Protein AF-A0A962H9C8-F1 (afdb_monomer)

Foldseek 3Di:
DDDDPDDQFFALVLVVLLQVLQCVDPQKADFDQDQVVCWTWIDHPNDIDIDNSVLLSLVVVVDPDDSVVSSNLVNLQVVVVVPDDDQACVRQLLQKAKAKFFLLVLLLQQLVQLLVCLVDVGDRFAWDWADAEDRIIIFIWRHDPRYIDTDTPVSCVSNVHDRVVSHVSNVVNVVVLDDDAWDDPDVFKTKDQSQPLQRLVCVVPVVRVVVDDADAFWKWDQQGSRMIMIGHLPDPVNLLVRLVVSLVCLVSRSDTGDLFIWTQDPVHIYTHDCSRSVQFSSLQSRLVVLQVSLVSVLVSVVSSCVSVVHDEAEWHWDWDDDPPSGHTQIETEDEAPHFKYKTQDGQWYWYQYLLRKTFIAGVVQLCVLCPPQFDWDPGPVIITIHGHHDDPVSVVSSNVGGPDTDDNPDQQRQLVVLQVVLQVVCCVVVVDGQDLELVNQVVLQVVLQVCLVLVPADDPSNLSSSLSSLLSSCCVVQNADWDQDPNAIWGDNDPPDIDRSSVLSVCCSVQNVVNVRTSSVVVVVVVCVRVVPDPDDDDDDDDDDDDDDDDDDDDDDDDALVQAQDADDFAVVLLVQQVQLVVLLVCVLVVDPPVVQVVVQDDDPPVDDPVHPQCLLNVCSSVLSNPFDKWKKFFLFWRPVQADDDQDKGKGKIKTDPPVSCSRPSVLRNSLSPSLNVLAPHCDPDPLSNVSNCCNHVVPDQDFFDARDVSHPPHGMTMGIHIAHLQQDPPSHDDDRMAIWTDDSNGSYIGGHRCSSGRPD

Mean predicted aligned error: 18.71 Å

pLDDT: mean 83.52, std 15.32, range [23.95, 98.5]

Nearest PDB structures (foldseek):
  5m7h-assembly1_A  TM=4.306E-01  e=3.923E+00  Bacillus subtilis subsp. subtilis str. 168
  5i4e-assembly1_A  TM=1.624E-01  e=7.830E+00  Homo sapiens

Structure (mmCIF, N/CA/C/O backbone):
data_AF-A0A962H9C8-F1
#
_entry.id   AF-A0A962H9C8-F1
#
loop_
_atom_site.group_PDB
_atom_site.id
_atom_site.type_symbol
_atom_site.label_atom_id
_atom_site.label_alt_id
_atom_site.label_comp_id
_atom_site.label_asym_id
_atom_site.label_entity_id
_atom_site.label_seq_id
_atom_site.pdbx_PDB_ins_code
_atom_site.Cartn_x
_atom_site.Cartn_y
_atom_site.Cartn_z
_atom_site.occupancy
_atom_site.B_iso_or_equiv
_atom_site.auth_seq_id
_atom_site.auth_comp_id
_atom_site.auth_asym_id
_atom_site.auth_atom_id
_atom_site.pdbx_PDB_model_num
ATOM 1 N N . MET A 1 1 ? 38.267 -10.616 -0.976 1.00 31.22 1 MET A N 1
ATOM 2 C CA . MET A 1 1 ? 37.650 -9.595 -1.842 1.00 31.22 1 MET A CA 1
ATOM 3 C C . MET A 1 1 ? 36.830 -8.710 -0.934 1.00 31.22 1 MET A C 1
ATOM 5 O O . MET A 1 1 ? 35.827 -9.163 -0.402 1.00 31.22 1 MET A O 1
ATOM 9 N N . GLU A 1 2 ? 37.373 -7.535 -0.635 1.00 29.31 2 GLU A N 1
ATOM 10 C CA . GLU A 1 2 ? 36.764 -6.515 0.216 1.00 29.31 2 GLU A CA 1
ATOM 11 C C . GLU A 1 2 ? 35.503 -5.985 -0.473 1.00 29.31 2 GLU A C 1
ATOM 13 O O . GLU A 1 2 ? 35.582 -5.413 -1.559 1.00 29.31 2 GLU A O 1
ATOM 18 N N . HIS A 1 3 ? 34.334 -6.211 0.127 1.00 29.14 3 HIS A N 1
ATOM 19 C CA . HIS A 1 3 ? 33.129 -5.492 -0.266 1.00 29.14 3 HIS A CA 1
ATOM 20 C C . HIS A 1 3 ? 33.239 -4.071 0.285 1.00 29.14 3 HIS A C 1
ATOM 22 O O . HIS A 1 3 ? 33.277 -3.866 1.496 1.00 29.14 3 HIS A O 1
ATOM 28 N N . SER A 1 4 ? 33.349 -3.116 -0.634 1.00 31.98 4 SER A N 1
ATOM 29 C CA . SER A 1 4 ? 33.349 -1.682 -0.378 1.00 31.98 4 SER A CA 1
ATOM 30 C C . SER A 1 4 ? 32.164 -1.282 0.508 1.00 31.98 4 SER A C 1
ATOM 32 O O . SER A 1 4 ? 31.002 -1.429 0.136 1.00 31.98 4 SER A O 1
ATOM 34 N N . SER A 1 5 ? 32.464 -0.778 1.699 1.00 33.19 5 SER A N 1
ATOM 35 C CA . SER A 1 5 ? 31.534 -0.067 2.568 1.00 33.19 5 SER A CA 1
ATOM 36 C C . SER A 1 5 ? 31.318 1.350 2.022 1.00 33.19 5 SER A C 1
ATOM 38 O O . SER A 1 5 ? 31.935 2.302 2.498 1.00 33.19 5 SER A O 1
ATOM 40 N N . LEU A 1 6 ? 30.490 1.492 0.984 1.00 42.34 6 LEU A N 1
ATOM 41 C CA . LEU A 1 6 ? 30.011 2.791 0.506 1.00 42.34 6 LEU A CA 1
ATOM 42 C C . LEU A 1 6 ? 28.881 3.286 1.424 1.00 42.34 6 LEU A C 1
ATOM 44 O O . LEU A 1 6 ? 27.873 2.606 1.615 1.00 42.34 6 LEU A O 1
ATOM 48 N N . ASN A 1 7 ? 29.086 4.466 2.015 1.00 43.16 7 ASN A N 1
ATOM 49 C CA . ASN A 1 7 ? 28.143 5.195 2.867 1.00 43.16 7 ASN A CA 1
ATOM 50 C C . ASN A 1 7 ? 26.738 5.250 2.238 1.00 43.16 7 ASN A C 1
ATOM 52 O O . ASN A 1 7 ? 26.526 5.951 1.248 1.00 43.16 7 ASN A O 1
ATOM 56 N N . ARG A 1 8 ? 25.763 4.538 2.815 1.00 62.56 8 ARG A N 1
ATOM 57 C CA . ARG A 1 8 ? 24.356 4.652 2.410 1.00 62.56 8 ARG A CA 1
ATOM 58 C C . ARG A 1 8 ? 23.704 5.796 3.183 1.00 62.56 8 ARG A C 1
ATOM 60 O O . ARG A 1 8 ? 23.471 5.678 4.380 1.00 62.56 8 ARG A O 1
ATOM 67 N N . ILE A 1 9 ? 23.445 6.890 2.476 1.00 74.75 9 ILE A N 1
ATOM 68 C CA . ILE A 1 9 ? 22.728 8.074 2.963 1.00 74.75 9 ILE A CA 1
ATOM 69 C C . ILE A 1 9 ? 21.300 7.731 3.432 1.00 74.75 9 ILE A C 1
ATOM 71 O O . ILE A 1 9 ? 20.690 6.784 2.926 1.00 74.75 9 ILE A O 1
ATOM 75 N N . GLY A 1 10 ? 20.738 8.515 4.355 1.00 79.25 10 GLY A N 1
ATOM 76 C CA . GLY A 1 10 ? 19.333 8.382 4.771 1.00 79.25 10 GLY A CA 1
ATOM 77 C C . GLY A 1 10 ? 18.327 8.919 3.732 1.00 79.25 10 GLY A C 1
ATOM 78 O O . GLY A 1 10 ? 18.690 9.655 2.808 1.00 79.25 10 GLY A O 1
ATOM 79 N N . PHE A 1 11 ? 17.037 8.596 3.895 1.00 79.38 11 PHE A N 1
ATOM 80 C CA . PHE A 1 11 ? 15.957 8.980 2.970 1.00 79.38 11 PHE A CA 1
ATOM 81 C C . PHE A 1 11 ? 15.866 10.485 2.686 1.00 79.38 11 PHE A C 1
ATOM 83 O O . PHE A 1 11 ? 15.720 10.887 1.538 1.00 79.38 11 PHE A O 1
ATOM 90 N N . GLY A 1 12 ? 15.966 11.347 3.687 1.00 81.69 12 GLY A N 1
ATOM 91 C CA . GLY A 1 12 ? 15.887 12.791 3.463 1.00 81.69 12 GLY A CA 1
ATOM 92 C C . GLY A 1 12 ? 17.163 13.408 2.836 1.00 81.69 12 GLY A C 1
ATOM 93 O O . GLY A 1 12 ? 17.056 14.398 2.130 1.00 81.69 12 GLY A O 1
ATOM 94 N N . GLU A 1 13 ? 18.361 12.809 2.985 1.00 85.31 13 GLU A N 1
ATOM 95 C CA . GLU A 1 13 ? 19.605 13.253 2.323 1.00 85.31 13 GLU A CA 1
ATOM 96 C C . GLU A 1 13 ? 19.431 12.925 0.859 1.00 85.31 13 GLU A C 1
ATOM 98 O O . GLU A 1 13 ? 19.753 13.735 -0.003 1.00 85.31 13 GLU A O 1
ATOM 103 N N . PHE A 1 14 ? 18.868 11.744 0.596 1.00 88.75 14 PHE A N 1
ATOM 104 C CA . PHE A 1 14 ? 18.455 11.347 -0.726 1.00 88.75 14 PHE A CA 1
ATOM 105 C C . PHE A 1 14 ? 17.430 12.337 -1.294 1.00 88.75 14 PHE A C 1
ATOM 107 O O . PHE A 1 14 ? 17.613 12.791 -2.418 1.00 88.75 14 PHE A O 1
ATOM 114 N N . VAL A 1 15 ? 16.396 12.731 -0.540 1.00 89.38 15 VAL A N 1
ATOM 115 C CA . VAL A 1 15 ? 15.394 13.719 -0.986 1.00 89.38 15 VAL A CA 1
ATOM 116 C C . VAL A 1 15 ? 16.029 15.081 -1.270 1.00 89.38 15 VAL A C 1
ATOM 118 O O . VAL A 1 15 ? 15.773 15.640 -2.332 1.00 89.38 15 VAL A O 1
ATOM 121 N N . GLU A 1 16 ? 16.880 15.604 -0.389 1.00 92.06 16 GLU A N 1
ATOM 122 C CA . GLU A 1 16 ? 17.554 16.894 -0.583 1.00 92.06 16 GLU A CA 1
ATOM 123 C C . GLU A 1 16 ? 18.565 16.844 -1.736 1.00 92.06 16 GLU A C 1
ATOM 125 O O . GLU A 1 16 ? 18.683 17.785 -2.523 1.00 92.06 16 GLU A O 1
ATOM 130 N N . ALA A 1 17 ? 19.289 15.737 -1.898 1.00 92.44 17 ALA A N 1
ATOM 131 C CA . ALA A 1 17 ? 20.167 15.531 -3.043 1.00 92.44 17 ALA A CA 1
ATOM 132 C C . ALA A 1 17 ? 19.367 15.420 -4.350 1.00 92.44 17 ALA A C 1
ATOM 134 O O . ALA A 1 17 ? 19.749 16.029 -5.351 1.00 92.44 17 ALA A O 1
ATOM 135 N N . PHE A 1 18 ? 18.234 14.713 -4.342 1.00 93.81 18 PHE A N 1
ATOM 136 C CA . PHE A 1 18 ? 17.361 14.568 -5.504 1.00 93.81 18 PHE A CA 1
ATOM 137 C C . PHE A 1 18 ? 16.693 15.893 -5.880 1.00 93.81 18 PHE A C 1
ATOM 139 O O . PHE A 1 18 ? 16.660 16.258 -7.053 1.00 93.81 18 PHE A O 1
ATOM 146 N N . LYS A 1 19 ? 16.241 16.662 -4.884 1.00 94.06 19 LYS A N 1
ATOM 147 C CA . LYS A 1 19 ? 15.729 18.023 -5.049 1.00 94.06 19 LYS A CA 1
ATOM 148 C C . LYS A 1 19 ? 16.761 18.920 -5.733 1.00 94.06 19 LYS A C 1
ATOM 150 O O . LYS A 1 19 ? 16.447 19.504 -6.764 1.00 94.06 19 LYS A O 1
ATOM 155 N N . ARG A 1 20 ? 17.999 18.967 -5.220 1.00 93.38 20 ARG A N 1
ATOM 156 C CA . ARG A 1 20 ? 19.094 19.749 -5.828 1.00 93.38 20 ARG A CA 1
ATOM 157 C C . ARG A 1 20 ? 19.360 19.341 -7.275 1.00 93.38 20 ARG A C 1
ATOM 159 O O . ARG A 1 20 ? 19.573 20.202 -8.123 1.00 93.38 20 ARG A O 1
ATOM 166 N N . HIS A 1 21 ? 19.321 18.042 -7.568 1.00 94.12 21 HIS A N 1
ATOM 167 C CA . HIS A 1 21 ? 19.471 17.561 -8.939 1.00 94.12 21 HIS A CA 1
ATOM 168 C C . HIS A 1 21 ? 18.323 18.016 -9.842 1.00 94.12 21 HIS A C 1
ATOM 170 O O . HIS A 1 21 ? 18.588 18.425 -10.967 1.00 94.12 21 HIS A O 1
ATOM 176 N N . ILE A 1 22 ? 17.075 17.982 -9.363 1.00 90.94 22 ILE A N 1
ATOM 177 C CA . ILE A 1 22 ? 15.909 18.471 -10.112 1.00 90.94 22 ILE A CA 1
ATOM 178 C C . ILE A 1 22 ? 16.011 19.976 -10.360 1.00 90.94 22 ILE A C 1
ATOM 180 O O . ILE A 1 22 ? 15.798 20.402 -11.485 1.00 90.94 22 ILE A O 1
ATOM 184 N N . GLU A 1 23 ? 16.374 20.779 -9.361 1.00 90.31 23 GLU A N 1
ATOM 185 C CA . GLU A 1 23 ? 16.550 22.234 -9.521 1.00 90.31 23 GLU A CA 1
ATOM 186 C C . GLU A 1 23 ? 17.721 22.585 -10.449 1.00 90.31 23 GLU A C 1
ATOM 188 O O . GLU A 1 23 ? 17.712 23.631 -11.092 1.00 90.31 23 GLU A O 1
ATOM 193 N N . GLY A 1 24 ? 18.715 21.700 -10.556 1.00 88.94 24 GLY A N 1
ATOM 194 C CA . GLY A 1 24 ? 19.805 21.821 -11.522 1.00 88.94 24 GLY A CA 1
ATOM 195 C C . GLY A 1 24 ? 19.406 21.501 -12.967 1.00 88.94 24 GLY A C 1
ATOM 196 O O . GLY A 1 24 ? 20.194 21.753 -13.881 1.00 88.94 24 GLY A O 1
ATOM 197 N N . LEU A 1 25 ? 18.213 20.944 -13.206 1.00 87.81 25 LEU A N 1
ATOM 198 C CA . LEU A 1 25 ? 17.745 20.631 -14.553 1.00 87.81 25 LEU A CA 1
ATOM 199 C C . LEU A 1 25 ? 17.264 21.892 -15.296 1.00 87.81 25 LEU A C 1
ATOM 201 O O . LEU A 1 25 ? 16.572 22.734 -14.722 1.00 87.81 25 LEU A O 1
ATOM 205 N N . PRO A 1 26 ? 17.526 22.012 -16.612 1.00 85.25 26 PRO A N 1
ATOM 206 C CA . PRO A 1 26 ? 17.038 23.137 -17.405 1.00 85.25 26 PRO A CA 1
ATOM 207 C C . PRO A 1 26 ? 15.512 23.284 -17.334 1.00 85.25 26 PRO A C 1
ATOM 209 O O . PRO A 1 26 ? 14.768 22.322 -17.537 1.00 85.25 26 PRO A O 1
ATOM 212 N N . GLY A 1 27 ? 15.038 24.499 -17.053 1.00 82.88 27 GLY A N 1
ATOM 213 C CA . GLY A 1 27 ? 13.609 24.818 -16.998 1.00 82.88 27 GLY A CA 1
ATOM 214 C C . GLY A 1 27 ? 12.845 24.182 -15.832 1.00 82.88 27 GLY A C 1
ATOM 215 O O . GLY A 1 27 ? 11.617 24.223 -15.854 1.00 82.88 27 GLY A O 1
ATOM 216 N N . HIS A 1 28 ? 13.538 23.581 -14.859 1.00 88.69 28 HIS A N 1
ATOM 217 C CA . HIS A 1 28 ? 12.947 23.074 -13.624 1.00 88.69 28 HIS A CA 1
ATOM 218 C C . HIS A 1 28 ? 13.143 24.086 -12.498 1.00 88.69 28 HIS A C 1
ATOM 220 O O . HIS A 1 28 ? 14.208 24.686 -12.375 1.00 88.69 28 HIS A O 1
ATOM 226 N N . SER A 1 29 ? 12.119 24.289 -11.677 1.00 87.31 29 SER A N 1
ATOM 227 C CA . SER A 1 29 ? 12.190 25.189 -10.525 1.00 87.31 29 SER A CA 1
ATOM 228 C C . SER A 1 29 ? 11.304 24.705 -9.384 1.00 87.31 29 SER A C 1
ATOM 230 O O . SER A 1 29 ? 10.496 23.792 -9.554 1.00 87.31 29 SER A O 1
ATOM 232 N N . ASP A 1 30 ? 11.442 25.351 -8.225 1.00 88.69 30 ASP A N 1
ATOM 233 C CA . ASP A 1 30 ? 10.534 25.204 -7.083 1.00 88.69 30 ASP A CA 1
ATOM 234 C C . ASP A 1 30 ? 10.351 23.748 -6.639 1.00 88.69 30 ASP A C 1
ATOM 236 O O . ASP A 1 30 ? 9.230 23.300 -6.378 1.00 88.69 30 ASP A O 1
ATOM 240 N N . ALA A 1 31 ? 11.449 22.987 -6.588 1.00 90.44 31 ALA A N 1
ATOM 241 C CA . ALA A 1 31 ? 11.385 21.614 -6.129 1.00 90.44 31 ALA A CA 1
ATOM 242 C C . ALA A 1 31 ? 11.167 21.600 -4.606 1.00 90.44 31 ALA A C 1
ATOM 244 O O . ALA A 1 31 ? 12.023 22.005 -3.824 1.00 90.44 31 ALA A O 1
ATOM 245 N N . VAL A 1 32 ? 10.003 21.146 -4.155 1.00 90.25 32 VAL A N 1
ATOM 246 C CA . VAL A 1 32 ? 9.605 21.143 -2.745 1.00 90.25 32 VAL A CA 1
ATOM 247 C C . VAL A 1 32 ? 9.128 19.756 -2.358 1.00 90.25 32 VAL A C 1
ATOM 249 O O . VAL A 1 32 ? 8.214 19.198 -2.968 1.00 9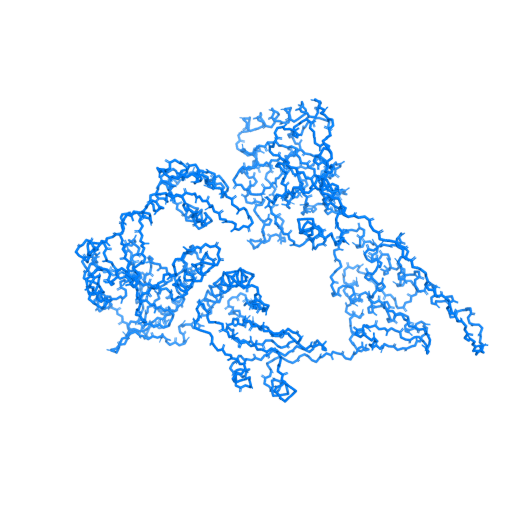0.25 32 VAL A O 1
ATOM 252 N N . PHE A 1 33 ? 9.740 19.195 -1.319 1.00 85.44 33 PHE A N 1
ATOM 253 C CA . PHE A 1 33 ? 9.252 17.969 -0.708 1.00 85.44 33 PHE A CA 1
ATOM 254 C C . PHE A 1 33 ? 8.078 18.280 0.221 1.00 85.44 33 PHE A C 1
ATOM 256 O O . PHE A 1 33 ? 8.172 19.114 1.119 1.00 85.44 33 PHE A O 1
ATOM 263 N N . ASP A 1 34 ? 6.962 17.605 -0.009 1.00 77.25 34 ASP A N 1
ATOM 264 C CA . ASP A 1 34 ? 5.763 17.663 0.807 1.00 77.25 34 ASP A CA 1
ATOM 265 C C . ASP A 1 34 ? 5.732 16.433 1.717 1.00 77.25 34 ASP A C 1
ATOM 267 O O . ASP A 1 34 ? 5.449 15.319 1.269 1.00 77.25 34 ASP A O 1
ATOM 271 N N . ALA A 1 35 ? 6.040 16.634 2.999 1.00 64.94 35 ALA A N 1
ATOM 272 C CA . ALA A 1 35 ? 6.124 15.553 3.978 1.00 64.94 35 ALA A CA 1
ATOM 273 C C . ALA A 1 35 ? 4.768 14.874 4.246 1.00 64.94 35 ALA A C 1
ATOM 275 O O . ALA A 1 35 ? 4.731 13.671 4.503 1.00 64.94 35 ALA A O 1
ATOM 276 N N . ALA A 1 36 ? 3.654 15.610 4.132 1.00 48.62 36 ALA A N 1
ATOM 277 C CA . ALA A 1 36 ? 2.312 15.076 4.372 1.00 48.62 36 ALA A CA 1
ATOM 278 C C . ALA A 1 36 ? 1.899 14.073 3.288 1.00 48.62 36 ALA A C 1
ATOM 280 O O . ALA A 1 36 ? 1.285 13.050 3.579 1.00 48.62 36 ALA A O 1
ATOM 281 N N . THR A 1 37 ? 2.269 14.349 2.037 1.00 54.16 37 THR A N 1
ATOM 282 C CA . THR A 1 37 ? 1.982 13.473 0.887 1.00 54.16 37 THR A CA 1
ATOM 283 C C . THR A 1 37 ? 3.165 12.590 0.484 1.00 54.16 37 THR A C 1
ATOM 285 O O . THR A 1 37 ? 3.041 11.772 -0.426 1.00 54.16 37 THR A O 1
ATOM 288 N N . ARG A 1 38 ? 4.326 12.755 1.135 1.00 69.56 38 ARG A N 1
ATOM 289 C CA . ARG A 1 38 ? 5.612 12.125 0.787 1.00 69.56 38 ARG A CA 1
ATOM 290 C C . ARG A 1 38 ? 5.945 12.242 -0.703 1.00 69.56 38 ARG A C 1
ATOM 292 O O . ARG A 1 38 ? 6.434 11.293 -1.322 1.00 69.56 38 ARG A O 1
ATOM 299 N N . THR A 1 39 ? 5.677 13.406 -1.290 1.00 74.12 39 THR A N 1
ATOM 300 C CA . THR A 1 39 ? 5.928 13.676 -2.711 1.00 74.12 39 THR A CA 1
ATOM 301 C C . THR A 1 39 ? 6.888 14.840 -2.891 1.00 74.12 39 THR A C 1
ATOM 303 O O . THR A 1 39 ? 6.841 15.822 -2.161 1.00 74.12 39 THR A O 1
ATOM 306 N N . LEU A 1 40 ? 7.776 14.735 -3.874 1.00 85.62 40 LEU A N 1
ATOM 307 C CA . LEU A 1 40 ? 8.633 15.826 -4.314 1.00 85.62 40 LEU A CA 1
ATOM 308 C C . LEU A 1 40 ? 7.937 16.516 -5.487 1.00 85.62 40 LEU A C 1
ATOM 310 O O . LEU A 1 40 ? 7.808 15.928 -6.562 1.00 85.62 40 LEU A O 1
ATOM 314 N N . ARG A 1 41 ? 7.430 17.725 -5.252 1.00 86.06 41 ARG A N 1
ATOM 315 C CA . ARG A 1 41 ? 6.774 18.570 -6.254 1.00 86.06 41 ARG A CA 1
ATOM 316 C C . ARG A 1 41 ? 7.800 19.480 -6.907 1.00 86.06 41 ARG A C 1
ATOM 318 O O . ARG A 1 41 ? 8.718 19.898 -6.224 1.00 86.06 41 ARG A O 1
ATOM 325 N N . TYR A 1 42 ? 7.667 19.779 -8.190 1.00 88.69 42 TYR A N 1
ATOM 326 C CA . TYR A 1 42 ? 8.537 20.716 -8.905 1.00 88.69 42 TYR A CA 1
ATOM 327 C C . TYR A 1 42 ? 7.791 21.324 -10.091 1.00 88.69 42 TYR A C 1
ATOM 329 O O . TYR A 1 42 ? 6.811 20.750 -10.565 1.00 88.69 42 TYR A O 1
ATOM 337 N N . ARG A 1 43 ? 8.247 22.468 -10.598 1.00 83.56 43 ARG A N 1
ATOM 338 C CA . ARG A 1 43 ? 7.649 23.137 -11.756 1.00 83.56 43 ARG A CA 1
ATOM 339 C C . ARG A 1 43 ? 8.518 22.961 -12.992 1.00 83.56 43 ARG A C 1
ATOM 341 O O . ARG A 1 43 ? 9.737 23.064 -12.908 1.00 83.56 43 ARG A O 1
ATOM 348 N N . HIS A 1 44 ? 7.891 22.732 -14.141 1.00 83.50 44 HIS A N 1
ATOM 349 C CA . HIS A 1 44 ? 8.548 22.755 -15.447 1.00 83.50 44 HIS A CA 1
ATOM 350 C C . HIS A 1 44 ? 7.592 23.301 -16.513 1.00 83.50 44 HIS A C 1
ATOM 352 O O . HIS A 1 44 ? 6.428 22.909 -16.565 1.00 83.50 44 HIS A O 1
ATOM 358 N N . GLY A 1 45 ? 8.049 24.237 -17.350 1.00 77.69 45 GLY A N 1
ATOM 359 C CA . GLY A 1 45 ? 7.216 24.807 -18.422 1.00 77.69 45 GLY A CA 1
ATOM 360 C C . GLY A 1 45 ? 5.904 25.450 -17.936 1.00 77.69 45 GLY A C 1
ATOM 361 O O . GLY A 1 45 ? 4.908 25.429 -18.652 1.00 77.69 45 GLY A O 1
ATOM 362 N N . GLY A 1 46 ? 5.877 25.972 -16.703 1.00 72.81 46 GLY A N 1
ATOM 363 C CA . GLY A 1 46 ? 4.678 26.556 -16.085 1.00 72.81 46 GLY A CA 1
ATOM 364 C C . GLY A 1 46 ? 3.657 25.544 -15.545 1.00 72.81 46 GLY A C 1
ATOM 365 O O . GLY A 1 46 ? 2.595 25.962 -15.093 1.00 72.81 46 GLY A O 1
ATOM 366 N N . GLN A 1 47 ? 3.963 24.242 -15.566 1.00 71.06 47 GLN A N 1
ATOM 367 C CA . GLN A 1 47 ? 3.132 23.187 -14.980 1.00 71.06 47 GLN A CA 1
ATOM 368 C C . GLN A 1 47 ? 3.795 22.568 -13.749 1.00 71.06 47 GLN A C 1
ATOM 370 O O . GLN A 1 47 ? 5.022 22.459 -13.687 1.00 71.06 47 GLN A O 1
ATOM 375 N N . ASP A 1 48 ? 2.973 22.145 -12.789 1.00 76.81 48 ASP A N 1
ATOM 376 C CA . ASP A 1 48 ? 3.424 21.458 -11.582 1.00 76.81 48 ASP A CA 1
ATOM 377 C C . ASP A 1 48 ? 3.465 19.942 -11.810 1.00 76.81 48 ASP A C 1
ATOM 379 O O . ASP A 1 48 ? 2.494 19.321 -12.246 1.00 76.81 48 ASP A O 1
ATOM 383 N N . TYR A 1 49 ? 4.596 19.344 -11.460 1.00 79.69 49 TYR A N 1
ATOM 384 C CA . TYR A 1 49 ? 4.863 17.915 -11.502 1.00 79.69 49 TYR A CA 1
ATOM 385 C C . TYR A 1 49 ? 5.116 17.399 -10.090 1.00 79.69 49 TYR A C 1
ATOM 387 O O . TYR A 1 49 ? 5.491 18.150 -9.188 1.00 79.69 49 TYR A O 1
ATOM 395 N N . SER A 1 50 ? 4.932 16.097 -9.886 1.00 78.19 50 SER A N 1
ATOM 396 C CA . SER A 1 50 ? 5.292 15.446 -8.634 1.00 78.19 50 SER A CA 1
ATOM 397 C C . SER A 1 50 ? 5.845 14.048 -8.864 1.00 78.19 50 SER A C 1
ATOM 399 O O . SER A 1 50 ? 5.443 13.334 -9.783 1.00 78.19 50 SER A O 1
ATOM 401 N N . VAL A 1 51 ? 6.781 13.649 -8.008 1.00 82.19 51 VAL A N 1
ATOM 402 C CA . VAL A 1 51 ? 7.338 12.296 -7.970 1.00 82.19 51 VAL A CA 1
ATOM 403 C C . VAL A 1 51 ? 7.364 11.781 -6.542 1.00 82.19 51 VAL A C 1
ATOM 405 O O . VAL A 1 51 ? 7.449 12.557 -5.596 1.00 82.19 51 VAL A O 1
ATOM 408 N N . ASN A 1 52 ? 7.292 10.462 -6.367 1.00 80.12 52 ASN A N 1
ATOM 409 C CA . ASN A 1 52 ? 7.449 9.841 -5.055 1.00 80.12 52 ASN A CA 1
ATOM 410 C C . ASN A 1 52 ? 8.925 9.443 -4.851 1.00 80.12 52 ASN A C 1
ATOM 412 O O . ASN A 1 52 ? 9.350 8.427 -5.416 1.00 80.12 52 ASN A O 1
ATOM 416 N N . PRO A 1 53 ? 9.713 10.208 -4.070 1.00 82.69 53 PRO A N 1
ATOM 417 C CA . PRO A 1 53 ? 11.134 9.938 -3.875 1.00 82.69 53 PRO A CA 1
ATOM 418 C C . PRO A 1 53 ? 11.401 8.631 -3.118 1.00 82.69 53 PRO A C 1
ATOM 420 O O . PRO A 1 53 ? 12.473 8.062 -3.291 1.00 82.69 53 PRO A O 1
ATOM 423 N N . ASN A 1 54 ? 10.443 8.097 -2.348 1.00 78.44 54 ASN A N 1
ATOM 424 C CA . ASN A 1 54 ? 10.627 6.850 -1.595 1.00 78.44 54 ASN A CA 1
ATOM 425 C C . ASN A 1 54 ? 10.880 5.652 -2.518 1.00 78.44 54 ASN A C 1
ATOM 427 O O . ASN A 1 54 ? 11.689 4.786 -2.207 1.00 78.44 54 ASN A O 1
ATOM 431 N N . ASN A 1 55 ? 10.245 5.621 -3.692 1.00 76.38 55 ASN A N 1
ATOM 432 C CA . ASN A 1 55 ? 10.490 4.555 -4.665 1.00 76.38 55 ASN A CA 1
ATOM 433 C C . ASN A 1 55 ? 11.930 4.585 -5.195 1.00 76.38 55 ASN A C 1
ATOM 435 O O . ASN A 1 55 ? 12.540 3.533 -5.354 1.00 76.38 55 ASN A O 1
ATOM 439 N N . TYR A 1 56 ? 12.469 5.780 -5.446 1.00 85.06 56 TYR A N 1
ATOM 440 C CA . TYR A 1 56 ? 13.847 5.951 -5.904 1.00 85.06 56 TYR A CA 1
ATOM 441 C C . TYR A 1 56 ? 14.849 5.679 -4.778 1.00 85.06 56 TYR A C 1
ATOM 443 O O . TYR A 1 56 ? 15.863 5.031 -5.010 1.00 85.06 56 TYR A O 1
ATOM 451 N N . PHE A 1 57 ? 14.531 6.087 -3.549 1.00 84.50 57 PHE A N 1
ATOM 452 C CA . PHE A 1 57 ? 15.348 5.781 -2.381 1.00 84.50 57 PHE A CA 1
ATOM 453 C C . PHE A 1 57 ? 15.445 4.277 -2.126 1.00 84.50 57 PHE A C 1
ATOM 455 O O . PHE A 1 57 ? 16.537 3.762 -1.923 1.00 84.50 57 PHE A O 1
ATOM 462 N N . LEU A 1 58 ? 14.326 3.550 -2.182 1.00 78.75 58 LEU A N 1
ATOM 463 C CA . LEU A 1 58 ? 14.339 2.099 -2.003 1.00 78.75 58 LEU A CA 1
ATOM 464 C C . LEU A 1 58 ? 15.103 1.375 -3.125 1.00 78.75 58 LEU A C 1
ATOM 466 O O . LEU A 1 58 ? 15.666 0.313 -2.872 1.00 78.75 58 LEU A O 1
ATOM 470 N N . ASP A 1 59 ? 15.132 1.921 -4.345 1.00 81.88 59 ASP A N 1
ATOM 471 C CA . ASP A 1 59 ? 15.968 1.388 -5.429 1.00 81.88 59 ASP A CA 1
ATOM 472 C C . ASP A 1 59 ? 17.455 1.639 -5.151 1.00 81.88 59 ASP A C 1
ATOM 474 O O . ASP A 1 59 ? 18.264 0.715 -5.232 1.00 81.88 59 ASP A O 1
ATOM 478 N N . PHE A 1 60 ? 17.804 2.870 -4.768 1.00 83.69 60 PHE A N 1
ATOM 479 C CA . PHE A 1 60 ? 19.159 3.248 -4.375 1.00 83.69 60 PHE A CA 1
ATOM 480 C C . PHE A 1 60 ? 19.663 2.388 -3.207 1.00 83.69 60 PHE A C 1
ATOM 482 O O . PHE A 1 60 ? 20.748 1.819 -3.272 1.00 83.69 60 PHE A O 1
ATOM 489 N N . ALA A 1 61 ? 18.830 2.193 -2.182 1.00 80.06 61 ALA A N 1
ATOM 490 C CA . ALA A 1 61 ? 19.139 1.388 -1.005 1.00 80.06 61 ALA A CA 1
ATOM 491 C C . ALA A 1 61 ? 19.293 -0.114 -1.305 1.00 80.06 61 ALA A C 1
ATOM 493 O O . ALA A 1 61 ? 19.809 -0.856 -0.469 1.00 80.06 61 ALA A O 1
ATOM 494 N N . LYS A 1 62 ? 18.855 -0.597 -2.471 1.00 74.88 62 LYS A N 1
ATOM 495 C CA . LYS A 1 62 ? 19.094 -1.980 -2.919 1.00 74.88 62 LYS A CA 1
ATOM 496 C C . LYS A 1 62 ? 20.324 -2.097 -3.810 1.00 74.88 62 LYS A C 1
ATOM 498 O O . LYS A 1 62 ? 20.952 -3.152 -3.815 1.00 74.88 62 LYS A O 1
ATOM 503 N N . GLY A 1 63 ? 20.656 -1.039 -4.546 1.00 70.19 63 GLY A N 1
ATOM 504 C CA . GLY A 1 63 ? 21.784 -0.999 -5.467 1.00 70.19 63 GLY A CA 1
ATOM 505 C C . GLY A 1 63 ? 23.143 -0.842 -4.783 1.00 70.19 63 GLY A C 1
ATOM 506 O O . GLY A 1 63 ? 23.251 -0.430 -3.626 1.00 70.19 63 GLY A O 1
ATOM 507 N N . ASP A 1 64 ? 24.184 -1.167 -5.543 1.00 76.25 64 ASP A N 1
ATOM 508 C CA . ASP A 1 64 ? 25.573 -0.794 -5.270 1.00 76.25 64 ASP A CA 1
ATOM 509 C C . ASP A 1 64 ? 25.986 0.244 -6.326 1.00 76.25 64 ASP A C 1
ATOM 511 O O . ASP A 1 64 ? 26.639 -0.063 -7.322 1.00 76.25 64 ASP A O 1
ATOM 515 N N . VAL A 1 65 ? 25.425 1.451 -6.202 1.00 80.12 65 VAL A N 1
ATOM 516 C CA . VAL A 1 65 ? 25.591 2.549 -7.165 1.00 80.12 65 VAL A CA 1
ATOM 517 C C . VAL A 1 65 ? 25.904 3.827 -6.398 1.00 80.12 65 VAL A C 1
ATOM 519 O O . VAL A 1 65 ? 25.298 4.100 -5.365 1.00 80.12 65 VAL A O 1
ATOM 522 N N . ASP A 1 66 ? 26.834 4.619 -6.926 1.00 89.31 66 ASP A N 1
ATOM 523 C CA . ASP A 1 66 ? 27.136 5.958 -6.425 1.00 89.31 66 ASP A CA 1
ATOM 524 C C . ASP A 1 66 ? 25.893 6.868 -6.463 1.00 89.31 66 ASP A C 1
ATOM 526 O O . ASP A 1 66 ? 25.155 6.892 -7.452 1.00 89.31 66 ASP A O 1
ATOM 530 N N . LEU A 1 67 ? 25.667 7.633 -5.391 1.00 87.62 67 LEU A N 1
ATOM 531 C CA . LEU A 1 67 ? 24.487 8.488 -5.239 1.00 87.62 67 LEU A CA 1
ATOM 532 C C . LEU A 1 67 ? 24.339 9.478 -6.395 1.00 87.62 67 LEU A C 1
ATOM 534 O O . LEU A 1 67 ? 23.256 9.614 -6.962 1.00 87.62 67 LEU A O 1
ATOM 538 N N . GLU A 1 68 ? 25.419 10.174 -6.736 1.00 90.88 68 GLU A N 1
ATOM 539 C CA . GLU A 1 68 ? 25.411 11.211 -7.765 1.00 90.88 68 GLU A CA 1
ATOM 540 C C . GLU A 1 68 ? 25.123 10.595 -9.138 1.00 90.88 68 GLU A C 1
ATOM 542 O O . GLU A 1 68 ? 24.320 11.112 -9.917 1.00 90.88 68 GLU A O 1
ATOM 547 N N . ALA A 1 69 ? 25.720 9.438 -9.436 1.00 87.94 69 ALA A N 1
ATOM 548 C CA . ALA A 1 69 ? 25.392 8.680 -10.640 1.00 87.94 69 ALA A CA 1
ATOM 549 C C . ALA A 1 69 ? 23.918 8.236 -10.672 1.00 87.94 69 ALA A C 1
ATOM 551 O O . ALA A 1 69 ? 23.257 8.378 -11.705 1.00 87.94 69 ALA A O 1
ATOM 552 N N . PHE A 1 70 ? 23.387 7.749 -9.548 1.00 90.75 70 PHE A N 1
ATOM 553 C CA . PHE A 1 70 ? 22.000 7.303 -9.434 1.00 90.75 70 PHE A CA 1
ATOM 554 C C . PHE A 1 70 ? 21.000 8.457 -9.613 1.00 90.75 70 PHE A C 1
ATOM 556 O O . PHE A 1 70 ? 20.049 8.341 -10.389 1.00 90.75 70 PHE A O 1
ATOM 563 N N . LEU A 1 71 ? 21.219 9.593 -8.947 1.00 91.75 71 LEU A N 1
ATOM 564 C CA . LEU A 1 71 ? 20.347 10.766 -9.041 1.00 91.75 71 LEU A CA 1
ATOM 565 C C . LEU A 1 71 ? 20.381 11.398 -10.431 1.00 91.75 71 LEU A C 1
ATOM 567 O O . LEU A 1 71 ? 19.323 11.748 -10.959 1.00 91.75 71 LEU A O 1
ATOM 571 N N . ARG A 1 72 ? 21.554 11.462 -11.078 1.00 88.69 72 ARG A N 1
ATOM 572 C CA . ARG A 1 72 ? 21.651 11.864 -12.490 1.00 88.69 72 ARG A CA 1
ATOM 573 C C . ARG A 1 72 ? 20.796 10.976 -13.391 1.00 88.69 72 ARG A C 1
ATOM 575 O O . ARG A 1 72 ? 20.074 11.504 -14.235 1.00 88.69 72 ARG A O 1
ATOM 582 N N . ALA A 1 73 ? 20.827 9.657 -13.194 1.00 85.88 73 ALA A N 1
ATOM 583 C CA . ALA A 1 73 ? 19.986 8.735 -13.957 1.00 85.88 73 ALA A CA 1
ATOM 584 C C . ALA A 1 73 ? 18.486 8.970 -13.694 1.00 85.88 73 ALA A C 1
ATOM 586 O O . ALA A 1 73 ? 17.696 9.025 -14.637 1.00 85.88 73 ALA A O 1
ATOM 587 N N . CYS A 1 74 ? 18.094 9.190 -12.434 1.00 87.56 74 CYS A N 1
ATOM 588 C CA . CYS A 1 74 ? 16.709 9.503 -12.069 1.00 87.56 74 CYS A CA 1
ATOM 589 C C . CYS A 1 74 ? 16.215 10.789 -12.748 1.00 87.56 74 CYS A C 1
ATOM 591 O O . CYS A 1 74 ? 15.159 10.798 -13.379 1.00 87.56 74 CYS A O 1
ATOM 593 N N . CYS A 1 75 ? 16.999 11.864 -12.665 1.00 87.06 75 CYS A N 1
ATOM 594 C CA . CYS A 1 75 ? 16.687 13.161 -13.261 1.00 87.06 75 CYS A CA 1
ATOM 595 C C . CYS A 1 75 ? 16.663 13.128 -14.793 1.00 87.06 75 CYS A C 1
ATOM 597 O O . CYS A 1 75 ? 15.803 13.763 -15.403 1.00 87.06 75 CYS A O 1
ATOM 599 N N . ALA A 1 76 ? 17.536 12.343 -15.426 1.00 82.69 76 ALA A N 1
ATOM 600 C CA . ALA A 1 76 ? 17.470 12.114 -16.866 1.00 82.69 76 ALA A CA 1
ATOM 601 C C . ALA A 1 76 ? 16.146 11.438 -17.274 1.00 82.69 76 ALA A C 1
ATOM 603 O O . ALA A 1 76 ? 15.561 11.781 -18.305 1.00 82.69 76 ALA A O 1
ATOM 604 N N . GLY A 1 77 ? 15.624 10.537 -16.437 1.00 81.56 77 GLY A N 1
ATOM 605 C CA . GLY A 1 77 ? 14.286 9.971 -16.605 1.00 81.56 77 GLY A CA 1
ATOM 606 C C . GLY A 1 77 ? 13.177 11.026 -16.536 1.00 81.56 77 GLY A C 1
ATOM 607 O O . GLY A 1 77 ? 12.282 11.019 -17.379 1.00 81.56 77 GLY A O 1
ATOM 608 N N . LEU A 1 78 ? 13.267 11.985 -15.606 1.00 80.81 78 LEU A N 1
ATOM 609 C CA . LEU A 1 78 ? 12.302 13.091 -15.493 1.00 80.81 78 LEU A CA 1
ATOM 610 C C . LEU A 1 78 ? 12.297 13.992 -16.730 1.00 80.81 78 LEU A C 1
ATOM 612 O O . LEU A 1 78 ? 11.228 14.260 -17.277 1.00 80.81 78 LEU A O 1
ATOM 616 N N . LEU A 1 79 ? 13.482 14.378 -17.217 1.00 78.00 79 LEU A N 1
ATOM 617 C CA . LEU A 1 79 ? 13.628 15.123 -18.473 1.00 78.00 79 LEU A CA 1
ATOM 618 C C . LEU A 1 79 ? 13.003 14.375 -19.653 1.00 78.00 79 LEU A C 1
ATOM 620 O O . LEU A 1 79 ? 12.374 14.969 -20.524 1.00 78.00 79 LEU A O 1
ATOM 624 N N . SER A 1 80 ? 13.152 13.053 -19.677 1.00 74.19 80 SER A N 1
ATOM 625 C CA . SER A 1 80 ? 12.643 12.221 -20.770 1.00 74.19 80 SER A CA 1
ATOM 626 C C . SER A 1 80 ? 11.123 12.162 -20.811 1.00 74.19 80 SER A C 1
ATOM 628 O O . SER A 1 80 ? 10.556 12.017 -21.889 1.00 74.19 80 SER A O 1
ATOM 630 N N . MET A 1 81 ? 10.453 12.308 -19.665 1.00 71.69 81 MET A N 1
ATOM 631 C CA . MET A 1 81 ? 8.991 12.420 -19.624 1.00 71.69 81 MET A CA 1
ATOM 632 C C . MET A 1 81 ? 8.482 13.737 -20.223 1.00 71.69 81 MET A C 1
ATOM 634 O O . MET A 1 81 ? 7.318 13.813 -20.602 1.00 71.69 81 MET A O 1
ATOM 638 N N . GLN A 1 82 ? 9.338 14.757 -20.311 1.00 73.12 82 GLN A N 1
ATOM 639 C CA . GLN A 1 82 ? 9.012 16.085 -20.843 1.00 73.12 82 GLN A CA 1
ATOM 640 C C . GLN A 1 82 ? 9.524 16.295 -22.273 1.00 73.12 82 GLN A C 1
ATOM 642 O O . GLN A 1 82 ? 9.199 17.298 -22.909 1.00 73.12 82 GLN A O 1
ATOM 647 N N . ALA A 1 83 ? 10.338 15.368 -22.783 1.00 75.19 83 ALA A N 1
ATOM 648 C CA . ALA A 1 83 ? 10.846 15.435 -24.141 1.00 75.19 83 ALA A CA 1
ATOM 649 C C . ALA A 1 83 ? 9.687 15.394 -25.158 1.00 75.19 83 ALA A C 1
ATOM 651 O O . ALA A 1 83 ? 8.685 14.708 -24.921 1.00 75.19 83 ALA A O 1
ATOM 652 N N . PRO A 1 84 ? 9.820 16.084 -26.310 1.00 81.69 84 PRO A N 1
ATOM 653 C CA . PRO A 1 84 ? 8.831 16.011 -27.374 1.00 81.69 84 PRO A CA 1
ATOM 654 C C . PRO A 1 84 ? 8.535 14.559 -27.744 1.00 81.69 84 PRO A C 1
ATOM 656 O O . PRO A 1 84 ? 9.438 13.771 -28.036 1.00 81.69 84 PRO A O 1
ATOM 659 N N . ARG A 1 85 ? 7.252 14.207 -27.717 1.00 88.25 85 ARG A N 1
ATOM 660 C CA . ARG A 1 85 ? 6.784 12.876 -28.098 1.00 88.25 85 ARG A CA 1
ATOM 661 C C . ARG A 1 85 ? 6.922 12.698 -29.618 1.00 88.25 85 ARG A C 1
ATOM 663 O O . ARG A 1 85 ? 6.749 13.680 -30.345 1.00 88.25 85 ARG A O 1
ATOM 670 N N . PRO A 1 86 ? 7.213 11.479 -30.114 1.00 92.12 86 PRO A N 1
ATOM 671 C CA . PRO A 1 86 ? 7.223 11.201 -31.548 1.00 92.12 86 PRO A CA 1
ATOM 672 C C . PRO A 1 86 ? 5.914 11.637 -32.213 1.00 92.12 86 PRO A C 1
ATOM 674 O O . PRO A 1 86 ? 4.838 11.441 -31.647 1.00 92.12 86 PRO A O 1
ATOM 677 N N . GLN A 1 87 ? 6.001 12.205 -33.414 1.00 92.81 87 GLN A N 1
ATOM 678 C CA . GLN A 1 87 ? 4.843 12.700 -34.168 1.00 92.81 87 GLN A CA 1
ATOM 679 C C . GLN A 1 87 ? 4.362 11.722 -35.245 1.00 92.81 87 GLN A C 1
ATOM 681 O O . GLN A 1 87 ? 3.302 11.930 -35.824 1.00 92.81 87 GLN A O 1
ATOM 686 N N . SER A 1 88 ? 5.114 10.651 -35.509 1.00 95.38 88 SER A N 1
ATOM 687 C CA . SER A 1 88 ? 4.725 9.593 -36.441 1.00 95.38 88 SER A CA 1
ATOM 688 C C . SER A 1 88 ? 5.209 8.221 -35.972 1.00 95.38 88 SER A C 1
ATOM 690 O O . SER A 1 88 ? 6.108 8.115 -35.127 1.00 95.38 88 SER A O 1
ATOM 692 N N . LEU A 1 89 ? 4.644 7.159 -36.553 1.00 94.38 89 LEU A N 1
ATOM 693 C CA . LEU A 1 89 ? 5.069 5.792 -36.262 1.00 94.38 89 LEU A CA 1
ATOM 694 C C . LEU A 1 89 ? 6.528 5.557 -36.666 1.00 94.38 89 LEU A C 1
ATOM 696 O O . LEU A 1 89 ? 7.238 4.865 -35.950 1.00 94.38 89 LEU A O 1
ATOM 700 N N . GLU A 1 90 ? 7.005 6.145 -37.762 1.00 95.94 90 GLU A N 1
ATOM 701 C CA . GLU A 1 90 ? 8.395 6.002 -38.216 1.00 95.94 90 GLU A CA 1
ATOM 702 C C . GLU A 1 90 ? 9.384 6.539 -37.176 1.00 95.94 90 GLU A C 1
ATOM 704 O O . GLU A 1 90 ? 10.429 5.934 -36.944 1.00 95.94 90 GLU A O 1
ATOM 709 N N . GLN A 1 91 ? 9.037 7.647 -36.512 1.00 95.12 91 GLN A N 1
ATOM 710 C CA . GLN A 1 91 ? 9.843 8.218 -35.431 1.00 95.12 91 GLN A CA 1
ATOM 711 C C . GLN A 1 91 ? 9.772 7.375 -34.152 1.00 95.12 91 GLN A C 1
ATOM 713 O O . GLN A 1 91 ? 10.768 7.241 -33.444 1.00 95.12 91 GLN A O 1
ATOM 718 N N . ALA A 1 92 ? 8.599 6.813 -33.846 1.00 95.06 92 ALA A N 1
ATOM 719 C CA . ALA A 1 92 ? 8.380 5.981 -32.665 1.00 95.06 92 ALA A CA 1
ATOM 720 C C . ALA A 1 92 ? 8.962 4.564 -32.807 1.00 95.06 92 ALA A C 1
ATOM 722 O O . ALA A 1 92 ? 9.358 3.952 -31.816 1.00 95.06 92 ALA A O 1
ATOM 723 N N . ALA A 1 93 ? 9.015 4.025 -34.027 1.00 96.25 93 ALA A N 1
ATOM 724 C CA . ALA A 1 93 ? 9.309 2.622 -34.296 1.00 96.25 93 ALA A CA 1
ATOM 725 C C . ALA A 1 93 ? 10.613 2.108 -33.658 1.00 96.25 93 ALA A C 1
ATOM 727 O O . ALA A 1 93 ? 10.567 1.010 -33.112 1.00 96.25 93 ALA A O 1
ATOM 728 N N . PRO A 1 94 ? 11.750 2.835 -33.638 1.00 95.56 94 PRO A N 1
ATOM 729 C CA . PRO A 1 94 ? 12.997 2.321 -33.053 1.00 95.56 94 PRO A CA 1
ATOM 730 C C . PRO A 1 94 ? 12.952 2.111 -31.528 1.00 95.56 94 PRO A C 1
ATOM 732 O O . PRO A 1 94 ? 13.677 1.270 -30.988 1.00 95.56 94 PRO A O 1
ATOM 735 N N . SER A 1 95 ? 12.111 2.876 -30.828 1.00 94.50 95 SER A N 1
ATOM 736 C CA . SER A 1 95 ? 11.954 2.838 -29.368 1.00 94.50 95 SER A CA 1
ATOM 737 C C . SER A 1 95 ? 10.694 2.098 -28.920 1.00 94.50 95 SER A C 1
ATOM 739 O O . SER A 1 95 ? 10.483 1.912 -27.724 1.00 94.50 95 SER A O 1
ATOM 741 N N . LEU A 1 96 ? 9.853 1.649 -29.852 1.00 97.62 96 LEU A N 1
ATOM 742 C CA . LEU A 1 96 ? 8.591 0.997 -29.533 1.00 97.62 96 LEU A CA 1
ATOM 743 C C . LEU A 1 96 ? 8.807 -0.449 -29.059 1.00 97.62 96 LEU A C 1
ATOM 745 O O . LEU A 1 96 ? 9.377 -1.268 -29.781 1.00 97.62 96 LEU A O 1
ATOM 749 N N . LEU A 1 97 ? 8.312 -0.793 -27.870 1.00 98.31 97 LEU A N 1
ATOM 750 C CA . LEU A 1 97 ? 8.375 -2.144 -27.296 1.00 98.31 97 LEU A CA 1
ATOM 751 C C . LEU A 1 97 ? 7.042 -2.554 -26.662 1.00 98.31 97 LEU A C 1
ATOM 753 O O . LEU A 1 97 ? 6.314 -1.706 -26.147 1.00 98.31 97 LEU A O 1
ATOM 757 N N . PRO A 1 98 ? 6.687 -3.850 -26.667 1.00 98.19 98 PRO A N 1
ATOM 758 C CA . PRO A 1 98 ? 5.520 -4.333 -25.973 1.00 98.19 98 PRO A CA 1
ATOM 759 C C . PRO A 1 98 ? 5.893 -4.477 -24.499 1.00 98.19 98 PRO A C 1
ATOM 761 O O . PRO A 1 98 ? 6.907 -5.082 -24.131 1.00 98.19 98 PRO A O 1
ATOM 764 N N . VAL A 1 99 ? 5.061 -3.914 -23.638 1.00 97.19 99 VAL A N 1
ATOM 765 C CA . VAL A 1 99 ? 5.295 -3.898 -22.199 1.00 97.19 99 VAL A CA 1
ATOM 766 C C . VAL A 1 99 ? 4.199 -4.689 -21.522 1.00 97.19 99 VAL A C 1
ATOM 768 O O . VAL A 1 99 ? 3.016 -4.371 -21.649 1.00 97.19 99 VAL A O 1
ATOM 771 N N . VAL A 1 100 ? 4.600 -5.715 -20.781 1.00 97.25 100 VAL A N 1
ATOM 772 C CA . VAL A 1 100 ? 3.684 -6.457 -19.922 1.00 97.25 100 VAL A CA 1
ATOM 773 C C . VAL A 1 100 ? 3.554 -5.709 -18.607 1.00 97.25 100 VAL A C 1
ATOM 775 O O . VAL A 1 100 ? 4.538 -5.423 -17.921 1.00 97.25 100 VAL A O 1
ATOM 778 N N . ARG A 1 101 ? 2.319 -5.336 -18.288 1.00 95.44 101 ARG A N 1
ATOM 779 C CA . ARG A 1 101 ? 1.955 -4.592 -17.085 1.00 95.44 101 ARG A CA 1
ATOM 780 C C . ARG A 1 101 ? 0.826 -5.303 -16.369 1.00 95.44 101 ARG A C 1
ATOM 782 O O . ARG A 1 101 ? 0.070 -6.065 -16.962 1.00 95.44 101 ARG A O 1
ATOM 789 N N . ASP A 1 102 ? 0.707 -5.004 -15.091 1.00 94.12 102 ASP A N 1
ATOM 790 C CA . ASP A 1 102 ? -0.504 -5.299 -14.353 1.00 94.12 102 ASP A CA 1
ATOM 791 C C . ASP A 1 102 ? -1.577 -4.250 -14.680 1.00 94.12 102 ASP A C 1
ATOM 793 O O . ASP A 1 102 ? -1.271 -3.058 -14.770 1.00 94.12 102 ASP A O 1
ATOM 797 N N . ARG A 1 103 ? -2.834 -4.658 -14.857 1.00 93.75 103 ARG A N 1
ATOM 798 C CA . ARG A 1 103 ? -3.943 -3.754 -15.170 1.00 93.75 103 ARG A CA 1
ATOM 799 C C . ARG A 1 103 ? -4.101 -2.653 -14.122 1.00 93.75 103 ARG A C 1
ATOM 801 O O . ARG A 1 103 ? -4.404 -1.513 -14.480 1.00 93.75 103 ARG A O 1
ATOM 808 N N . ARG A 1 104 ? -3.820 -2.961 -12.852 1.00 93.75 104 ARG A N 1
ATOM 809 C CA . ARG A 1 104 ? -3.840 -2.006 -11.735 1.00 93.75 104 ARG A CA 1
ATOM 810 C C . ARG A 1 104 ? -2.896 -0.829 -11.980 1.00 93.75 104 ARG A C 1
ATOM 812 O O . ARG A 1 104 ? -3.228 0.290 -11.615 1.00 93.75 104 ARG A O 1
ATOM 819 N N . TYR A 1 105 ? -1.762 -1.040 -12.653 1.00 91.88 105 TYR A N 1
ATOM 820 C CA . TYR A 1 105 ? -0.825 0.038 -12.990 1.00 91.88 105 TYR A CA 1
ATOM 821 C C . TYR A 1 105 ? -1.467 1.103 -13.897 1.00 91.88 105 TYR A C 1
ATOM 823 O O . TYR A 1 105 ? -1.342 2.297 -13.626 1.00 91.88 105 TYR A O 1
ATOM 831 N N . LEU A 1 106 ? -2.190 0.680 -14.941 1.00 94.00 106 LEU A N 1
ATOM 832 C CA . LEU A 1 106 ? -2.856 1.597 -15.875 1.00 94.00 106 LEU A CA 1
ATOM 833 C C . LEU A 1 106 ? -4.023 2.327 -15.203 1.00 94.00 106 LEU A C 1
ATOM 835 O O . LEU A 1 106 ? -4.153 3.544 -15.326 1.00 94.00 106 LEU A O 1
ATOM 839 N N . ASP A 1 107 ? -4.845 1.597 -14.450 1.00 94.75 107 ASP A N 1
ATOM 840 C CA . ASP A 1 107 ? -6.009 2.165 -13.768 1.00 94.75 107 ASP A CA 1
ATOM 841 C C . ASP A 1 107 ? -5.606 3.159 -12.666 1.00 94.75 107 ASP A C 1
ATOM 843 O O . ASP A 1 107 ? -6.251 4.199 -12.512 1.00 94.75 107 ASP A O 1
ATOM 847 N N . MET A 1 108 ? -4.506 2.903 -11.950 1.00 91.69 108 MET A N 1
ATOM 848 C CA . MET A 1 108 ? -3.941 3.845 -10.980 1.00 91.69 108 MET A CA 1
ATOM 849 C C . MET A 1 108 ? -3.406 5.114 -11.649 1.00 91.69 108 MET A C 1
ATOM 851 O O . MET A 1 108 ? -3.646 6.208 -11.137 1.00 91.69 108 MET A O 1
ATOM 855 N N . ALA A 1 109 ? -2.754 5.003 -12.813 1.00 90.25 109 ALA A N 1
ATOM 856 C CA . ALA A 1 109 ? -2.321 6.167 -13.588 1.00 90.25 109 ALA A CA 1
ATOM 857 C C . ALA A 1 109 ? -3.517 7.016 -14.064 1.00 90.25 109 ALA A C 1
ATOM 859 O O . ALA A 1 109 ? -3.502 8.240 -13.934 1.00 90.25 109 ALA A O 1
ATOM 860 N N . ILE A 1 110 ? -4.594 6.374 -14.532 1.00 93.38 110 ILE A N 1
ATOM 861 C CA . ILE A 1 110 ? -5.846 7.052 -14.905 1.00 93.38 110 ILE A CA 1
ATOM 862 C C . ILE A 1 110 ? -6.486 7.732 -13.688 1.00 93.38 110 ILE A C 1
ATOM 864 O O . ILE A 1 110 ? -6.971 8.860 -13.788 1.00 93.38 110 ILE A O 1
ATOM 868 N N . LEU A 1 111 ? -6.517 7.064 -12.532 1.00 92.25 111 LEU A N 1
ATOM 869 C CA . LEU A 1 111 ? -7.099 7.621 -11.313 1.00 92.25 111 LEU A CA 1
ATOM 870 C C . LEU A 1 111 ? -6.295 8.825 -10.797 1.00 92.25 111 LEU A C 1
ATOM 872 O O . LEU A 1 111 ? -6.891 9.834 -10.425 1.00 92.25 111 LEU A O 1
ATOM 876 N N . MET A 1 112 ? -4.964 8.756 -10.844 1.00 87.38 112 MET A N 1
ATOM 877 C CA . MET A 1 112 ? -4.085 9.881 -10.518 1.00 87.38 112 MET A CA 1
ATOM 878 C C . MET A 1 112 ? -4.321 11.062 -11.469 1.00 87.38 112 MET A C 1
ATOM 880 O O . MET A 1 112 ? -4.502 12.187 -11.011 1.00 87.38 112 MET A O 1
ATOM 884 N N . ALA A 1 113 ? -4.432 10.808 -12.778 1.00 87.75 113 ALA A N 1
ATOM 885 C CA . ALA A 1 113 ? -4.766 11.845 -13.752 1.00 87.75 113 ALA A CA 1
ATOM 886 C C . ALA A 1 113 ? -6.143 12.479 -13.488 1.00 87.75 113 ALA A C 1
ATOM 888 O O . ALA A 1 113 ? -6.280 13.692 -13.597 1.00 87.75 113 ALA A O 1
ATOM 889 N N . LYS A 1 114 ? -7.151 11.700 -13.065 1.00 90.69 114 LYS A N 1
ATOM 890 C CA . LYS A 1 114 ? -8.470 12.229 -12.661 1.00 90.69 114 LYS A CA 1
ATOM 891 C C . LYS A 1 114 ? -8.394 13.148 -11.442 1.00 90.69 114 LYS A C 1
ATOM 893 O O . LYS A 1 114 ? -9.111 14.143 -11.396 1.00 90.69 114 LYS A O 1
ATOM 898 N N . VAL A 1 115 ? -7.551 12.822 -10.462 1.00 86.75 115 VAL A N 1
ATOM 899 C CA . VAL A 1 115 ? -7.325 13.673 -9.282 1.00 86.75 115 VAL A CA 1
ATOM 900 C C . VAL A 1 115 ? -6.669 14.990 -9.699 1.00 86.75 115 VAL A C 1
ATOM 902 O O . VAL A 1 115 ? -7.119 16.054 -9.276 1.00 86.75 115 VAL A O 1
ATOM 905 N N . SER A 1 116 ? -5.662 14.938 -10.575 1.00 81.94 116 SER A N 1
ATOM 906 C CA . SER A 1 116 ? -5.033 16.139 -11.137 1.00 81.94 116 SER A CA 1
ATOM 907 C C . SER A 1 116 ? -6.022 16.969 -11.960 1.00 81.94 116 SER A C 1
ATOM 909 O O . SER A 1 116 ? -6.109 18.181 -11.772 1.00 81.94 116 SER A O 1
ATOM 911 N N . ALA A 1 117 ? -6.834 16.318 -12.798 1.00 85.62 117 ALA A N 1
ATOM 912 C CA . ALA A 1 117 ? -7.854 16.953 -13.632 1.00 85.62 117 ALA A CA 1
ATOM 913 C C . ALA A 1 117 ? -8.979 17.627 -12.820 1.00 85.62 117 ALA A C 1
ATOM 915 O O . ALA A 1 117 ? -9.641 18.543 -13.302 1.00 85.62 117 ALA A O 1
ATOM 916 N N . ALA A 1 118 ? -9.209 17.195 -11.576 1.00 83.06 118 ALA A N 1
ATOM 917 C CA . ALA A 1 118 ? -10.148 17.854 -10.669 1.00 83.06 118 ALA A CA 1
ATOM 918 C C . ALA A 1 118 ? -9.602 19.177 -10.092 1.00 83.06 118 ALA A C 1
ATOM 920 O O . ALA A 1 118 ? -10.384 19.989 -9.605 1.00 83.06 118 ALA A O 1
ATOM 921 N N . LYS A 1 119 ? -8.281 19.399 -10.143 1.00 74.06 119 LYS A N 1
ATOM 922 C CA . LYS A 1 119 ? -7.610 20.613 -9.641 1.00 74.06 119 LYS A CA 1
ATOM 923 C C . LYS A 1 119 ? -7.163 21.555 -10.762 1.00 74.06 119 LYS A C 1
ATOM 925 O O . LYS A 1 119 ? -7.097 22.762 -10.553 1.00 74.06 119 LYS A O 1
ATOM 930 N N . ALA A 1 120 ? -6.851 21.014 -11.935 1.00 74.25 120 ALA A N 1
ATOM 931 C CA . ALA A 1 120 ? -6.355 21.746 -13.094 1.00 74.25 120 ALA A CA 1
ATOM 932 C C . ALA A 1 120 ? -6.895 21.134 -14.392 1.00 74.25 120 ALA A C 1
ATOM 934 O O . ALA A 1 120 ? -7.367 20.003 -14.411 1.00 74.25 120 ALA A O 1
ATOM 935 N N . LYS A 1 121 ? -6.809 21.861 -15.508 1.00 74.12 121 LYS A N 1
ATOM 936 C CA . LYS A 1 121 ? -7.292 21.383 -16.810 1.00 74.12 121 LYS A CA 1
ATOM 937 C C . LYS A 1 121 ? -6.266 20.432 -17.446 1.00 74.12 121 LYS A C 1
ATOM 939 O O . LYS A 1 121 ? -5.461 20.853 -18.268 1.00 74.12 121 LYS A O 1
ATOM 944 N N . VAL A 1 122 ? -6.273 19.174 -17.006 1.00 76.50 122 VAL A N 1
ATOM 945 C CA . VAL A 1 122 ? -5.372 18.105 -17.468 1.00 76.50 122 VAL A CA 1
ATOM 946 C C . VAL A 1 122 ? -6.180 17.031 -18.190 1.00 76.50 122 VAL A C 1
ATOM 948 O O . VAL A 1 122 ? -7.211 16.588 -17.680 1.00 76.50 122 VAL A O 1
ATOM 951 N N . ASP A 1 123 ? -5.707 16.597 -19.357 1.00 80.94 123 ASP A N 1
ATOM 952 C CA . ASP A 1 123 ? -6.334 15.506 -20.099 1.00 80.94 123 ASP A CA 1
ATOM 953 C C . ASP A 1 123 ? -6.115 14.164 -19.394 1.00 80.94 123 ASP A C 1
ATOM 955 O O . ASP A 1 123 ? -5.025 13.843 -18.915 1.00 80.94 123 ASP A O 1
ATOM 959 N N . ILE A 1 124 ? -7.173 13.355 -19.329 1.00 88.00 124 ILE A N 1
ATOM 960 C CA . ILE A 1 124 ? -7.095 12.011 -18.757 1.00 88.00 124 ILE A CA 1
ATOM 961 C C . ILE A 1 124 ? -6.558 11.079 -19.849 1.00 88.00 124 ILE A C 1
ATOM 963 O O . ILE A 1 124 ? -7.217 10.923 -20.880 1.00 88.00 124 ILE A O 1
ATOM 967 N N . PRO A 1 125 ? -5.402 10.427 -19.645 1.00 89.19 125 PRO A N 1
ATOM 968 C CA . PRO A 1 125 ? -4.837 9.550 -20.652 1.00 89.19 125 PRO A CA 1
ATOM 969 C C . PRO A 1 125 ? -5.722 8.317 -20.849 1.00 89.19 125 PRO A C 1
ATOM 971 O O . PRO A 1 125 ? -6.249 7.738 -19.896 1.00 89.19 125 PRO A O 1
ATOM 974 N N . ASN A 1 126 ? -5.839 7.887 -22.101 1.00 93.38 126 ASN A N 1
ATOM 975 C CA . ASN A 1 126 ? -6.378 6.583 -22.460 1.00 93.38 126 ASN A CA 1
ATOM 976 C C . ASN A 1 126 ? -5.212 5.696 -22.898 1.00 93.38 126 ASN A C 1
ATOM 978 O O . ASN A 1 126 ? -4.511 6.049 -23.846 1.00 93.38 126 ASN A O 1
ATOM 982 N N . PHE A 1 127 ? -5.001 4.575 -22.210 1.00 95.25 127 PHE A N 1
ATOM 983 C CA . PHE A 1 127 ? -3.925 3.628 -22.493 1.00 95.25 127 PHE A CA 1
ATOM 984 C C . PHE A 1 127 ? -4.496 2.399 -23.205 1.00 95.25 127 PHE A C 1
ATOM 986 O O . PHE A 1 127 ? -5.131 1.571 -22.550 1.00 95.25 127 PHE A O 1
ATOM 993 N N . PRO A 1 128 ? -4.283 2.241 -24.521 1.00 96.69 128 PRO A N 1
ATOM 994 C CA . PRO A 1 128 ? -4.656 1.025 -25.221 1.00 96.69 128 PRO A CA 1
ATOM 995 C C . PRO A 1 128 ? -3.865 -0.164 -24.666 1.00 96.69 128 PRO A C 1
ATOM 997 O O . PRO A 1 128 ? -2.653 -0.088 -24.425 1.00 96.69 128 PRO A O 1
ATOM 1000 N N . PHE A 1 129 ? -4.553 -1.280 -24.459 1.00 97.06 129 PHE A N 1
ATOM 1001 C CA . PHE A 1 129 ? -3.934 -2.526 -24.030 1.00 97.06 129 PHE A CA 1
ATOM 1002 C C . PHE A 1 129 ? -4.717 -3.725 -24.564 1.00 97.06 129 PHE A C 1
ATOM 1004 O O . PHE A 1 129 ? -5.902 -3.631 -24.885 1.00 97.06 129 PHE A O 1
ATOM 1011 N N . ARG A 1 130 ? -4.058 -4.882 -24.573 1.00 95.56 130 ARG A N 1
ATOM 1012 C CA . ARG A 1 130 ? -4.662 -6.194 -24.808 1.00 95.56 130 ARG A CA 1
ATOM 1013 C C . ARG A 1 130 ? -4.590 -7.025 -23.533 1.00 95.56 130 ARG A C 1
ATOM 1015 O O . ARG A 1 130 ? -3.532 -7.097 -22.911 1.00 95.56 130 ARG A O 1
ATOM 1022 N N . ALA A 1 131 ? -5.694 -7.657 -23.142 1.00 94.19 131 ALA A N 1
ATOM 1023 C CA . ALA A 1 131 ? -5.686 -8.607 -22.031 1.00 94.19 131 ALA A CA 1
ATOM 1024 C C . ALA A 1 131 ? -4.811 -9.823 -22.373 1.00 94.19 131 ALA A C 1
ATOM 1026 O O . ALA A 1 131 ? -4.854 -10.311 -23.503 1.00 94.19 131 ALA A O 1
ATOM 1027 N N . LEU A 1 132 ? -4.011 -10.288 -21.411 1.00 92.81 132 LEU A N 1
ATOM 1028 C CA . LEU A 1 132 ? -3.209 -11.500 -21.560 1.00 92.81 132 LEU A CA 1
ATOM 1029 C C . LEU A 1 132 ? -3.875 -12.670 -20.828 1.00 92.81 132 LEU A C 1
ATOM 1031 O O . LEU A 1 132 ? -4.389 -13.574 -21.474 1.00 92.81 132 LEU A O 1
ATOM 1035 N N . ALA A 1 133 ? -3.877 -12.626 -19.496 1.00 91.88 133 ALA A N 1
ATOM 1036 C CA . ALA A 1 133 ? -4.580 -13.532 -18.588 1.00 91.88 133 ALA A CA 1
ATOM 1037 C C . ALA A 1 133 ? -4.476 -12.981 -17.154 1.00 91.88 133 ALA A C 1
ATOM 1039 O O . ALA A 1 133 ? -3.519 -12.267 -16.844 1.00 91.88 133 ALA A O 1
ATOM 1040 N N . GLY A 1 134 ? -5.436 -13.307 -16.284 1.00 87.06 134 GLY A N 1
ATOM 1041 C CA . GLY A 1 134 ? -5.521 -12.696 -14.955 1.00 87.06 134 GLY A CA 1
ATOM 1042 C C . GLY A 1 134 ? -5.607 -11.171 -15.043 1.00 87.06 134 GLY A C 1
ATOM 1043 O O . GLY A 1 134 ? -6.322 -10.629 -15.889 1.00 87.06 134 GLY A O 1
ATOM 1044 N N . GLU A 1 135 ? -4.832 -10.475 -14.211 1.00 90.94 135 GLU A N 1
ATOM 1045 C CA . GLU A 1 135 ? -4.715 -9.010 -14.243 1.00 90.94 135 GLU A CA 1
ATOM 1046 C C . GLU A 1 135 ? -3.593 -8.521 -15.180 1.00 90.94 135 GLU A C 1
ATOM 1048 O O . GLU A 1 135 ? -3.349 -7.320 -15.284 1.00 90.94 135 GLU A O 1
ATOM 1053 N N . LEU A 1 136 ? -2.898 -9.415 -15.891 1.00 95.75 136 LEU A N 1
ATOM 1054 C CA . LEU A 1 136 ? -1.814 -9.035 -16.796 1.00 95.75 136 LEU A CA 1
ATOM 1055 C C . LEU A 1 136 ? -2.340 -8.575 -18.157 1.00 95.75 136 LEU A C 1
ATOM 1057 O O . LEU A 1 136 ? -3.180 -9.213 -18.799 1.00 95.75 136 LEU A O 1
ATOM 1061 N N . VAL A 1 137 ? -1.773 -7.470 -18.627 1.00 96.62 137 VAL A N 1
ATOM 1062 C CA . VAL A 1 137 ? -2.084 -6.845 -19.910 1.00 96.62 137 VAL A CA 1
ATOM 1063 C C . VAL A 1 137 ? -0.811 -6.543 -20.688 1.00 96.62 137 VAL A C 1
ATOM 1065 O O . VAL A 1 137 ? 0.276 -6.389 -20.129 1.00 96.62 137 VAL A O 1
ATOM 1068 N N . VAL A 1 138 ? -0.963 -6.419 -22.001 1.00 97.75 138 VAL A N 1
ATOM 1069 C CA . VAL A 1 138 ? 0.077 -5.951 -22.913 1.00 97.75 138 VAL A CA 1
ATOM 1070 C C . VAL A 1 138 ? -0.280 -4.548 -23.367 1.00 97.75 138 VAL A C 1
ATOM 1072 O O . VAL A 1 138 ? -1.347 -4.339 -23.936 1.00 97.75 138 VAL A O 1
ATOM 1075 N N . THR A 1 139 ? 0.616 -3.597 -23.142 1.00 97.88 139 THR A N 1
ATOM 1076 C CA . THR A 1 139 ? 0.529 -2.235 -23.678 1.00 97.88 139 THR A CA 1
ATOM 1077 C C . THR A 1 139 ? 1.780 -1.927 -24.506 1.00 97.88 139 THR A C 1
ATOM 1079 O O . THR A 1 139 ? 2.662 -2.778 -24.647 1.00 97.88 139 THR A O 1
ATOM 1082 N N . LEU A 1 140 ? 1.860 -0.733 -25.083 1.00 98.06 140 LEU A N 1
ATOM 1083 C CA . LEU A 1 140 ? 3.007 -0.280 -25.866 1.00 98.06 140 LEU A CA 1
ATOM 1084 C C . LEU A 1 140 ? 3.807 0.725 -25.045 1.00 98.06 140 LEU A C 1
ATOM 1086 O O . LEU A 1 140 ? 3.237 1.627 -24.434 1.00 98.06 140 LEU A O 1
ATOM 1090 N N . GLY A 1 141 ? 5.122 0.554 -25.023 1.00 95.44 141 GLY A N 1
ATOM 1091 C CA . GLY A 1 141 ? 6.061 1.455 -24.379 1.00 95.44 141 GLY A CA 1
ATOM 1092 C C . GLY A 1 141 ? 6.956 2.136 -25.403 1.00 95.44 141 GLY A C 1
ATOM 1093 O O . GLY A 1 141 ? 7.411 1.489 -26.343 1.00 95.44 141 GLY A O 1
ATOM 1094 N N . LEU A 1 142 ? 7.227 3.420 -25.200 1.00 94.38 142 LEU A N 1
ATOM 1095 C CA . LEU A 1 142 ? 8.364 4.103 -25.805 1.00 94.38 142 LEU A CA 1
ATOM 1096 C C . LEU A 1 142 ? 9.534 4.024 -24.839 1.00 94.38 142 LEU A C 1
ATOM 1098 O O . LEU A 1 142 ? 9.476 4.578 -23.738 1.00 94.38 142 LEU A O 1
ATOM 1102 N N . ASP A 1 143 ? 10.559 3.308 -25.273 1.00 92.12 143 ASP A N 1
ATOM 1103 C CA . ASP A 1 143 ? 11.791 3.038 -24.555 1.00 92.12 143 ASP A CA 1
ATOM 1104 C C . ASP A 1 143 ? 12.885 3.988 -25.029 1.00 92.12 143 ASP A C 1
ATOM 1106 O O . ASP A 1 143 ? 13.480 3.815 -26.097 1.00 92.12 143 ASP A O 1
ATOM 1110 N N . THR A 1 144 ? 13.114 5.037 -24.251 1.00 84.88 144 THR A N 1
ATOM 1111 C CA . THR A 1 144 ? 14.249 5.934 -24.451 1.00 84.88 144 THR A CA 1
ATOM 1112 C C . THR A 1 144 ? 15.426 5.450 -23.599 1.00 84.88 144 THR A C 1
ATOM 1114 O O . THR A 1 144 ? 15.229 4.652 -22.682 1.00 84.88 144 THR A O 1
ATOM 1117 N N . PRO A 1 145 ? 16.658 5.939 -23.835 1.00 78.56 145 PRO A N 1
ATOM 1118 C CA . PRO A 1 145 ? 17.824 5.553 -23.029 1.00 78.56 145 PRO A CA 1
ATOM 1119 C C . PRO A 1 145 ? 17.669 5.768 -21.514 1.00 78.56 145 PRO A C 1
ATOM 1121 O O . PRO A 1 145 ? 18.451 5.243 -20.727 1.00 78.56 145 PRO A O 1
ATOM 1124 N N . THR A 1 146 ? 16.696 6.579 -21.107 1.00 74.19 146 THR A N 1
ATOM 1125 C CA . THR A 1 146 ? 16.572 7.149 -19.764 1.00 74.19 146 THR A CA 1
ATOM 1126 C C . THR A 1 146 ? 15.185 6.951 -19.152 1.00 74.19 146 THR A C 1
ATOM 1128 O O . THR A 1 146 ? 15.043 7.103 -17.940 1.00 74.19 146 THR A O 1
ATOM 1131 N N . ALA A 1 147 ? 14.161 6.591 -19.936 1.00 81.69 147 ALA A N 1
ATOM 1132 C CA . ALA A 1 147 ? 12.829 6.283 -19.423 1.00 81.69 147 ALA A CA 1
ATOM 1133 C C . ALA A 1 147 ? 12.023 5.379 -20.366 1.00 81.69 147 ALA A C 1
ATOM 1135 O O . ALA A 1 147 ? 12.124 5.462 -21.587 1.00 81.69 147 ALA A O 1
ATOM 1136 N N . THR A 1 148 ? 11.112 4.600 -19.783 1.00 87.44 148 THR A N 1
ATOM 1137 C CA . THR A 1 148 ? 10.049 3.921 -20.529 1.00 87.44 148 THR A CA 1
ATOM 1138 C C . THR A 1 148 ? 8.708 4.553 -20.182 1.00 87.44 148 THR A C 1
ATOM 1140 O O . THR A 1 148 ? 8.363 4.693 -19.008 1.00 87.44 148 THR A O 1
ATOM 1143 N N . SER A 1 149 ? 7.918 4.896 -21.194 1.00 89.38 149 SER A N 1
ATOM 1144 C CA . SER A 1 149 ? 6.605 5.538 -21.032 1.00 89.38 149 SER A CA 1
ATOM 1145 C C . SER A 1 149 ? 5.544 4.827 -21.861 1.00 89.38 149 SER A C 1
ATOM 1147 O O . SER A 1 149 ? 5.852 4.288 -22.918 1.00 89.38 149 SER A O 1
ATOM 1149 N N . VAL A 1 150 ? 4.298 4.800 -21.389 1.00 94.12 150 VAL A N 1
ATOM 1150 C CA . VAL A 1 150 ? 3.204 4.114 -22.093 1.00 94.12 150 VAL A CA 1
ATOM 1151 C C . VAL A 1 150 ? 2.708 4.974 -23.261 1.00 94.12 150 VAL A C 1
ATOM 1153 O O . VAL A 1 150 ? 2.625 6.196 -23.142 1.00 94.12 150 VAL A O 1
ATOM 1156 N N . VAL A 1 151 ? 2.397 4.341 -24.391 1.00 95.62 151 VAL A N 1
ATOM 1157 C CA . VAL A 1 151 ? 1.753 4.984 -25.546 1.00 95.62 151 VAL A CA 1
ATOM 1158 C C . VAL A 1 151 ? 0.256 5.132 -25.284 1.00 95.62 151 VAL A C 1
ATOM 1160 O O . VAL A 1 151 ? -0.410 4.202 -24.829 1.00 95.62 151 VAL A O 1
ATOM 1163 N N . THR A 1 152 ? -0.281 6.306 -25.583 1.00 95.50 152 THR A N 1
ATOM 1164 C CA . THR A 1 152 ? -1.694 6.654 -25.408 1.00 95.50 152 THR A CA 1
ATOM 1165 C C . THR A 1 152 ? -2.491 6.486 -26.704 1.00 95.50 152 THR A C 1
ATOM 1167 O O . THR A 1 152 ? -1.934 6.421 -27.798 1.00 95.50 152 THR A O 1
ATOM 1170 N N . ALA A 1 153 ? -3.821 6.440 -26.597 1.00 96.06 153 ALA A N 1
ATOM 1171 C CA . ALA A 1 153 ? -4.707 6.358 -27.760 1.00 96.06 153 ALA A CA 1
ATOM 1172 C C . ALA A 1 153 ? -4.552 7.571 -28.694 1.00 96.06 153 ALA A C 1
ATOM 1174 O O . ALA A 1 153 ? -4.486 7.400 -29.906 1.00 96.06 153 ALA A O 1
ATOM 1175 N N . ILE A 1 154 ? -4.404 8.769 -28.117 1.00 93.94 154 ILE A N 1
ATOM 1176 C CA . ILE A 1 154 ? -4.209 10.030 -28.851 1.00 93.94 154 ILE A CA 1
ATOM 1177 C C . ILE A 1 154 ? -2.941 9.975 -29.714 1.00 93.94 154 ILE A C 1
ATOM 1179 O O . ILE A 1 154 ? -2.912 10.510 -30.817 1.00 93.94 154 ILE A O 1
ATOM 1183 N N . GLU A 1 155 ? -1.893 9.307 -29.236 1.00 95.25 155 GLU A N 1
ATOM 1184 C CA . GLU A 1 155 ? -0.640 9.167 -29.981 1.00 95.25 155 GLU A CA 1
ATOM 1185 C C . GLU A 1 155 ? -0.750 8.166 -31.123 1.00 95.25 155 GLU A C 1
ATOM 1187 O O . GLU A 1 155 ? -0.246 8.423 -32.208 1.00 95.25 155 GLU A O 1
ATOM 1192 N N . LEU A 1 156 ? -1.449 7.048 -30.925 1.00 97.19 156 LEU A N 1
ATOM 1193 C CA . LEU A 1 156 ? -1.711 6.126 -32.033 1.00 97.19 156 LEU A CA 1
ATOM 1194 C C . LEU A 1 156 ? -2.537 6.803 -33.135 1.00 97.19 156 LEU A C 1
ATOM 1196 O O . LEU A 1 156 ? -2.233 6.637 -34.317 1.00 97.19 156 LEU A O 1
ATOM 1200 N N . GLU A 1 157 ? -3.539 7.595 -32.744 1.00 96.00 157 GLU A N 1
ATOM 1201 C CA . GLU A 1 157 ? -4.347 8.395 -33.667 1.00 96.00 157 GLU A CA 1
ATOM 1202 C C . GLU A 1 157 ? -3.498 9.434 -34.407 1.00 96.00 157 GLU A C 1
ATOM 1204 O O . GLU A 1 157 ? -3.602 9.536 -35.630 1.00 96.00 157 GLU A O 1
ATOM 1209 N N . SER A 1 158 ? -2.617 10.161 -33.708 1.00 95.19 158 SER A N 1
ATOM 1210 C CA . SER A 1 158 ? -1.745 11.160 -34.339 1.00 95.19 158 SER A CA 1
ATOM 1211 C C . SER A 1 158 ? -0.723 10.536 -35.292 1.00 95.19 158 SER A C 1
ATOM 1213 O O . SER A 1 158 ? -0.419 11.117 -36.331 1.00 95.19 158 SER A O 1
ATOM 1215 N N . TRP A 1 159 ? -0.251 9.323 -34.995 1.00 97.44 159 TRP A N 1
ATOM 1216 C CA . TRP A 1 159 ? 0.609 8.541 -35.885 1.00 97.44 159 TRP A CA 1
ATOM 1217 C C . TRP A 1 159 ? -0.150 7.894 -37.051 1.00 97.44 159 TRP A C 1
ATOM 1219 O O . TRP A 1 159 ? 0.484 7.290 -37.915 1.00 97.44 159 TRP A O 1
ATOM 1229 N N . GLY A 1 160 ? -1.485 7.971 -37.072 1.00 96.75 160 GLY A N 1
ATOM 1230 C CA . GLY A 1 160 ? -2.320 7.352 -38.101 1.00 96.75 160 GLY A CA 1
ATOM 1231 C C . GLY A 1 160 ? -2.263 5.821 -38.097 1.00 96.75 160 GLY A C 1
ATOM 1232 O O . GLY A 1 160 ? -2.388 5.205 -39.155 1.00 96.75 160 GLY A O 1
ATOM 1233 N N . THR A 1 161 ? -2.048 5.192 -36.935 1.00 97.56 161 THR A N 1
ATOM 1234 C CA . THR A 1 161 ? -1.888 3.734 -36.813 1.00 97.56 161 THR A CA 1
ATOM 1235 C C . THR A 1 161 ? -2.842 3.114 -35.794 1.00 97.56 161 THR A C 1
ATOM 1237 O O . THR A 1 161 ? -3.426 3.785 -34.948 1.00 97.56 161 THR A O 1
ATOM 1240 N N . SER A 1 162 ? -3.007 1.793 -35.866 1.00 97.31 162 SER A N 1
ATOM 1241 C CA . SER A 1 162 ? -3.776 1.026 -34.882 1.00 97.31 162 SER A CA 1
ATOM 1242 C C . SER A 1 162 ? -2.866 0.428 -33.810 1.00 97.31 162 SER A C 1
ATOM 1244 O O . SER A 1 162 ? -1.672 0.213 -34.034 1.00 97.31 162 SER A O 1
ATOM 1246 N N . PHE A 1 163 ? -3.448 0.075 -32.660 1.00 98.00 163 PHE A N 1
ATOM 1247 C CA . PHE A 1 163 ? -2.731 -0.655 -31.612 1.00 98.00 163 PHE A CA 1
ATOM 1248 C C . PHE A 1 163 ? -2.105 -1.956 -32.135 1.00 98.00 163 PHE A C 1
ATOM 1250 O O . PHE A 1 163 ? -0.953 -2.230 -31.826 1.00 98.00 163 PHE A O 1
ATOM 1257 N N . GLU A 1 164 ? -2.816 -2.730 -32.961 1.00 97.75 164 GLU A N 1
ATOM 1258 C CA . GLU A 1 164 ? -2.322 -4.018 -33.477 1.00 97.75 164 GLU A CA 1
ATOM 1259 C C . GLU A 1 164 ? -1.151 -3.856 -34.461 1.00 97.75 164 GLU A C 1
ATOM 1261 O O . GLU A 1 164 ? -0.177 -4.617 -34.419 1.00 97.75 164 GLU A O 1
ATOM 1266 N N . ALA A 1 165 ? -1.195 -2.828 -35.314 1.00 97.62 165 ALA A N 1
ATOM 1267 C CA . ALA A 1 165 ? -0.090 -2.517 -36.218 1.00 97.62 165 ALA A CA 1
ATOM 1268 C C . ALA A 1 165 ? 1.162 -2.083 -35.434 1.00 97.62 165 ALA A C 1
ATOM 1270 O O . ALA A 1 165 ? 2.251 -2.616 -35.652 1.00 97.62 165 ALA A O 1
ATOM 1271 N N . ALA A 1 166 ? 0.998 -1.186 -34.459 1.00 98.12 166 ALA A N 1
ATOM 1272 C CA . ALA A 1 166 ? 2.081 -0.748 -33.583 1.00 98.12 166 ALA A CA 1
ATOM 1273 C C . ALA A 1 166 ? 2.616 -1.897 -32.700 1.00 98.12 166 ALA A C 1
ATOM 1275 O O . ALA A 1 166 ? 3.826 -2.046 -32.536 1.00 98.12 166 ALA A O 1
ATOM 1276 N N . TYR A 1 167 ? 1.742 -2.774 -32.200 1.00 98.44 167 TYR A N 1
ATOM 1277 C CA . TYR A 1 167 ? 2.117 -3.976 -31.452 1.00 98.44 167 TYR A CA 1
ATOM 1278 C C . TYR A 1 167 ? 2.976 -4.937 -32.273 1.00 98.44 167 TYR A C 1
ATOM 1280 O O . TYR A 1 167 ? 3.933 -5.502 -31.744 1.00 98.44 167 TYR A O 1
ATOM 1288 N N . THR A 1 168 ? 2.689 -5.088 -33.566 1.00 98.12 168 THR A N 1
ATOM 1289 C CA . THR A 1 168 ? 3.494 -5.928 -34.463 1.00 98.12 168 THR A CA 1
ATOM 1290 C C . THR A 1 168 ? 4.930 -5.409 -34.575 1.00 98.12 168 THR A C 1
ATOM 1292 O O . THR A 1 168 ? 5.875 -6.189 -34.429 1.00 98.12 168 THR A O 1
ATOM 1295 N N . VAL A 1 169 ? 5.104 -4.094 -34.754 1.00 98.38 169 VAL A N 1
ATOM 1296 C CA . VAL A 1 169 ? 6.426 -3.436 -34.770 1.00 98.38 169 VAL A CA 1
ATOM 1297 C C . VAL A 1 169 ? 7.136 -3.627 -33.432 1.00 98.38 169 VAL A C 1
ATOM 1299 O O . VAL A 1 169 ? 8.283 -4.070 -33.381 1.00 98.38 169 VAL A O 1
ATOM 1302 N N . ALA A 1 170 ? 6.425 -3.372 -32.336 1.00 98.50 170 ALA A N 1
ATOM 1303 C CA . ALA A 1 170 ? 6.957 -3.512 -30.993 1.00 98.50 170 ALA A CA 1
ATOM 1304 C C . ALA A 1 170 ? 7.456 -4.945 -30.727 1.00 98.50 170 ALA A C 1
ATOM 1306 O O . ALA A 1 170 ? 8.575 -5.155 -30.254 1.00 98.50 170 ALA A O 1
ATOM 1307 N N . LEU A 1 171 ? 6.645 -5.956 -31.049 1.00 98.44 171 LEU A N 1
ATOM 1308 C CA . LEU A 1 171 ? 6.994 -7.361 -30.849 1.00 98.44 171 LEU A CA 1
ATOM 1309 C C . LEU A 1 171 ? 8.213 -7.771 -31.683 1.00 98.44 171 LEU A C 1
ATOM 1311 O O . LEU A 1 171 ? 9.052 -8.531 -31.196 1.00 98.44 171 LEU A O 1
ATOM 1315 N N . ALA A 1 172 ? 8.341 -7.250 -32.907 1.00 98.31 172 ALA A N 1
ATOM 1316 C CA . ALA A 1 172 ? 9.533 -7.448 -33.726 1.00 98.31 172 ALA A CA 1
ATOM 1317 C C . ALA A 1 172 ? 10.785 -6.854 -33.059 1.00 98.31 172 ALA A C 1
ATOM 1319 O O . ALA A 1 172 ? 11.812 -7.530 -32.998 1.00 98.31 172 ALA A O 1
ATOM 1320 N N . ASN A 1 173 ? 10.686 -5.656 -32.474 1.00 98.19 173 ASN A N 1
ATOM 1321 C CA . ASN A 1 173 ? 11.785 -5.041 -31.727 1.00 98.19 173 ASN A CA 1
ATOM 1322 C C . ASN A 1 173 ? 12.174 -5.852 -30.487 1.00 98.19 173 ASN A C 1
ATOM 1324 O O . ASN A 1 173 ? 13.359 -6.095 -30.264 1.00 98.19 173 ASN A O 1
ATOM 1328 N N . LEU A 1 174 ? 11.200 -6.321 -29.698 1.00 98.19 174 LEU A N 1
ATOM 1329 C CA . LEU A 1 174 ? 11.483 -7.171 -28.537 1.00 98.19 174 LEU A CA 1
ATOM 1330 C C . LEU A 1 174 ? 12.192 -8.461 -28.958 1.00 98.19 174 LEU A C 1
ATOM 1332 O O . LEU A 1 174 ? 13.168 -8.868 -28.326 1.00 98.19 174 LEU A O 1
ATOM 1336 N N . ARG A 1 175 ? 11.726 -9.090 -30.042 1.00 97.69 175 ARG A N 1
ATOM 1337 C CA . ARG A 1 175 ? 12.352 -10.289 -30.603 1.00 97.69 175 ARG A CA 1
ATOM 1338 C C . ARG A 1 175 ? 13.788 -10.010 -31.046 1.00 97.69 175 ARG A C 1
ATOM 1340 O O . ARG A 1 175 ? 14.675 -10.776 -30.693 1.00 97.69 175 ARG A O 1
ATOM 1347 N N . ALA A 1 176 ? 14.038 -8.899 -31.739 1.00 96.50 176 ALA A N 1
ATOM 1348 C CA . ALA A 1 176 ? 15.382 -8.505 -32.171 1.00 96.50 176 ALA A CA 1
ATOM 1349 C C . ALA A 1 176 ? 16.337 -8.228 -30.992 1.00 96.50 176 ALA A C 1
ATOM 1351 O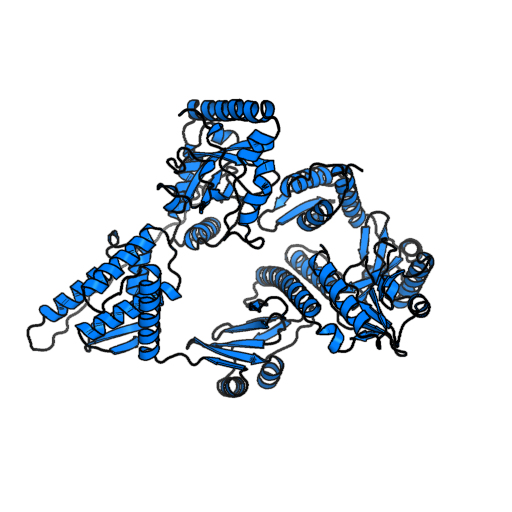 O . ALA A 1 176 ? 17.524 -8.542 -31.072 1.00 96.50 176 ALA A O 1
ATOM 1352 N N . ARG A 1 177 ? 15.820 -7.692 -29.877 1.00 95.00 177 ARG A N 1
ATOM 1353 C CA . ARG A 1 177 ? 16.567 -7.470 -28.624 1.00 95.00 177 ARG A CA 1
ATOM 1354 C C . ARG A 1 177 ? 16.724 -8.734 -27.770 1.00 95.00 177 ARG A C 1
ATOM 1356 O O . ARG A 1 177 ? 17.352 -8.697 -26.715 1.00 95.00 177 ARG A O 1
ATOM 1363 N N . THR A 1 178 ? 16.141 -9.858 -28.178 1.00 96.12 178 THR A N 1
ATOM 1364 C CA . THR A 1 178 ? 16.208 -11.105 -27.416 1.00 96.12 178 THR A CA 1
ATOM 1365 C C . THR A 1 178 ? 17.263 -12.025 -28.007 1.00 96.12 178 THR A C 1
ATOM 1367 O O . THR A 1 178 ? 17.032 -12.711 -28.998 1.00 96.12 178 THR A O 1
ATOM 1370 N N . GLN A 1 179 ? 18.430 -12.045 -27.367 1.00 89.94 179 GLN A N 1
ATOM 1371 C CA . GLN A 1 179 ? 19.523 -12.962 -27.686 1.00 89.94 179 GLN A CA 1
ATOM 1372 C C . GLN A 1 179 ? 19.707 -13.983 -26.560 1.00 89.94 179 GLN A C 1
ATOM 1374 O O . GLN A 1 179 ? 19.572 -13.637 -25.389 1.00 89.94 179 GLN A O 1
ATOM 1379 N N . GLY A 1 180 ? 20.038 -15.229 -26.901 1.00 88.69 180 GLY A N 1
ATOM 1380 C CA . GLY A 1 180 ? 20.192 -16.311 -25.923 1.00 88.69 180 GLY A CA 1
ATOM 1381 C C . GLY A 1 180 ? 18.865 -16.937 -25.480 1.00 88.69 180 GLY A C 1
ATOM 1382 O O . GLY A 1 180 ? 17.837 -16.778 -26.136 1.00 88.69 180 GLY A O 1
ATOM 1383 N N . SER A 1 181 ? 18.905 -17.686 -24.377 1.00 89.94 181 SER A N 1
ATOM 1384 C CA . SER A 1 181 ? 17.761 -18.420 -23.823 1.00 89.94 181 SER A CA 1
ATOM 1385 C C . SER A 1 181 ? 17.689 -18.253 -22.302 1.00 89.94 181 SER A C 1
ATOM 1387 O O . SER A 1 181 ? 18.569 -17.647 -21.691 1.00 89.94 181 SER A O 1
ATOM 1389 N N . MET A 1 182 ? 16.630 -18.778 -21.688 1.00 94.94 182 MET A N 1
ATOM 1390 C CA . MET A 1 182 ? 16.463 -18.757 -20.234 1.00 94.94 182 MET A CA 1
ATOM 1391 C C . MET A 1 182 ? 17.435 -19.723 -19.548 1.00 94.94 182 MET A C 1
ATOM 1393 O O . MET A 1 182 ? 17.873 -20.714 -20.129 1.00 94.94 182 MET A O 1
ATOM 1397 N N . HIS A 1 183 ? 17.747 -19.454 -18.283 1.00 95.94 183 HIS A N 1
ATOM 1398 C CA . HIS A 1 183 ? 18.710 -20.238 -17.519 1.00 95.94 183 HIS A CA 1
ATOM 1399 C C . HIS A 1 183 ? 18.009 -21.211 -16.584 1.00 95.94 183 HIS A C 1
ATOM 1401 O O . HIS A 1 183 ? 17.223 -20.794 -15.732 1.00 95.94 183 HIS A O 1
ATOM 1407 N N . GLU A 1 184 ? 18.347 -22.492 -16.694 1.00 97.25 184 GLU A N 1
ATOM 1408 C CA . GLU A 1 184 ? 17.931 -23.491 -15.717 1.00 97.25 184 GLU A CA 1
ATOM 1409 C C . GLU A 1 184 ? 18.671 -23.251 -14.397 1.00 97.25 184 GLU A C 1
ATOM 1411 O O . GLU A 1 184 ? 19.898 -23.318 -14.331 1.00 97.25 184 GLU A O 1
ATOM 1416 N N . VAL A 1 185 ? 17.930 -22.929 -13.337 1.00 96.69 185 VAL A N 1
ATOM 1417 C CA . VAL A 1 185 ? 18.502 -22.707 -11.994 1.00 96.69 185 VAL A CA 1
ATOM 1418 C C . VAL A 1 185 ? 18.443 -23.957 -11.127 1.00 96.69 185 VAL A C 1
ATOM 1420 O O . VAL A 1 185 ? 19.155 -24.061 -10.131 1.00 96.69 185 VAL A O 1
ATOM 1423 N N . ARG A 1 186 ? 17.580 -24.900 -11.502 1.00 95.00 186 ARG A N 1
ATOM 1424 C CA . ARG A 1 186 ? 17.449 -26.252 -10.953 1.00 95.00 186 ARG A CA 1
ATOM 1425 C C . ARG A 1 186 ? 16.627 -27.092 -11.941 1.00 95.00 186 ARG A C 1
ATOM 1427 O O . ARG A 1 186 ? 15.893 -26.483 -12.718 1.00 95.00 186 ARG A O 1
ATOM 1434 N N . PRO A 1 187 ? 16.672 -28.436 -11.864 1.00 94.88 187 PRO A N 1
ATOM 1435 C CA . PRO A 1 187 ? 15.925 -29.306 -12.770 1.00 94.88 187 PRO A CA 1
ATOM 1436 C C . PRO A 1 187 ? 14.469 -28.858 -12.963 1.00 94.88 187 PRO A C 1
ATOM 1438 O O . PRO A 1 187 ? 13.719 -28.796 -11.986 1.00 94.88 187 PRO A O 1
ATOM 1441 N N . GLY A 1 188 ? 14.102 -28.510 -14.199 1.00 95.25 188 GLY A N 1
ATOM 1442 C CA . GLY A 1 188 ? 12.741 -28.128 -14.594 1.00 95.25 188 GLY A CA 1
ATOM 1443 C C . GLY A 1 188 ? 12.297 -26.701 -14.235 1.00 95.25 188 GLY A C 1
ATOM 1444 O O . GLY A 1 188 ? 11.148 -26.355 -14.508 1.00 95.25 188 GLY A O 1
ATOM 1445 N N . LEU A 1 189 ? 13.166 -25.866 -13.647 1.00 97.94 189 LEU A N 1
ATOM 1446 C CA . LEU A 1 189 ? 12.878 -24.462 -13.319 1.00 97.94 189 LEU A CA 1
ATOM 1447 C C . LEU A 1 189 ? 13.862 -23.522 -14.021 1.00 97.94 189 LEU A C 1
ATOM 1449 O O . LEU A 1 189 ? 15.066 -23.527 -13.747 1.00 97.94 189 LEU A O 1
ATOM 1453 N N . TYR A 1 190 ? 13.316 -22.643 -14.852 1.00 98.50 190 TYR A N 1
ATOM 1454 C CA . TYR A 1 190 ? 14.060 -21.682 -15.653 1.00 98.50 190 TYR A CA 1
ATOM 1455 C C . TYR A 1 190 ? 13.766 -20.251 -15.207 1.00 98.50 190 TYR A C 1
ATOM 1457 O O . TYR A 1 190 ? 12.639 -19.923 -14.836 1.00 98.50 190 TYR A O 1
ATOM 1465 N N . VAL A 1 191 ? 14.774 -19.382 -15.270 1.00 98.06 191 VAL A N 1
ATOM 1466 C CA . VAL A 1 191 ? 14.631 -17.944 -15.011 1.00 98.06 191 VAL A CA 1
ATOM 1467 C C . VAL A 1 191 ? 15.264 -17.119 -16.119 1.00 98.06 191 VAL A C 1
ATOM 1469 O O . VAL A 1 191 ? 16.251 -17.520 -16.742 1.00 98.06 191 VAL A O 1
ATOM 1472 N N . SER A 1 192 ? 14.708 -15.940 -16.348 1.00 97.00 192 SER A N 1
ATOM 1473 C CA . SER A 1 192 ? 15.293 -14.936 -17.223 1.00 97.00 192 SER A CA 1
ATOM 1474 C C . SER A 1 192 ? 16.447 -14.202 -16.529 1.00 97.00 192 SER A C 1
ATOM 1476 O O . SER A 1 192 ? 16.485 -14.110 -15.299 1.00 97.00 192 SER A O 1
ATOM 1478 N N . ARG A 1 193 ? 17.415 -13.718 -17.315 1.00 93.81 193 ARG A N 1
ATOM 1479 C CA . ARG A 1 193 ? 18.566 -12.930 -16.834 1.00 93.81 193 ARG A CA 1
ATOM 1480 C C . ARG A 1 193 ? 19.010 -11.870 -17.849 1.00 93.81 193 ARG A C 1
ATOM 1482 O O . ARG A 1 193 ? 20.192 -11.542 -17.895 1.00 93.81 193 ARG A O 1
ATOM 1489 N N . TRP A 1 194 ? 18.095 -11.361 -18.680 1.00 94.12 194 TRP A N 1
ATOM 1490 C CA . TRP A 1 194 ? 18.454 -10.296 -19.629 1.00 94.12 194 TRP A CA 1
ATOM 1491 C C . TRP A 1 194 ? 18.735 -8.991 -18.888 1.00 94.12 194 TRP A C 1
ATOM 1493 O O . TRP A 1 194 ? 19.692 -8.300 -19.224 1.00 94.12 194 TRP A O 1
ATOM 1503 N N . GLY A 1 195 ? 17.947 -8.686 -17.852 1.00 88.50 195 GLY A N 1
ATOM 1504 C CA . GLY A 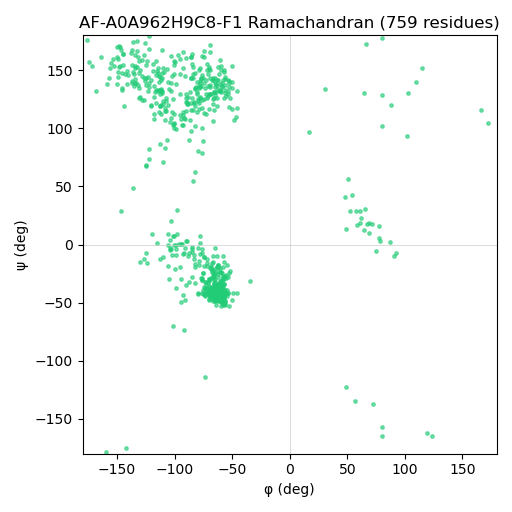1 195 ? 18.213 -7.563 -16.953 1.00 88.50 195 GLY A CA 1
ATOM 1505 C C . GLY A 1 195 ? 18.032 -6.194 -17.609 1.00 88.50 195 GLY A C 1
ATOM 1506 O O . GLY A 1 195 ? 18.534 -5.200 -17.094 1.00 88.50 195 GLY A O 1
ATOM 1507 N N . ASP A 1 196 ? 17.314 -6.135 -18.730 1.00 90.75 196 ASP A N 1
ATOM 1508 C CA . ASP A 1 196 ? 17.116 -4.929 -19.538 1.00 90.75 196 ASP A CA 1
ATOM 1509 C C . ASP A 1 196 ? 15.751 -4.259 -19.305 1.00 90.75 196 ASP A C 1
ATOM 1511 O O . ASP A 1 196 ? 15.394 -3.322 -20.012 1.00 90.75 196 ASP A O 1
ATOM 1515 N N . GLY A 1 197 ? 14.967 -4.729 -18.328 1.00 90.38 197 GLY A N 1
ATOM 1516 C CA . GLY A 1 197 ? 13.622 -4.209 -18.057 1.00 90.38 197 GLY A CA 1
ATOM 1517 C C . GLY A 1 197 ? 12.489 -4.940 -18.775 1.00 90.38 197 GLY A C 1
ATOM 1518 O O . GLY A 1 197 ? 11.326 -4.663 -18.469 1.00 90.38 197 GLY A O 1
ATOM 1519 N N . TYR A 1 198 ? 12.803 -5.869 -19.686 1.00 95.69 198 TYR A N 1
ATOM 1520 C CA . TYR A 1 198 ? 11.830 -6.528 -20.567 1.00 95.69 198 TYR A CA 1
ATOM 1521 C C . TYR A 1 198 ? 11.766 -8.047 -20.392 1.00 95.69 198 TYR A C 1
ATOM 1523 O O . TYR A 1 198 ? 11.107 -8.733 -21.175 1.00 95.69 198 TYR A O 1
ATOM 1531 N N . ASP A 1 199 ? 12.417 -8.599 -19.370 1.00 96.44 199 ASP A N 1
ATOM 1532 C CA . ASP A 1 199 ? 12.333 -10.014 -19.004 1.00 96.44 199 ASP A CA 1
ATOM 1533 C C . ASP A 1 199 ? 10.881 -10.498 -18.894 1.00 96.44 199 ASP A C 1
ATOM 1535 O O . ASP A 1 199 ? 10.526 -11.503 -19.506 1.00 96.44 199 ASP A O 1
ATOM 1539 N N . ALA A 1 200 ? 10.017 -9.746 -18.199 1.00 95.81 200 ALA A N 1
ATOM 1540 C CA . ALA A 1 200 ? 8.594 -10.070 -18.132 1.00 95.81 200 ALA A CA 1
ATOM 1541 C C . ALA A 1 200 ? 7.959 -10.066 -19.530 1.00 95.81 200 ALA A C 1
ATOM 1543 O O . ALA A 1 200 ? 7.310 -11.036 -19.902 1.00 95.81 200 ALA A O 1
ATOM 1544 N N . SER A 1 201 ? 8.198 -9.031 -20.344 1.00 97.25 201 SER A N 1
ATOM 1545 C CA . SER A 1 201 ? 7.648 -8.924 -21.705 1.00 97.25 201 SER A CA 1
ATOM 1546 C C . SER A 1 201 ? 8.040 -10.076 -22.631 1.00 97.25 201 SER A C 1
ATOM 1548 O O . SER A 1 201 ? 7.302 -10.371 -23.571 1.00 97.25 201 SER A O 1
ATOM 1550 N N . ARG A 1 202 ? 9.155 -10.768 -22.370 1.00 96.75 202 ARG A N 1
ATOM 1551 C CA . ARG A 1 202 ? 9.591 -11.929 -23.161 1.00 96.75 202 ARG A CA 1
ATOM 1552 C C . ARG A 1 202 ? 8.667 -13.140 -23.045 1.00 96.75 202 ARG A C 1
ATOM 1554 O O . ARG A 1 202 ? 8.762 -14.018 -23.897 1.00 96.75 202 ARG A O 1
ATOM 1561 N N . LEU A 1 203 ? 7.687 -13.154 -22.129 1.00 95.38 203 LEU A N 1
ATOM 1562 C CA . LEU A 1 203 ? 6.607 -14.150 -22.200 1.00 95.38 203 LEU A CA 1
ATOM 1563 C C . LEU A 1 203 ? 5.767 -14.026 -23.488 1.00 95.38 203 LEU A C 1
ATOM 1565 O O . LEU A 1 203 ? 5.084 -14.963 -23.879 1.00 95.38 203 LEU A O 1
ATOM 1569 N N . LEU A 1 204 ? 5.833 -12.895 -24.197 1.00 96.19 204 LEU A N 1
ATOM 1570 C CA . LEU A 1 204 ? 5.173 -12.710 -25.494 1.00 96.19 204 LEU A CA 1
ATOM 1571 C C . LEU A 1 204 ? 5.891 -13.417 -26.658 1.00 96.19 204 LEU A C 1
ATOM 1573 O O . LEU A 1 204 ? 5.385 -13.386 -27.779 1.00 96.19 204 LEU A O 1
ATOM 1577 N N . LEU A 1 205 ? 7.048 -14.038 -26.408 1.00 95.44 205 LEU A N 1
ATOM 1578 C CA . LEU A 1 205 ? 7.856 -14.761 -27.390 1.00 95.44 205 LEU A CA 1
ATOM 1579 C C . LEU A 1 205 ? 7.761 -16.279 -27.127 1.00 95.44 205 LEU A C 1
ATOM 1581 O O . LEU A 1 205 ? 8.631 -16.847 -26.461 1.00 95.44 205 LEU A O 1
ATOM 1585 N N . PRO A 1 206 ? 6.708 -16.968 -27.613 1.00 90.94 206 PRO A N 1
ATOM 1586 C CA . PRO A 1 206 ? 6.494 -18.392 -27.339 1.00 90.94 206 PRO A CA 1
ATOM 1587 C C . PRO A 1 206 ? 7.632 -19.289 -27.846 1.00 90.94 206 PRO A C 1
ATOM 1589 O O . PRO A 1 206 ? 7.826 -20.388 -27.332 1.00 90.94 206 PRO A O 1
ATOM 1592 N N . GLU A 1 207 ? 8.402 -18.838 -28.836 1.00 92.38 207 GLU A N 1
ATOM 1593 C CA . GLU A 1 207 ? 9.619 -19.499 -29.305 1.00 92.38 207 GLU A CA 1
ATOM 1594 C C . GLU A 1 207 ? 10.671 -19.693 -28.204 1.00 92.38 207 GLU A C 1
ATOM 1596 O O . GLU A 1 207 ? 11.380 -20.693 -28.250 1.00 92.38 207 GLU A O 1
ATOM 1601 N N . LEU A 1 208 ? 10.740 -18.815 -27.194 1.00 93.38 208 LEU A N 1
ATOM 1602 C CA . LEU A 1 208 ? 11.645 -18.989 -26.053 1.00 93.38 208 LEU A CA 1
ATOM 1603 C C . LEU A 1 208 ? 11.192 -20.139 -25.159 1.00 93.38 208 LEU A C 1
ATOM 1605 O O . LEU A 1 208 ? 12.003 -20.958 -24.743 1.00 93.38 208 LEU A O 1
ATOM 1609 N N . LEU A 1 209 ? 9.885 -20.230 -24.901 1.00 91.81 209 LEU A N 1
ATOM 1610 C CA . LEU A 1 209 ? 9.309 -21.272 -24.049 1.00 91.81 209 LEU A CA 1
ATOM 1611 C C . LEU A 1 209 ? 9.467 -22.658 -24.683 1.00 91.81 209 LEU A C 1
ATOM 1613 O O . LEU A 1 209 ? 9.711 -23.635 -23.983 1.00 91.81 209 LEU A O 1
ATOM 1617 N N . LYS A 1 210 ? 9.383 -22.733 -26.017 1.00 90.38 210 LYS A N 1
ATOM 1618 C CA . LYS A 1 210 ? 9.567 -23.972 -26.790 1.00 90.38 210 LYS A CA 1
ATOM 1619 C C . LYS A 1 210 ? 11.001 -24.509 -26.775 1.00 90.38 210 LYS A C 1
ATOM 1621 O O . LYS A 1 210 ? 11.199 -25.668 -27.118 1.00 90.38 210 LYS A O 1
ATOM 1626 N N . GLN A 1 211 ? 11.991 -23.688 -26.421 1.00 92.25 211 GLN A N 1
ATOM 1627 C CA . GLN A 1 211 ? 13.391 -24.116 -26.306 1.00 92.25 211 GLN A CA 1
ATOM 1628 C C . GLN A 1 211 ? 13.699 -24.776 -24.955 1.00 92.25 211 GLN A C 1
ATOM 1630 O O . GLN A 1 211 ? 14.766 -25.366 -24.794 1.00 92.25 211 GLN A O 1
ATOM 1635 N N . LEU A 1 212 ? 12.798 -24.659 -23.977 1.00 94.94 212 LEU A N 1
ATOM 1636 C CA . LEU A 1 212 ? 13.015 -25.152 -22.621 1.00 94.94 212 LEU A CA 1
ATOM 1637 C C . LEU A 1 212 ? 12.668 -26.638 -22.522 1.00 94.94 212 LEU A C 1
ATOM 1639 O O . LEU A 1 212 ? 11.694 -27.107 -23.111 1.00 94.94 212 LEU A O 1
ATOM 1643 N N . THR A 1 213 ? 13.436 -27.379 -21.725 1.00 95.69 213 THR A N 1
ATOM 1644 C CA . THR A 1 213 ? 13.144 -28.790 -21.446 1.00 95.69 213 THR A CA 1
ATOM 1645 C C . THR A 1 213 ? 12.195 -28.874 -20.251 1.00 95.69 213 THR A C 1
ATOM 1647 O O . THR A 1 213 ? 12.623 -28.906 -19.100 1.00 95.69 213 THR A O 1
ATOM 1650 N N . LEU A 1 214 ? 10.888 -28.863 -20.522 1.00 95.94 214 LEU A N 1
ATOM 1651 C CA . LEU A 1 214 ? 9.827 -28.858 -19.507 1.00 95.94 214 LEU A CA 1
ATOM 1652 C C . LEU A 1 214 ? 9.065 -30.189 -19.473 1.00 95.94 214 LEU A C 1
ATOM 1654 O O . LEU A 1 214 ? 8.935 -30.874 -20.487 1.00 95.94 214 LEU A O 1
ATOM 1658 N N . ARG A 1 215 ? 8.520 -30.540 -18.302 1.00 96.19 215 ARG A N 1
ATOM 1659 C CA . ARG A 1 215 ? 7.539 -31.627 -18.155 1.00 96.19 215 ARG A CA 1
ATOM 1660 C C . ARG A 1 215 ? 6.128 -31.053 -18.246 1.00 96.19 215 ARG A C 1
ATOM 1662 O O . ARG A 1 215 ? 5.705 -30.328 -17.347 1.00 96.19 215 ARG A O 1
ATOM 1669 N N . GLY A 1 216 ? 5.419 -31.377 -19.319 1.00 94.38 216 GLY A N 1
ATOM 1670 C CA . GLY A 1 216 ? 4.114 -30.789 -19.613 1.00 94.38 216 GLY A CA 1
ATOM 1671 C C . GLY A 1 216 ? 4.227 -29.404 -20.255 1.00 94.38 216 GLY A C 1
ATOM 1672 O O . GLY A 1 216 ? 5.239 -29.065 -20.871 1.00 94.38 216 GLY A O 1
ATOM 1673 N N . GLU A 1 217 ? 3.170 -28.607 -20.133 1.00 94.56 217 GLU A N 1
ATOM 1674 C CA . GLU A 1 217 ? 3.068 -27.284 -20.753 1.00 94.56 217 GLU A CA 1
ATOM 1675 C C . GLU A 1 217 ? 3.725 -26.185 -19.888 1.00 94.56 217 GLU A C 1
ATOM 1677 O O . GLU A 1 217 ? 3.836 -26.341 -18.668 1.00 94.56 217 GLU A O 1
ATOM 1682 N N . PRO A 1 218 ? 4.177 -25.057 -20.474 1.00 96.06 218 PRO A N 1
ATOM 1683 C CA . PRO A 1 218 ? 4.812 -23.987 -19.709 1.00 96.06 218 PRO A CA 1
ATOM 1684 C C . PRO A 1 218 ? 3.859 -23.306 -18.716 1.00 96.06 218 PRO A C 1
ATOM 1686 O O . PRO A 1 218 ? 2.802 -22.787 -19.083 1.00 96.06 218 PRO A O 1
ATOM 1689 N N . VAL A 1 219 ? 4.293 -23.219 -17.462 1.00 96.81 219 VAL A N 1
ATOM 1690 C CA . VAL A 1 219 ? 3.696 -22.416 -16.390 1.00 96.81 219 VAL A CA 1
ATOM 1691 C C . VAL A 1 219 ? 4.666 -21.300 -16.029 1.00 96.81 219 VAL A C 1
ATOM 1693 O O . VAL A 1 219 ? 5.842 -21.563 -15.785 1.00 96.81 219 VAL A O 1
ATOM 1696 N N . VAL A 1 220 ? 4.189 -20.057 -15.991 1.00 96.75 220 VAL A N 1
ATOM 1697 C CA . VAL A 1 220 ? 5.037 -18.872 -15.833 1.00 96.75 220 VAL A CA 1
ATOM 1698 C C . VAL A 1 220 ? 4.571 -17.962 -14.702 1.00 96.75 220 VAL A C 1
ATOM 1700 O O . VAL A 1 220 ? 3.374 -17.777 -14.493 1.00 96.75 220 VAL A O 1
ATOM 1703 N N . ALA A 1 221 ? 5.521 -17.338 -14.012 1.00 97.06 221 ALA A N 1
ATOM 1704 C CA . ALA A 1 221 ? 5.277 -16.231 -13.092 1.00 97.06 221 ALA A CA 1
ATOM 1705 C C . ALA A 1 221 ? 6.127 -15.017 -13.484 1.00 97.06 221 ALA A C 1
ATOM 1707 O O . ALA A 1 221 ? 7.280 -15.161 -13.897 1.00 97.06 221 ALA A O 1
ATOM 1708 N N . VAL A 1 222 ? 5.557 -13.821 -13.314 1.00 96.19 222 VAL A N 1
ATOM 1709 C CA . VAL A 1 222 ? 6.200 -12.530 -13.620 1.00 96.19 222 VAL A CA 1
ATOM 1710 C C . VAL A 1 222 ? 6.187 -11.606 -12.390 1.00 96.19 222 VAL A C 1
ATOM 1712 O O . VAL A 1 222 ? 5.476 -10.599 -12.362 1.00 96.19 222 VAL A O 1
ATOM 1715 N N . PRO A 1 223 ? 6.950 -11.940 -11.329 1.00 96.19 223 PRO A N 1
ATOM 1716 C CA . PRO A 1 223 ? 6.930 -11.194 -10.068 1.00 96.19 223 PRO A CA 1
ATOM 1717 C C . PRO A 1 223 ? 7.498 -9.770 -10.185 1.00 96.19 223 PRO A C 1
ATOM 1719 O O . PRO A 1 223 ? 7.131 -8.895 -9.401 1.00 96.19 223 PRO A O 1
ATOM 1722 N N . SER A 1 224 ? 8.357 -9.499 -11.172 1.00 94.81 224 SER A N 1
ATOM 1723 C CA . SER A 1 224 ? 8.888 -8.164 -11.467 1.00 94.81 224 SER A CA 1
ATOM 1724 C C . SER A 1 224 ? 9.133 -7.993 -12.968 1.00 94.81 224 SER A C 1
ATOM 1726 O O . SER A 1 224 ? 9.092 -8.955 -13.731 1.00 94.81 224 SER A O 1
ATOM 1728 N N . ARG A 1 225 ? 9.419 -6.761 -13.411 1.00 92.50 225 ARG A N 1
ATOM 1729 C CA . ARG A 1 225 ? 9.750 -6.481 -14.823 1.00 92.50 225 ARG A CA 1
ATOM 1730 C C . ARG A 1 225 ? 11.025 -7.192 -15.308 1.00 92.50 225 ARG A C 1
ATOM 1732 O O . ARG A 1 225 ? 11.146 -7.457 -16.499 1.00 92.50 225 ARG A O 1
ATOM 1739 N N . ASN A 1 226 ? 11.930 -7.507 -14.378 1.00 92.56 226 ASN A N 1
ATOM 1740 C CA . ASN A 1 226 ? 13.261 -8.070 -14.625 1.00 92.56 226 ASN A CA 1
ATOM 1741 C C . ASN A 1 226 ? 13.327 -9.585 -14.386 1.00 92.56 226 ASN A C 1
ATOM 1743 O O . ASN A 1 226 ? 14.415 -10.154 -14.382 1.00 92.56 226 ASN A O 1
ATOM 1747 N N . LEU A 1 227 ? 12.191 -10.246 -14.144 1.00 95.81 227 LEU A N 1
ATOM 1748 C CA . LEU A 1 227 ? 12.179 -11.675 -13.872 1.00 95.81 227 LEU A CA 1
ATOM 1749 C C . LEU A 1 227 ? 10.950 -12.360 -14.469 1.00 95.81 227 LEU A C 1
ATOM 1751 O O . LEU A 1 227 ? 9.815 -12.103 -14.070 1.00 95.81 227 LEU A O 1
ATOM 1755 N N . LEU A 1 228 ? 11.217 -13.300 -15.368 1.00 97.25 228 LEU A N 1
ATOM 1756 C CA . LEU A 1 228 ? 10.294 -14.318 -15.844 1.00 97.25 228 LEU A CA 1
ATOM 1757 C C . LEU A 1 228 ? 10.762 -15.670 -15.301 1.00 97.25 228 LEU A C 1
ATOM 1759 O O . LEU A 1 228 ? 11.906 -16.070 -15.522 1.00 97.25 228 LEU A O 1
ATOM 1763 N N . VAL A 1 229 ? 9.881 -16.366 -14.584 1.00 98.19 229 VAL A N 1
ATOM 1764 C CA . VAL A 1 229 ? 10.131 -17.703 -14.024 1.00 98.19 229 VAL A CA 1
ATOM 1765 C C . VAL A 1 229 ? 9.253 -18.704 -14.761 1.00 98.19 229 VAL A C 1
ATOM 1767 O O . VAL A 1 229 ? 8.061 -18.447 -14.902 1.00 98.19 229 VAL A O 1
ATOM 1770 N N . VAL A 1 230 ? 9.814 -19.826 -15.214 1.00 98.06 230 VAL A N 1
ATOM 1771 C CA . VAL A 1 230 ? 9.102 -20.844 -16.003 1.00 98.06 230 VAL A CA 1
ATOM 1772 C C . VAL A 1 230 ? 9.346 -22.237 -15.433 1.00 98.06 230 VAL A C 1
ATOM 1774 O O . VAL A 1 230 ? 10.484 -22.601 -15.140 1.00 98.06 230 VAL A O 1
ATOM 1777 N N . ALA A 1 231 ? 8.280 -23.019 -15.303 1.00 97.8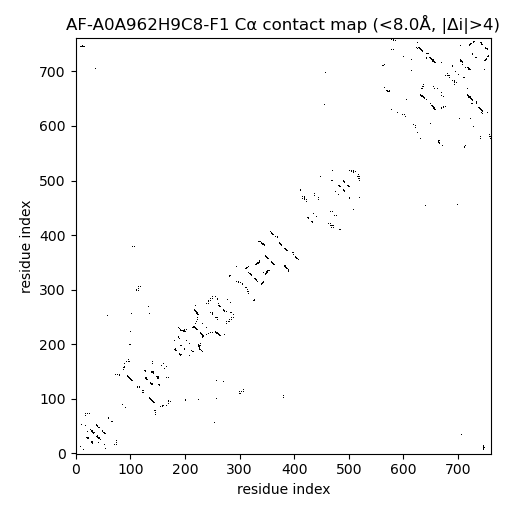8 231 ALA A N 1
ATOM 1778 C CA . ALA A 1 231 ? 8.299 -24.431 -14.931 1.00 97.88 231 ALA A CA 1
ATOM 1779 C C . ALA A 1 231 ? 7.320 -25.229 -15.809 1.00 97.88 231 ALA A C 1
ATOM 1781 O O . ALA A 1 231 ? 6.505 -24.647 -16.524 1.00 97.88 231 ALA A O 1
ATOM 1782 N N . GLY A 1 232 ? 7.403 -26.558 -15.772 1.00 96.75 232 GLY A N 1
ATOM 1783 C CA . GLY A 1 232 ? 6.451 -27.438 -16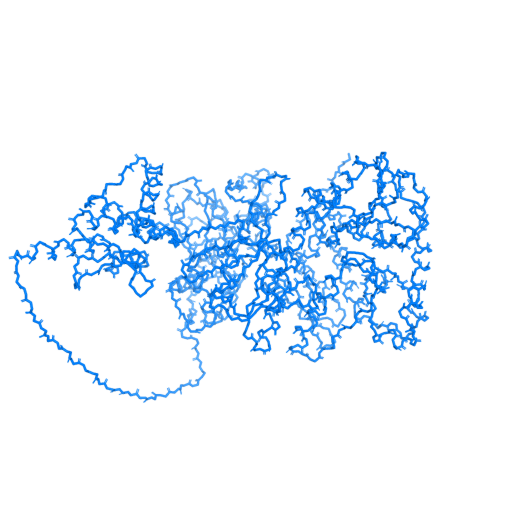.456 1.00 96.75 232 GLY A CA 1
ATOM 1784 C C . GLY A 1 232 ? 5.199 -27.720 -15.615 1.00 96.75 232 GLY A C 1
ATOM 1785 O O . GLY A 1 232 ? 5.299 -27.869 -14.396 1.00 96.75 232 GLY A O 1
ATOM 1786 N N . SER A 1 233 ? 4.027 -27.809 -16.251 1.00 95.38 233 SER A N 1
ATOM 1787 C CA . SER A 1 233 ? 2.740 -28.105 -15.596 1.00 95.38 233 SER A CA 1
ATOM 1788 C C . SER A 1 233 ? 2.721 -29.436 -14.842 1.00 95.38 233 SER A C 1
ATOM 1790 O O . SER A 1 233 ? 2.003 -29.568 -13.852 1.00 95.38 233 SER A O 1
ATOM 1792 N N . ASP A 1 234 ? 3.533 -30.397 -15.284 1.00 95.50 234 ASP A N 1
ATOM 1793 C CA . ASP A 1 234 ? 3.560 -31.765 -14.764 1.00 95.50 234 ASP A CA 1
ATOM 1794 C C . ASP A 1 234 ? 4.774 -31.993 -13.840 1.00 95.50 234 ASP A C 1
ATOM 1796 O O . ASP A 1 234 ? 5.195 -33.127 -13.602 1.00 95.50 234 ASP A O 1
ATOM 1800 N N . ASP A 1 235 ? 5.353 -30.910 -13.304 1.00 96.31 235 ASP A N 1
ATOM 1801 C CA . ASP A 1 235 ? 6.480 -30.938 -12.366 1.00 96.31 235 ASP A CA 1
ATOM 1802 C C . ASP A 1 235 ? 6.133 -30.234 -11.036 1.00 96.31 235 ASP A C 1
ATOM 1804 O O . ASP A 1 235 ? 6.466 -29.062 -10.829 1.00 96.31 235 ASP A O 1
ATOM 1808 N N . PRO A 1 236 ? 5.457 -30.923 -10.093 1.00 94.94 236 PRO A N 1
ATOM 1809 C CA . PRO A 1 236 ? 5.058 -30.324 -8.820 1.00 94.94 236 PRO A CA 1
ATOM 1810 C C . PRO A 1 236 ? 6.222 -29.727 -8.002 1.00 94.94 236 PRO A C 1
ATOM 1812 O O . PRO A 1 236 ? 6.049 -28.630 -7.461 1.00 94.94 236 PRO A O 1
ATOM 1815 N N . PRO A 1 237 ? 7.413 -30.364 -7.914 1.00 95.31 237 PRO A N 1
ATOM 1816 C CA . PRO A 1 237 ? 8.584 -29.745 -7.290 1.00 95.31 237 PRO A CA 1
ATOM 1817 C C . PRO A 1 237 ? 9.016 -28.426 -7.947 1.00 95.31 237 PRO A C 1
ATOM 1819 O O . PRO A 1 237 ? 9.310 -27.464 -7.231 1.00 95.31 237 PRO A O 1
ATOM 1822 N N . ALA A 1 238 ? 9.045 -28.351 -9.283 1.00 96.44 238 ALA A N 1
ATOM 1823 C CA . ALA A 1 238 ? 9.395 -27.119 -9.990 1.00 96.44 238 ALA A CA 1
ATOM 1824 C C . ALA A 1 238 ? 8.325 -26.030 -9.810 1.00 96.44 238 ALA A C 1
ATOM 1826 O O . ALA A 1 238 ? 8.671 -24.872 -9.579 1.00 96.44 238 ALA A O 1
ATOM 1827 N N . LEU A 1 239 ? 7.036 -26.388 -9.817 1.00 96.31 239 LEU A N 1
ATOM 1828 C CA . LEU A 1 239 ? 5.930 -25.454 -9.567 1.00 96.31 239 LEU A CA 1
ATOM 1829 C C . LEU A 1 239 ? 5.955 -24.875 -8.145 1.00 96.31 239 LEU A C 1
ATOM 1831 O O . LEU A 1 239 ? 5.735 -23.677 -7.958 1.00 96.31 239 LEU A O 1
ATOM 1835 N N . ALA A 1 240 ? 6.275 -25.692 -7.138 1.00 94.12 240 ALA A N 1
ATOM 1836 C CA . ALA A 1 240 ? 6.463 -25.215 -5.769 1.00 94.12 240 ALA A CA 1
ATOM 1837 C C . ALA A 1 240 ? 7.655 -24.245 -5.668 1.00 94.12 240 ALA A C 1
ATOM 1839 O O . ALA A 1 240 ? 7.561 -23.203 -5.014 1.00 94.12 240 ALA A O 1
ATOM 1840 N N . ALA A 1 241 ? 8.760 -24.547 -6.359 1.00 95.94 241 ALA A N 1
ATOM 1841 C CA . ALA A 1 241 ? 9.929 -23.673 -6.413 1.00 95.94 241 ALA A CA 1
ATOM 1842 C C . ALA A 1 241 ? 9.648 -22.356 -7.164 1.00 95.94 241 ALA A C 1
ATOM 1844 O O . ALA A 1 241 ? 10.102 -21.300 -6.721 1.00 95.94 241 ALA A O 1
ATOM 1845 N N . LEU A 1 242 ? 8.856 -22.397 -8.242 1.00 97.56 242 LEU A N 1
ATOM 1846 C CA . LEU A 1 242 ? 8.362 -21.218 -8.956 1.00 97.56 242 LEU A CA 1
ATOM 1847 C C . LEU A 1 242 ? 7.551 -20.317 -8.020 1.00 97.56 242 LEU A C 1
ATOM 1849 O O . LEU A 1 242 ? 7.853 -19.129 -7.911 1.00 97.56 242 LEU A O 1
ATOM 1853 N N . ALA A 1 243 ? 6.578 -20.877 -7.293 1.00 96.00 243 ALA A N 1
ATOM 1854 C CA . ALA A 1 243 ? 5.755 -20.118 -6.354 1.00 96.00 243 ALA A CA 1
ATOM 1855 C C . ALA A 1 243 ? 6.587 -19.506 -5.213 1.00 96.00 243 ALA A C 1
ATOM 1857 O O . ALA A 1 243 ? 6.374 -18.352 -4.838 1.00 96.00 243 ALA A O 1
ATOM 1858 N N . GLN A 1 244 ? 7.569 -20.247 -4.686 1.00 94.75 244 GLN A N 1
ATOM 1859 C CA . GLN A 1 244 ? 8.474 -19.755 -3.646 1.00 94.75 244 GLN A CA 1
ATOM 1860 C C . GLN A 1 244 ? 9.352 -18.599 -4.142 1.00 94.75 244 GLN A C 1
ATOM 1862 O O . GLN A 1 244 ? 9.491 -17.597 -3.438 1.00 94.75 244 GLN A O 1
ATOM 1867 N N . LEU A 1 245 ? 9.941 -18.726 -5.335 1.00 96.31 245 LEU A N 1
ATOM 1868 C CA . LEU A 1 245 ? 10.780 -17.682 -5.921 1.00 96.31 245 LEU A CA 1
ATOM 1869 C C . LEU A 1 245 ? 9.958 -16.429 -6.238 1.00 96.31 245 LEU A C 1
ATOM 1871 O O . LEU A 1 245 ? 10.373 -15.327 -5.885 1.00 96.31 245 LEU A O 1
ATOM 1875 N N . ALA A 1 246 ? 8.776 -16.595 -6.837 1.00 96.81 246 ALA A N 1
ATOM 1876 C CA . ALA A 1 246 ? 7.873 -15.486 -7.119 1.00 96.81 246 ALA A CA 1
ATOM 1877 C C . ALA A 1 246 ? 7.467 -14.748 -5.834 1.00 96.81 246 ALA A C 1
ATOM 1879 O O . ALA A 1 246 ? 7.592 -13.528 -5.769 1.00 96.81 246 ALA A O 1
ATOM 1880 N N . ALA A 1 247 ? 7.067 -15.476 -4.785 1.00 94.94 247 ALA A N 1
ATOM 1881 C CA . ALA A 1 247 ? 6.707 -14.888 -3.494 1.00 94.94 247 ALA A CA 1
ATOM 1882 C C . ALA A 1 247 ? 7.864 -14.103 -2.857 1.00 94.94 247 ALA A C 1
ATOM 1884 O O . ALA A 1 247 ? 7.650 -13.005 -2.345 1.00 94.94 247 ALA A O 1
ATOM 1885 N N . LYS A 1 248 ? 9.089 -14.648 -2.915 1.00 94.12 248 LYS A N 1
ATOM 1886 C CA . LYS A 1 248 ? 10.291 -13.973 -2.414 1.00 94.12 248 LYS A CA 1
ATOM 1887 C C . LYS A 1 248 ? 10.515 -12.645 -3.141 1.00 94.12 248 LYS A C 1
ATOM 1889 O O . LYS A 1 248 ? 10.611 -11.607 -2.497 1.00 94.12 248 LYS A O 1
ATOM 1894 N N . VAL A 1 249 ? 10.539 -12.676 -4.473 1.00 94.38 249 VAL A N 1
ATOM 1895 C CA . VAL A 1 249 ? 10.800 -11.482 -5.291 1.00 94.38 249 VAL A CA 1
ATOM 1896 C C . VAL A 1 249 ? 9.712 -10.432 -5.097 1.00 94.38 249 VAL A C 1
ATOM 1898 O O . VAL A 1 249 ? 10.026 -9.260 -4.948 1.00 94.38 249 VAL A O 1
ATOM 1901 N N . LEU A 1 250 ? 8.442 -10.831 -5.004 1.00 93.00 250 LEU A N 1
ATOM 1902 C CA . LEU A 1 250 ? 7.343 -9.903 -4.714 1.00 93.00 250 LEU A CA 1
ATOM 1903 C C . LEU A 1 250 ? 7.505 -9.176 -3.372 1.00 93.00 250 LEU A C 1
ATOM 1905 O O . LEU A 1 250 ? 7.137 -8.008 -3.278 1.00 93.00 250 LEU A O 1
ATOM 1909 N N . GLY A 1 251 ? 8.030 -9.855 -2.348 1.00 85.94 251 GLY A N 1
ATOM 1910 C CA . GLY A 1 251 ? 8.297 -9.255 -1.038 1.00 85.94 251 GLY A CA 1
ATOM 1911 C C . GLY A 1 251 ? 9.527 -8.343 -1.014 1.00 85.94 251 GLY A C 1
ATOM 1912 O O . GLY A 1 251 ? 9.607 -7.452 -0.173 1.00 85.94 251 GLY A O 1
ATOM 1913 N N . GLU A 1 252 ? 10.470 -8.552 -1.934 1.00 84.81 252 GLU A N 1
ATOM 1914 C CA . GLU A 1 252 ? 11.734 -7.815 -2.004 1.00 84.81 252 GLU A CA 1
ATOM 1915 C C . GLU A 1 252 ? 11.728 -6.689 -3.043 1.00 84.81 252 GLU A C 1
ATOM 1917 O O . GLU A 1 252 ? 12.548 -5.790 -2.934 1.00 84.81 252 GLU A O 1
ATOM 1922 N N . GLU A 1 253 ? 10.856 -6.692 -4.050 1.00 85.00 253 GLU A N 1
ATOM 1923 C CA . GLU A 1 253 ? 10.850 -5.727 -5.161 1.00 85.00 253 GLU A CA 1
ATOM 1924 C C . GLU A 1 253 ? 10.250 -4.360 -4.755 1.00 85.00 253 GLU A C 1
ATOM 1926 O O . GLU A 1 253 ? 9.299 -4.294 -3.981 1.00 85.00 253 GLU A O 1
ATOM 1931 N N . THR A 1 254 ? 10.775 -3.231 -5.263 1.00 80.25 254 THR A N 1
ATOM 1932 C CA . THR A 1 254 ? 10.153 -1.902 -5.005 1.00 80.25 254 THR A CA 1
ATOM 1933 C C . THR A 1 254 ? 8.877 -1.716 -5.814 1.00 80.25 254 THR A C 1
ATOM 1935 O O . THR A 1 254 ? 7.900 -1.124 -5.356 1.00 80.25 254 THR A O 1
ATOM 1938 N N . ARG A 1 255 ? 8.888 -2.235 -7.043 1.00 85.12 255 ARG A N 1
ATOM 1939 C CA . ARG A 1 255 ? 7.785 -2.188 -8.004 1.00 85.12 255 ARG A CA 1
ATOM 1940 C C . ARG A 1 255 ? 7.445 -3.615 -8.457 1.00 85.12 255 ARG A C 1
ATOM 1942 O O . ARG A 1 255 ? 7.708 -3.954 -9.614 1.00 85.12 255 ARG A O 1
ATOM 1949 N N . PRO A 1 256 ? 6.910 -4.463 -7.553 1.00 91.94 256 PRO A N 1
ATOM 1950 C CA . PRO A 1 256 ? 6.425 -5.792 -7.905 1.00 91.94 256 PRO A CA 1
ATOM 1951 C C . PRO A 1 256 ? 5.378 -5.685 -9.009 1.00 91.94 256 PRO A C 1
ATOM 1953 O O . PRO A 1 256 ? 4.581 -4.742 -9.029 1.00 91.94 256 PRO A O 1
ATOM 1956 N N . LEU A 1 257 ? 5.409 -6.649 -9.926 1.00 94.19 257 LEU A N 1
ATOM 1957 C CA . LEU A 1 257 ? 4.547 -6.677 -11.098 1.00 94.19 257 LEU A CA 1
ATOM 1958 C C . LEU A 1 257 ? 3.266 -7.465 -10.811 1.00 94.19 257 LEU A C 1
ATOM 1960 O O . LEU A 1 257 ? 2.218 -6.850 -10.639 1.00 94.19 257 LEU A O 1
ATOM 1964 N N . SER A 1 258 ? 3.331 -8.798 -10.727 1.00 94.62 258 SER A N 1
ATOM 1965 C CA . SER A 1 258 ? 2.145 -9.616 -10.455 1.00 94.62 258 SER A CA 1
ATOM 1966 C C . SER A 1 258 ? 2.457 -10.899 -9.686 1.00 94.62 258 SER A C 1
ATOM 1968 O O . SER A 1 258 ? 3.521 -11.497 -9.830 1.00 94.62 258 SER A O 1
ATOM 1970 N N . ALA A 1 259 ? 1.490 -11.323 -8.872 1.00 94.19 259 ALA A N 1
ATOM 1971 C CA . ALA A 1 259 ? 1.469 -12.633 -8.225 1.00 94.19 259 ALA A CA 1
ATOM 1972 C C . ALA A 1 259 ? 0.675 -13.678 -9.030 1.00 94.19 259 ALA A C 1
ATOM 1974 O O . ALA A 1 259 ? 0.545 -14.817 -8.582 1.00 94.19 259 ALA A O 1
ATOM 1975 N N . ASP A 1 260 ? 0.120 -13.296 -10.184 1.00 92.81 260 ASP A N 1
ATOM 1976 C CA . ASP A 1 260 ? -0.572 -14.223 -11.071 1.00 92.81 260 ASP A CA 1
ATOM 1977 C C . ASP A 1 260 ? 0.423 -15.193 -11.710 1.00 92.81 260 ASP A C 1
ATOM 1979 O O . ASP A 1 260 ? 1.508 -14.818 -12.165 1.00 92.81 260 ASP A O 1
ATOM 1983 N N . VAL A 1 261 ? 0.014 -16.457 -11.755 1.00 95.44 261 VAL A N 1
ATOM 1984 C CA . VAL A 1 261 ? 0.725 -17.520 -12.455 1.00 95.44 261 VAL A CA 1
ATOM 1985 C C . VAL A 1 261 ? -0.084 -17.852 -13.691 1.00 95.44 261 VAL A C 1
ATOM 1987 O O . VAL A 1 261 ? -1.285 -18.119 -13.600 1.00 95.44 261 VAL A O 1
ATOM 1990 N N . LEU A 1 262 ? 0.564 -17.813 -14.848 1.00 95.44 262 LEU A N 1
ATOM 1991 C CA . LEU A 1 262 ? -0.078 -18.086 -16.121 1.00 95.44 262 LEU A CA 1
ATOM 1992 C C . LEU A 1 262 ? 0.342 -19.450 -16.648 1.00 95.44 262 LEU A C 1
ATOM 1994 O O . LEU A 1 262 ? 1.444 -19.930 -16.403 1.00 95.44 262 LEU A O 1
ATOM 1998 N N . HIS A 1 263 ? -0.544 -20.061 -17.409 1.00 94.19 263 HIS A N 1
ATOM 1999 C CA . HIS A 1 263 ? -0.325 -21.315 -18.095 1.00 94.19 263 HIS A CA 1
ATOM 2000 C C . HIS A 1 263 ? -0.432 -21.076 -19.601 1.00 94.19 263 HIS A C 1
ATOM 2002 O O . HIS A 1 263 ? -1.428 -20.520 -20.076 1.00 94.19 263 HIS A O 1
ATOM 2008 N N . PHE A 1 264 ? 0.593 -21.484 -20.345 1.00 92.88 264 PHE A N 1
ATOM 2009 C CA . PHE A 1 264 ? 0.630 -21.373 -21.797 1.00 92.88 264 PHE A CA 1
ATOM 2010 C C . PHE A 1 264 ? 0.061 -22.642 -22.429 1.00 92.88 264 PHE A C 1
ATOM 2012 O O . PHE A 1 264 ? 0.695 -23.689 -22.395 1.00 92.88 264 PHE A O 1
ATOM 2019 N N . HIS A 1 265 ? -1.136 -22.540 -23.004 1.00 83.00 265 HIS A N 1
ATOM 2020 C CA . HIS A 1 265 ? -1.819 -23.639 -23.690 1.00 83.00 265 HIS A CA 1
ATOM 2021 C C . HIS A 1 265 ? -1.877 -23.374 -25.204 1.00 83.00 265 HIS A C 1
ATOM 2023 O O . HIS A 1 265 ? -1.683 -22.244 -25.655 1.00 83.00 265 HIS A O 1
ATOM 2029 N N . ALA A 1 266 ? -2.235 -24.383 -26.005 1.00 76.19 266 ALA A N 1
ATOM 2030 C CA . ALA A 1 266 ? -2.379 -24.273 -27.465 1.00 76.19 266 ALA A CA 1
ATOM 2031 C C . ALA A 1 266 ? -3.291 -23.120 -27.953 1.00 76.19 266 ALA A C 1
ATOM 2033 O O . ALA A 1 266 ? -3.139 -22.647 -29.076 1.00 76.19 266 ALA A O 1
ATOM 2034 N N . GLN A 1 267 ? -4.228 -22.658 -27.116 1.00 77.00 267 GLN A N 1
ATOM 2035 C CA . GLN A 1 267 ? -5.159 -21.554 -27.411 1.00 77.00 267 GLN A CA 1
ATOM 2036 C C . GLN A 1 267 ? -4.692 -20.185 -26.873 1.00 77.00 267 GLN A C 1
ATOM 2038 O O . GLN A 1 267 ? -5.390 -19.192 -27.059 1.00 77.00 267 GLN A O 1
ATOM 2043 N N . GLY A 1 268 ? -3.530 -20.116 -26.213 1.00 86.62 268 GLY A N 1
ATOM 2044 C CA . GLY A 1 268 ? -2.969 -18.897 -25.630 1.00 86.62 268 GLY A CA 1
ATOM 2045 C C . GLY A 1 268 ? -2.777 -18.965 -24.113 1.00 86.62 268 GLY A C 1
ATOM 2046 O O . GLY A 1 268 ? -2.735 -20.039 -23.506 1.00 86.62 268 GLY A O 1
ATOM 2047 N N . TRP A 1 269 ? -2.627 -17.789 -23.505 1.00 93.69 269 TRP A N 1
ATOM 2048 C CA . TRP A 1 269 ? -2.411 -17.623 -22.070 1.00 93.69 269 TRP A CA 1
ATOM 2049 C C . TRP A 1 269 ? -3.715 -17.764 -21.281 1.00 93.69 269 TRP A C 1
ATOM 2051 O O . TRP A 1 269 ? -4.740 -17.197 -21.652 1.00 93.69 269 TRP A O 1
ATOM 2061 N N . ARG A 1 270 ? -3.664 -18.491 -20.163 1.00 93.50 270 ARG A N 1
ATOM 2062 C CA . ARG A 1 270 ? -4.746 -18.580 -19.170 1.00 93.50 270 ARG A CA 1
ATOM 2063 C C . ARG A 1 270 ? -4.180 -18.518 -17.757 1.00 93.50 270 ARG A C 1
ATOM 2065 O O . ARG A 1 270 ? -2.982 -18.718 -17.572 1.00 93.50 270 ARG A O 1
ATOM 2072 N N . GLU A 1 271 ? -5.022 -18.273 -16.760 1.00 92.38 271 GLU A N 1
ATOM 2073 C CA . GLU A 1 271 ? -4.614 -18.458 -15.364 1.00 92.38 271 GLU A CA 1
ATOM 2074 C C . GLU A 1 271 ? -4.230 -19.924 -15.117 1.00 92.38 271 GLU A C 1
ATOM 2076 O O . GLU A 1 271 ? -4.869 -20.850 -15.628 1.00 92.38 271 GLU A O 1
ATOM 2081 N N . ALA A 1 272 ? -3.148 -20.138 -14.370 1.00 91.19 272 ALA A N 1
ATOM 2082 C CA . ALA A 1 272 ? -2.703 -21.470 -13.993 1.00 91.19 272 ALA A CA 1
ATOM 2083 C C . ALA A 1 272 ? -3.667 -22.127 -12.994 1.00 91.19 272 ALA A C 1
ATOM 2085 O O . ALA A 1 272 ? -4.517 -21.479 -12.379 1.00 91.19 272 ALA A O 1
ATOM 2086 N N . ALA A 1 273 ? -3.513 -23.440 -12.810 1.00 87.81 273 ALA A N 1
ATOM 2087 C CA . ALA A 1 273 ? -4.306 -24.191 -11.849 1.00 87.81 273 ALA A CA 1
ATOM 2088 C C . ALA A 1 273 ? -4.179 -23.609 -10.430 1.00 87.81 273 ALA A C 1
ATOM 2090 O O . ALA A 1 273 ? -3.097 -23.203 -9.991 1.00 87.81 273 ALA A O 1
ATOM 2091 N N . ALA A 1 274 ? -5.284 -23.650 -9.680 1.00 85.12 274 ALA A N 1
ATOM 2092 C CA . ALA A 1 274 ? -5.338 -23.149 -8.310 1.00 85.12 274 ALA A CA 1
ATOM 2093 C C . ALA A 1 274 ? -4.280 -23.797 -7.399 1.00 85.12 274 ALA A C 1
ATOM 2095 O O . ALA A 1 274 ? -3.788 -23.141 -6.492 1.00 85.12 274 ALA A O 1
ATOM 2096 N N . SER A 1 275 ? -3.859 -25.038 -7.665 1.00 86.00 275 SER A N 1
ATOM 2097 C CA . SER A 1 275 ? -2.796 -25.722 -6.914 1.00 86.00 275 SER A CA 1
ATOM 2098 C C . SER A 1 275 ? -1.464 -24.960 -6.872 1.00 86.00 275 SER A C 1
ATOM 2100 O O . SER A 1 275 ? -0.711 -25.119 -5.913 1.00 86.00 275 SER A O 1
ATOM 2102 N N . VAL A 1 276 ? -1.172 -24.125 -7.875 1.00 87.38 276 VAL A N 1
ATOM 2103 C CA . VAL A 1 276 ? 0.039 -23.291 -7.919 1.00 87.38 276 VAL A CA 1
ATOM 2104 C C . VAL A 1 276 ? -0.250 -21.896 -7.374 1.00 87.38 276 VAL A C 1
ATOM 2106 O O . VAL A 1 276 ? 0.451 -21.422 -6.482 1.00 87.38 276 VAL A O 1
ATOM 2109 N N . SER A 1 277 ? -1.320 -21.256 -7.850 1.00 84.38 277 SER A N 1
ATOM 2110 C CA . SER A 1 277 ? -1.682 -19.887 -7.452 1.00 84.38 277 SER A CA 1
ATOM 2111 C C . SER A 1 277 ? -2.114 -19.767 -5.981 1.00 84.38 277 SER A C 1
ATOM 2113 O O . SER A 1 277 ? -2.026 -18.685 -5.408 1.00 84.38 277 SER A O 1
ATOM 2115 N N . GLN A 1 278 ? -2.549 -20.869 -5.356 1.00 87.06 278 GLN A N 1
ATOM 2116 C CA . GLN A 1 278 ? -2.948 -20.948 -3.943 1.00 87.06 278 GLN A CA 1
ATOM 2117 C C . GLN A 1 278 ? -1.832 -21.488 -3.032 1.00 87.06 278 GLN A C 1
ATOM 2119 O O . GLN A 1 278 ? -2.072 -21.758 -1.855 1.00 87.06 278 GLN A O 1
ATOM 2124 N N . GLN A 1 279 ? -0.600 -21.641 -3.539 1.00 90.12 279 GLN A N 1
ATOM 2125 C CA . GLN A 1 279 ? 0.550 -21.955 -2.689 1.00 90.12 279 GLN A CA 1
ATOM 2126 C C . GLN A 1 279 ? 0.676 -20.892 -1.578 1.00 90.12 279 GLN A C 1
ATOM 2128 O O . GLN A 1 279 ? 0.728 -19.699 -1.902 1.00 90.12 279 GLN A O 1
ATOM 2133 N N . PRO A 1 280 ? 0.763 -21.266 -0.283 1.00 89.44 280 PRO A N 1
ATOM 2134 C CA . PRO A 1 280 ? 0.547 -20.332 0.827 1.00 89.44 280 PRO A CA 1
ATOM 2135 C C . PRO A 1 280 ? 1.401 -19.060 0.786 1.00 89.44 280 PRO A C 1
ATOM 2137 O O . PRO A 1 280 ? 0.896 -17.961 1.015 1.00 89.44 280 PRO A O 1
ATOM 2140 N N . ARG A 1 281 ? 2.689 -19.184 0.440 1.00 89.50 281 ARG A N 1
ATOM 2141 C CA . ARG A 1 281 ? 3.614 -18.041 0.351 1.00 89.50 281 ARG A CA 1
ATOM 2142 C C . ARG A 1 281 ? 3.269 -17.090 -0.793 1.00 89.50 281 ARG A C 1
ATOM 2144 O O . ARG A 1 281 ? 3.327 -15.877 -0.606 1.00 89.50 281 ARG A O 1
ATOM 2151 N N . LEU A 1 282 ? 2.893 -17.627 -1.953 1.00 93.00 282 LEU A N 1
ATOM 2152 C CA . LEU A 1 282 ? 2.509 -16.820 -3.109 1.00 93.00 282 LEU A CA 1
ATOM 2153 C C . LEU A 1 282 ? 1.166 -16.128 -2.872 1.00 93.00 282 LEU A C 1
ATOM 2155 O O . LEU A 1 282 ? 1.034 -14.938 -3.151 1.00 93.00 282 LEU A O 1
ATOM 2159 N N . LEU A 1 283 ? 0.203 -16.832 -2.272 1.00 92.25 283 LEU A N 1
ATOM 2160 C CA . LEU A 1 283 ? -1.078 -16.246 -1.893 1.00 92.25 283 LEU A CA 1
ATOM 2161 C C . LEU A 1 283 ? -0.902 -15.118 -0.867 1.00 92.25 283 LEU A C 1
ATOM 2163 O O . LEU A 1 283 ? -1.493 -14.050 -1.014 1.00 92.25 283 LEU A O 1
ATOM 2167 N N . ARG A 1 284 ? -0.027 -15.305 0.126 1.00 91.44 284 ARG A N 1
ATOM 2168 C CA . ARG A 1 284 ? 0.321 -14.259 1.097 1.00 91.44 284 ARG A CA 1
ATOM 2169 C C . ARG A 1 284 ? 0.932 -13.032 0.413 1.00 91.44 284 ARG A C 1
ATOM 2171 O O . ARG A 1 284 ? 0.520 -11.908 0.696 1.00 91.44 284 ARG A O 1
ATOM 2178 N N . ALA A 1 285 ? 1.859 -13.236 -0.526 1.00 92.31 285 ALA A N 1
ATOM 2179 C CA . ALA A 1 285 ? 2.440 -12.154 -1.321 1.00 92.31 285 ALA A CA 1
ATOM 2180 C C . ALA A 1 285 ? 1.380 -11.428 -2.174 1.00 92.31 285 ALA A C 1
ATOM 2182 O O . ALA A 1 285 ? 1.352 -10.198 -2.195 1.00 92.31 285 ALA A O 1
ATOM 2183 N N . ARG A 1 286 ? 0.449 -12.165 -2.803 1.00 93.56 286 ARG A N 1
ATOM 2184 C CA . ARG A 1 286 ? -0.704 -11.601 -3.530 1.00 93.56 286 ARG A CA 1
ATOM 2185 C C . ARG A 1 286 ? -1.567 -10.722 -2.626 1.00 93.56 286 ARG A C 1
ATOM 2187 O O . ARG A 1 286 ? -1.944 -9.625 -3.025 1.00 93.56 286 ARG A O 1
ATOM 2194 N N . GLN A 1 287 ? -1.875 -11.184 -1.416 1.00 93.19 287 GLN A N 1
ATOM 2195 C CA . GLN A 1 287 ? -2.715 -10.459 -0.459 1.00 93.19 287 GLN A CA 1
ATOM 2196 C C . GLN A 1 287 ? -2.056 -9.167 0.040 1.00 93.19 287 GLN A C 1
ATOM 2198 O O . GLN A 1 287 ? -2.737 -8.149 0.147 1.00 93.19 287 GLN A O 1
ATOM 2203 N N . LEU A 1 288 ? -0.743 -9.183 0.290 1.00 91.00 288 LEU A N 1
ATOM 2204 C CA . LEU A 1 288 ? 0.023 -7.981 0.641 1.00 91.00 288 LEU A CA 1
ATOM 2205 C C . LEU A 1 288 ? 0.085 -6.989 -0.528 1.00 91.00 288 LEU A C 1
ATOM 2207 O O . LEU A 1 288 ? -0.121 -5.791 -0.333 1.00 91.00 288 LEU A O 1
ATOM 2211 N N . LEU A 1 289 ? 0.300 -7.490 -1.749 1.00 92.50 289 LEU A N 1
ATOM 2212 C CA . LEU A 1 289 ? 0.278 -6.678 -2.965 1.00 92.50 289 LEU A CA 1
ATOM 2213 C C . LEU A 1 289 ? -1.090 -6.002 -3.156 1.00 92.50 289 LEU A C 1
ATOM 2215 O O . LEU A 1 289 ? -1.157 -4.797 -3.378 1.00 92.50 289 LEU A O 1
ATOM 2219 N N . LEU A 1 290 ? -2.184 -6.756 -3.000 1.00 93.69 290 LEU A N 1
ATOM 2220 C CA . LEU A 1 290 ? -3.545 -6.219 -3.065 1.00 93.69 290 LEU A CA 1
ATOM 2221 C C . LEU A 1 290 ? -3.821 -5.194 -1.962 1.00 93.69 290 LEU A C 1
ATOM 2223 O O . LEU A 1 290 ? -4.425 -4.166 -2.248 1.00 93.69 290 LEU A O 1
ATOM 2227 N N . GLN A 1 291 ? -3.373 -5.429 -0.724 1.00 91.81 291 GLN A N 1
ATOM 2228 C CA . GLN A 1 291 ? -3.532 -4.459 0.362 1.00 91.81 291 GLN A CA 1
ATOM 2229 C C . GLN A 1 291 ? -2.851 -3.129 0.025 1.00 91.81 291 GLN A C 1
ATOM 2231 O O . GLN A 1 291 ? -3.468 -2.073 0.170 1.00 91.81 291 GLN A O 1
ATOM 2236 N N . ARG A 1 292 ? -1.609 -3.178 -0.471 1.00 86.06 292 ARG A N 1
ATOM 2237 C CA . ARG A 1 292 ? -0.879 -1.990 -0.924 1.00 86.06 292 ARG A CA 1
ATOM 2238 C C . ARG A 1 292 ? -1.656 -1.241 -2.008 1.00 86.06 292 ARG A C 1
ATOM 2240 O O . ARG A 1 292 ? -1.877 -0.039 -1.877 1.00 86.06 292 ARG A O 1
ATOM 2247 N N . ASP A 1 293 ? -2.096 -1.949 -3.045 1.00 90.69 293 ASP A N 1
ATOM 2248 C CA . ASP A 1 293 ? -2.769 -1.333 -4.189 1.00 90.69 293 ASP A CA 1
ATOM 2249 C C . ASP A 1 293 ? -4.151 -0.773 -3.804 1.00 90.69 293 ASP A C 1
ATOM 2251 O O . ASP A 1 293 ? -4.508 0.328 -4.221 1.00 90.69 293 ASP A O 1
ATOM 2255 N N . TYR A 1 294 ? -4.918 -1.465 -2.950 1.00 94.25 294 TYR A N 1
ATOM 2256 C CA . TYR A 1 294 ? -6.190 -0.953 -2.430 1.00 94.25 294 TYR A CA 1
ATOM 2257 C C . TYR A 1 294 ? -6.022 0.278 -1.547 1.00 94.25 294 TYR A C 1
ATOM 2259 O O . TYR A 1 294 ? -6.880 1.160 -1.610 1.00 94.25 294 TYR A O 1
ATOM 2267 N N . ASN A 1 295 ? -4.961 0.345 -0.736 1.00 84.12 295 ASN A N 1
ATOM 2268 C CA . ASN A 1 295 ? -4.664 1.511 0.095 1.00 84.12 295 ASN A CA 1
ATOM 2269 C C . ASN A 1 295 ? -4.336 2.726 -0.777 1.00 84.12 295 ASN A C 1
ATOM 2271 O O . ASN A 1 295 ? -4.946 3.780 -0.609 1.00 84.12 295 ASN A O 1
ATOM 2275 N N . GLN A 1 296 ? -3.456 2.553 -1.767 1.00 83.19 296 GLN A N 1
ATOM 2276 C CA . GLN A 1 296 ? -3.118 3.619 -2.710 1.00 83.19 296 GLN A CA 1
ATOM 2277 C C . GLN A 1 296 ? -4.350 4.069 -3.512 1.00 83.19 296 GLN A C 1
ATOM 2279 O O . GLN A 1 296 ? -4.598 5.261 -3.691 1.00 83.19 296 GLN A O 1
ATOM 2284 N N . GLN A 1 297 ? -5.170 3.119 -3.969 1.00 94.25 297 GLN A N 1
ATOM 2285 C CA . GLN A 1 297 ? -6.417 3.423 -4.664 1.00 94.25 297 GLN A CA 1
ATOM 2286 C C . GLN A 1 297 ? -7.413 4.158 -3.751 1.00 94.25 297 GLN A C 1
ATOM 2288 O O . GLN A 1 297 ? -8.093 5.073 -4.211 1.00 94.25 297 GLN A O 1
ATOM 2293 N N . ALA A 1 298 ? -7.517 3.776 -2.472 1.00 86.88 298 ALA A N 1
ATOM 2294 C CA . ALA A 1 298 ? -8.411 4.422 -1.512 1.00 86.88 298 ALA A CA 1
ATOM 2295 C C . ALA A 1 298 ? -8.033 5.887 -1.286 1.00 86.88 298 ALA A C 1
ATOM 2297 O O . ALA A 1 298 ? -8.912 6.744 -1.273 1.00 86.88 298 ALA A O 1
ATOM 2298 N N . GLU A 1 299 ? -6.737 6.172 -1.163 1.00 83.62 299 GLU A N 1
ATOM 2299 C CA . GLU A 1 299 ? -6.218 7.529 -1.026 1.00 83.62 299 GLU A CA 1
ATOM 2300 C C . GLU A 1 299 ? -6.622 8.404 -2.220 1.00 83.62 299 GLU A C 1
ATOM 2302 O O . GLU A 1 299 ? -7.244 9.452 -2.039 1.00 83.62 299 GLU A O 1
ATOM 2307 N N . LEU A 1 300 ? -6.364 7.939 -3.447 1.00 87.38 300 LEU A N 1
ATOM 2308 C CA . LEU A 1 300 ? -6.731 8.680 -4.655 1.00 87.38 300 LEU A CA 1
ATOM 2309 C C . LEU A 1 300 ? -8.253 8.842 -4.808 1.00 87.38 300 LEU A C 1
ATOM 2311 O O . LEU A 1 300 ? -8.722 9.903 -5.218 1.00 87.38 300 LEU A O 1
ATOM 2315 N N . LEU A 1 301 ? -9.045 7.819 -4.464 1.00 91.00 301 LEU A N 1
ATOM 2316 C CA . LEU A 1 301 ? -10.508 7.914 -4.478 1.00 91.00 301 LEU A CA 1
ATOM 2317 C C . LEU A 1 301 ? -11.018 8.923 -3.445 1.00 91.00 301 LEU A C 1
ATOM 2319 O O . LEU A 1 301 ? -11.902 9.708 -3.773 1.00 91.00 301 LEU A O 1
ATOM 2323 N N . ASN A 1 302 ? -10.459 8.942 -2.233 1.00 85.44 302 ASN A N 1
ATOM 2324 C CA . ASN A 1 302 ? -10.811 9.923 -1.207 1.00 85.44 302 ASN A CA 1
ATOM 2325 C C . ASN A 1 302 ? -10.495 11.348 -1.673 1.00 85.44 302 ASN A C 1
ATOM 2327 O O . ASN A 1 302 ? -11.367 12.212 -1.597 1.00 85.44 302 ASN A O 1
ATOM 2331 N N . GLN A 1 303 ? -9.305 11.579 -2.238 1.00 83.31 303 GLN A N 1
ATOM 2332 C CA . GLN A 1 303 ? -8.932 12.879 -2.806 1.00 83.31 303 GLN A CA 1
ATOM 2333 C C . GLN A 1 303 ? -9.887 13.306 -3.931 1.00 83.31 303 GLN A C 1
ATOM 2335 O O . GLN A 1 303 ? -10.349 14.447 -3.958 1.00 83.31 303 GLN A O 1
ATOM 2340 N N . LEU A 1 304 ? -10.220 12.390 -4.847 1.00 90.06 304 LEU A N 1
ATOM 2341 C CA . LEU A 1 304 ? -11.135 12.665 -5.954 1.00 90.06 304 LEU A CA 1
ATOM 2342 C C . LEU A 1 304 ? -12.557 12.969 -5.465 1.00 90.06 304 LEU A C 1
ATOM 2344 O O . LEU A 1 304 ? -13.187 13.903 -5.956 1.00 90.06 304 LEU A O 1
ATOM 2348 N N . ASN A 1 305 ? -13.067 12.199 -4.503 1.00 87.75 305 ASN A N 1
ATOM 2349 C CA . ASN A 1 305 ? -14.403 12.400 -3.945 1.00 87.75 305 ASN A CA 1
ATOM 2350 C C . ASN A 1 305 ? -14.491 13.718 -3.174 1.00 87.75 305 ASN A C 1
ATOM 2352 O O . ASN A 1 305 ? -15.464 14.447 -3.353 1.00 87.75 305 ASN A O 1
ATOM 2356 N N . GLN A 1 306 ? -13.459 14.058 -2.397 1.00 83.88 306 GLN A N 1
ATOM 2357 C CA . GLN A 1 306 ? -13.361 15.338 -1.701 1.00 83.88 306 GLN A CA 1
ATOM 2358 C C . GLN A 1 306 ? -13.366 16.508 -2.692 1.00 83.88 306 GLN A C 1
ATOM 2360 O O . GLN A 1 306 ? -14.153 17.437 -2.531 1.00 83.88 306 GLN A O 1
ATOM 2365 N N . ALA A 1 307 ? -12.552 16.439 -3.751 1.00 84.62 307 ALA A N 1
ATOM 2366 C CA . ALA A 1 307 ? -12.518 17.468 -4.791 1.00 84.62 307 ALA A CA 1
ATOM 2367 C C . ALA A 1 307 ? -13.860 17.611 -5.537 1.00 84.62 307 ALA A C 1
ATOM 2369 O O . ALA A 1 307 ? -14.187 18.687 -6.025 1.00 84.62 307 ALA A O 1
ATOM 2370 N N . GLN A 1 308 ? -14.652 16.538 -5.609 1.00 88.56 308 GLN A N 1
ATOM 2371 C CA . GLN A 1 308 ? -15.965 16.517 -6.259 1.00 88.56 308 GLN A CA 1
ATOM 2372 C C . GLN A 1 308 ? -17.142 16.762 -5.300 1.00 88.56 308 GLN A C 1
ATOM 2374 O O . GLN A 1 308 ? -18.288 16.705 -5.744 1.00 88.56 308 GLN A O 1
ATOM 2379 N N . GLY A 1 309 ? -16.894 16.985 -4.003 1.00 86.88 309 GLY A N 1
ATOM 2380 C CA . GLY A 1 309 ? -17.949 17.147 -2.996 1.00 86.88 309 GLY A CA 1
ATOM 2381 C C . GLY A 1 309 ? -18.857 15.920 -2.840 1.00 86.88 309 GLY A C 1
ATOM 2382 O O . GLY A 1 309 ? -20.038 16.060 -2.530 1.00 86.88 309 GLY A O 1
ATOM 2383 N N . LYS A 1 310 ? -18.343 14.713 -3.108 1.00 87.00 310 LYS A N 1
ATOM 2384 C CA . LYS A 1 310 ? -19.105 13.463 -2.994 1.00 87.00 310 LYS A CA 1
ATOM 2385 C C . LYS A 1 310 ? -19.011 12.905 -1.581 1.00 87.00 310 LYS A C 1
ATOM 2387 O O . LYS A 1 310 ? -17.924 12.554 -1.133 1.00 87.00 310 LYS A O 1
ATOM 2392 N N . ASP A 1 311 ? -20.164 12.745 -0.941 1.00 83.69 311 ASP A N 1
ATOM 2393 C CA . ASP A 1 311 ? -20.286 12.069 0.348 1.00 83.69 311 ASP A CA 1
ATOM 2394 C C . ASP A 1 311 ? -20.436 10.554 0.146 1.00 83.69 311 ASP A C 1
ATOM 2396 O O . ASP A 1 311 ? -21.501 10.045 -0.221 1.00 83.69 311 ASP A O 1
ATOM 2400 N N . LEU A 1 312 ? -19.322 9.837 0.283 1.00 91.06 312 LEU A N 1
ATOM 2401 C CA . LEU A 1 312 ? -19.281 8.380 0.262 1.00 91.06 312 LEU A CA 1
ATOM 2402 C C . LEU A 1 312 ? -18.094 7.865 1.073 1.00 91.06 312 LEU A C 1
ATOM 2404 O O . LEU A 1 312 ? -17.064 8.527 1.191 1.00 91.06 312 LEU A O 1
ATOM 2408 N N . PHE A 1 313 ? -18.220 6.648 1.587 1.00 84.56 313 PHE A N 1
ATOM 2409 C CA . PHE A 1 313 ? -17.181 5.978 2.354 1.00 84.56 313 PHE A CA 1
ATOM 2410 C C . PHE A 1 313 ? -16.345 5.055 1.459 1.00 84.56 313 PHE A C 1
ATOM 2412 O O . PHE A 1 313 ? -16.881 4.217 0.733 1.00 84.56 313 PHE A O 1
ATOM 2419 N N . VAL A 1 314 ? -15.017 5.171 1.508 1.00 88.56 314 VAL A N 1
ATOM 2420 C CA . VAL A 1 314 ? -14.102 4.256 0.808 1.00 88.56 314 VAL A CA 1
ATOM 2421 C C . VAL A 1 314 ? -13.559 3.245 1.811 1.00 88.56 314 VAL A C 1
ATOM 2423 O O . VAL A 1 314 ? -12.688 3.562 2.616 1.00 88.56 314 VAL A O 1
ATOM 2426 N N . ALA A 1 315 ? -14.075 2.016 1.767 1.00 85.38 315 ALA A N 1
ATOM 2427 C CA . ALA A 1 315 ? -13.712 0.992 2.738 1.00 85.38 315 ALA A CA 1
ATOM 2428 C C . ALA A 1 315 ? -12.282 0.467 2.523 1.00 85.38 315 ALA A C 1
ATOM 2430 O O . ALA A 1 315 ? -11.770 0.406 1.396 1.00 85.38 315 ALA A O 1
ATOM 2431 N N . SER A 1 316 ? -11.651 0.048 3.619 1.00 84.62 316 SER A N 1
ATOM 2432 C CA . SER A 1 316 ? -10.316 -0.553 3.623 1.00 84.62 316 SER A CA 1
ATOM 2433 C C . SER A 1 316 ? -10.360 -2.051 3.312 1.00 84.62 316 SER A C 1
ATOM 2435 O O . SER A 1 316 ? -11.340 -2.742 3.610 1.00 84.62 316 SER A O 1
ATOM 2437 N N . TYR A 1 317 ? -9.265 -2.556 2.745 1.00 90.00 317 TYR A N 1
ATOM 2438 C CA . TYR A 1 317 ? -8.987 -3.984 2.613 1.00 90.00 317 TYR A CA 1
ATOM 2439 C C . TYR A 1 317 ? -8.109 -4.409 3.796 1.00 90.00 317 TYR A C 1
ATOM 2441 O O . TYR A 1 317 ? -6.965 -3.963 3.922 1.00 90.00 317 TYR A O 1
ATOM 2449 N N . LYS A 1 318 ? -8.660 -5.212 4.710 1.00 84.38 318 LYS A N 1
ATOM 2450 C CA . LYS A 1 318 ? -7.996 -5.595 5.962 1.00 84.38 318 LYS A CA 1
ATOM 2451 C C . LYS A 1 318 ? -7.458 -7.015 5.853 1.00 84.38 318 LYS A C 1
ATOM 2453 O O . LYS A 1 318 ? -8.146 -7.892 5.344 1.00 84.38 318 LYS A O 1
ATOM 2458 N N . LEU A 1 319 ? -6.255 -7.240 6.371 1.00 84.62 319 LEU A N 1
ATOM 2459 C CA . LEU A 1 319 ? -5.675 -8.568 6.554 1.00 84.62 319 LEU A CA 1
ATOM 2460 C C . LEU A 1 319 ? -5.680 -8.877 8.052 1.00 84.62 319 LEU A C 1
ATOM 2462 O O . LEU A 1 319 ? -5.023 -8.174 8.814 1.00 84.62 319 LEU A O 1
ATOM 2466 N N . ALA A 1 320 ? -6.443 -9.883 8.472 1.00 76.19 320 ALA A N 1
ATOM 2467 C CA . ALA A 1 320 ? -6.427 -10.376 9.844 1.00 76.19 320 ALA A CA 1
ATOM 2468 C C . ALA A 1 320 ? -5.290 -11.387 10.035 1.00 76.19 320 ALA A C 1
ATOM 2470 O O . ALA A 1 320 ? -4.926 -12.115 9.102 1.00 76.19 320 ALA A O 1
ATOM 2471 N N . GLU A 1 321 ? -4.720 -11.402 11.242 1.00 63.62 321 GLU A N 1
ATOM 2472 C CA . GLU A 1 321 ? -3.567 -12.233 11.565 1.00 63.62 321 GLU A CA 1
ATOM 2473 C C . GLU A 1 321 ? -3.841 -13.716 11.331 1.00 63.62 321 GLU A C 1
ATOM 2475 O O . GLU A 1 321 ? -4.918 -14.253 11.585 1.00 63.62 321 GLU A O 1
ATOM 2480 N N . SER A 1 322 ? -2.806 -14.371 10.831 1.00 61.12 322 SER A N 1
ATOM 2481 C CA . SER A 1 322 ? -2.717 -15.807 10.674 1.00 61.12 322 SER A CA 1
ATOM 2482 C C . SER A 1 322 ? -1.285 -16.195 11.022 1.00 61.12 322 SER A C 1
ATOM 2484 O O . SER A 1 322 ? -0.369 -15.394 10.802 1.00 61.12 322 SER A O 1
ATOM 2486 N N . SER A 1 323 ? -1.092 -17.404 11.557 1.00 58.16 323 SER A N 1
ATOM 2487 C CA . SER A 1 323 ? 0.239 -17.936 11.868 1.00 58.16 323 SER A CA 1
ATOM 2488 C C . SER A 1 323 ? 1.180 -17.803 10.668 1.00 58.16 323 SER A C 1
ATOM 2490 O O . SER A 1 323 ? 0.734 -17.819 9.511 1.00 58.16 323 SER A O 1
ATOM 2492 N N . ASP A 1 324 ? 2.482 -17.724 10.934 1.00 54.00 324 ASP A N 1
ATOM 2493 C CA . ASP A 1 324 ? 3.481 -17.828 9.874 1.00 54.00 324 ASP A CA 1
ATOM 2494 C C . ASP A 1 324 ? 3.243 -19.119 9.064 1.00 54.00 324 ASP A C 1
ATOM 2496 O O . ASP A 1 324 ? 2.781 -20.131 9.591 1.00 54.00 324 ASP A O 1
ATOM 2500 N N . ASP A 1 325 ? 3.428 -19.022 7.747 1.00 64.81 325 ASP A N 1
ATOM 2501 C CA . ASP A 1 325 ? 3.093 -20.011 6.706 1.00 64.81 325 ASP A CA 1
ATOM 2502 C C . ASP A 1 325 ? 1.619 -20.191 6.291 1.00 64.81 325 ASP A C 1
ATOM 2504 O O . ASP A 1 325 ? 1.370 -20.857 5.283 1.00 64.81 325 ASP A O 1
ATOM 2508 N N . LYS A 1 326 ? 0.636 -19.552 6.941 1.00 77.38 326 LYS A N 1
ATOM 2509 C CA . LYS A 1 326 ? -0.760 -19.564 6.454 1.00 77.38 326 LYS A CA 1
ATOM 2510 C C . LYS A 1 326 ? -1.143 -18.266 5.715 1.00 77.38 326 LYS A C 1
ATOM 2512 O O . LYS A 1 326 ? -0.656 -17.187 6.082 1.00 77.38 326 LYS A O 1
ATOM 2517 N N . PRO A 1 327 ? -2.013 -18.344 4.685 1.00 84.94 327 PRO A N 1
ATOM 2518 C CA . PRO A 1 327 ? -2.585 -17.163 4.040 1.00 84.94 327 PRO A CA 1
ATOM 2519 C C . PRO A 1 327 ? -3.319 -16.274 5.042 1.00 84.94 327 PRO A C 1
ATOM 2521 O O . PRO A 1 327 ? -3.872 -16.766 6.025 1.00 84.94 327 PRO A O 1
ATOM 2524 N N . TYR A 1 328 ? -3.349 -14.969 4.784 1.00 87.25 328 TYR A N 1
ATOM 2525 C CA . TYR A 1 328 ? -4.151 -14.060 5.589 1.00 87.25 328 TYR A CA 1
ATOM 2526 C C . TYR A 1 328 ? -5.630 -14.289 5.331 1.00 87.25 328 TYR A C 1
ATOM 2528 O O . TYR A 1 328 ? -6.058 -14.603 4.217 1.00 87.25 328 TYR A O 1
ATOM 2536 N N . ARG A 1 329 ? -6.426 -14.014 6.353 1.00 87.50 329 ARG A N 1
ATOM 2537 C CA . ARG A 1 329 ? -7.854 -13.822 6.179 1.00 87.50 329 ARG A CA 1
ATOM 2538 C C . ARG A 1 329 ? -8.092 -12.376 5.773 1.00 87.50 329 ARG A C 1
ATOM 2540 O O . ARG A 1 329 ? -7.766 -11.471 6.540 1.00 87.50 329 ARG A O 1
ATOM 2547 N N . ASN A 1 330 ? -8.599 -12.148 4.567 1.00 90.50 330 ASN A N 1
ATOM 2548 C CA . ASN A 1 330 ? -8.836 -10.796 4.077 1.00 90.50 330 ASN A CA 1
ATOM 2549 C C . ASN A 1 330 ? -10.318 -10.427 4.141 1.00 90.50 330 ASN A C 1
ATOM 2551 O O . ASN A 1 330 ? -11.192 -11.206 3.769 1.00 90.50 330 ASN A O 1
ATOM 2555 N N . ILE A 1 331 ? -10.580 -9.240 4.679 1.00 90.06 331 ILE A N 1
ATOM 2556 C CA . ILE A 1 331 ? -11.905 -8.804 5.109 1.00 90.06 331 ILE A CA 1
ATOM 2557 C C . ILE A 1 331 ? -12.140 -7.388 4.596 1.00 90.06 331 ILE A C 1
ATOM 2559 O O . ILE A 1 331 ? -11.266 -6.519 4.687 1.00 90.06 331 ILE A O 1
ATOM 2563 N N . THR A 1 332 ? -13.355 -7.127 4.128 1.00 91.62 332 THR A N 1
ATOM 2564 C CA . THR A 1 332 ? -13.889 -5.764 4.077 1.00 91.62 332 THR A CA 1
ATOM 2565 C C . THR A 1 332 ? -15.185 -5.661 4.871 1.00 91.62 332 THR A C 1
ATOM 2567 O O . THR A 1 332 ? -15.717 -6.673 5.313 1.00 91.62 332 THR A O 1
ATOM 2570 N N . GLN A 1 333 ? -15.666 -4.445 5.114 1.00 87.88 333 GLN A N 1
ATOM 2571 C CA . GLN A 1 333 ? -16.714 -4.188 6.095 1.00 87.88 333 GLN A CA 1
ATOM 2572 C C . GLN A 1 333 ? -17.764 -3.211 5.575 1.00 87.88 333 GLN A C 1
ATOM 2574 O O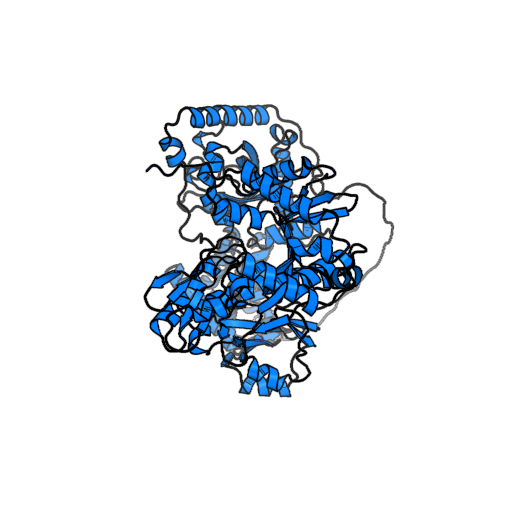 . GLN A 1 333 ? -17.432 -2.181 4.988 1.00 87.88 333 GLN A O 1
ATOM 2579 N N . VAL A 1 334 ? -19.023 -3.524 5.876 1.00 89.25 334 VAL A N 1
ATOM 2580 C CA . VAL A 1 334 ? -20.182 -2.636 5.794 1.00 89.25 334 VAL A CA 1
ATOM 2581 C C . VAL A 1 334 ? -20.698 -2.412 7.214 1.00 89.25 334 VAL A C 1
ATOM 2583 O O . VAL A 1 334 ? -20.867 -3.362 7.981 1.00 89.25 334 VAL A O 1
ATOM 2586 N N . THR A 1 335 ? -20.954 -1.156 7.565 1.00 83.75 335 THR A N 1
ATOM 2587 C CA . THR A 1 335 ? -21.450 -0.766 8.891 1.00 83.75 335 THR A CA 1
ATOM 2588 C C . THR A 1 335 ? -22.837 -0.155 8.762 1.00 83.75 335 THR A C 1
ATOM 2590 O O . THR A 1 335 ? -23.064 0.708 7.912 1.00 83.75 335 THR A O 1
ATOM 2593 N N . GLU A 1 336 ? -23.766 -0.586 9.610 1.00 83.88 336 GLU A N 1
ATOM 2594 C CA . GLU A 1 336 ? -25.125 -0.059 9.641 1.00 83.88 336 GLU A CA 1
ATOM 2595 C C . GLU A 1 336 ? -25.121 1.444 9.945 1.00 83.88 336 GLU A C 1
ATOM 2597 O O . GLU A 1 336 ? -24.467 1.913 10.873 1.00 83.88 336 GLU A O 1
ATOM 2602 N N . GLY A 1 337 ? -25.864 2.215 9.150 1.00 77.75 337 GLY A N 1
ATOM 2603 C CA . GLY A 1 337 ? -25.893 3.677 9.241 1.00 77.75 337 GLY A CA 1
ATOM 2604 C C . GLY A 1 337 ? -24.863 4.393 8.363 1.00 77.75 337 GLY A C 1
ATOM 2605 O O . GLY A 1 337 ? -24.988 5.601 8.179 1.00 77.75 337 GLY A O 1
ATOM 2606 N N . VAL A 1 338 ? -23.907 3.681 7.756 1.00 78.62 338 VAL A N 1
ATOM 2607 C CA . VAL A 1 338 ? -23.060 4.249 6.696 1.00 78.62 338 VAL A CA 1
ATOM 2608 C C . VAL A 1 338 ? -23.831 4.224 5.375 1.00 78.62 338 VAL A C 1
ATOM 2610 O O . VAL A 1 338 ? -24.433 3.216 5.014 1.00 78.62 338 VAL A O 1
ATOM 2613 N N . GLY A 1 339 ? -23.841 5.358 4.669 1.00 81.75 339 GLY A N 1
ATOM 2614 C CA . GLY A 1 339 ? -24.576 5.539 3.418 1.00 81.75 339 GLY A CA 1
ATOM 2615 C C . GLY A 1 339 ? -23.934 4.820 2.228 1.00 81.75 339 GLY A C 1
ATOM 2616 O O . GLY A 1 339 ? -23.918 3.594 2.135 1.00 81.75 339 GLY A O 1
ATOM 2617 N N . LEU A 1 340 ? -23.448 5.581 1.248 1.00 90.44 340 LEU A N 1
ATOM 2618 C CA . LEU A 1 340 ? -22.828 5.001 0.061 1.00 90.44 340 LEU A CA 1
ATOM 2619 C C . LEU A 1 340 ? -21.398 4.534 0.365 1.00 90.44 340 LEU A C 1
ATOM 2621 O O . LEU A 1 340 ? -20.579 5.336 0.798 1.00 90.44 340 LEU A O 1
ATOM 2625 N N . THR A 1 341 ? -21.079 3.272 0.070 1.00 91.50 341 THR A N 1
ATOM 2626 C CA . THR A 1 341 ? -19.765 2.674 0.348 1.00 91.50 341 THR A CA 1
ATOM 2627 C C . THR A 1 341 ? -19.116 2.076 -0.904 1.00 91.50 341 THR A C 1
ATOM 2629 O O . THR A 1 341 ? -19.767 1.397 -1.699 1.00 91.50 341 THR A O 1
ATOM 2632 N N . LEU A 1 342 ? -17.808 2.298 -1.075 1.00 96.00 342 LEU A N 1
ATOM 2633 C CA . LEU A 1 342 ? -16.960 1.632 -2.067 1.00 96.00 342 LEU A CA 1
ATOM 2634 C C . LEU A 1 342 ? -16.134 0.524 -1.404 1.00 96.00 342 LEU A C 1
ATOM 2636 O O . LEU A 1 342 ? -15.115 0.790 -0.765 1.00 96.00 342 LEU A O 1
ATOM 2640 N N . LEU A 1 343 ? -16.557 -0.721 -1.597 1.00 97.25 343 LEU A N 1
ATOM 2641 C CA . LEU A 1 343 ? -15.989 -1.918 -0.984 1.00 97.25 343 LEU A CA 1
ATOM 2642 C C . LEU A 1 343 ? -14.875 -2.517 -1.857 1.00 97.25 343 LEU A C 1
ATOM 2644 O O . LEU A 1 343 ? -15.146 -2.844 -3.013 1.00 97.25 343 LEU A O 1
ATOM 2648 N N . PRO A 1 344 ? -13.641 -2.690 -1.358 1.00 97.38 344 PRO A N 1
ATOM 2649 C CA . PRO A 1 344 ? -12.643 -3.516 -2.030 1.00 97.38 344 PRO A CA 1
ATOM 2650 C C . PRO A 1 344 ? -13.100 -4.979 -2.056 1.00 97.38 344 PRO A C 1
ATOM 2652 O O . PRO A 1 344 ? -13.700 -5.458 -1.095 1.00 97.38 344 PRO A O 1
ATOM 2655 N N . LYS A 1 345 ? -12.814 -5.704 -3.141 1.00 96.38 345 LYS A N 1
ATOM 2656 C CA . LYS A 1 345 ? -13.077 -7.149 -3.200 1.00 96.38 345 LYS A CA 1
ATOM 2657 C C . LYS A 1 345 ? -12.163 -7.881 -2.212 1.00 96.38 345 LYS A C 1
ATOM 2659 O O . LYS A 1 345 ? -10.942 -7.742 -2.294 1.00 96.38 345 LYS A O 1
ATOM 2664 N N . ALA A 1 346 ? -12.778 -8.668 -1.334 1.00 95.50 346 ALA A N 1
ATOM 2665 C CA . ALA A 1 346 ? -12.140 -9.549 -0.361 1.00 95.50 346 ALA A CA 1
ATOM 2666 C C . ALA A 1 346 ? -12.799 -10.944 -0.391 1.00 95.50 346 ALA A C 1
ATOM 2668 O O . ALA A 1 346 ? -13.792 -11.143 -1.097 1.00 95.50 346 ALA A O 1
ATOM 2669 N N . ASP A 1 347 ? -12.256 -11.888 0.371 1.00 94.31 347 ASP A N 1
ATOM 2670 C CA . ASP A 1 347 ? -12.778 -13.245 0.541 1.00 94.31 347 ASP A CA 1
ATOM 2671 C C . ASP A 1 347 ? -13.995 -13.256 1.465 1.00 94.31 347 ASP A C 1
ATOM 2673 O O . ASP A 1 347 ? -14.889 -14.083 1.294 1.00 94.31 347 ASP A O 1
ATOM 2677 N N . GLU A 1 348 ? -14.070 -12.314 2.410 1.00 94.12 348 GLU A N 1
ATOM 2678 C CA . GLU A 1 348 ? -15.193 -12.176 3.334 1.00 94.12 348 GLU A CA 1
ATOM 2679 C C . GLU A 1 348 ? -15.650 -10.721 3.500 1.00 94.12 348 GLU A C 1
ATOM 2681 O O . GLU A 1 348 ? -14.860 -9.769 3.474 1.00 94.12 348 GLU A O 1
ATOM 2686 N N . LEU A 1 349 ? -16.960 -10.567 3.696 1.00 95.44 349 LEU A N 1
ATOM 2687 C CA . LEU A 1 349 ? -17.641 -9.310 3.963 1.00 95.44 349 LEU A CA 1
ATOM 2688 C C . LEU A 1 349 ? -18.195 -9.321 5.390 1.00 95.44 349 LEU A C 1
ATOM 2690 O O . LEU A 1 349 ? -19.005 -10.175 5.752 1.00 95.44 349 LEU A O 1
ATOM 2694 N N . ALA A 1 350 ? -17.729 -8.373 6.197 1.00 91.44 350 ALA A N 1
ATOM 2695 C CA . ALA A 1 350 ? -18.206 -8.131 7.546 1.00 91.44 350 ALA A CA 1
ATOM 2696 C C . ALA A 1 350 ? -19.415 -7.191 7.524 1.00 91.44 350 ALA A C 1
ATOM 2698 O O . ALA A 1 350 ? -19.348 -6.114 6.931 1.00 91.44 350 ALA A O 1
ATOM 2699 N N . PHE A 1 351 ? -20.478 -7.565 8.226 1.00 92.00 351 PHE A N 1
ATOM 2700 C CA . PHE A 1 351 ? -21.627 -6.712 8.505 1.00 92.00 351 PHE A CA 1
ATOM 2701 C C . PHE A 1 351 ? -21.640 -6.393 9.993 1.00 92.00 351 PHE A C 1
ATOM 2703 O O . PHE A 1 351 ? -21.707 -7.302 10.823 1.00 92.00 351 PHE A O 1
ATOM 2710 N N . LEU A 1 352 ? -21.554 -5.104 10.312 1.00 82.06 352 LEU A N 1
ATOM 2711 C CA . LEU A 1 352 ? -21.627 -4.599 11.677 1.00 82.06 352 LEU A CA 1
ATOM 2712 C C . LEU A 1 352 ? -22.961 -3.881 11.879 1.00 82.06 352 LEU A C 1
ATOM 2714 O O . LEU A 1 352 ? -23.199 -2.853 11.241 1.00 82.06 352 LEU A O 1
ATOM 2718 N N . THR A 1 353 ? -23.820 -4.418 12.745 1.00 78.75 353 THR A N 1
ATOM 2719 C CA . THR A 1 353 ? -25.116 -3.799 13.079 1.00 78.75 353 THR A CA 1
ATOM 2720 C C . THR A 1 353 ? -24.970 -2.744 14.178 1.00 78.75 353 THR A C 1
ATOM 2722 O O . THR A 1 353 ? -23.991 -2.732 14.925 1.00 78.75 353 THR A O 1
ATOM 2725 N N . ARG A 1 354 ? -25.980 -1.884 14.350 1.00 64.81 354 ARG A N 1
ATOM 2726 C CA . ARG A 1 354 ? -26.080 -0.922 15.465 1.00 64.81 354 ARG A CA 1
ATOM 2727 C C . ARG A 1 354 ? -26.083 -1.607 16.827 1.00 64.81 354 ARG A C 1
ATOM 2729 O O . ARG A 1 354 ? -25.575 -1.056 17.795 1.00 64.81 354 ARG A O 1
ATOM 2736 N N . THR A 1 355 ? -26.610 -2.829 16.892 1.00 56.59 355 THR A N 1
ATOM 2737 C CA . THR A 1 355 ? -26.575 -3.673 18.096 1.00 56.59 355 THR A CA 1
ATOM 2738 C C . THR A 1 355 ? -25.217 -4.344 18.330 1.00 56.59 355 THR A C 1
ATOM 2740 O O . THR A 1 355 ? -25.103 -5.170 19.229 1.00 56.59 355 THR A O 1
ATOM 2743 N N . GLN A 1 356 ? -24.189 -3.992 17.543 1.00 62.62 356 GLN A N 1
ATOM 2744 C CA . GLN A 1 356 ? -22.839 -4.565 17.590 1.00 62.62 356 GLN A CA 1
ATOM 2745 C C . GLN A 1 356 ? -22.806 -6.073 17.278 1.00 62.62 356 GLN A C 1
ATOM 2747 O O . GLN A 1 356 ? -21.870 -6.773 17.658 1.00 62.62 356 GLN A O 1
ATOM 2752 N N . GLU A 1 357 ? -23.816 -6.586 16.565 1.00 73.88 357 GLU A N 1
ATOM 2753 C CA . GLU A 1 357 ? -23.748 -7.923 15.972 1.00 73.88 357 GLU A CA 1
ATOM 2754 C C . GLU A 1 357 ? -22.722 -7.892 14.838 1.00 73.88 357 GLU A C 1
ATOM 2756 O O . GLU A 1 357 ? -22.780 -7.028 13.956 1.00 73.88 357 GLU A O 1
ATOM 2761 N N . PHE A 1 358 ? -21.794 -8.846 14.874 1.00 79.94 358 PHE A N 1
ATOM 2762 C CA . PHE A 1 358 ? -20.761 -9.009 13.865 1.00 79.94 358 PHE A CA 1
ATOM 2763 C C . PHE A 1 358 ? -21.011 -10.293 13.081 1.00 79.94 358 PHE A C 1
ATOM 2765 O O . PHE A 1 358 ? -20.888 -11.405 13.608 1.00 79.94 358 PHE A O 1
ATOM 2772 N N . LEU A 1 359 ? -21.360 -10.124 11.808 1.00 89.25 359 LEU A N 1
ATOM 2773 C CA . LEU A 1 359 ? -21.558 -11.224 10.876 1.00 89.25 359 LEU A CA 1
ATOM 2774 C C . LEU A 1 359 ? -20.437 -11.205 9.863 1.00 89.25 359 LEU A C 1
ATOM 2776 O O . LEU A 1 359 ? -20.273 -10.231 9.128 1.00 89.25 359 LEU A O 1
ATOM 2780 N N . LEU A 1 360 ? -19.688 -12.298 9.803 1.00 91.00 360 LEU A N 1
ATOM 2781 C CA . LEU A 1 360 ? -18.658 -12.455 8.791 1.00 91.00 360 LEU A CA 1
ATOM 2782 C C . LEU A 1 360 ? -19.106 -13.492 7.775 1.00 91.00 360 LEU A C 1
ATOM 2784 O O . LEU A 1 360 ? -19.372 -14.636 8.135 1.00 91.00 360 LEU A O 1
ATOM 2788 N N . VAL A 1 361 ? -19.255 -13.071 6.521 1.00 95.38 361 VAL A N 1
ATOM 2789 C CA . VAL A 1 361 ? -19.882 -13.876 5.468 1.00 95.38 361 VAL A CA 1
ATOM 2790 C C . VAL A 1 361 ? -18.896 -14.036 4.311 1.00 95.38 361 VAL A C 1
ATOM 2792 O O . VAL A 1 361 ? -18.341 -13.026 3.867 1.00 95.38 361 VAL A O 1
ATOM 2795 N N . PRO A 1 362 ? -18.676 -15.257 3.782 1.00 96.00 362 PRO A N 1
ATOM 2796 C CA . PRO A 1 362 ? -17.932 -15.445 2.538 1.00 96.00 362 PRO A CA 1
ATOM 2797 C C . PRO A 1 362 ? -18.480 -14.536 1.442 1.00 96.00 362 PRO A C 1
ATOM 2799 O O . PRO A 1 362 ? -19.694 -14.434 1.265 1.00 96.00 362 PRO A O 1
ATOM 2802 N N . TRP A 1 363 ? -17.606 -13.868 0.693 1.00 96.19 363 TRP A N 1
ATOM 2803 C CA . TRP A 1 363 ? -18.038 -12.870 -0.280 1.00 96.19 363 TRP A CA 1
ATOM 2804 C C . TRP A 1 363 ? -19.032 -13.451 -1.278 1.00 96.19 363 TRP A C 1
ATOM 2806 O O . TRP A 1 363 ? -20.023 -12.805 -1.593 1.00 96.19 363 TRP A O 1
ATOM 2816 N N . THR A 1 364 ? -18.785 -14.663 -1.778 1.00 95.56 364 THR A N 1
ATOM 2817 C CA . THR A 1 364 ? -19.666 -15.340 -2.743 1.00 95.56 364 THR A CA 1
ATOM 2818 C C . THR A 1 364 ? -21.097 -15.467 -2.226 1.00 95.56 364 THR A C 1
ATOM 2820 O O . THR A 1 364 ? -22.047 -15.253 -2.974 1.00 95.56 364 THR A O 1
ATOM 2823 N N . GLU A 1 365 ? -21.253 -15.749 -0.934 1.00 97.00 365 GLU A N 1
ATOM 2824 C CA . GLU A 1 365 ? -22.549 -15.839 -0.265 1.00 97.00 365 GLU A CA 1
ATOM 2825 C C . GLU A 1 365 ? -23.178 -14.457 -0.068 1.00 97.00 365 GLU A C 1
ATOM 2827 O O . GLU A 1 365 ? -24.367 -14.271 -0.324 1.00 97.00 365 GLU A O 1
ATOM 2832 N N . ALA A 1 366 ? -22.381 -13.463 0.335 1.00 95.69 366 ALA A N 1
ATOM 2833 C CA . ALA A 1 366 ? -22.859 -12.095 0.499 1.00 95.69 366 ALA A CA 1
ATOM 2834 C C . ALA A 1 366 ? -23.308 -11.472 -0.834 1.00 95.69 366 ALA A C 1
ATOM 2836 O O . ALA A 1 366 ? -24.351 -10.830 -0.899 1.00 95.69 366 ALA A O 1
ATOM 2837 N N . GLU A 1 367 ? -22.557 -11.696 -1.910 1.00 95.56 367 GLU A N 1
ATOM 2838 C CA . GLU A 1 367 ? -22.878 -11.245 -3.264 1.00 95.56 367 GLU A CA 1
ATOM 2839 C C . GLU A 1 367 ? -24.165 -11.894 -3.785 1.00 95.56 367 GLU A C 1
ATOM 2841 O O . GLU A 1 367 ? -25.002 -11.201 -4.360 1.00 95.56 367 GLU A O 1
ATOM 2846 N N . ALA A 1 368 ? -24.379 -13.186 -3.509 1.00 95.62 368 ALA A N 1
ATOM 2847 C CA . ALA A 1 368 ? -25.621 -13.871 -3.856 1.00 95.62 368 ALA A CA 1
ATOM 2848 C C . ALA A 1 368 ? -26.849 -13.288 -3.130 1.00 95.62 368 ALA A C 1
ATOM 2850 O O . ALA A 1 368 ? -27.926 -13.218 -3.719 1.00 95.62 368 ALA A O 1
ATOM 2851 N N . VAL A 1 369 ? -26.697 -12.848 -1.874 1.00 95.75 369 VAL A N 1
ATOM 2852 C CA . VAL A 1 369 ? -27.796 -12.247 -1.094 1.00 95.75 369 VAL A CA 1
ATOM 2853 C C . VAL A 1 369 ? -28.038 -10.778 -1.463 1.00 95.75 369 VAL A C 1
ATOM 2855 O O . VAL A 1 369 ? -29.185 -10.349 -1.589 1.00 95.75 369 VAL A O 1
ATOM 2858 N N . LEU A 1 370 ? -26.973 -9.993 -1.637 1.00 93.88 370 LEU A N 1
ATOM 2859 C CA . LEU A 1 370 ? -27.066 -8.563 -1.946 1.00 93.88 370 LEU A CA 1
ATOM 2860 C C . LEU A 1 370 ? -27.446 -8.299 -3.408 1.00 93.88 370 LEU A C 1
ATOM 2862 O O . LEU A 1 370 ? -28.078 -7.282 -3.706 1.00 93.88 370 LEU A O 1
ATOM 2866 N N . GLY A 1 371 ? -27.060 -9.192 -4.323 1.00 90.56 371 GLY A N 1
ATOM 2867 C CA . GLY A 1 371 ? -27.377 -9.115 -5.744 1.00 90.56 371 GLY A CA 1
ATOM 2868 C C . GLY A 1 371 ? -27.076 -7.739 -6.343 1.00 90.56 371 GLY A C 1
ATOM 2869 O O . GLY A 1 371 ? -25.963 -7.220 -6.254 1.00 90.56 371 GLY A O 1
ATOM 2870 N N . ALA A 1 372 ? -28.097 -7.110 -6.931 1.00 86.81 372 ALA A N 1
ATOM 2871 C CA . ALA A 1 372 ? -27.976 -5.813 -7.599 1.00 86.81 372 ALA A CA 1
ATOM 2872 C C . ALA A 1 372 ? -27.544 -4.654 -6.675 1.00 86.81 372 ALA A C 1
ATOM 2874 O O . ALA A 1 372 ? -27.062 -3.633 -7.172 1.00 86.81 372 ALA A O 1
ATOM 2875 N N . ALA A 1 373 ? -27.678 -4.798 -5.349 1.00 87.56 373 ALA A N 1
ATOM 2876 C CA . ALA A 1 373 ? -27.230 -3.795 -4.382 1.00 87.56 373 ALA A CA 1
ATOM 2877 C C . ALA A 1 373 ? -25.697 -3.714 -4.260 1.00 87.56 373 ALA A C 1
ATOM 2879 O O . ALA A 1 373 ? -25.184 -2.765 -3.662 1.00 87.56 373 ALA A O 1
ATOM 2880 N N . LEU A 1 374 ? -24.968 -4.688 -4.815 1.00 93.56 374 LEU A N 1
ATOM 2881 C CA . LEU A 1 374 ? -23.511 -4.745 -4.841 1.00 93.56 374 LEU A CA 1
ATOM 2882 C C . LEU A 1 374 ? -23.013 -4.581 -6.288 1.00 93.56 374 LEU A C 1
ATOM 2884 O O . LEU A 1 374 ? -22.799 -5.543 -7.021 1.00 93.56 374 LEU A O 1
ATOM 2888 N N . LYS A 1 375 ? -22.828 -3.335 -6.738 1.00 95.62 375 LYS A N 1
ATOM 2889 C CA . LYS A 1 375 ? -22.480 -3.038 -8.137 1.00 95.62 375 LYS A CA 1
ATOM 2890 C C . LYS A 1 375 ? -20.970 -3.011 -8.355 1.00 95.62 375 LYS A C 1
ATOM 2892 O O . LYS A 1 375 ? -20.296 -2.094 -7.888 1.00 95.62 375 LYS A O 1
ATOM 2897 N N . ARG A 1 376 ? -20.444 -3.948 -9.145 1.00 95.94 376 ARG A N 1
ATOM 2898 C CA . ARG A 1 376 ? -19.034 -3.954 -9.568 1.00 95.94 376 ARG A CA 1
ATOM 2899 C C . ARG A 1 376 ? -18.682 -2.688 -10.361 1.00 95.94 376 ARG A C 1
ATOM 2901 O O . ARG A 1 376 ? -19.399 -2.306 -11.286 1.00 95.94 376 ARG A O 1
ATOM 2908 N N . LEU A 1 377 ? -17.569 -2.047 -10.013 1.00 95.25 377 LEU A N 1
ATOM 2909 C CA . LEU A 1 377 ? -17.020 -0.900 -10.734 1.00 95.25 377 LEU A CA 1
ATOM 2910 C C . LEU A 1 377 ? -15.946 -1.342 -11.734 1.00 95.25 377 LEU A C 1
ATOM 2912 O O . LEU A 1 377 ? -15.193 -2.279 -11.478 1.00 95.25 377 LEU A O 1
ATOM 2916 N N . ALA A 1 378 ? -15.860 -0.632 -12.860 1.00 92.50 378 ALA A N 1
ATOM 2917 C CA . ALA A 1 378 ? -14.825 -0.817 -13.878 1.00 92.50 378 ALA A CA 1
ATOM 2918 C C . ALA A 1 378 ? -13.536 -0.066 -13.489 1.00 92.50 378 ALA A C 1
ATOM 2920 O O . ALA A 1 378 ? -13.142 0.896 -14.144 1.00 92.50 378 ALA A O 1
ATOM 2921 N N . ILE A 1 379 ? -12.948 -0.464 -12.361 1.00 92.50 379 ILE A N 1
ATOM 2922 C CA . ILE A 1 379 ? -11.667 0.027 -11.844 1.00 92.50 379 ILE A CA 1
ATOM 2923 C C . ILE A 1 379 ? -10.890 -1.150 -11.250 1.00 92.50 379 ILE A C 1
ATOM 2925 O O . ILE A 1 379 ? -11.509 -2.047 -10.682 1.00 92.50 379 ILE A O 1
ATOM 2929 N N . HIS A 1 380 ? -9.565 -1.144 -11.365 1.00 93.88 380 HIS A N 1
ATOM 2930 C CA . HIS A 1 380 ? -8.670 -2.175 -10.845 1.00 93.88 380 HIS A CA 1
ATOM 2931 C C . HIS A 1 380 ? -7.700 -1.598 -9.782 1.00 93.88 380 HIS A C 1
ATOM 2933 O O . HIS A 1 380 ? -7.161 -0.508 -9.989 1.00 93.88 380 HIS A O 1
ATOM 2939 N N . PRO A 1 381 ? -7.471 -2.286 -8.638 1.00 94.88 381 PRO A N 1
ATOM 2940 C CA . PRO A 1 381 ? -8.188 -3.485 -8.200 1.00 94.88 381 PRO A CA 1
ATOM 2941 C C . PRO A 1 381 ? -9.685 -3.205 -7.980 1.00 94.88 381 PRO A C 1
ATOM 2943 O O . PRO A 1 381 ? -10.098 -2.068 -7.740 1.00 94.88 381 PRO A O 1
ATOM 2946 N N . VAL A 1 382 ? -10.506 -4.245 -8.131 1.00 95.75 382 VAL A N 1
ATOM 2947 C CA . VAL A 1 382 ? -11.965 -4.108 -8.229 1.00 95.75 382 VAL A CA 1
ATOM 2948 C C . VAL A 1 382 ? -12.580 -3.590 -6.936 1.00 95.75 382 VAL A C 1
ATOM 2950 O O . VAL A 1 382 ? -12.371 -4.144 -5.857 1.00 95.75 382 VAL A O 1
ATOM 2953 N N . ARG A 1 383 ? -13.439 -2.576 -7.071 1.00 97.00 383 ARG A N 1
ATOM 2954 C CA . ARG A 1 383 ? -14.350 -2.143 -6.009 1.00 97.00 383 ARG A CA 1
ATOM 2955 C C . ARG A 1 383 ? -15.803 -2.378 -6.380 1.00 97.00 383 ARG A C 1
ATOM 2957 O O . ARG A 1 383 ? -16.181 -2.321 -7.549 1.00 97.00 383 ARG A O 1
ATOM 2964 N N . TYR A 1 384 ? -16.621 -2.586 -5.362 1.00 97.69 384 TYR A N 1
ATOM 2965 C CA . TYR A 1 384 ? -18.065 -2.682 -5.466 1.00 97.69 384 TYR A CA 1
ATOM 2966 C C . TYR A 1 384 ? -18.697 -1.475 -4.797 1.00 97.69 384 TYR A C 1
ATOM 2968 O O . TYR A 1 384 ? -18.324 -1.077 -3.698 1.00 97.69 384 TYR A O 1
ATOM 2976 N N . ARG A 1 385 ? -19.663 -0.878 -5.477 1.00 96.38 385 ARG A N 1
ATOM 2977 C CA . ARG A 1 385 ? -20.511 0.167 -4.931 1.00 96.38 385 ARG A CA 1
ATOM 2978 C C . ARG A 1 385 ? -21.674 -0.497 -4.199 1.00 96.38 385 ARG A C 1
ATOM 2980 O O . ARG A 1 385 ? -22.441 -1.220 -4.830 1.00 96.38 385 ARG A O 1
ATOM 2987 N N . HIS A 1 386 ? -21.816 -0.205 -2.913 1.00 94.56 386 HIS A N 1
ATOM 2988 C CA . HIS A 1 386 ? -22.934 -0.637 -2.082 1.00 94.56 386 HIS A CA 1
ATOM 2989 C C . HIS A 1 386 ? -23.639 0.575 -1.468 1.00 94.56 386 HIS A C 1
ATOM 2991 O O . HIS A 1 386 ? -22.979 1.534 -1.075 1.00 94.56 386 HIS A O 1
ATOM 2997 N N . GLN A 1 387 ? -24.969 0.558 -1.423 1.00 88.94 387 GLN A N 1
ATOM 2998 C CA . GLN A 1 387 ? -25.780 1.649 -0.884 1.00 88.94 387 GLN A CA 1
ATOM 2999 C C . GLN A 1 387 ? -26.471 1.189 0.401 1.00 88.94 387 GLN A C 1
ATOM 3001 O O . GLN A 1 387 ? -27.305 0.290 0.347 1.00 88.94 387 GLN A O 1
ATOM 3006 N N . GLY A 1 388 ? -26.178 1.857 1.519 1.00 85.06 388 GLY A N 1
ATOM 3007 C CA . GLY A 1 388 ? -26.825 1.603 2.803 1.00 85.06 388 GLY A CA 1
ATOM 3008 C C . GLY A 1 388 ? -26.387 0.287 3.447 1.00 85.06 388 GLY A C 1
ATOM 3009 O O . GLY A 1 388 ? -25.201 -0.037 3.471 1.00 85.06 388 GLY A O 1
ATOM 3010 N N . PHE A 1 389 ? -27.359 -0.444 3.992 1.00 90.94 389 PHE A N 1
ATOM 3011 C CA . PHE A 1 389 ? -27.174 -1.689 4.739 1.00 90.94 389 PHE A CA 1
ATOM 3012 C C . PHE A 1 389 ? -28.201 -2.741 4.272 1.00 90.94 389 PHE A C 1
ATOM 3014 O O . PHE A 1 389 ? -29.262 -2.329 3.789 1.00 90.94 389 PHE A O 1
ATOM 3021 N N . PRO A 1 390 ? -27.927 -4.060 4.394 1.00 92.56 390 PRO A N 1
ATOM 3022 C CA . PRO A 1 390 ? -28.918 -5.098 4.103 1.00 92.56 390 PRO A CA 1
ATOM 3023 C C . PRO A 1 390 ? -30.250 -4.853 4.818 1.00 92.56 390 PRO A C 1
ATOM 3025 O O . PRO A 1 390 ? -30.263 -4.469 5.990 1.00 92.56 390 PRO A O 1
ATOM 3028 N N . ASP A 1 391 ? -31.367 -5.114 4.135 1.00 91.75 391 ASP A N 1
ATOM 3029 C CA . ASP A 1 391 ? -32.676 -5.117 4.791 1.00 91.75 391 ASP A CA 1
ATOM 3030 C C . ASP A 1 391 ? -32.822 -6.306 5.762 1.00 91.75 391 ASP A C 1
ATOM 3032 O O . ASP A 1 391 ? -31.975 -7.198 5.820 1.00 91.75 391 ASP A O 1
ATOM 3036 N N . ALA A 1 392 ? -33.901 -6.335 6.548 1.00 90.00 392 ALA A N 1
ATOM 3037 C CA . ALA A 1 392 ? -34.102 -7.371 7.561 1.00 90.00 392 ALA A CA 1
ATOM 3038 C C . ALA A 1 392 ? -34.138 -8.801 6.982 1.00 90.00 392 ALA A C 1
ATOM 3040 O O . ALA A 1 392 ? -33.641 -9.730 7.619 1.00 90.00 392 ALA A O 1
ATOM 3041 N N . ALA A 1 393 ? -34.692 -8.987 5.779 1.00 93.25 393 ALA A N 1
ATOM 3042 C CA . ALA A 1 393 ? -34.765 -10.297 5.138 1.00 93.25 393 ALA A CA 1
ATOM 3043 C C . ALA A 1 393 ? -33.388 -10.731 4.617 1.00 93.25 393 ALA A C 1
ATOM 3045 O O . ALA A 1 393 ? -32.969 -11.872 4.818 1.00 93.25 393 ALA A O 1
ATOM 3046 N N . GLN A 1 394 ? -32.653 -9.806 4.000 1.00 94.31 394 GLN A N 1
ATOM 3047 C CA . GLN A 1 394 ? -31.277 -10.027 3.570 1.00 94.31 394 GLN A CA 1
ATOM 3048 C C . GLN A 1 394 ? -30.360 -10.305 4.759 1.00 94.31 394 GLN A C 1
ATOM 3050 O O . GLN A 1 394 ? -29.546 -11.221 4.690 1.00 94.31 394 GLN A O 1
ATOM 3055 N N . LEU A 1 395 ? -30.499 -9.565 5.859 1.00 92.44 395 LEU A N 1
ATOM 3056 C CA . LEU A 1 395 ? -29.696 -9.753 7.062 1.00 92.44 395 LEU A CA 1
ATOM 3057 C C . LEU A 1 395 ? -29.914 -11.143 7.671 1.00 92.44 395 LEU A C 1
ATOM 3059 O O . LEU A 1 395 ? -28.947 -11.788 8.064 1.00 92.44 395 LEU A O 1
ATOM 3063 N N . GLU A 1 396 ? -31.148 -11.650 7.679 1.00 92.50 396 GLU A N 1
ATOM 3064 C CA . GLU A 1 396 ? -31.439 -13.007 8.154 1.00 92.50 396 GLU A CA 1
ATOM 3065 C C . GLU A 1 396 ? -30.834 -14.087 7.239 1.00 92.50 396 GLU A C 1
ATOM 3067 O O . GLU A 1 396 ? -30.239 -15.064 7.705 1.00 92.50 396 GLU A O 1
ATOM 3072 N N . LEU A 1 397 ? -30.881 -13.885 5.919 1.00 94.31 397 LEU A N 1
ATOM 3073 C CA . LEU A 1 397 ? -30.189 -14.762 4.971 1.00 94.31 397 LEU A CA 1
ATOM 3074 C C . LEU A 1 397 ? -28.667 -14.719 5.166 1.00 94.31 397 LEU A C 1
ATOM 3076 O O . LEU A 1 397 ? -28.021 -15.769 5.164 1.00 94.31 397 LEU A O 1
ATOM 3080 N N . LEU A 1 398 ? -28.091 -13.535 5.375 1.00 93.88 398 LEU A N 1
ATOM 3081 C CA . LEU A 1 398 ? -26.666 -13.356 5.657 1.00 93.88 398 LEU A CA 1
ATOM 3082 C C . LEU A 1 398 ? -26.271 -14.028 6.971 1.00 93.88 398 LEU A C 1
ATOM 3084 O O . LEU A 1 398 ? -25.258 -14.726 6.998 1.00 93.88 398 LEU A O 1
ATOM 3088 N N . ARG A 1 399 ? -27.094 -13.913 8.025 1.00 92.06 399 ARG A N 1
ATOM 3089 C CA . ARG A 1 399 ? -26.915 -14.680 9.265 1.00 92.06 399 ARG A CA 1
ATOM 3090 C C . ARG A 1 399 ? -26.815 -16.155 8.941 1.00 92.06 399 ARG A C 1
ATOM 3092 O O . ARG A 1 399 ? -25.817 -16.763 9.303 1.00 92.06 399 ARG A O 1
ATOM 3099 N N . SER A 1 400 ? -27.772 -16.716 8.197 1.00 92.69 400 SER A N 1
ATOM 3100 C CA . SER A 1 400 ? -27.780 -18.145 7.848 1.00 92.69 400 SER A CA 1
ATOM 3101 C C . SER A 1 400 ? -26.494 -18.626 7.143 1.00 92.69 400 SER A C 1
ATOM 3103 O O . SER A 1 400 ? -26.117 -19.789 7.290 1.00 92.69 400 SER A O 1
ATOM 3105 N N . LYS A 1 401 ? -25.781 -17.722 6.460 1.00 92.62 401 LYS A N 1
ATOM 3106 C CA . LYS A 1 401 ? -24.573 -17.983 5.658 1.00 92.62 401 LYS A CA 1
ATOM 3107 C C . LYS A 1 401 ? -23.258 -17.557 6.325 1.00 92.62 401 LYS A C 1
ATOM 3109 O O . LYS A 1 401 ? -22.190 -17.789 5.764 1.00 92.62 401 LYS A O 1
ATOM 3114 N N . ALA A 1 402 ? -23.314 -16.923 7.494 1.00 88.19 402 ALA A N 1
ATOM 3115 C CA . ALA A 1 402 ? -22.134 -16.382 8.158 1.00 88.19 402 ALA A CA 1
ATOM 3116 C C . ALA A 1 402 ? -21.189 -17.490 8.656 1.00 88.19 402 ALA A C 1
ATOM 3118 O O . ALA A 1 402 ? -21.618 -18.405 9.363 1.00 88.19 402 ALA A O 1
ATOM 3119 N N . SER A 1 403 ? -19.900 -17.369 8.318 1.00 83.25 403 SER A N 1
ATOM 3120 C CA . SER A 1 403 ? -18.807 -18.220 8.809 1.00 83.25 403 SER A CA 1
ATOM 3121 C C . SER A 1 403 ? -18.513 -17.957 10.287 1.00 83.25 403 SER A C 1
ATOM 3123 O O . SER A 1 403 ? -18.106 -18.858 11.017 1.00 83.25 403 SER A O 1
ATOM 3125 N N . ILE A 1 404 ? -18.762 -16.724 10.740 1.00 75.69 404 ILE A N 1
ATOM 3126 C CA . ILE A 1 404 ? -18.718 -16.322 12.144 1.00 75.69 404 ILE A CA 1
ATOM 3127 C C . ILE A 1 404 ? -19.998 -15.563 12.468 1.00 75.69 404 ILE A C 1
ATOM 3129 O O . ILE A 1 404 ? -20.320 -14.566 11.820 1.00 75.69 404 ILE A O 1
ATOM 3133 N N . ARG A 1 405 ? -20.687 -16.027 13.513 1.00 73.19 405 ARG A N 1
ATOM 3134 C CA . ARG A 1 405 ? -21.790 -15.322 14.164 1.00 73.19 405 ARG A CA 1
ATOM 3135 C C . ARG A 1 405 ? -21.384 -15.056 15.596 1.00 73.19 405 ARG A C 1
ATOM 3137 O O . ARG A 1 405 ? -21.245 -15.993 16.380 1.00 73.19 405 ARG A O 1
ATOM 3144 N N . GLN A 1 406 ? -21.190 -13.795 15.932 1.00 62.53 406 GLN A N 1
ATOM 3145 C CA . GLN A 1 406 ? -21.077 -13.391 17.323 1.00 62.53 406 GLN A CA 1
ATOM 3146 C C . GLN A 1 406 ? -22.354 -12.630 17.666 1.00 62.53 406 GLN A C 1
ATOM 3148 O O . GLN A 1 406 ? -22.577 -11.526 17.170 1.00 62.53 406 GLN A O 1
ATOM 3153 N N . ALA A 1 407 ? -23.226 -13.272 18.453 1.00 49.06 407 ALA A N 1
ATOM 3154 C CA . ALA A 1 407 ? -24.384 -12.604 19.032 1.00 49.06 407 ALA A CA 1
ATOM 3155 C C . ALA A 1 407 ? -23.888 -11.502 19.971 1.00 49.06 407 ALA A C 1
ATOM 3157 O O . ALA A 1 407 ? -22.915 -11.712 20.698 1.00 49.06 407 ALA A O 1
ATOM 3158 N N . ALA A 1 408 ? -24.563 -10.354 19.983 1.00 49.72 408 ALA A N 1
ATOM 3159 C CA . ALA A 1 408 ? -24.333 -9.364 21.023 1.00 49.72 408 ALA A CA 1
ATOM 3160 C C . ALA A 1 408 ? -24.744 -9.992 22.371 1.00 49.72 408 ALA A C 1
ATOM 3162 O O . ALA A 1 408 ? -25.898 -10.409 22.503 1.00 49.72 408 ALA A O 1
ATOM 3163 N N . PRO A 1 409 ? -23.837 -10.136 23.352 1.00 51.16 409 PRO A N 1
ATOM 3164 C CA . PRO A 1 409 ? -24.212 -10.706 24.642 1.00 51.16 409 PRO A CA 1
ATOM 3165 C C . PRO A 1 409 ? -25.264 -9.821 25.339 1.00 51.16 409 PRO A C 1
ATOM 3167 O O . PRO A 1 409 ? -25.186 -8.594 25.240 1.00 51.16 409 PRO A O 1
ATOM 3170 N N . ASP A 1 410 ? -26.247 -10.440 26.020 1.00 66.44 410 ASP A N 1
ATOM 3171 C CA . ASP A 1 410 ? -27.260 -9.752 26.852 1.00 66.44 410 AS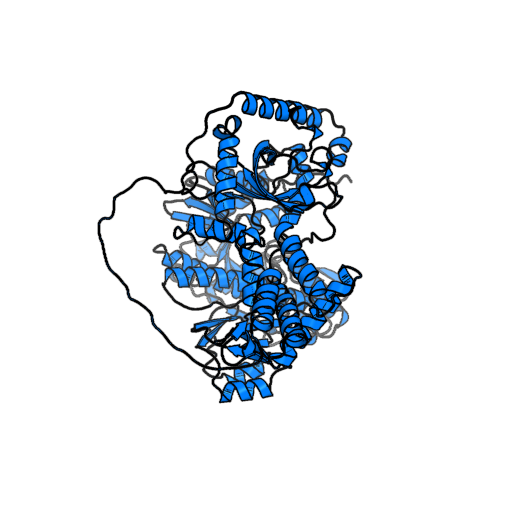P A CA 1
ATOM 3172 C C . ASP A 1 410 ? -26.562 -8.709 27.737 1.00 66.44 410 ASP A C 1
ATOM 3174 O O . ASP A 1 410 ? -25.560 -9.075 28.342 1.00 66.44 410 ASP A O 1
ATOM 3178 N N . PRO A 1 411 ? -27.018 -7.443 27.841 1.00 64.06 411 PRO A N 1
ATOM 3179 C CA . PRO A 1 411 ? -26.327 -6.409 28.610 1.00 64.06 411 PRO A CA 1
ATOM 3180 C C . PRO A 1 411 ? -25.862 -6.866 29.993 1.00 64.06 411 PRO A C 1
ATOM 3182 O O . PRO A 1 411 ? -24.721 -6.599 30.367 1.00 64.06 411 PRO A O 1
ATOM 3185 N N . LYS A 1 412 ? -26.694 -7.624 30.719 1.00 75.81 412 LYS A N 1
ATOM 3186 C CA . LYS A 1 412 ? -26.323 -8.178 32.024 1.00 75.81 412 LYS A CA 1
ATOM 3187 C C . LYS A 1 412 ? -25.208 -9.218 31.902 1.00 75.81 412 LYS A C 1
ATOM 3189 O O . LYS A 1 412 ? -24.220 -9.128 32.622 1.00 75.81 412 LYS A O 1
ATOM 3194 N N . GLN A 1 413 ? -25.326 -10.182 30.990 1.00 74.25 413 GLN A N 1
ATOM 3195 C CA . GLN A 1 413 ? -24.275 -11.180 30.747 1.00 74.25 413 GLN A CA 1
ATOM 3196 C C . GLN A 1 413 ? -22.983 -10.567 30.186 1.00 74.25 413 GLN A C 1
ATOM 3198 O O . GLN A 1 413 ? -21.898 -10.983 30.580 1.00 74.25 413 GLN A O 1
ATOM 3203 N N . ARG A 1 414 ? -23.082 -9.562 29.310 1.00 77.69 414 ARG A N 1
ATOM 3204 C CA . ARG A 1 414 ? -21.964 -8.823 28.715 1.00 77.69 414 ARG A CA 1
ATOM 3205 C C . ARG A 1 414 ? -21.194 -8.064 29.779 1.00 77.69 414 ARG A C 1
ATOM 3207 O O . ARG A 1 414 ? -19.981 -8.217 29.857 1.00 77.69 414 ARG A O 1
ATOM 3214 N N . MET A 1 415 ? -21.891 -7.275 30.597 1.00 88.19 415 MET A N 1
ATOM 3215 C CA . MET A 1 415 ? -21.250 -6.515 31.668 1.00 88.19 415 MET A CA 1
ATOM 3216 C C . MET A 1 415 ? -20.698 -7.457 32.743 1.00 88.19 415 MET A C 1
ATOM 3218 O O . MET A 1 415 ? -19.561 -7.281 33.163 1.00 88.19 415 MET A O 1
ATOM 3222 N N . ALA A 1 416 ? -21.408 -8.525 33.117 1.00 82.25 416 ALA A N 1
ATOM 3223 C CA . ALA A 1 416 ? -20.873 -9.511 34.059 1.00 82.25 416 ALA A CA 1
ATOM 3224 C C . ALA A 1 416 ? -19.616 -10.227 33.522 1.00 82.25 416 ALA A C 1
ATOM 3226 O O . ALA A 1 416 ? -18.652 -10.410 34.264 1.00 82.25 416 ALA A O 1
ATOM 3227 N N . ALA A 1 417 ? -19.593 -10.604 32.238 1.00 74.38 417 ALA A N 1
ATOM 3228 C CA . ALA A 1 417 ? -18.427 -11.220 31.606 1.00 74.38 417 ALA A CA 1
ATOM 3229 C C . ALA A 1 417 ? -17.251 -10.238 31.495 1.00 74.38 417 ALA A C 1
ATOM 3231 O O . ALA A 1 417 ? -16.145 -10.580 31.901 1.00 74.38 417 ALA A O 1
ATOM 3232 N N . ALA A 1 418 ? -17.496 -9.006 31.035 1.00 78.50 418 ALA A N 1
ATOM 3233 C CA . ALA A 1 418 ? -16.476 -7.961 30.942 1.00 78.50 418 ALA A CA 1
ATOM 3234 C C . ALA A 1 418 ? -15.890 -7.600 32.318 1.00 78.50 418 ALA A C 1
ATOM 3236 O O . ALA A 1 418 ? -14.679 -7.421 32.440 1.00 78.50 418 ALA A O 1
ATOM 3237 N N . ALA A 1 419 ? -16.724 -7.551 33.363 1.00 89.00 419 ALA A N 1
ATOM 3238 C CA . ALA A 1 419 ? -16.283 -7.343 34.739 1.00 89.00 419 ALA A CA 1
ATOM 3239 C C . ALA A 1 419 ? -15.374 -8.481 35.226 1.00 89.00 419 ALA A C 1
ATOM 3241 O O . ALA A 1 419 ? -14.339 -8.227 35.844 1.00 89.00 419 ALA A O 1
ATOM 3242 N N . GLU A 1 420 ? -15.731 -9.733 34.932 1.00 87.25 420 GLU A N 1
ATOM 3243 C CA . GLU A 1 420 ? -14.949 -10.890 35.366 1.00 87.25 420 GLU A CA 1
ATOM 3244 C C . GLU A 1 420 ? -13.649 -11.053 34.566 1.00 87.25 420 GLU A C 1
ATOM 3246 O O . GLU A 1 420 ? -12.613 -11.381 35.143 1.00 87.25 420 GLU A O 1
ATOM 3251 N N . ASP A 1 421 ? -13.660 -10.769 33.263 1.00 76.00 421 ASP A N 1
ATOM 3252 C CA . ASP A 1 421 ? -12.452 -10.754 32.435 1.00 76.00 421 ASP A CA 1
ATOM 3253 C C . ASP A 1 421 ? -11.501 -9.633 32.871 1.00 76.00 421 ASP A C 1
ATOM 3255 O O . ASP A 1 421 ? -10.297 -9.868 33.009 1.00 76.00 421 ASP A O 1
ATOM 3259 N N . PHE A 1 422 ? -12.032 -8.447 33.193 1.00 88.12 422 PHE A N 1
ATOM 3260 C CA . PHE A 1 422 ? -11.248 -7.368 33.789 1.00 88.12 422 PHE A CA 1
ATOM 3261 C C . PHE A 1 422 ? -10.656 -7.780 35.143 1.00 88.12 422 PHE A C 1
ATOM 3263 O O . PHE A 1 422 ? -9.461 -7.595 35.364 1.00 88.12 422 PHE A O 1
ATOM 3270 N N . ARG A 1 423 ? -11.445 -8.394 36.035 1.00 89.19 423 ARG A N 1
ATOM 3271 C CA . ARG A 1 423 ? -10.960 -8.881 37.336 1.00 89.19 423 ARG A CA 1
ATOM 3272 C C . ARG A 1 423 ? -9.850 -9.921 37.179 1.00 89.19 423 ARG A C 1
ATOM 3274 O O . ARG A 1 423 ? -8.842 -9.831 37.876 1.00 89.19 423 ARG A O 1
ATOM 3281 N N . ARG A 1 424 ? -9.985 -10.874 36.249 1.00 82.88 424 ARG A N 1
ATOM 3282 C CA . ARG A 1 424 ? -8.933 -11.867 35.959 1.00 82.88 424 ARG A CA 1
ATOM 3283 C C . ARG A 1 424 ? -7.678 -11.218 35.383 1.00 82.88 424 ARG A C 1
ATOM 3285 O O . ARG A 1 424 ? -6.578 -11.579 35.795 1.00 82.88 424 ARG A O 1
ATOM 3292 N N . ALA A 1 425 ? -7.824 -10.258 34.469 1.00 73.31 425 ALA A N 1
ATOM 3293 C CA . ALA A 1 425 ? -6.696 -9.503 33.927 1.00 73.31 425 ALA A CA 1
ATOM 3294 C C . ALA A 1 425 ? -5.980 -8.708 35.030 1.00 73.31 425 ALA A C 1
ATOM 3296 O O . ALA A 1 425 ? -4.755 -8.769 35.136 1.00 73.31 425 ALA A O 1
ATOM 3297 N N . TYR A 1 426 ? -6.744 -8.053 35.910 1.00 83.25 426 TYR A N 1
ATOM 3298 C CA . TYR A 1 426 ? -6.223 -7.353 37.080 1.00 83.25 426 TYR A CA 1
ATOM 3299 C C . TYR A 1 426 ? -5.481 -8.314 38.018 1.00 83.25 426 TYR A C 1
ATOM 3301 O O . TYR A 1 426 ? -4.342 -8.048 38.396 1.00 83.25 426 TYR A O 1
ATOM 3309 N N . GLN A 1 427 ? -6.064 -9.474 38.335 1.00 82.19 427 GLN A N 1
ATOM 3310 C CA . GLN A 1 427 ? -5.410 -10.485 39.166 1.00 82.19 427 GLN A CA 1
ATOM 3311 C C . GLN A 1 427 ? -4.118 -11.004 38.530 1.00 82.19 427 GLN A C 1
ATOM 3313 O O . GLN A 1 427 ? -3.115 -11.141 39.224 1.00 82.19 427 GLN A O 1
ATOM 3318 N N . GLY A 1 428 ? -4.104 -11.262 37.221 1.00 73.75 428 GLY A N 1
ATOM 3319 C CA . GLY A 1 428 ? -2.904 -11.708 36.513 1.00 73.75 428 GLY A CA 1
ATOM 3320 C C . GLY A 1 428 ? -1.792 -10.657 36.508 1.00 73.75 428 GLY A C 1
ATOM 3321 O O . GLY A 1 428 ? -0.630 -10.985 36.751 1.00 73.75 428 GLY A O 1
ATOM 3322 N N . GLN A 1 429 ? -2.148 -9.392 36.279 1.00 75.19 429 GLN A N 1
ATOM 3323 C CA . GLN A 1 429 ? -1.195 -8.287 36.187 1.00 75.19 429 GLN A CA 1
ATOM 3324 C C . GLN A 1 429 ? -0.655 -7.854 37.555 1.00 75.19 429 GLN A C 1
ATOM 3326 O O . GLN A 1 429 ? 0.542 -7.617 37.696 1.00 75.19 429 GLN A O 1
ATOM 3331 N N . PHE A 1 430 ? -1.521 -7.757 38.564 1.00 77.88 430 PHE A N 1
ATOM 3332 C CA . PHE A 1 430 ? -1.171 -7.216 39.881 1.00 77.88 430 PHE A CA 1
ATOM 3333 C C . PHE A 1 430 ? -0.985 -8.291 40.957 1.00 77.88 430 PHE A C 1
ATOM 3335 O O . PHE A 1 430 ? -0.641 -7.958 42.090 1.00 77.88 430 PHE A O 1
ATOM 3342 N N . GLN A 1 431 ? -1.208 -9.570 40.628 1.00 82.19 431 GLN A N 1
ATOM 3343 C CA . GLN A 1 431 ? -1.140 -10.710 41.558 1.00 82.19 431 GLN A CA 1
ATOM 3344 C C . GLN A 1 431 ? -2.005 -10.509 42.816 1.00 82.19 431 GLN A C 1
ATOM 3346 O O . GLN A 1 431 ? -1.707 -11.019 43.896 1.00 82.19 431 GLN A O 1
ATOM 3351 N N . ARG A 1 432 ? -3.094 -9.746 42.677 1.00 80.44 432 ARG A N 1
ATOM 3352 C CA . ARG A 1 432 ? -4.025 -9.395 43.749 1.00 80.44 432 ARG A CA 1
ATOM 3353 C C . ARG A 1 432 ? -5.445 -9.417 43.215 1.00 80.44 432 ARG A C 1
ATOM 3355 O O . ARG A 1 432 ? -5.703 -8.938 42.118 1.00 80.44 432 ARG A O 1
ATOM 3362 N N . ASP A 1 433 ? -6.359 -9.957 44.005 1.00 81.62 433 ASP A N 1
ATOM 3363 C CA . ASP A 1 433 ? -7.762 -10.030 43.622 1.00 81.62 433 ASP A CA 1
ATOM 3364 C C . ASP A 1 433 ? -8.505 -8.710 43.893 1.00 81.62 433 ASP A C 1
ATOM 3366 O O . ASP A 1 433 ? -8.195 -7.995 44.853 1.00 81.62 433 ASP A O 1
ATOM 3370 N N . LEU A 1 434 ? -9.488 -8.401 43.046 1.00 87.75 434 LEU A N 1
ATOM 3371 C CA . LEU A 1 434 ? -10.338 -7.218 43.156 1.00 87.75 434 LEU A CA 1
ATOM 3372 C C . LEU A 1 434 ? -11.710 -7.639 43.709 1.00 87.75 434 LEU A C 1
ATOM 3374 O O . LEU A 1 434 ? -12.489 -8.312 43.031 1.00 87.75 434 LEU A O 1
ATOM 3378 N N . SER A 1 435 ? -12.001 -7.277 44.961 1.00 88.19 435 SER A N 1
ATOM 3379 C CA . SER A 1 435 ? -13.255 -7.627 45.640 1.00 88.19 435 SER A CA 1
ATOM 3380 C C . SER A 1 435 ? -14.424 -6.771 45.151 1.00 88.19 435 SER A C 1
ATOM 3382 O O . SER A 1 435 ? -14.266 -5.593 44.850 1.00 88.19 435 SER A O 1
ATOM 3384 N N . TYR A 1 436 ? -15.631 -7.339 45.094 1.00 91.88 436 TYR A N 1
ATOM 3385 C CA . TYR A 1 436 ? -16.828 -6.598 44.675 1.00 91.88 436 TYR A CA 1
ATOM 3386 C C . TYR A 1 436 ? -17.463 -5.806 45.835 1.00 91.88 436 TYR A C 1
ATOM 3388 O O . TYR A 1 436 ? -18.636 -5.988 46.169 1.00 91.88 436 TYR A O 1
ATOM 3396 N N . ASP A 1 437 ? -16.669 -4.957 46.482 1.00 88.44 437 ASP A N 1
ATOM 3397 C CA . ASP A 1 437 ? -17.042 -4.143 47.640 1.00 88.44 437 ASP A CA 1
ATOM 3398 C C . ASP A 1 437 ? -16.392 -2.747 47.590 1.00 88.44 437 ASP A C 1
ATOM 3400 O O . ASP A 1 437 ? -15.733 -2.376 46.616 1.00 88.44 437 ASP A O 1
ATOM 3404 N N . ALA A 1 438 ? -16.584 -1.949 48.645 1.00 85.56 438 ALA A N 1
ATOM 3405 C CA . ALA A 1 438 ? -16.025 -0.601 48.735 1.00 85.56 438 ALA A CA 1
ATOM 3406 C C . ALA A 1 438 ? -14.486 -0.579 48.624 1.00 85.56 438 ALA A C 1
ATOM 3408 O O . ALA A 1 438 ? -13.927 0.345 48.033 1.00 85.56 438 ALA A O 1
ATOM 3409 N N . GLY A 1 439 ? -13.799 -1.604 49.145 1.00 86.25 439 GLY A N 1
ATOM 3410 C CA . GLY A 1 439 ? -12.344 -1.729 49.031 1.00 86.25 439 GLY A CA 1
ATOM 3411 C C . GLY A 1 439 ? -11.903 -1.939 47.582 1.00 86.25 439 GLY A C 1
ATOM 3412 O O . GLY A 1 439 ? -10.942 -1.316 47.130 1.00 86.25 439 GLY A O 1
ATOM 3413 N N . GLY A 1 440 ? -12.655 -2.738 46.823 1.00 88.25 440 GLY A N 1
ATOM 3414 C CA . GLY A 1 440 ? -12.456 -2.889 45.384 1.00 88.25 440 GLY A CA 1
ATOM 3415 C C . GLY A 1 440 ? -12.651 -1.593 44.606 1.00 88.25 440 GLY A C 1
ATOM 3416 O O . GLY A 1 440 ? -11.855 -1.303 43.718 1.00 88.25 440 GLY A O 1
ATOM 3417 N N . ILE A 1 441 ? -13.642 -0.768 44.963 1.00 92.75 441 ILE A N 1
ATOM 3418 C CA . ILE A 1 441 ? -13.853 0.535 44.307 1.00 92.75 441 ILE A CA 1
ATOM 3419 C C . ILE A 1 441 ? -12.749 1.529 44.632 1.00 92.75 441 ILE A C 1
ATOM 3421 O O . ILE A 1 441 ? -12.340 2.262 43.741 1.00 92.75 441 ILE A O 1
ATOM 3425 N N . GLN A 1 442 ? -12.213 1.540 45.851 1.00 90.44 442 GLN A N 1
ATOM 3426 C CA . GLN A 1 442 ? -11.053 2.378 46.169 1.00 90.44 442 GLN A CA 1
ATOM 3427 C C . GLN A 1 442 ? -9.842 2.000 45.316 1.00 90.44 442 GLN A C 1
ATOM 3429 O O . GLN A 1 442 ? -9.171 2.875 44.771 1.00 90.44 442 GLN A O 1
ATOM 3434 N N . LEU A 1 443 ? -9.591 0.698 45.158 1.00 89.81 443 LEU A N 1
ATOM 3435 C CA . LEU A 1 443 ? -8.524 0.197 44.296 1.00 89.81 443 LEU A CA 1
ATOM 3436 C C . LEU A 1 443 ? -8.799 0.483 42.819 1.00 89.81 443 LEU A C 1
ATOM 3438 O O . LEU A 1 443 ? -7.868 0.829 42.105 1.00 89.81 443 LEU A O 1
ATOM 3442 N N . LEU A 1 444 ? -10.050 0.378 42.365 1.00 91.06 444 LEU A N 1
ATOM 3443 C CA . LEU A 1 444 ? -10.446 0.674 40.989 1.00 91.06 444 LEU A CA 1
ATOM 3444 C C . LEU A 1 444 ? -10.316 2.164 40.671 1.00 91.06 444 LEU A C 1
ATOM 3446 O O . LEU A 1 444 ? -9.767 2.534 39.645 1.00 91.06 444 LEU A O 1
ATOM 3450 N N . ASP A 1 445 ? -10.800 3.022 41.561 1.00 91.19 445 ASP A N 1
ATOM 3451 C CA . ASP A 1 445 ? -10.727 4.472 41.436 1.00 91.19 445 ASP A CA 1
ATOM 3452 C C . ASP A 1 445 ? -9.268 4.945 41.479 1.00 91.19 445 ASP A C 1
ATOM 3454 O O . ASP A 1 445 ? -8.875 5.822 40.711 1.00 91.19 445 ASP A O 1
ATOM 3458 N N . GLN A 1 446 ? -8.445 4.322 42.331 1.00 89.69 446 GLN A N 1
ATOM 3459 C CA . GLN A 1 446 ? -7.004 4.553 42.347 1.00 89.69 446 GLN A CA 1
ATOM 3460 C C . GLN A 1 446 ? -6.331 3.999 41.099 1.00 89.69 446 GLN A C 1
ATOM 3462 O O . GLN A 1 446 ? -5.477 4.679 40.563 1.00 89.69 446 GLN A O 1
ATOM 3467 N N . LEU A 1 447 ? -6.737 2.837 40.586 1.00 87.56 447 LEU A N 1
ATOM 3468 C CA . LEU A 1 447 ? -6.215 2.297 39.334 1.00 87.56 447 LEU A CA 1
ATOM 3469 C C . LEU A 1 447 ? -6.535 3.226 38.166 1.00 87.56 447 LEU A C 1
ATOM 3471 O O . LEU A 1 447 ? -5.646 3.501 37.375 1.00 87.56 447 LEU A O 1
ATOM 3475 N N . ILE A 1 448 ? -7.770 3.722 38.055 1.00 85.75 448 ILE A N 1
ATOM 3476 C CA . ILE A 1 448 ? -8.144 4.700 37.028 1.00 85.75 448 ILE A CA 1
ATOM 3477 C C . ILE A 1 448 ? -7.233 5.916 37.148 1.00 85.75 448 ILE A C 1
ATOM 3479 O O . ILE A 1 448 ? -6.651 6.338 36.157 1.00 85.75 448 ILE A O 1
ATOM 3483 N N . GLU A 1 449 ? -7.062 6.449 38.356 1.00 86.38 449 GLU A N 1
ATOM 3484 C CA . GLU A 1 449 ? -6.251 7.643 38.554 1.00 86.38 449 GLU A CA 1
ATOM 3485 C C . GLU A 1 449 ? -4.754 7.386 38.367 1.00 86.38 449 GLU A C 1
ATOM 3487 O O . GLU A 1 449 ? -4.049 8.246 37.855 1.00 86.38 449 GLU A O 1
ATOM 3492 N N . ASP A 1 450 ? -4.262 6.200 38.705 1.00 83.56 450 ASP A N 1
ATOM 3493 C CA . ASP A 1 450 ? -2.881 5.774 38.513 1.00 83.56 450 ASP A CA 1
ATOM 3494 C C . ASP A 1 450 ? -2.597 5.564 37.033 1.00 83.56 450 ASP A C 1
ATOM 3496 O O . ASP A 1 450 ? -1.613 6.081 36.535 1.00 83.56 450 ASP A O 1
ATOM 3500 N N . GLN A 1 451 ? -3.465 4.870 36.300 1.00 77.88 451 GLN A N 1
ATOM 3501 C CA . GLN A 1 451 ? -3.315 4.650 34.862 1.00 77.88 451 GLN A CA 1
ATOM 3502 C C . GLN A 1 451 ? -3.472 5.964 34.089 1.00 77.88 451 GLN A C 1
ATOM 3504 O O . GLN A 1 451 ? -2.645 6.278 33.233 1.00 77.88 451 GLN A O 1
ATOM 3509 N N . ARG A 1 452 ? -4.455 6.793 34.461 1.00 78.88 452 ARG A N 1
ATOM 3510 C CA . ARG A 1 452 ? -4.639 8.147 33.924 1.00 78.88 452 ARG A CA 1
ATOM 3511 C C . ARG A 1 452 ? -3.436 9.036 34.226 1.00 78.88 452 ARG A C 1
ATOM 3513 O O . ARG A 1 452 ? -2.927 9.704 33.331 1.00 78.88 452 ARG A O 1
ATOM 3520 N N . SER A 1 453 ? -2.951 9.043 35.468 1.00 71.50 453 SER A N 1
ATOM 3521 C CA . SER A 1 453 ? -1.764 9.811 35.869 1.00 71.50 453 SER A CA 1
ATOM 3522 C C . SER A 1 453 ? -0.467 9.218 35.329 1.00 71.50 453 SER A C 1
ATOM 3524 O O . SER A 1 453 ? 0.526 9.927 35.250 1.00 71.50 453 SER A O 1
ATOM 3526 N N . GLN A 1 454 ? -0.461 7.954 34.906 1.00 61.16 454 GLN A N 1
ATOM 3527 C CA . GLN A 1 454 ? 0.612 7.316 34.140 1.00 61.16 454 GLN A CA 1
ATOM 3528 C C . GLN A 1 454 ? 0.475 7.571 32.633 1.00 61.16 454 GLN A C 1
ATOM 3530 O O . GLN A 1 454 ? 1.361 7.180 31.877 1.00 61.16 454 GLN A O 1
ATOM 3535 N N . GLY A 1 455 ? -0.584 8.270 32.208 1.00 47.22 455 GLY A N 1
ATOM 3536 C CA . GLY A 1 455 ? -0.825 8.642 30.818 1.00 47.22 455 GLY A CA 1
ATOM 3537 C C . GLY A 1 455 ? -1.212 7.463 29.931 1.00 47.22 455 GLY A C 1
ATOM 3538 O O . GLY A 1 455 ? -1.104 7.566 28.717 1.00 47.22 455 GLY A O 1
ATOM 3539 N N . VAL A 1 456 ? -1.640 6.338 30.509 1.00 53.31 456 VAL A N 1
ATOM 3540 C CA . VAL A 1 456 ? -2.146 5.213 29.721 1.00 53.31 456 VAL A CA 1
ATOM 3541 C C . VAL A 1 456 ? -3.449 5.666 29.044 1.00 53.31 456 VAL A C 1
ATOM 3543 O O . VAL A 1 456 ? -4.343 6.176 29.728 1.00 53.31 456 VAL A O 1
ATOM 3546 N N . PRO A 1 457 ? -3.580 5.546 27.711 1.00 48.22 457 PRO A N 1
ATOM 3547 C CA . PRO A 1 457 ? -4.800 5.950 27.029 1.00 48.22 457 PRO A CA 1
ATOM 3548 C C . PRO A 1 457 ? -5.941 4.998 27.395 1.00 48.22 457 PRO A C 1
ATOM 3550 O O . PRO A 1 457 ? -5.782 3.775 27.402 1.00 48.22 457 PRO A O 1
ATOM 3553 N N . ALA A 1 458 ? -7.110 5.566 27.691 1.00 53.66 458 ALA A N 1
ATOM 3554 C CA . ALA A 1 458 ? -8.328 4.794 27.882 1.00 53.66 458 ALA A CA 1
ATOM 3555 C C . ALA A 1 458 ? -8.727 4.159 26.547 1.00 53.66 458 ALA A C 1
ATOM 3557 O O . ALA A 1 458 ? -9.201 4.845 25.646 1.00 53.66 458 ALA A O 1
ATOM 3558 N N . THR A 1 459 ? -8.536 2.848 26.415 1.00 66.12 459 THR A N 1
ATOM 3559 C CA . THR A 1 459 ? -9.135 2.103 25.306 1.00 66.12 459 THR A CA 1
ATOM 3560 C C . THR A 1 459 ? -10.603 1.828 25.616 1.00 66.12 459 THR A C 1
ATOM 3562 O O . THR A 1 459 ? -10.967 1.645 26.782 1.00 66.12 459 THR A O 1
ATOM 3565 N N . ASP A 1 460 ? -11.442 1.742 24.582 1.00 60.03 460 ASP A N 1
ATOM 3566 C CA . ASP A 1 460 ? -12.870 1.433 24.747 1.00 60.03 460 ASP A CA 1
ATOM 3567 C C . ASP A 1 460 ? -13.081 0.135 25.544 1.00 60.03 460 ASP A C 1
ATOM 3569 O O . ASP A 1 460 ? -13.917 0.085 26.442 1.00 60.03 460 ASP A O 1
ATOM 3573 N N . ALA A 1 461 ? -12.246 -0.884 25.306 1.00 56.81 461 ALA A N 1
ATOM 3574 C CA . ALA A 1 461 ? -12.280 -2.150 26.039 1.00 56.81 461 ALA A CA 1
ATOM 3575 C C . ALA A 1 461 ? -11.905 -2.002 27.526 1.00 56.81 461 ALA A C 1
ATOM 3577 O O . ALA A 1 461 ? -12.448 -2.708 28.376 1.00 56.81 461 ALA A O 1
ATOM 3578 N N . PHE A 1 462 ? -10.991 -1.087 27.861 1.00 69.50 462 PHE A N 1
ATOM 3579 C CA . PHE A 1 462 ? -10.569 -0.854 29.243 1.00 69.50 462 PHE A CA 1
ATOM 3580 C C . PHE A 1 462 ? -11.613 -0.057 30.030 1.00 69.50 462 PHE A C 1
ATOM 3582 O O . PHE A 1 462 ? -11.939 -0.412 31.164 1.00 69.50 462 PHE A O 1
ATOM 3589 N N . VAL A 1 463 ? -12.196 0.973 29.409 1.00 75.75 463 VAL A N 1
ATOM 3590 C CA . VAL A 1 463 ? -13.323 1.727 29.979 1.00 75.75 463 VAL A CA 1
ATOM 3591 C C . VAL A 1 463 ? -14.539 0.822 30.159 1.00 75.75 463 VAL A C 1
ATOM 3593 O O . VAL A 1 463 ? -15.190 0.883 31.203 1.00 75.75 463 VAL A O 1
ATOM 3596 N N . GLU A 1 464 ? -14.820 -0.048 29.186 1.00 81.19 464 GLU A N 1
ATOM 3597 C CA . GLU A 1 464 ? -15.888 -1.044 29.277 1.00 81.19 464 GLU A CA 1
ATOM 3598 C C . GLU A 1 464 ? -15.636 -2.031 30.425 1.00 81.19 464 GLU A C 1
ATOM 3600 O O . GLU A 1 464 ? -16.520 -2.205 31.258 1.00 81.19 464 GLU A O 1
ATOM 3605 N N . GLY A 1 465 ? -14.435 -2.610 30.545 1.00 81.06 465 GLY A N 1
ATOM 3606 C CA . GLY A 1 465 ? -14.101 -3.560 31.615 1.00 81.06 465 GLY A CA 1
ATOM 3607 C C . GLY A 1 465 ? -14.179 -2.961 33.026 1.00 81.06 465 GLY A C 1
ATOM 3608 O O . GLY A 1 465 ? -14.811 -3.533 33.916 1.00 81.06 465 GLY A O 1
ATOM 3609 N N . ILE A 1 466 ? -13.603 -1.771 33.228 1.00 90.19 466 ILE A N 1
ATOM 3610 C CA . ILE A 1 466 ? -13.653 -1.051 34.512 1.00 90.19 466 ILE A CA 1
ATOM 3611 C C . ILE A 1 466 ? -15.078 -0.592 34.826 1.00 90.19 466 ILE A C 1
ATOM 3613 O O . ILE A 1 466 ? -15.548 -0.749 35.953 1.00 90.19 466 ILE A O 1
ATOM 3617 N N . GLY A 1 467 ? -15.777 -0.021 33.843 1.00 91.81 467 GLY A N 1
ATOM 3618 C CA . GLY A 1 467 ? -17.154 0.433 34.002 1.00 91.81 467 GLY A CA 1
ATOM 3619 C C . GLY A 1 467 ? -18.099 -0.719 34.331 1.00 91.81 467 GLY A C 1
ATOM 3620 O O . GLY A 1 467 ? -18.943 -0.587 35.218 1.00 91.81 467 GLY A O 1
ATOM 3621 N N . ALA A 1 468 ? -17.918 -1.866 33.681 1.00 92.56 468 ALA A N 1
ATOM 3622 C CA . ALA A 1 468 ? -18.657 -3.083 33.967 1.00 92.56 468 ALA A CA 1
ATOM 3623 C C . ALA A 1 468 ? -18.388 -3.587 35.394 1.00 92.56 468 ALA A C 1
ATOM 3625 O O . ALA A 1 468 ? -19.339 -3.845 36.133 1.00 92.56 468 ALA A O 1
ATOM 3626 N N . PHE A 1 469 ? -17.119 -3.639 35.828 1.00 95.69 469 PHE A N 1
ATOM 3627 C CA . PHE A 1 469 ? -16.778 -4.015 37.204 1.00 95.69 469 PHE A CA 1
ATOM 3628 C C . PHE A 1 469 ? -17.394 -3.051 38.226 1.00 95.69 469 PHE A C 1
ATOM 3630 O O . PHE A 1 469 ? -18.023 -3.495 39.185 1.00 95.69 469 PHE A O 1
ATOM 3637 N N . PHE A 1 470 ? -17.291 -1.735 38.005 1.00 96.75 470 PHE A N 1
ATOM 3638 C CA . PHE A 1 470 ? -17.897 -0.733 38.886 1.00 96.75 470 PHE A CA 1
ATOM 3639 C C . PHE A 1 470 ? -19.416 -0.917 39.007 1.00 96.75 470 PHE A C 1
ATOM 3641 O O . PHE A 1 470 ? -19.957 -0.910 40.115 1.00 96.75 470 PHE A O 1
ATOM 3648 N N . GLY A 1 471 ? -20.111 -1.125 37.887 1.00 93.38 471 GLY A N 1
ATOM 3649 C CA . GLY A 1 471 ? -21.551 -1.360 37.914 1.00 93.38 471 GLY A CA 1
ATOM 3650 C C . GLY A 1 471 ? -21.944 -2.665 38.617 1.00 93.38 471 GLY A C 1
ATOM 3651 O O . GLY A 1 471 ? -22.913 -2.669 39.374 1.00 93.38 471 GLY A O 1
ATOM 3652 N N . GLU A 1 472 ? -21.159 -3.738 38.474 1.00 94.75 472 GLU A N 1
ATOM 3653 C CA . GLU A 1 472 ? -21.359 -4.987 39.226 1.00 94.75 472 GLU A CA 1
ATOM 3654 C C . GLU A 1 472 ? -21.197 -4.802 40.743 1.00 94.75 472 GLU A C 1
ATOM 3656 O O . GLU A 1 472 ? -21.939 -5.411 41.519 1.00 94.75 472 GLU A O 1
ATOM 3661 N N . VAL A 1 473 ? -20.279 -3.936 41.193 1.00 94.56 473 VAL A N 1
ATOM 3662 C CA . VAL A 1 473 ? -20.180 -3.595 42.622 1.00 94.56 473 VAL A CA 1
ATOM 3663 C C . VAL A 1 473 ? -21.435 -2.867 43.100 1.00 94.56 473 VAL A C 1
ATOM 3665 O O . VAL A 1 473 ? -21.983 -3.233 44.139 1.00 94.56 473 VAL A O 1
ATOM 3668 N N . LEU A 1 474 ? -21.927 -1.877 42.345 1.00 93.12 474 LEU A N 1
ATOM 3669 C CA . LEU A 1 474 ? -23.150 -1.151 42.708 1.00 93.12 474 LEU A CA 1
ATOM 3670 C C . LEU A 1 474 ? -24.347 -2.101 42.854 1.00 93.12 474 LEU A C 1
ATOM 3672 O O . LEU A 1 474 ? -25.073 -2.017 43.845 1.00 93.12 474 LEU A O 1
ATOM 3676 N N . LEU A 1 475 ? -24.505 -3.046 41.923 1.00 91.62 475 LEU A N 1
ATOM 3677 C CA . LEU A 1 475 ? -25.569 -4.049 41.967 1.00 91.62 475 LEU A CA 1
ATOM 3678 C C . LEU A 1 475 ? -25.492 -4.947 43.203 1.00 91.62 475 LEU A C 1
ATOM 3680 O O . LEU A 1 475 ? -26.505 -5.180 43.860 1.00 91.62 475 LEU A O 1
ATOM 3684 N N . ARG A 1 476 ? -24.302 -5.455 43.537 1.00 91.31 476 ARG A N 1
ATOM 3685 C CA . ARG A 1 476 ? -24.132 -6.392 44.661 1.00 91.31 476 ARG A CA 1
ATOM 3686 C C . ARG A 1 476 ? -24.266 -5.716 46.019 1.00 91.31 476 ARG A C 1
ATOM 3688 O O . ARG A 1 476 ? -24.736 -6.351 46.956 1.00 91.31 476 ARG A O 1
ATOM 3695 N N . GLN A 1 477 ? -23.869 -4.448 46.121 1.00 91.31 477 GLN A N 1
ATOM 3696 C CA . GLN A 1 477 ? -23.906 -3.700 47.378 1.00 91.31 477 GLN A CA 1
ATOM 3697 C C . GLN A 1 477 ? -25.259 -3.019 47.625 1.00 91.31 477 GLN A C 1
ATOM 3699 O O . GLN A 1 477 ? -25.675 -2.894 48.776 1.00 91.31 477 GLN A O 1
ATOM 3704 N N . PHE A 1 478 ? -25.967 -2.593 46.571 1.00 88.06 478 PHE A N 1
ATOM 3705 C CA . PHE A 1 478 ? -27.177 -1.771 46.716 1.00 88.06 478 PHE A CA 1
ATOM 3706 C C . PHE A 1 478 ? -28.437 -2.333 46.042 1.00 88.06 478 PHE A C 1
ATOM 3708 O O . PHE A 1 478 ? -29.524 -1.791 46.283 1.00 88.06 478 PHE A O 1
ATOM 3715 N N . GLY A 1 479 ? -28.319 -3.415 45.264 1.00 82.38 479 GLY A N 1
ATOM 3716 C CA . GLY A 1 479 ? -29.385 -3.962 44.420 1.00 82.38 479 GLY A CA 1
ATOM 3717 C C . GLY A 1 479 ? -29.541 -3.210 43.090 1.00 82.38 479 GLY A C 1
ATOM 3718 O O . GLY A 1 479 ? -28.838 -2.234 42.834 1.00 82.38 479 GLY A O 1
ATOM 3719 N N . GLY A 1 480 ? -30.464 -3.667 42.240 1.00 86.62 480 GLY A N 1
ATOM 3720 C CA . GLY A 1 480 ? -30.785 -3.048 40.946 1.00 86.62 480 GLY A CA 1
ATOM 3721 C C . GLY A 1 480 ? -30.641 -4.003 39.760 1.00 86.62 480 GLY A C 1
ATOM 3722 O O . GLY A 1 480 ? -30.530 -5.220 39.938 1.00 86.62 480 GLY A O 1
ATOM 3723 N N . GLU A 1 481 ? -30.607 -3.449 38.548 1.00 87.88 481 GLU A N 1
ATOM 3724 C CA . GLU A 1 481 ? -30.357 -4.206 37.316 1.00 87.88 481 GLU A CA 1
ATOM 3725 C C . GLU A 1 481 ? -29.601 -3.404 36.243 1.00 87.88 481 GLU A C 1
ATOM 3727 O O . GLU A 1 481 ? -29.664 -2.174 36.191 1.00 87.88 481 GLU A O 1
ATOM 3732 N N . TRP A 1 482 ? -28.873 -4.113 35.374 1.00 89.25 482 TRP A N 1
ATOM 3733 C CA . TRP A 1 482 ? -28.287 -3.538 34.162 1.00 89.25 482 TRP A CA 1
ATOM 3734 C C . TRP A 1 482 ? -29.354 -3.377 33.081 1.00 89.25 482 TRP A C 1
ATOM 3736 O O . TRP A 1 482 ? -29.997 -4.350 32.693 1.00 89.25 482 TRP A O 1
ATOM 3746 N N . ILE A 1 483 ? -29.467 -2.171 32.531 1.00 79.00 483 ILE A N 1
ATOM 3747 C CA . ILE A 1 483 ? -30.313 -1.854 31.379 1.00 79.00 483 ILE A CA 1
ATOM 3748 C C . ILE A 1 483 ? -29.529 -1.044 30.342 1.00 79.00 483 ILE A C 1
ATOM 3750 O O . ILE A 1 483 ? -28.514 -0.414 30.648 1.00 79.00 483 ILE A O 1
ATOM 3754 N N . VAL A 1 484 ? -30.028 -1.004 29.106 1.00 75.00 484 VAL A N 1
ATOM 3755 C CA . VAL A 1 484 ? -29.561 -0.049 28.091 1.00 75.00 484 VAL A CA 1
ATOM 3756 C C . VAL A 1 484 ? -30.566 1.095 28.015 1.00 75.00 484 VAL A C 1
ATOM 3758 O O . VAL A 1 484 ? -31.702 0.905 27.585 1.00 75.00 484 VAL A O 1
ATOM 3761 N N . HIS A 1 485 ? -30.160 2.296 28.430 1.00 65.50 485 HIS A N 1
ATOM 3762 C CA . HIS A 1 485 ? -30.996 3.495 28.378 1.00 65.50 485 HIS A CA 1
ATOM 3763 C C . HIS A 1 485 ? -30.422 4.500 27.379 1.00 65.50 485 HIS A C 1
ATOM 3765 O O . HIS A 1 485 ? -29.353 5.066 27.610 1.00 65.50 485 HIS A O 1
ATOM 3771 N N . LYS A 1 486 ? -31.153 4.751 26.281 1.00 60.75 486 LYS A N 1
ATOM 3772 C CA . LYS A 1 486 ? -30.724 5.635 25.178 1.00 60.75 486 LYS A CA 1
ATOM 3773 C C . LYS A 1 486 ? -29.314 5.281 24.686 1.00 60.75 486 LYS A C 1
ATOM 3775 O O . LYS A 1 486 ? -28.416 6.115 24.738 1.00 60.75 486 LYS A O 1
ATOM 3780 N N . GLU A 1 487 ? -29.145 4.021 24.283 1.00 63.66 487 GLU A N 1
ATOM 3781 C CA . GLU A 1 487 ? -27.900 3.478 23.707 1.00 63.66 487 GLU A CA 1
ATOM 3782 C C . GLU A 1 487 ? -26.688 3.453 24.660 1.00 63.66 487 GLU A C 1
ATOM 3784 O O . GLU A 1 487 ? -25.569 3.200 24.228 1.00 63.66 487 GLU A O 1
ATOM 3789 N N . ARG A 1 488 ? -26.890 3.664 25.969 1.00 70.69 488 ARG A N 1
ATOM 3790 C CA . ARG A 1 488 ? -25.826 3.627 26.986 1.00 70.69 488 ARG A CA 1
ATOM 3791 C C . ARG A 1 488 ? -26.126 2.617 28.090 1.00 70.69 488 ARG A C 1
ATOM 3793 O O . ARG A 1 488 ? -27.281 2.472 28.496 1.00 70.69 488 ARG A O 1
ATOM 3800 N N . PHE A 1 489 ? -25.088 1.956 28.603 1.00 81.06 489 PHE A N 1
ATOM 3801 C CA . PHE A 1 489 ? -25.204 0.993 29.702 1.00 81.06 489 PHE A CA 1
ATOM 3802 C C . PHE A 1 489 ? -25.428 1.703 31.042 1.00 81.06 489 PHE A C 1
ATOM 3804 O O . PHE A 1 489 ? -24.650 2.574 31.442 1.00 81.06 489 PHE A O 1
ATOM 3811 N N . CYS A 1 490 ? -26.497 1.319 31.738 1.00 86.88 490 CYS A N 1
ATOM 3812 C CA . CYS A 1 490 ? -26.937 1.927 32.986 1.00 86.88 490 CYS A CA 1
ATOM 3813 C C . CYS A 1 490 ? -27.238 0.859 34.040 1.00 86.88 490 CYS A C 1
ATOM 3815 O O . CYS A 1 490 ? -27.880 -0.144 33.742 1.00 86.88 490 CYS A O 1
ATOM 3817 N N . VAL A 1 491 ? -26.808 1.106 35.276 1.00 91.31 491 VAL A N 1
ATOM 3818 C CA . VAL A 1 491 ? -27.281 0.386 36.460 1.00 91.31 491 VAL A CA 1
ATOM 3819 C C . VAL A 1 491 ? -28.452 1.171 37.037 1.00 91.31 491 VAL A C 1
ATOM 3821 O O . VAL A 1 491 ? -28.257 2.266 37.575 1.00 91.31 491 VAL A O 1
ATOM 3824 N N . LEU A 1 492 ? -29.661 0.628 36.903 1.00 87.31 492 LEU A N 1
ATOM 3825 C CA . LEU A 1 492 ? -30.875 1.188 37.488 1.00 87.31 492 LEU A CA 1
ATOM 3826 C C . LEU A 1 492 ? -31.003 0.683 38.929 1.00 87.31 492 LEU A C 1
ATOM 3828 O O . LEU A 1 492 ? -31.127 -0.519 39.157 1.00 87.31 492 LEU A O 1
ATOM 3832 N N . LEU A 1 493 ? -30.927 1.596 39.897 1.00 85.69 493 LEU A N 1
ATOM 3833 C CA . LEU A 1 493 ? -30.956 1.272 41.327 1.00 85.69 493 LEU A CA 1
ATOM 3834 C C . LEU A 1 493 ? -32.390 1.276 41.880 1.00 85.69 493 LEU A C 1
ATOM 3836 O O . LEU A 1 493 ? -32.717 0.481 42.758 1.00 85.69 493 LEU A O 1
ATOM 3840 N N . ASP A 1 494 ? -33.230 2.176 41.365 1.00 80.50 494 ASP A N 1
ATOM 3841 C CA . ASP A 1 494 ? -34.672 2.268 41.608 1.00 80.50 494 ASP A CA 1
ATOM 3842 C C . ASP A 1 494 ? -35.346 3.069 40.472 1.00 80.50 494 ASP A C 1
ATOM 3844 O O . ASP A 1 494 ? -34.673 3.539 39.554 1.00 80.50 494 ASP A O 1
ATOM 3848 N N . ASP A 1 495 ? -36.664 3.272 40.548 1.00 70.38 495 ASP A N 1
ATOM 3849 C CA . ASP A 1 495 ? -37.469 3.949 39.515 1.00 70.38 495 ASP A CA 1
ATOM 3850 C C . ASP A 1 495 ? -37.018 5.383 39.167 1.00 70.38 495 ASP A C 1
ATOM 3852 O O . ASP A 1 495 ? -37.466 5.950 38.167 1.00 70.38 495 ASP A O 1
ATOM 3856 N N . LYS A 1 496 ? -36.178 6.016 39.996 1.00 72.00 496 LYS A N 1
ATOM 3857 C CA . LYS A 1 496 ? -35.743 7.411 39.828 1.00 72.00 496 LYS A CA 1
ATOM 3858 C C . LYS A 1 496 ? -34.228 7.583 39.771 1.00 72.00 496 LYS A C 1
ATOM 3860 O O . LYS A 1 496 ? -33.774 8.641 39.335 1.00 72.00 496 LYS A O 1
ATOM 3865 N N . ASN A 1 497 ? -33.453 6.581 40.178 1.00 78.25 497 ASN A N 1
ATOM 3866 C CA . ASN A 1 497 ? -32.003 6.674 40.303 1.00 78.25 497 ASN A CA 1
ATOM 3867 C C . ASN A 1 497 ? -31.297 5.640 39.418 1.00 78.25 497 ASN A C 1
ATOM 3869 O O . ASN A 1 497 ? -31.422 4.432 39.614 1.00 78.25 497 ASN A O 1
ATOM 3873 N N . GLY A 1 498 ? -30.489 6.132 38.475 1.00 83.44 498 GLY A N 1
ATOM 3874 C CA . GLY A 1 498 ? -29.647 5.314 37.607 1.00 83.44 498 GLY A CA 1
ATOM 3875 C C . GLY A 1 498 ? -28.233 5.875 37.503 1.00 83.44 498 GLY A C 1
ATOM 3876 O O . GLY A 1 498 ? -28.027 7.091 37.463 1.00 83.44 498 GLY A O 1
ATOM 3877 N N . VAL A 1 499 ? -27.248 4.985 37.452 1.00 87.19 499 VAL A N 1
ATOM 3878 C CA . VAL A 1 499 ? -25.835 5.327 37.250 1.00 87.19 499 VAL A CA 1
ATOM 3879 C C . VAL A 1 499 ? -25.413 4.818 35.878 1.00 87.19 499 VAL A C 1
ATOM 3881 O O . VAL A 1 499 ? -25.834 3.743 35.476 1.00 87.19 499 VAL A O 1
ATOM 3884 N N . PHE A 1 500 ? -24.590 5.577 35.155 1.00 90.25 500 PHE A N 1
ATOM 3885 C CA . PHE A 1 500 ? -23.968 5.159 33.892 1.00 90.25 500 PHE A CA 1
ATOM 3886 C C . PHE A 1 500 ? -22.483 4.885 34.165 1.00 90.25 500 PHE A C 1
ATOM 3888 O O . PHE A 1 500 ? -21.690 5.831 34.138 1.00 90.25 500 PHE A O 1
ATOM 3895 N N . PRO A 1 501 ? -22.094 3.647 34.528 1.00 90.75 501 PRO A N 1
ATOM 3896 C CA . PRO A 1 501 ? -20.764 3.382 35.073 1.00 90.75 501 PRO A CA 1
ATOM 3897 C C . PRO A 1 501 ? -19.641 3.633 34.065 1.00 90.75 501 PRO A C 1
ATOM 3899 O O . PRO A 1 501 ? -18.639 4.239 34.428 1.00 90.75 501 PRO A O 1
ATOM 3902 N N . LEU A 1 502 ? -19.833 3.264 32.794 1.00 89.50 502 LEU A N 1
ATOM 3903 C CA . LEU A 1 502 ? -18.848 3.489 31.729 1.00 89.50 502 LEU A CA 1
ATOM 3904 C C . LEU A 1 502 ? -18.626 4.990 31.493 1.00 89.50 502 LEU A C 1
ATOM 3906 O O . LEU A 1 502 ? -17.491 5.453 31.512 1.00 89.50 502 LEU A O 1
ATOM 3910 N N . ASP A 1 503 ? -19.702 5.778 31.393 1.00 83.75 503 ASP A N 1
ATOM 3911 C CA . ASP A 1 503 ? -19.625 7.242 31.269 1.00 83.75 503 ASP A CA 1
ATOM 3912 C C . ASP A 1 503 ? -18.943 7.892 32.483 1.00 83.75 503 ASP A C 1
ATOM 3914 O O . ASP A 1 503 ? -18.349 8.966 32.379 1.00 83.75 503 ASP A O 1
ATOM 3918 N N . LYS A 1 504 ? -19.089 7.294 33.671 1.00 85.38 504 LYS A N 1
ATOM 3919 C CA . LYS A 1 504 ? -18.442 7.777 34.895 1.00 85.38 504 LYS A CA 1
ATOM 3920 C C . LYS A 1 504 ? -16.948 7.487 34.892 1.00 85.38 504 LYS A C 1
ATOM 3922 O O . LYS A 1 504 ? -16.179 8.392 35.202 1.00 85.38 504 LYS A O 1
ATOM 3927 N N . VAL A 1 505 ? -16.549 6.290 34.471 1.00 86.19 505 VAL A N 1
ATOM 3928 C CA . VAL A 1 505 ? -15.140 5.929 34.279 1.00 86.19 505 VAL A CA 1
ATOM 3929 C C . VAL A 1 505 ? -14.505 6.801 33.201 1.00 86.19 505 VAL A C 1
ATOM 3931 O O . VAL A 1 505 ? -13.459 7.384 33.452 1.00 86.19 505 VAL A O 1
ATOM 3934 N N . ALA A 1 506 ? -15.153 6.970 32.045 1.00 76.19 506 ALA A N 1
ATOM 3935 C CA . ALA A 1 506 ? -14.648 7.801 30.953 1.00 76.19 506 ALA A CA 1
ATOM 3936 C C . ALA A 1 506 ? -14.443 9.260 31.386 1.00 76.19 506 ALA A C 1
ATOM 3938 O O . ALA A 1 506 ? -13.410 9.857 31.097 1.00 76.19 506 ALA A O 1
ATOM 3939 N N . ARG A 1 507 ? -15.398 9.827 32.136 1.00 75.25 507 ARG A N 1
ATOM 3940 C CA . ARG A 1 507 ? -15.267 11.184 32.681 1.00 75.25 507 ARG A CA 1
ATOM 3941 C C . ARG A 1 507 ? -14.160 11.304 33.716 1.00 75.25 507 ARG A C 1
ATOM 3943 O O . ARG A 1 507 ? -13.380 12.244 33.634 1.00 75.25 507 ARG A O 1
ATOM 3950 N N . GLN A 1 508 ? -14.049 10.355 34.645 1.00 82.25 508 GLN A N 1
ATOM 3951 C CA . GLN A 1 508 ? -12.929 10.347 35.585 1.00 82.25 508 GLN A CA 1
ATOM 3952 C C . GLN A 1 508 ? -11.592 10.187 34.854 1.00 82.25 508 GLN A C 1
ATOM 3954 O O . GLN A 1 508 ? -10.619 10.834 35.218 1.00 82.25 508 GLN A O 1
ATOM 3959 N N . TRP A 1 509 ? -11.529 9.382 33.797 1.00 77.38 509 TRP A N 1
ATOM 3960 C CA . TRP A 1 509 ? -10.317 9.227 32.997 1.00 77.38 509 TRP A CA 1
ATOM 3961 C C . TRP A 1 509 ? -9.957 10.503 32.226 1.00 77.38 509 TRP A C 1
ATOM 3963 O O . TRP A 1 509 ? -8.786 10.849 32.114 1.00 77.38 509 TRP A O 1
ATOM 3973 N N . ALA A 1 510 ? -10.946 11.233 31.713 1.00 71.06 510 ALA A N 1
ATOM 3974 C CA . ALA A 1 510 ? -10.716 12.484 30.994 1.00 71.06 510 ALA A CA 1
ATOM 3975 C C . ALA A 1 510 ? -10.335 13.637 31.939 1.00 71.06 510 ALA A C 1
ATOM 3977 O O . ALA A 1 510 ? -9.400 14.388 31.665 1.00 71.06 510 ALA A O 1
ATOM 3978 N N . ASN A 1 511 ? -11.041 13.755 33.065 1.00 71.50 511 ASN A N 1
ATOM 3979 C CA . ASN A 1 511 ? -11.013 14.946 33.916 1.00 71.50 511 ASN A CA 1
ATOM 3980 C C . ASN A 1 511 ? -10.221 14.743 35.222 1.00 71.50 511 ASN A C 1
ATOM 3982 O O . ASN A 1 511 ? -9.816 15.715 35.862 1.00 71.50 511 ASN A O 1
ATOM 3986 N N . GLY A 1 512 ? -9.983 13.492 35.623 1.00 70.62 512 GLY A N 1
ATOM 3987 C CA . GLY A 1 512 ? -9.388 13.116 36.905 1.00 70.62 512 GLY A CA 1
ATOM 3988 C C . GLY A 1 512 ? -10.268 13.439 38.110 1.00 70.62 512 GLY A C 1
ATOM 3989 O O . GLY A 1 512 ? -11.262 14.166 38.019 1.00 70.62 512 GLY A O 1
ATOM 3990 N N . ARG A 1 513 ? -9.849 12.971 39.293 1.00 73.19 513 ARG A N 1
ATOM 3991 C CA . ARG A 1 513 ? -10.555 13.283 40.554 1.00 73.19 513 ARG A CA 1
ATOM 3992 C C . ARG A 1 513 ? -10.646 14.790 40.810 1.00 73.19 513 ARG A C 1
ATOM 3994 O O . ARG A 1 513 ? -11.647 15.275 41.330 1.00 73.19 513 ARG A O 1
ATOM 4001 N N . ALA A 1 514 ? -9.600 15.528 40.434 1.00 62.66 514 ALA A N 1
ATOM 4002 C CA . ALA A 1 514 ? -9.510 16.977 40.614 1.00 62.66 514 ALA A CA 1
ATOM 4003 C C . ALA A 1 514 ? -10.527 17.757 39.759 1.00 62.66 514 ALA A C 1
ATOM 4005 O O . ALA A 1 514 ? -10.921 18.854 40.144 1.00 62.66 514 ALA A O 1
ATOM 4006 N N . GLY A 1 515 ? -10.994 17.177 38.647 1.00 49.28 515 GLY A N 1
ATOM 4007 C CA . GLY A 1 515 ? -12.093 17.710 37.838 1.00 49.28 515 GLY A CA 1
ATOM 4008 C C . GLY A 1 515 ? -13.487 17.445 38.420 1.00 49.28 515 GLY A C 1
ATOM 4009 O O . GLY A 1 515 ? -14.480 17.831 37.812 1.00 49.28 515 GLY A O 1
ATOM 4010 N N . GLY A 1 516 ? -13.579 16.794 39.587 1.00 65.62 516 GLY A N 1
ATOM 4011 C CA . GLY A 1 516 ? -14.837 16.457 40.261 1.00 65.62 516 GLY A CA 1
ATOM 4012 C C . GLY A 1 516 ? -15.467 15.132 39.818 1.00 65.62 516 GLY A C 1
ATOM 4013 O O . GLY A 1 516 ? -16.534 14.771 40.317 1.00 65.62 516 GLY A O 1
ATOM 4014 N N . ASP A 1 517 ? -14.819 14.385 38.922 1.00 74.56 517 ASP A N 1
ATOM 4015 C CA . ASP A 1 517 ? -15.296 13.092 38.436 1.00 74.56 517 ASP A CA 1
ATOM 4016 C C . ASP A 1 517 ? -14.524 11.948 39.112 1.00 74.56 517 ASP A C 1
ATOM 4018 O O . ASP A 1 517 ? -13.324 11.782 38.920 1.00 74.56 517 ASP A O 1
ATOM 4022 N N . SER A 1 518 ? -15.221 11.153 39.928 1.00 88.44 518 SER A N 1
ATOM 4023 C CA . SER A 1 518 ? -14.668 9.975 40.608 1.00 88.44 518 SER A CA 1
ATOM 4024 C C . SER A 1 518 ? -15.720 8.873 40.735 1.00 88.44 518 SER A C 1
ATOM 4026 O O . SER A 1 518 ? -16.869 9.139 41.114 1.00 88.44 518 SER A O 1
ATOM 4028 N N . VAL A 1 519 ? -15.345 7.630 40.428 1.00 90.56 519 VAL A N 1
ATOM 4029 C CA . VAL A 1 519 ? -16.193 6.453 40.637 1.00 90.56 519 VAL A CA 1
ATOM 4030 C C . VAL A 1 519 ? -16.336 6.152 42.123 1.00 90.56 519 VAL A C 1
ATOM 4032 O O . VAL A 1 519 ? -17.446 5.837 42.545 1.00 90.56 519 VAL A O 1
ATOM 4035 N N . LEU A 1 520 ? -15.295 6.373 42.936 1.00 90.75 520 LEU A N 1
ATOM 4036 C CA . LEU A 1 520 ? -15.389 6.315 44.398 1.00 90.75 520 LEU A CA 1
ATOM 4037 C C . LEU A 1 520 ? -16.319 7.409 44.937 1.00 90.75 520 LEU A C 1
ATOM 4039 O O . LEU A 1 520 ? -17.242 7.115 45.687 1.00 90.75 520 LEU A O 1
ATOM 4043 N N . GLY A 1 521 ? -16.180 8.653 44.470 1.00 86.62 521 GLY A N 1
ATOM 4044 C CA . GLY A 1 521 ? -17.092 9.739 44.846 1.00 86.62 521 GLY A CA 1
ATOM 4045 C C . GLY A 1 521 ? -18.543 9.481 44.415 1.00 86.62 521 GLY A C 1
ATOM 4046 O O . GLY A 1 521 ? -19.489 9.842 45.122 1.00 86.62 521 GLY A O 1
ATOM 4047 N N . THR A 1 522 ? -18.738 8.811 43.275 1.00 87.50 522 THR A N 1
ATOM 4048 C CA . THR A 1 522 ? -20.060 8.361 42.815 1.00 87.50 522 THR A CA 1
ATOM 4049 C C . THR A 1 522 ? -20.595 7.238 43.710 1.00 87.50 522 THR A C 1
ATOM 4051 O O . THR A 1 522 ? -21.750 7.310 44.125 1.00 87.50 522 THR A O 1
ATOM 4054 N N . TYR A 1 523 ? -19.765 6.254 44.068 1.00 92.12 523 TYR A N 1
ATOM 4055 C CA . TYR A 1 523 ? -20.100 5.172 44.998 1.00 92.12 523 TYR A CA 1
ATOM 4056 C C . TYR A 1 523 ? -20.513 5.714 46.374 1.00 92.12 523 TYR A C 1
ATOM 4058 O O . TYR A 1 523 ? -21.595 5.389 46.853 1.00 92.12 523 TYR A O 1
ATOM 4066 N N . ASP A 1 524 ? -19.736 6.631 46.957 1.00 89.56 524 ASP A N 1
ATOM 4067 C CA . ASP A 1 524 ? -20.029 7.254 48.254 1.00 89.56 524 ASP A CA 1
ATOM 4068 C C . ASP A 1 524 ? -21.305 8.104 48.218 1.00 89.56 524 ASP A C 1
ATOM 4070 O O . ASP A 1 524 ? -22.027 8.233 49.211 1.00 89.56 524 ASP A O 1
ATOM 4074 N N . SER A 1 525 ? -21.600 8.721 47.071 1.00 85.06 525 SER A N 1
ATOM 4075 C CA . SER A 1 525 ? -22.840 9.476 46.874 1.00 85.06 525 SER A CA 1
ATOM 4076 C C . SER A 1 525 ? -24.047 8.544 46.818 1.00 85.06 525 SER A C 1
ATOM 4078 O O . SER A 1 525 ? -25.047 8.818 47.477 1.00 85.06 525 SER A O 1
ATOM 4080 N N . VAL A 1 526 ? -23.940 7.416 46.110 1.00 86.50 526 VAL A N 1
ATOM 4081 C CA . VAL A 1 526 ? -24.975 6.372 46.099 1.00 86.50 526 VAL A CA 1
ATOM 4082 C C . VAL A 1 526 ? -25.147 5.775 47.496 1.00 86.50 526 VAL A C 1
ATOM 4084 O O . VAL A 1 526 ? -26.272 5.689 47.979 1.00 86.50 526 VAL A O 1
ATOM 4087 N N . GLN A 1 527 ? -24.057 5.453 48.196 1.00 87.50 527 GLN A N 1
ATOM 4088 C CA . GLN A 1 527 ? -24.110 4.927 49.558 1.00 87.50 527 GLN A CA 1
ATOM 4089 C C . GLN A 1 527 ? -24.809 5.907 50.504 1.00 87.50 527 GLN A C 1
ATOM 4091 O O . GLN A 1 527 ? -25.691 5.499 51.258 1.00 87.50 527 GLN A O 1
ATOM 4096 N N . ARG A 1 528 ? -24.484 7.205 50.443 1.00 84.00 528 ARG A N 1
ATOM 4097 C CA . ARG A 1 528 ? -25.162 8.235 51.245 1.00 84.00 528 ARG A CA 1
ATOM 4098 C C . ARG A 1 528 ? -26.626 8.388 50.869 1.00 84.00 528 ARG A C 1
ATOM 4100 O O . ARG A 1 528 ? -27.442 8.458 51.773 1.00 84.00 528 ARG A O 1
ATOM 4107 N N . LEU A 1 529 ? -26.975 8.382 49.584 1.00 80.06 529 LEU A N 1
ATOM 4108 C CA . LEU A 1 529 ? -28.374 8.418 49.141 1.00 80.06 529 LEU A CA 1
ATOM 4109 C C . LEU A 1 529 ? -29.168 7.223 49.684 1.00 80.06 529 LEU A C 1
ATOM 4111 O O . LEU A 1 529 ? -30.298 7.393 50.128 1.00 80.06 529 LEU A O 1
ATOM 4115 N N . ARG A 1 530 ? -28.559 6.034 49.717 1.00 78.56 530 ARG A N 1
ATOM 4116 C CA . ARG A 1 530 ? -29.180 4.808 50.242 1.00 78.56 530 ARG A CA 1
ATOM 4117 C C . ARG A 1 530 ? -29.201 4.747 51.771 1.00 78.56 530 ARG A C 1
ATOM 4119 O O . ARG A 1 530 ? -30.114 4.160 52.331 1.00 78.56 530 ARG A O 1
ATOM 4126 N N . SER A 1 531 ? -28.240 5.386 52.440 1.00 68.56 531 SER A N 1
ATOM 4127 C CA . SER A 1 531 ? -28.163 5.471 53.910 1.00 68.56 531 SER A CA 1
ATOM 4128 C C . SER A 1 531 ? -29.011 6.613 54.488 1.00 68.56 531 SER A C 1
ATOM 4130 O O . SER A 1 531 ? -29.448 6.539 55.631 1.00 68.56 531 SER A O 1
ATOM 4132 N N . ALA A 1 532 ? -29.228 7.679 53.708 1.00 53.09 532 ALA A N 1
ATOM 4133 C CA . ALA A 1 532 ? -30.046 8.848 54.043 1.00 53.09 532 ALA A CA 1
ATOM 4134 C C . ALA A 1 532 ? -31.506 8.702 53.601 1.00 53.09 532 ALA A C 1
ATOM 4136 O O . ALA A 1 532 ? -32.316 9.579 53.891 1.00 53.09 532 ALA A O 1
ATOM 4137 N N . GLN A 1 533 ? -31.854 7.607 52.925 1.00 44.94 533 GLN A N 1
ATOM 4138 C CA . GLN A 1 533 ? -33.221 7.115 52.910 1.00 44.94 533 GLN A CA 1
ATOM 4139 C C . GLN A 1 533 ? -33.470 6.421 54.258 1.00 44.94 533 GLN A C 1
ATOM 4141 O O . GLN A 1 533 ? -33.061 5.269 54.423 1.00 44.94 533 GLN A O 1
ATOM 4146 N N . PRO A 1 534 ? -34.138 7.062 55.243 1.00 35.16 534 PRO A N 1
ATOM 4147 C CA . PRO A 1 534 ? -34.841 6.266 56.229 1.00 35.16 534 PRO A CA 1
ATOM 4148 C C . PRO A 1 534 ? -35.833 5.390 55.466 1.00 35.16 534 PRO A C 1
ATOM 4150 O O . PRO A 1 534 ? -36.347 5.771 54.410 1.00 35.16 534 PRO A O 1
ATOM 4153 N N . ALA A 1 535 ? -36.088 4.202 55.997 1.00 38.72 535 ALA A N 1
ATOM 4154 C CA . ALA A 1 535 ? -37.166 3.363 55.517 1.00 38.72 535 ALA A CA 1
ATOM 4155 C C . ALA A 1 535 ? -38.461 4.197 55.393 1.00 38.72 535 ALA A C 1
ATOM 4157 O O . ALA A 1 535 ? -39.071 4.554 56.396 1.00 38.72 535 ALA A O 1
ATOM 4158 N N . GLY A 1 536 ? -38.867 4.493 54.154 1.00 35.31 536 GLY A N 1
ATOM 4159 C CA . GLY A 1 536 ? -40.221 4.914 53.803 1.00 35.31 536 GLY A CA 1
ATOM 4160 C C . GLY A 1 536 ? -40.450 6.374 53.369 1.00 35.31 536 GLY A C 1
ATOM 4161 O O . GLY A 1 536 ? -40.022 7.323 54.012 1.00 35.31 536 GLY A O 1
ATOM 4162 N N . VAL A 1 537 ? -41.326 6.471 52.353 1.00 28.41 537 VAL A N 1
ATOM 4163 C CA . VAL A 1 537 ? -42.358 7.509 52.104 1.00 28.41 537 VAL A CA 1
ATOM 4164 C C . VAL A 1 537 ? -42.069 8.609 51.046 1.00 28.41 537 VAL A C 1
ATOM 4166 O O . VAL A 1 537 ? -41.507 9.661 51.311 1.00 28.41 537 VAL A O 1
ATOM 4169 N N . THR A 1 538 ? -42.534 8.302 49.824 1.00 31.00 538 THR A N 1
ATOM 4170 C CA . THR A 1 538 ? -43.306 9.073 48.805 1.00 31.00 538 THR A CA 1
ATOM 4171 C C . THR A 1 538 ? -43.229 10.607 48.602 1.00 31.00 538 THR A C 1
ATOM 4173 O O . THR A 1 538 ? -43.521 11.396 49.487 1.00 31.00 538 THR A O 1
ATOM 4176 N N . THR A 1 539 ? -43.109 10.941 47.297 1.00 33.31 539 THR A N 1
ATOM 4177 C CA . THR A 1 539 ? -43.744 12.021 46.481 1.00 33.31 539 THR A CA 1
ATOM 4178 C C . THR A 1 539 ? -43.477 13.510 46.749 1.00 33.31 539 THR A C 1
ATOM 4180 O O . THR A 1 539 ? -43.745 14.018 47.826 1.00 33.31 539 THR A O 1
ATOM 4183 N N . GLY A 1 540 ? -43.141 14.241 45.673 1.00 24.05 540 GLY A N 1
ATOM 4184 C CA . GLY A 1 540 ? -43.318 15.697 45.565 1.00 24.05 540 GLY A CA 1
ATOM 4185 C C . GLY A 1 540 ? -42.559 16.311 44.381 1.00 24.05 540 GLY A C 1
ATOM 4186 O O . GLY A 1 540 ? -41.339 16.235 44.334 1.00 24.05 540 GLY A O 1
ATOM 4187 N N . ALA A 1 541 ? -43.284 16.872 43.411 1.00 32.56 541 ALA A N 1
ATOM 4188 C CA . ALA A 1 541 ? -42.776 17.587 42.236 1.00 32.56 541 ALA A CA 1
ATOM 4189 C C . ALA A 1 541 ? -42.671 19.105 42.499 1.00 32.56 541 ALA A C 1
ATOM 4191 O O . ALA A 1 541 ? -43.465 19.610 43.284 1.00 32.56 541 ALA A O 1
ATOM 4192 N N . SER A 1 542 ? -41.749 19.813 41.828 1.00 25.33 542 SER A N 1
ATOM 4193 C CA . SER A 1 542 ? -41.700 21.289 41.638 1.00 25.33 542 SER A CA 1
ATOM 4194 C C . SER A 1 542 ? -40.350 21.622 40.964 1.00 25.33 542 SER A C 1
ATOM 4196 O O . SER A 1 542 ? -39.308 21.243 41.486 1.00 25.33 542 SER A O 1
ATOM 4198 N N . GLU A 1 543 ? -40.269 21.938 39.666 1.00 25.20 543 GLU A N 1
ATOM 4199 C CA . GLU A 1 543 ? -40.532 23.197 38.926 1.00 25.20 543 GLU A CA 1
ATOM 4200 C C . GLU A 1 543 ? -39.226 23.930 38.542 1.00 25.20 543 GLU A C 1
ATOM 4202 O O . GLU A 1 543 ? -38.317 24.109 39.345 1.00 25.20 543 GLU A O 1
ATOM 4207 N N . ARG A 1 544 ? -39.130 24.315 37.260 1.00 29.89 544 ARG A N 1
ATOM 4208 C CA . ARG A 1 544 ? -38.058 25.121 36.641 1.00 29.89 544 ARG A CA 1
ATOM 4209 C C . ARG A 1 544 ? -38.515 26.581 36.499 1.00 29.89 544 ARG A C 1
ATOM 4211 O O . ARG A 1 544 ? -39.698 26.797 36.253 1.00 29.89 544 ARG A O 1
ATOM 4218 N N . PRO A 1 545 ? -37.569 27.528 36.393 1.00 27.83 545 PRO A N 1
ATOM 4219 C CA . PRO A 1 545 ? -37.675 28.645 35.437 1.00 27.83 545 PRO A CA 1
ATOM 4220 C C . PRO A 1 545 ? -36.407 28.715 34.554 1.00 27.83 545 PRO A C 1
ATOM 4222 O O . PRO A 1 545 ? -35.298 28.515 35.036 1.00 27.83 545 PRO A O 1
ATOM 4225 N N . SER A 1 546 ? -36.494 28.673 33.220 1.00 23.95 546 SER A N 1
ATOM 4226 C CA . SER A 1 546 ? -36.878 29.704 32.228 1.00 23.95 546 SER A CA 1
ATOM 4227 C C . SER A 1 546 ? -35.762 30.703 31.889 1.00 23.95 546 SER A C 1
ATOM 4229 O O . SER A 1 546 ? -35.135 31.288 32.762 1.00 23.95 546 SER A O 1
ATOM 4231 N N . ALA A 1 547 ? -35.549 30.846 30.580 1.00 32.69 547 ALA A N 1
ATOM 4232 C CA . ALA A 1 547 ? -34.489 31.567 29.886 1.00 32.69 547 ALA A CA 1
ATOM 4233 C C . ALA A 1 547 ? -34.640 33.097 29.901 1.00 32.69 547 ALA A C 1
ATOM 4235 O O . ALA A 1 547 ? -35.756 33.595 30.021 1.00 32.69 547 ALA A O 1
ATOM 4236 N N . ASP A 1 548 ? -33.539 33.806 29.629 1.00 25.00 548 ASP A N 1
ATOM 4237 C CA . ASP A 1 548 ? -33.586 35.145 29.035 1.00 25.00 548 ASP A CA 1
ATOM 4238 C C . ASP A 1 548 ? -32.410 35.400 28.069 1.00 25.00 548 ASP A C 1
ATOM 4240 O O . ASP A 1 548 ? -31.374 34.734 28.114 1.00 25.00 548 ASP A O 1
ATOM 4244 N N . GLN A 1 549 ? -32.658 36.309 27.130 1.00 27.25 549 GLN A N 1
ATOM 4245 C CA . GLN A 1 549 ? -32.112 36.421 25.782 1.00 27.25 549 GLN A CA 1
ATOM 4246 C C . GLN A 1 549 ? -30.984 37.461 25.625 1.00 27.25 549 GLN A C 1
ATOM 4248 O O . GLN A 1 549 ? -30.984 38.508 26.260 1.00 27.25 549 GLN A O 1
ATOM 4253 N N . GLY A 1 550 ? -30.130 37.230 24.618 1.00 26.78 550 GLY A N 1
ATOM 4254 C CA . GLY A 1 550 ? -29.837 38.218 23.567 1.00 26.78 550 GLY A CA 1
ATOM 4255 C C . GLY A 1 550 ? -28.714 39.243 23.784 1.00 26.78 550 GLY A C 1
ATOM 4256 O O . GLY A 1 550 ? -28.827 40.147 24.603 1.00 26.78 550 GLY A O 1
ATOM 4257 N N . ARG A 1 551 ? -27.705 39.208 22.896 1.00 27.05 551 ARG A N 1
ATOM 4258 C CA . ARG A 1 551 ? -27.176 40.394 22.184 1.00 27.05 551 ARG A CA 1
ATOM 4259 C C . ARG A 1 551 ? -26.230 39.993 21.047 1.00 27.05 551 ARG A C 1
ATOM 4261 O O . ARG A 1 551 ? -25.335 39.177 21.226 1.00 27.05 551 ARG A O 1
ATOM 4268 N N . SER A 1 552 ? -26.462 40.587 19.881 1.00 28.53 552 SER A N 1
ATOM 4269 C CA . SER A 1 552 ? -25.684 40.466 18.645 1.00 28.53 552 SER A CA 1
ATOM 4270 C C . SER A 1 552 ? -24.726 41.649 18.441 1.00 28.53 552 SER A C 1
ATOM 4272 O O . SER A 1 552 ? -25.029 42.748 18.909 1.00 28.53 552 SER A O 1
ATOM 4274 N N . SER A 1 553 ? -23.679 41.397 17.633 1.00 25.56 553 SER A N 1
ATOM 4275 C CA . SER A 1 553 ? -22.794 42.306 16.852 1.00 25.56 553 SER A CA 1
ATOM 4276 C C . SER A 1 553 ? -21.323 42.319 17.303 1.00 25.56 553 SER A C 1
ATOM 4278 O O . SER A 1 553 ? -21.084 42.236 18.505 1.00 25.56 553 SER A O 1
ATOM 4280 N N . PRO A 1 554 ? -20.337 42.606 16.419 1.00 31.25 554 PRO A N 1
ATOM 4281 C CA . PRO A 1 554 ? -20.193 42.357 14.970 1.00 31.25 554 PRO A CA 1
ATOM 4282 C C . PRO A 1 554 ? -18.873 41.593 14.630 1.00 31.25 554 PRO A C 1
ATOM 4284 O O . PRO A 1 554 ? -18.031 41.373 15.495 1.00 31.25 554 PRO A O 1
ATOM 4287 N N . LEU A 1 555 ? -18.676 41.175 13.371 1.00 37.72 555 LEU A N 1
ATOM 4288 C CA . LEU A 1 555 ? -17.427 40.547 12.879 1.00 37.72 555 LEU A CA 1
ATOM 4289 C C . LEU A 1 555 ? -16.310 41.596 12.646 1.00 37.72 555 LEU A C 1
ATOM 4291 O O . LEU A 1 555 ? -16.611 42.610 12.015 1.00 37.72 555 LEU A O 1
ATOM 4295 N N . PRO A 1 556 ? -15.041 41.360 13.053 1.00 30.06 556 PRO A N 1
ATOM 4296 C CA . PRO A 1 556 ? -13.887 42.162 12.630 1.00 30.06 556 PRO A CA 1
ATOM 4297 C C . PRO A 1 556 ? -13.025 41.480 11.545 1.00 30.06 556 PRO A C 1
ATOM 4299 O O . PRO A 1 556 ? -12.839 40.262 11.548 1.00 30.06 556 PRO A O 1
ATOM 4302 N N . GLU A 1 557 ? -12.475 42.294 10.638 1.00 30.23 557 GLU A N 1
ATOM 4303 C CA . GLU A 1 557 ? -11.516 41.927 9.584 1.00 30.23 557 GLU A CA 1
ATOM 4304 C C . GLU A 1 557 ? -10.059 41.812 10.099 1.00 30.23 557 GLU A C 1
ATOM 4306 O O . GLU A 1 557 ? -9.604 42.613 10.910 1.00 30.23 557 GLU A O 1
ATOM 4311 N N . ALA A 1 558 ? -9.367 40.789 9.580 1.00 42.72 558 ALA A N 1
ATOM 4312 C CA . ALA A 1 558 ? -7.928 40.481 9.495 1.00 42.72 558 ALA A CA 1
ATOM 4313 C C . ALA A 1 558 ? -6.895 41.211 10.395 1.00 42.72 558 ALA A C 1
ATOM 4315 O O . ALA A 1 558 ? -6.340 42.226 9.995 1.00 42.72 558 ALA A O 1
ATOM 4316 N N . THR A 1 559 ? -6.515 40.583 11.518 1.00 37.75 559 THR A N 1
ATOM 4317 C CA . THR A 1 559 ? -5.159 40.058 11.848 1.00 37.75 559 THR A CA 1
ATOM 4318 C C . THR A 1 559 ? -5.232 39.287 13.179 1.00 37.75 559 THR A C 1
ATOM 4320 O O . THR A 1 559 ? -6.125 39.545 13.975 1.00 37.75 559 THR A O 1
ATOM 4323 N N . ASP A 1 560 ? -4.284 38.374 13.405 1.00 43.34 560 ASP A N 1
ATOM 4324 C CA . ASP A 1 560 ? -4.108 37.479 14.564 1.00 43.34 560 ASP A CA 1
ATOM 4325 C C . ASP A 1 560 ? -4.967 36.211 14.599 1.00 43.34 560 ASP A C 1
ATOM 4327 O O . ASP A 1 560 ? -6.118 36.185 15.031 1.00 43.34 560 ASP A O 1
ATOM 4331 N N . TYR A 1 561 ? -4.328 35.092 14.243 1.00 44.66 561 TYR A N 1
ATOM 4332 C CA . TYR A 1 561 ? -4.697 33.810 14.829 1.00 44.66 561 TYR A CA 1
ATOM 4333 C C . TYR A 1 561 ? -4.665 33.978 16.362 1.00 44.66 561 TYR A C 1
ATOM 4335 O O . TYR A 1 561 ? -3.587 34.235 16.904 1.00 44.66 561 TYR A O 1
ATOM 4343 N N . PRO A 1 562 ? -5.785 33.806 17.090 1.00 59.28 562 PRO A N 1
ATOM 4344 C CA . PRO A 1 562 ? -5.852 34.044 18.541 1.00 59.28 562 PRO A CA 1
ATOM 4345 C C . PRO A 1 562 ? -4.975 33.079 19.364 1.00 59.28 562 PRO A C 1
ATOM 4347 O O . PRO A 1 562 ? -4.882 33.189 20.586 1.00 59.28 562 PRO A O 1
ATOM 4350 N N . TYR A 1 563 ? -4.332 32.123 18.691 1.00 64.94 563 TYR A N 1
ATOM 4351 C CA . TYR A 1 563 ? -3.479 31.085 19.253 1.00 64.94 563 TYR A CA 1
ATOM 4352 C C . TYR A 1 563 ? -1.980 31.325 19.010 1.00 64.94 563 TYR A C 1
ATOM 4354 O O . TYR A 1 563 ? -1.162 30.529 19.476 1.00 64.94 563 TYR A O 1
ATOM 4362 N N . ARG A 1 564 ? -1.611 32.413 18.317 1.00 81.19 564 ARG A N 1
ATOM 4363 C CA . ARG A 1 564 ? -0.224 32.704 17.937 1.00 81.19 564 ARG A CA 1
ATOM 4364 C C . ARG A 1 564 ? 0.652 32.934 19.163 1.00 81.19 564 ARG A C 1
ATOM 4366 O O . ARG A 1 564 ? 0.312 33.712 20.055 1.00 81.19 564 ARG A O 1
ATOM 4373 N N . ILE A 1 565 ? 1.803 32.267 19.195 1.00 85.31 565 ILE A N 1
ATOM 4374 C CA . ILE A 1 565 ? 2.785 32.435 20.262 1.00 85.31 565 ILE A CA 1
ATOM 4375 C C . ILE A 1 565 ? 3.598 33.706 19.996 1.00 85.31 565 ILE A C 1
ATOM 4377 O O . ILE A 1 565 ? 4.196 33.831 18.925 1.00 85.31 565 ILE A O 1
ATOM 4381 N N . PRO A 1 566 ? 3.633 34.664 20.940 1.00 79.81 566 PRO A N 1
ATOM 4382 C CA . PRO A 1 566 ? 4.453 35.852 20.785 1.00 79.81 566 PRO A CA 1
ATOM 4383 C C . PRO A 1 566 ? 5.936 35.487 20.877 1.00 79.81 566 PRO A C 1
ATOM 4385 O O . PRO A 1 566 ? 6.336 34.647 21.692 1.00 79.81 566 PRO A O 1
ATOM 4388 N N . ALA A 1 567 ? 6.747 36.171 20.069 1.00 81.62 567 ALA A N 1
ATOM 4389 C CA . ALA A 1 567 ? 8.195 36.021 20.067 1.00 81.62 567 ALA A CA 1
ATOM 4390 C C . ALA A 1 567 ? 8.776 36.218 21.476 1.00 81.62 567 ALA A C 1
ATOM 4392 O O . ALA A 1 567 ? 8.489 37.219 22.143 1.00 81.62 567 ALA A O 1
ATOM 4393 N N . GLN A 1 568 ? 9.613 35.280 21.922 1.00 87.12 568 GLN A N 1
ATOM 4394 C CA . GLN A 1 568 ? 10.245 35.370 23.240 1.00 87.12 568 GLN A CA 1
ATOM 4395 C C . GLN A 1 568 ? 11.531 36.205 23.184 1.00 87.12 568 GLN A C 1
ATOM 4397 O O . GLN A 1 568 ? 12.126 36.443 22.123 1.00 87.12 568 GLN A O 1
ATOM 4402 N N . ARG A 1 569 ? 11.977 36.686 24.351 1.00 82.44 569 ARG A N 1
ATOM 4403 C CA . ARG A 1 569 ? 13.241 37.427 24.458 1.00 82.44 569 ARG A CA 1
ATOM 4404 C C . ARG A 1 569 ? 14.413 36.506 24.118 1.00 82.44 569 ARG A C 1
ATOM 4406 O O . ARG A 1 569 ? 14.441 35.353 24.527 1.00 82.44 569 ARG A O 1
ATOM 4413 N N . SER A 1 570 ? 15.383 37.041 23.381 1.00 90.31 570 SER A N 1
ATOM 4414 C CA . SER A 1 570 ? 16.642 36.342 23.119 1.00 90.31 570 SER A CA 1
ATOM 4415 C C . SER A 1 570 ? 17.426 36.154 24.412 1.00 90.31 570 SER A C 1
ATOM 4417 O O . SER A 1 570 ? 17.616 37.120 25.148 1.00 90.31 570 SER A O 1
ATOM 4419 N N . ASP A 1 571 ? 17.967 34.961 24.612 1.00 91.00 571 ASP A N 1
ATOM 4420 C CA . ASP A 1 571 ? 18.927 34.630 25.653 1.00 91.00 571 ASP A CA 1
ATOM 4421 C C . ASP A 1 571 ? 20.245 34.170 25.012 1.00 91.00 571 ASP A C 1
ATOM 4423 O O . ASP A 1 571 ? 20.358 33.086 24.431 1.00 91.00 571 ASP A O 1
ATOM 4427 N N . SER A 1 572 ? 21.269 35.021 25.099 1.00 88.69 572 SER A N 1
ATOM 4428 C CA . SER A 1 572 ? 22.602 34.719 24.574 1.00 88.69 572 SER A CA 1
ATOM 4429 C C . SER A 1 572 ? 23.275 33.550 25.297 1.00 88.69 572 SER A C 1
ATOM 4431 O O . SER A 1 572 ? 24.126 32.894 24.697 1.00 88.69 572 SER A O 1
ATOM 4433 N N . ARG A 1 573 ? 22.898 33.255 26.551 1.00 91.75 573 ARG A N 1
ATOM 4434 C CA . ARG A 1 573 ? 23.426 32.101 27.291 1.00 91.75 573 ARG A CA 1
ATOM 4435 C C . ARG A 1 573 ? 22.990 30.797 26.632 1.00 91.75 573 ARG A C 1
ATOM 4437 O O . ARG A 1 573 ? 23.832 29.937 26.394 1.00 91.75 573 ARG A O 1
ATOM 4444 N N . MET A 1 574 ? 21.717 30.680 26.248 1.00 91.94 574 MET A N 1
ATOM 4445 C CA . 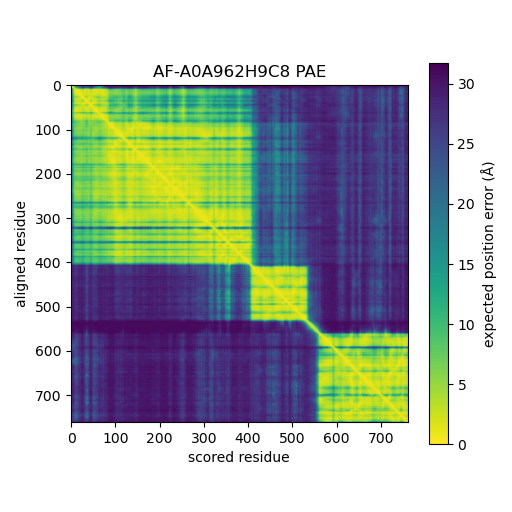MET A 1 574 ? 21.197 29.488 25.562 1.00 91.94 574 MET A CA 1
ATOM 4446 C C . MET A 1 574 ? 21.895 29.242 24.219 1.00 91.94 574 MET A C 1
ATOM 4448 O O . MET A 1 574 ? 22.213 28.102 23.877 1.00 91.94 574 MET A O 1
ATOM 4452 N N . GLN A 1 575 ? 22.209 30.309 23.481 1.00 91.25 575 GLN A N 1
ATOM 4453 C CA . GLN A 1 575 ? 22.980 30.198 22.243 1.00 91.25 575 GLN A CA 1
ATOM 4454 C C . GLN A 1 575 ? 24.409 29.705 22.508 1.00 91.25 575 GLN A C 1
ATOM 4456 O O . GLN A 1 575 ? 24.898 28.816 21.811 1.00 91.25 575 GLN A O 1
ATOM 4461 N N . GLN A 1 576 ? 25.071 30.239 23.538 1.00 91.50 576 GLN A N 1
ATOM 4462 C CA . GLN A 1 576 ? 26.412 29.806 23.936 1.00 91.50 576 GLN A CA 1
ATOM 4463 C C . GLN A 1 576 ? 26.432 28.342 24.395 1.00 91.50 576 GLN A C 1
ATOM 4465 O O . GLN A 1 576 ? 27.333 27.606 23.999 1.00 91.50 576 GLN A O 1
ATOM 4470 N N . MET A 1 577 ? 25.432 27.890 25.156 1.00 93.62 577 MET A N 1
ATOM 4471 C CA . MET A 1 577 ? 25.302 26.489 25.578 1.00 93.62 577 MET A CA 1
ATOM 4472 C C . MET A 1 577 ? 25.163 25.537 24.382 1.00 93.62 577 MET A C 1
ATOM 4474 O O . MET A 1 577 ? 25.794 24.480 24.356 1.00 93.62 577 MET A O 1
ATOM 4478 N N . LEU A 1 578 ? 24.398 25.923 23.355 1.00 94.06 578 LEU A N 1
ATOM 4479 C CA . LEU A 1 578 ? 24.255 25.119 22.139 1.00 94.06 578 LEU A CA 1
ATOM 4480 C C . LEU A 1 578 ? 25.566 25.041 21.341 1.00 94.06 578 LEU A C 1
ATOM 4482 O O . LEU A 1 578 ? 25.909 23.981 20.818 1.00 94.06 578 LEU A O 1
ATOM 4486 N N . VAL A 1 579 ? 26.320 26.144 21.267 1.00 93.81 579 VAL A N 1
ATOM 4487 C CA . VAL A 1 579 ? 27.660 26.169 20.652 1.00 93.81 579 VAL A CA 1
ATOM 4488 C C . VAL A 1 579 ? 28.628 25.270 21.425 1.00 93.81 579 VAL A C 1
ATOM 4490 O O . VAL A 1 579 ? 29.316 24.457 20.815 1.00 93.81 579 VAL A O 1
ATOM 4493 N N . GLN A 1 580 ? 28.626 25.327 22.759 1.00 93.44 580 GLN A N 1
ATOM 4494 C CA . GLN A 1 580 ? 29.454 24.449 23.590 1.00 93.44 580 GLN A CA 1
ATOM 4495 C C . GLN A 1 580 ? 29.117 22.968 23.380 1.00 93.44 580 GLN A C 1
ATOM 4497 O O . GLN A 1 580 ? 30.029 22.149 23.260 1.00 93.44 580 GLN A O 1
ATOM 4502 N N . ALA A 1 581 ? 27.829 22.620 23.289 1.00 93.06 581 ALA A N 1
ATOM 4503 C CA . ALA A 1 581 ? 27.393 21.257 22.987 1.00 93.06 581 ALA A CA 1
ATOM 4504 C C . ALA A 1 581 ? 27.911 20.789 21.615 1.00 93.06 581 ALA A C 1
ATOM 4506 O O . ALA A 1 581 ? 28.432 19.680 21.488 1.00 93.06 581 ALA A O 1
ATOM 4507 N N . ARG A 1 582 ? 27.843 21.663 20.598 1.00 95.19 582 ARG A N 1
ATOM 4508 C CA . ARG A 1 582 ? 28.384 21.406 19.252 1.00 95.19 582 ARG A CA 1
ATOM 4509 C C . ARG A 1 582 ? 29.890 21.167 19.277 1.00 95.19 582 ARG A C 1
ATOM 4511 O O . ARG A 1 582 ? 30.339 20.160 18.739 1.00 95.19 582 ARG A O 1
ATOM 4518 N N . ASP A 1 583 ? 30.651 22.025 19.948 1.00 91.56 583 ASP A N 1
ATOM 4519 C CA . ASP A 1 583 ? 32.109 21.900 20.037 1.00 91.56 583 ASP A CA 1
ATOM 4520 C C . ASP A 1 583 ? 32.531 20.636 20.794 1.00 91.56 583 ASP A C 1
ATOM 4522 O O . ASP A 1 583 ? 33.426 19.904 20.363 1.00 91.56 583 ASP A O 1
ATOM 4526 N N . LYS A 1 584 ? 31.872 20.354 21.923 1.00 90.88 584 LYS A N 1
ATOM 4527 C CA . LYS A 1 584 ? 32.140 19.173 22.749 1.00 90.88 584 LYS A CA 1
ATOM 4528 C C . LYS A 1 584 ? 31.862 17.891 21.970 1.00 90.88 584 LYS A C 1
ATOM 4530 O O . LYS A 1 584 ? 32.710 17.000 21.932 1.00 90.88 584 LYS A O 1
ATOM 4535 N N . PHE A 1 585 ? 30.713 17.815 21.302 1.00 91.69 585 PHE A N 1
ATOM 4536 C CA . PHE A 1 585 ? 30.336 16.627 20.544 1.00 91.69 585 PHE A CA 1
ATOM 4537 C C . PHE A 1 585 ? 31.134 16.475 19.241 1.00 91.69 585 PHE A C 1
ATOM 4539 O O . PHE A 1 585 ? 31.479 15.358 18.864 1.00 91.69 585 PHE A O 1
ATOM 4546 N N . ALA A 1 586 ? 31.538 17.575 18.595 1.00 89.06 586 ALA A N 1
ATOM 4547 C CA . ALA A 1 586 ? 32.460 17.533 17.459 1.00 89.06 586 ALA A CA 1
ATOM 4548 C C . ALA A 1 586 ? 33.818 16.923 17.845 1.00 89.06 586 ALA A C 1
ATOM 4550 O O . ALA A 1 586 ? 34.367 16.116 17.098 1.00 89.06 586 ALA A O 1
ATOM 4551 N N . ARG A 1 587 ? 34.344 17.230 19.040 1.00 86.25 587 ARG A N 1
ATOM 4552 C CA . ARG A 1 587 ? 35.562 16.575 19.550 1.00 86.25 587 ARG A CA 1
ATOM 4553 C C . ARG A 1 587 ? 35.355 15.083 19.796 1.00 86.25 587 ARG A C 1
ATOM 4555 O O . ARG A 1 587 ? 36.253 14.311 19.480 1.00 86.25 587 ARG A O 1
ATOM 4562 N N . LEU A 1 588 ? 34.192 14.673 20.310 1.00 84.50 588 LEU A N 1
ATOM 4563 C CA . LEU A 1 588 ? 33.857 13.254 20.491 1.00 84.50 588 LEU A CA 1
ATOM 4564 C C . LEU A 1 588 ? 33.804 12.502 19.153 1.00 84.50 588 LEU A C 1
ATOM 4566 O O . LEU A 1 588 ? 34.320 11.391 19.069 1.00 84.50 588 LEU A O 1
ATOM 4570 N N . ARG A 1 589 ? 33.274 13.129 18.094 1.00 87.06 589 ARG A N 1
ATOM 4571 C CA . ARG A 1 589 ? 33.279 12.569 16.730 1.00 87.06 589 ARG A CA 1
ATOM 4572 C C . ARG A 1 589 ? 34.692 12.372 16.178 1.00 87.06 589 ARG A C 1
ATOM 4574 O O . ARG A 1 589 ? 34.957 11.352 15.557 1.00 87.06 589 ARG A O 1
ATOM 4581 N N . THR A 1 590 ? 35.593 13.323 16.422 1.00 78.12 590 THR A N 1
ATOM 4582 C CA . THR A 1 590 ? 36.968 13.292 15.888 1.00 78.12 590 THR A CA 1
ATOM 4583 C C . THR A 1 590 ? 37.921 12.418 16.712 1.00 78.12 590 THR A C 1
ATOM 4585 O O . THR A 1 590 ? 38.842 11.827 16.157 1.00 78.12 590 THR A O 1
ATOM 4588 N N . ALA A 1 591 ? 37.737 12.338 18.034 1.00 64.44 591 ALA A N 1
ATOM 4589 C CA . ALA A 1 591 ? 38.635 11.614 18.942 1.00 64.44 591 ALA A CA 1
ATOM 4590 C C . ALA A 1 591 ? 38.369 10.098 19.008 1.00 64.44 591 ALA A C 1
ATOM 4592 O O . ALA A 1 591 ? 39.213 9.346 19.496 1.00 64.44 591 ALA A O 1
ATOM 4593 N N . ALA A 1 592 ? 37.206 9.635 18.548 1.00 56.31 592 ALA A N 1
ATOM 4594 C CA . ALA A 1 592 ? 36.827 8.232 18.603 1.00 56.31 592 ALA A CA 1
ATOM 4595 C C . ALA A 1 592 ? 37.495 7.416 17.480 1.00 56.31 592 ALA A C 1
ATOM 4597 O O . ALA A 1 592 ? 37.159 7.563 16.307 1.00 56.31 592 ALA A O 1
ATOM 4598 N N . ALA A 1 593 ? 38.355 6.452 17.833 1.00 49.97 593 ALA A N 1
ATOM 4599 C CA . ALA A 1 593 ? 38.368 5.202 17.071 1.00 49.97 593 ALA A CA 1
ATOM 4600 C C . ALA A 1 593 ? 36.931 4.647 17.126 1.00 49.97 593 ALA A C 1
ATOM 4602 O O . ALA A 1 593 ? 36.318 4.734 18.188 1.00 49.97 593 ALA A O 1
ATOM 4603 N N . ALA A 1 594 ? 36.391 4.138 16.015 1.00 54.66 594 ALA A N 1
ATOM 4604 C CA . ALA A 1 594 ? 34.966 3.823 15.793 1.00 54.66 594 ALA A CA 1
ATOM 4605 C C . ALA A 1 594 ? 34.150 3.303 17.011 1.00 54.66 594 ALA A C 1
ATOM 4607 O O . ALA A 1 594 ? 32.984 3.660 17.158 1.00 54.66 594 ALA A O 1
ATOM 4608 N N . GLY A 1 595 ? 34.774 2.574 17.943 1.00 59.94 595 GLY A N 1
ATOM 4609 C CA . GLY A 1 595 ? 34.152 2.016 19.146 1.00 59.94 595 GLY A CA 1
ATOM 4610 C C . GLY A 1 595 ? 33.471 2.983 20.134 1.00 59.94 595 GLY A C 1
ATOM 4611 O O . GLY A 1 595 ? 32.543 2.546 20.805 1.00 59.94 595 GLY A O 1
ATOM 4612 N N . THR A 1 596 ? 33.851 4.266 20.256 1.00 69.62 596 THR A N 1
ATOM 4613 C CA . THR A 1 596 ? 33.179 5.167 21.233 1.00 69.62 596 THR A CA 1
ATOM 4614 C C . THR A 1 596 ? 31.776 5.576 20.783 1.00 69.62 596 THR A C 1
ATOM 4616 O O . THR A 1 596 ? 30.864 5.625 21.601 1.00 69.62 596 THR A O 1
ATOM 4619 N N . LEU A 1 597 ? 31.586 5.862 19.490 1.00 79.12 597 LEU A N 1
ATOM 4620 C CA . LEU A 1 597 ? 30.255 6.168 18.952 1.00 79.12 597 LEU A CA 1
ATOM 4621 C C . LEU A 1 597 ? 29.396 4.903 18.872 1.00 79.12 597 LEU A C 1
ATOM 4623 O O . LEU A 1 597 ? 28.202 4.969 19.147 1.00 79.12 597 LEU A O 1
ATOM 4627 N N . ASP A 1 598 ? 30.004 3.754 18.567 1.00 75.69 598 ASP A N 1
ATOM 4628 C CA . ASP A 1 598 ? 29.302 2.468 18.571 1.00 75.69 598 ASP A CA 1
ATOM 4629 C C . ASP A 1 598 ? 28.789 2.117 19.983 1.00 75.69 598 ASP A C 1
ATOM 4631 O O . ASP A 1 598 ? 27.680 1.610 20.124 1.00 75.69 598 ASP A O 1
ATOM 4635 N N . ALA A 1 599 ? 29.529 2.473 21.042 1.00 79.19 599 ALA A N 1
ATOM 4636 C CA . ALA A 1 599 ? 29.083 2.315 22.431 1.00 79.19 599 ALA A CA 1
ATOM 4637 C C . ALA A 1 599 ? 27.921 3.248 22.826 1.00 79.19 599 ALA A C 1
ATOM 4639 O O . ALA A 1 599 ? 27.220 2.971 23.796 1.00 79.19 599 ALA A O 1
ATOM 4640 N N . MET A 1 600 ? 27.702 4.341 22.086 1.00 86.94 600 MET A N 1
ATOM 4641 C CA . MET A 1 600 ? 26.546 5.228 22.267 1.00 86.94 600 MET A CA 1
ATOM 4642 C C . MET A 1 600 ? 25.311 4.732 21.508 1.00 86.94 600 MET A C 1
ATOM 4644 O O . MET A 1 600 ? 24.250 5.343 21.618 1.00 86.94 600 MET A O 1
ATOM 4648 N N . HIS A 1 601 ? 25.404 3.652 20.732 1.00 88.75 601 HIS A N 1
ATOM 4649 C CA . HIS A 1 601 ? 24.251 3.077 20.051 1.00 88.75 601 HIS A CA 1
ATOM 4650 C C . HIS A 1 601 ? 23.338 2.385 21.066 1.00 88.75 601 HIS A C 1
ATOM 4652 O O . HIS A 1 601 ? 23.791 1.551 21.846 1.00 88.75 601 HIS A O 1
ATOM 4658 N N . ALA A 1 602 ? 22.054 2.735 21.092 1.00 87.31 602 ALA A N 1
ATOM 4659 C CA . ALA A 1 602 ? 21.090 2.074 21.966 1.00 87.31 602 ALA A CA 1
ATOM 4660 C C . ALA A 1 602 ? 20.533 0.829 21.285 1.00 87.31 602 ALA A C 1
ATOM 4662 O O . ALA A 1 602 ? 20.294 0.831 20.071 1.00 87.31 602 ALA A O 1
ATOM 4663 N N . ASP A 1 603 ? 20.295 -0.226 22.055 1.00 84.19 603 ASP A N 1
ATOM 4664 C CA . ASP A 1 603 ? 19.580 -1.389 21.546 1.00 84.19 603 ASP A CA 1
ATOM 4665 C C . ASP A 1 603 ? 18.129 -1.016 21.228 1.00 84.19 603 ASP A C 1
ATOM 4667 O O . ASP A 1 603 ? 17.478 -0.250 21.939 1.00 84.19 603 ASP A O 1
ATOM 4671 N N . SER A 1 604 ? 17.601 -1.572 20.139 1.00 80.25 604 SER A N 1
ATOM 4672 C CA . SER A 1 604 ? 16.193 -1.378 19.811 1.00 80.25 604 SER A CA 1
ATOM 4673 C C . SER A 1 604 ? 15.320 -2.133 20.825 1.00 80.25 604 SER A C 1
ATOM 4675 O O . SER A 1 604 ? 15.564 -3.325 21.058 1.00 80.25 604 SER A O 1
ATOM 4677 N N . PRO A 1 605 ? 14.303 -1.497 21.439 1.00 78.56 605 PRO A N 1
ATOM 4678 C CA . PRO A 1 605 ? 13.435 -2.183 22.387 1.00 78.56 605 PRO A CA 1
ATOM 4679 C C . PRO A 1 605 ? 12.740 -3.381 21.741 1.00 78.56 605 PRO A C 1
ATOM 4681 O O . PRO A 1 605 ? 12.247 -3.297 20.622 1.00 78.56 605 PRO A O 1
ATOM 4684 N N . LYS A 1 606 ? 12.631 -4.503 22.459 1.00 73.81 606 LYS A N 1
ATOM 4685 C CA . LYS A 1 606 ? 12.104 -5.768 21.902 1.00 73.81 606 LYS A CA 1
ATOM 4686 C C . LYS A 1 606 ? 10.660 -5.686 21.390 1.00 73.81 606 LYS A C 1
ATOM 4688 O O . LYS A 1 606 ? 10.260 -6.508 20.572 1.00 73.81 606 LYS A O 1
ATOM 4693 N N . TRP A 1 607 ? 9.878 -4.733 21.894 1.00 75.69 607 TRP A N 1
ATOM 4694 C CA . TRP A 1 607 ? 8.506 -4.476 21.452 1.00 75.69 607 TRP A CA 1
ATOM 4695 C C . TRP A 1 607 ? 8.443 -3.678 20.140 1.00 75.69 607 TRP A C 1
ATOM 4697 O O . TRP A 1 607 ? 7.406 -3.672 19.478 1.00 75.69 607 TRP A O 1
ATOM 4707 N N . LEU A 1 608 ? 9.535 -3.009 19.755 1.00 70.81 608 LEU A N 1
ATOM 4708 C CA . LEU A 1 608 ? 9.616 -2.181 18.562 1.00 70.81 608 LEU A CA 1
ATOM 4709 C C . LEU A 1 608 ? 9.892 -3.072 17.344 1.00 70.81 608 LEU A C 1
ATOM 4711 O O . LEU A 1 608 ? 11.000 -3.556 17.123 1.00 70.81 608 LEU A O 1
ATOM 4715 N N . THR A 1 609 ? 8.846 -3.335 16.562 1.00 71.44 609 THR A N 1
ATOM 4716 C CA . THR A 1 609 ? 8.934 -4.201 15.376 1.00 71.44 609 THR A CA 1
ATOM 4717 C C . THR A 1 609 ? 9.290 -3.401 14.123 1.00 71.44 609 THR A C 1
ATOM 4719 O O . THR A 1 609 ? 9.048 -2.203 14.041 1.00 71.44 609 THR A O 1
ATOM 4722 N N . HIS A 1 610 ? 9.779 -4.067 13.077 1.00 62.09 610 HIS A N 1
ATOM 4723 C CA . HIS A 1 610 ? 10.129 -3.437 11.789 1.00 62.09 610 HIS A CA 1
ATOM 4724 C C . HIS A 1 610 ? 8.935 -2.805 11.041 1.00 62.09 610 HIS A C 1
ATOM 4726 O O . HIS A 1 610 ? 9.133 -2.125 10.038 1.00 62.09 610 HIS A O 1
ATOM 4732 N N . ARG A 1 611 ? 7.696 -3.040 11.495 1.00 50.75 611 ARG A N 1
ATOM 4733 C CA . ARG A 1 611 ? 6.478 -2.408 10.953 1.00 50.75 611 ARG A CA 1
ATOM 4734 C C . ARG A 1 611 ? 6.142 -1.082 11.633 1.00 50.75 611 ARG A C 1
ATOM 4736 O O . ARG A 1 611 ? 5.237 -0.383 11.186 1.00 50.75 611 ARG A O 1
ATOM 4743 N N . ASP A 1 612 ? 6.831 -0.774 12.721 1.00 71.94 612 ASP A N 1
ATOM 4744 C CA . ASP A 1 612 ? 6.599 0.393 13.544 1.00 71.94 612 ASP A CA 1
ATOM 4745 C C . ASP A 1 612 ? 7.429 1.582 13.043 1.00 71.94 612 ASP A C 1
ATOM 4747 O O . ASP A 1 612 ? 8.651 1.457 12.994 1.00 71.94 612 ASP A O 1
ATOM 4751 N N . PRO A 1 613 ? 6.833 2.736 12.692 1.00 72.38 613 PRO A N 1
ATOM 4752 C CA . PRO A 1 613 ? 7.588 3.897 12.213 1.00 72.38 613 PRO A CA 1
ATOM 4753 C C . PRO A 1 613 ? 8.717 4.351 13.152 1.00 72.38 613 PRO A C 1
ATOM 4755 O O . PRO A 1 613 ? 9.735 4.851 12.683 1.00 72.38 613 PRO A O 1
ATOM 4758 N N . LEU A 1 614 ? 8.599 4.117 14.467 1.00 80.31 614 LEU A N 1
ATOM 4759 C CA . LEU A 1 614 ? 9.645 4.467 15.435 1.00 80.31 614 LEU A CA 1
ATOM 4760 C C . LEU A 1 614 ? 10.932 3.640 15.287 1.00 80.31 614 LEU A C 1
ATOM 4762 O O . LEU A 1 614 ? 11.976 4.067 15.784 1.00 80.31 614 LEU A O 1
ATOM 4766 N N . ILE A 1 615 ? 10.900 2.510 14.563 1.00 81.81 615 ILE A N 1
ATOM 4767 C CA . ILE A 1 615 ? 12.108 1.734 14.238 1.00 81.81 615 ILE A CA 1
ATOM 4768 C C . ILE A 1 615 ? 13.122 2.574 13.448 1.00 81.81 615 ILE A C 1
ATOM 4770 O O . ILE A 1 615 ? 14.321 2.303 13.495 1.00 81.81 615 ILE A O 1
ATOM 4774 N N . GLU A 1 616 ? 12.659 3.628 12.765 1.00 80.00 616 GLU A N 1
ATOM 4775 C CA . GLU A 1 616 ? 13.513 4.564 12.037 1.00 80.00 616 GLU A CA 1
ATOM 4776 C C . GLU A 1 616 ? 14.546 5.233 12.955 1.00 80.00 616 GLU A C 1
ATOM 4778 O O . GLU A 1 616 ? 15.691 5.413 12.538 1.00 80.00 616 GLU A O 1
ATOM 4783 N N . VAL A 1 617 ? 14.203 5.506 14.223 1.00 82.50 617 VAL A N 1
ATOM 4784 C CA . VAL A 1 617 ? 15.161 6.054 15.196 1.00 82.50 617 VAL A CA 1
ATOM 4785 C C . VAL A 1 617 ? 16.271 5.047 15.469 1.00 82.50 617 VAL A C 1
ATOM 4787 O O . VAL A 1 617 ? 17.439 5.421 15.440 1.00 82.50 617 VAL A O 1
ATOM 4790 N N . SER A 1 618 ? 15.935 3.764 15.653 1.00 83.38 618 SER A N 1
ATOM 4791 C CA . SER A 1 618 ? 16.923 2.705 15.883 1.00 83.38 618 SER A CA 1
ATOM 4792 C C . SER A 1 618 ? 17.830 2.465 14.675 1.00 83.38 618 SER A C 1
ATOM 4794 O O . SER A 1 618 ? 19.024 2.258 14.868 1.00 83.38 618 SER A O 1
ATOM 4796 N N . HIS A 1 619 ? 17.295 2.518 13.450 1.00 84.81 619 HIS A N 1
ATOM 4797 C CA . HIS A 1 619 ? 18.080 2.325 12.225 1.00 84.81 619 HIS A CA 1
ATOM 4798 C C . HIS A 1 619 ? 19.050 3.481 11.937 1.00 84.81 619 HIS A C 1
ATOM 4800 O O . HIS A 1 619 ? 20.097 3.253 11.334 1.00 84.81 619 HIS A O 1
ATOM 4806 N N . ASN A 1 620 ? 18.721 4.706 12.364 1.00 88.94 620 ASN A N 1
ATOM 4807 C CA . ASN A 1 620 ? 19.485 5.909 12.022 1.00 88.94 620 ASN A CA 1
ATOM 4808 C C . ASN A 1 620 ? 20.344 6.467 13.171 1.00 88.94 620 ASN A C 1
ATOM 4810 O O . ASN A 1 620 ? 20.934 7.536 13.014 1.00 88.94 620 ASN A O 1
ATOM 4814 N N . GLN A 1 621 ? 20.489 5.764 14.303 1.00 91.12 621 GLN A N 1
ATOM 4815 C CA . GLN A 1 621 ? 21.323 6.243 15.420 1.00 91.12 621 GLN A CA 1
ATOM 4816 C C . GLN A 1 621 ? 22.772 6.489 14.992 1.00 91.12 621 GLN A C 1
ATOM 4818 O O . GLN A 1 621 ? 23.333 7.534 15.305 1.00 91.12 621 GLN A O 1
ATOM 4823 N N . ALA A 1 622 ? 23.371 5.568 14.228 1.00 88.06 622 ALA A N 1
ATOM 4824 C CA . ALA A 1 622 ? 24.749 5.716 13.754 1.00 88.06 622 ALA A CA 1
ATOM 4825 C C . ALA A 1 622 ? 24.939 6.984 12.900 1.00 88.06 622 ALA A C 1
ATOM 4827 O O . ALA A 1 622 ? 25.912 7.716 13.083 1.00 88.06 622 ALA A O 1
ATOM 4828 N N . LEU A 1 623 ? 23.982 7.269 12.014 1.00 88.50 623 LEU A N 1
ATOM 4829 C CA . LEU A 1 623 ? 23.958 8.472 11.184 1.00 88.50 623 LEU A CA 1
ATOM 4830 C C . LEU A 1 623 ? 23.800 9.738 12.042 1.00 88.50 623 LEU A C 1
ATOM 4832 O O . LEU A 1 623 ? 24.588 10.673 11.920 1.00 88.50 623 LEU A O 1
ATOM 4836 N N . LEU A 1 624 ? 22.838 9.754 12.968 1.00 92.38 624 LEU A N 1
ATOM 4837 C CA . LEU A 1 624 ? 22.591 10.893 13.858 1.00 92.38 624 LEU A CA 1
ATOM 4838 C C . LEU A 1 624 ? 23.800 11.183 14.764 1.00 92.38 624 LEU A C 1
ATOM 4840 O O . LEU A 1 624 ? 24.189 12.342 14.929 1.00 92.38 624 LEU A O 1
ATOM 4844 N N . LEU A 1 625 ? 24.454 10.148 15.295 1.00 91.75 625 LEU A N 1
ATOM 4845 C CA . LEU A 1 625 ? 25.665 10.279 16.109 1.00 91.75 625 LEU A CA 1
ATOM 4846 C C . LEU A 1 625 ? 26.839 10.851 15.307 1.00 91.75 625 LEU A C 1
ATOM 4848 O O . LEU A 1 625 ? 27.537 11.733 15.809 1.00 91.75 625 LEU A O 1
ATOM 4852 N N . ARG A 1 626 ? 27.046 10.401 14.064 1.00 88.06 626 ARG A N 1
ATOM 4853 C CA . ARG A 1 626 ? 28.190 10.811 13.229 1.00 88.06 626 ARG A CA 1
ATOM 4854 C C . ARG A 1 626 ? 27.992 12.171 12.562 1.00 88.06 626 ARG A C 1
ATOM 4856 O O . ARG A 1 626 ? 28.916 12.979 12.559 1.00 88.06 626 ARG A O 1
ATOM 4863 N N . GLU A 1 627 ? 26.795 12.443 12.055 1.00 88.94 627 GLU A N 1
ATOM 4864 C CA . GLU A 1 627 ? 26.548 13.554 11.123 1.00 88.94 627 GLU A CA 1
ATOM 4865 C C . GLU A 1 627 ? 25.425 14.498 11.579 1.00 88.94 627 GLU A C 1
ATOM 4867 O O . GLU A 1 627 ? 25.321 15.620 11.091 1.00 88.94 627 GLU A O 1
ATOM 4872 N N . GLY A 1 628 ? 24.624 14.113 12.582 1.00 92.88 628 GLY A N 1
ATOM 4873 C CA . GLY A 1 628 ? 23.509 14.919 13.092 1.00 92.88 628 GLY A CA 1
ATOM 4874 C C . GLY A 1 628 ? 23.903 16.352 13.472 1.00 92.88 628 GLY A C 1
ATOM 4875 O O . GLY A 1 628 ? 24.913 16.585 14.148 1.00 92.88 628 GLY A O 1
ATOM 4876 N N . ARG A 1 629 ? 23.083 17.325 13.070 1.00 95.00 629 ARG A N 1
ATOM 4877 C CA . ARG A 1 629 ? 23.151 18.712 13.537 1.00 95.00 629 ARG A CA 1
ATOM 4878 C C . ARG A 1 629 ? 22.527 18.799 14.925 1.00 95.00 629 ARG A C 1
ATOM 4880 O O . ARG A 1 629 ? 21.451 18.261 15.159 1.00 95.00 629 ARG A O 1
ATOM 4887 N N . ILE A 1 630 ? 23.191 19.519 15.824 1.00 97.00 630 ILE A N 1
ATOM 4888 C CA . ILE A 1 630 ? 22.695 19.744 17.183 1.00 97.00 630 ILE A CA 1
ATOM 4889 C C . ILE A 1 630 ? 21.831 21.004 17.204 1.00 97.00 630 ILE A C 1
ATOM 4891 O O . ILE A 1 630 ? 22.315 22.091 16.860 1.00 97.00 630 ILE A O 1
ATOM 4895 N N . VAL A 1 631 ? 20.569 20.860 17.603 1.00 96.69 631 VAL A N 1
ATOM 4896 C CA . VAL A 1 631 ? 19.595 21.955 17.756 1.00 96.69 631 VAL A CA 1
ATOM 4897 C C . VAL A 1 631 ? 18.835 21.828 19.071 1.00 96.69 631 VAL A C 1
ATOM 4899 O O . VAL A 1 631 ? 18.830 20.763 19.688 1.00 96.69 631 VAL A O 1
ATOM 4902 N N . TRP A 1 632 ? 18.187 22.911 19.500 1.00 96.81 632 TRP A N 1
ATOM 4903 C CA . TRP A 1 632 ? 17.261 22.855 20.627 1.00 96.81 632 TRP A CA 1
ATOM 4904 C C . TRP A 1 632 ? 15.953 22.177 20.227 1.00 96.81 632 TRP A C 1
ATOM 4906 O O . TRP A 1 632 ? 15.396 22.450 19.162 1.00 96.81 632 TRP A O 1
ATOM 4916 N N . ALA A 1 633 ? 15.440 21.348 21.129 1.00 96.75 633 ALA A N 1
ATOM 4917 C CA . ALA A 1 633 ? 14.069 20.873 21.108 1.00 96.75 633 ALA A CA 1
ATOM 4918 C C . ALA A 1 633 ? 13.373 21.194 22.426 1.00 96.75 633 ALA A C 1
ATOM 4920 O O . ALA A 1 633 ? 14.021 21.361 23.463 1.00 96.75 633 ALA A O 1
ATOM 4921 N N . ALA A 1 634 ? 12.047 21.242 22.367 1.00 96.56 634 ALA A N 1
ATOM 4922 C CA . ALA A 1 634 ? 11.187 21.315 23.527 1.00 96.56 634 ALA A CA 1
ATOM 4923 C C . ALA A 1 634 ? 10.209 20.141 23.546 1.00 96.56 634 ALA A C 1
ATOM 4925 O O . ALA A 1 634 ? 9.604 19.789 22.532 1.00 96.56 634 ALA A O 1
ATOM 4926 N N . LEU A 1 635 ? 10.054 19.539 24.716 1.00 94.00 635 LEU A N 1
ATOM 4927 C CA . LEU A 1 635 ? 9.173 18.407 24.927 1.00 94.00 635 LEU A CA 1
ATOM 4928 C C . LEU A 1 635 ? 7.705 18.851 24.893 1.00 94.00 635 LEU A C 1
ATOM 4930 O O . LEU A 1 635 ? 7.321 19.779 25.599 1.00 94.00 635 LEU A O 1
ATOM 4934 N N . VAL A 1 636 ? 6.890 18.165 24.091 1.00 90.44 636 VAL A N 1
ATOM 4935 C CA . VAL A 1 636 ? 5.429 18.337 24.058 1.00 90.44 636 VAL A CA 1
ATOM 4936 C C . VAL A 1 636 ? 4.776 17.366 25.034 1.00 90.44 636 VAL A C 1
ATOM 4938 O O . VAL A 1 636 ? 3.907 17.749 25.807 1.00 90.44 636 VAL A O 1
ATOM 4941 N N . MET A 1 637 ? 5.181 16.095 24.987 1.00 86.62 637 MET A N 1
ATOM 4942 C CA . MET A 1 637 ? 4.605 15.024 25.797 1.00 86.62 637 MET A CA 1
ATOM 4943 C C . MET A 1 637 ? 5.594 13.866 25.891 1.00 86.62 637 MET A C 1
ATOM 4945 O O . MET A 1 637 ? 6.206 13.501 24.897 1.00 86.62 637 MET A O 1
ATOM 4949 N N . ALA A 1 638 ? 5.751 13.256 27.057 1.00 82.12 638 ALA A N 1
ATOM 4950 C CA . ALA A 1 638 ? 6.567 12.057 27.226 1.00 82.12 638 ALA A CA 1
ATOM 4951 C C . ALA A 1 638 ? 5.840 11.058 28.114 1.00 82.12 638 ALA A C 1
ATOM 4953 O O . ALA A 1 638 ? 5.031 11.439 28.958 1.00 82.12 638 ALA A O 1
ATOM 4954 N N . ASN A 1 639 ? 6.171 9.779 27.953 1.00 78.19 639 ASN A N 1
ATOM 4955 C CA . ASN A 1 639 ? 5.719 8.758 28.882 1.00 78.19 639 ASN A CA 1
ATOM 4956 C C . ASN A 1 639 ? 6.252 9.052 30.298 1.00 78.19 639 ASN A C 1
ATOM 4958 O O . ASN A 1 639 ? 7.450 9.279 30.483 1.00 78.19 639 ASN A O 1
ATOM 4962 N N . ASN A 1 640 ? 5.382 8.983 31.309 1.00 74.75 640 ASN A N 1
ATOM 4963 C CA . ASN A 1 640 ? 5.736 9.309 32.693 1.00 74.75 640 ASN A CA 1
ATOM 4964 C C . ASN A 1 640 ? 6.823 8.405 33.299 1.00 74.75 640 ASN A C 1
ATOM 4966 O O . ASN A 1 640 ? 7.462 8.788 34.282 1.00 74.75 640 ASN A O 1
ATOM 4970 N N . LEU A 1 641 ? 7.082 7.235 32.706 1.00 80.56 641 LEU A N 1
ATOM 4971 C CA . LEU A 1 641 ? 8.206 6.376 33.077 1.00 80.56 641 LEU A CA 1
ATOM 4972 C C . LEU A 1 641 ? 9.555 7.079 32.888 1.00 80.56 641 LEU A C 1
ATOM 4974 O O . LEU A 1 641 ? 10.463 6.848 33.684 1.00 80.56 641 LEU A O 1
ATOM 4978 N N . LEU A 1 642 ? 9.697 7.957 31.891 1.00 82.19 642 LEU A N 1
ATOM 4979 C CA . LEU A 1 642 ? 10.963 8.625 31.567 1.00 82.19 642 LEU A CA 1
ATOM 4980 C C . LEU A 1 642 ? 11.432 9.607 32.652 1.00 82.19 642 LEU A C 1
ATOM 4982 O O . LEU A 1 642 ? 12.630 9.853 32.761 1.00 82.19 642 LEU A O 1
ATOM 4986 N N . PHE A 1 643 ? 10.523 10.103 33.496 1.00 80.06 643 PHE A N 1
ATOM 4987 C CA . PHE A 1 643 ? 10.823 11.027 34.601 1.00 80.06 643 PHE A CA 1
ATOM 4988 C C . PHE A 1 643 ? 11.147 10.320 35.929 1.00 80.06 643 PHE A C 1
ATOM 4990 O O . PHE A 1 643 ? 11.317 10.973 36.956 1.00 80.06 643 PHE A O 1
ATOM 4997 N N . LYS A 1 644 ? 11.192 8.981 35.946 1.00 82.00 644 LYS A N 1
ATOM 4998 C CA . LYS A 1 644 ? 11.497 8.167 37.136 1.00 82.00 644 LYS A CA 1
ATOM 4999 C C . LYS A 1 644 ? 12.664 7.218 36.848 1.00 82.00 644 LYS A C 1
ATOM 5001 O O . LYS A 1 644 ? 12.848 6.842 35.687 1.00 82.00 644 LYS A O 1
ATOM 5006 N N . PRO A 1 645 ? 13.437 6.778 37.861 1.00 76.38 645 PRO A N 1
ATOM 5007 C CA . PRO A 1 645 ? 14.455 5.748 37.667 1.00 76.38 645 PRO A CA 1
ATOM 5008 C C . PRO A 1 645 ? 13.834 4.479 37.061 1.00 76.38 645 PRO A C 1
ATOM 5010 O O . PRO A 1 645 ? 12.798 4.009 37.528 1.00 76.38 645 PRO A O 1
ATOM 5013 N N . GLY A 1 646 ? 14.456 3.915 36.027 1.00 82.06 646 GLY A N 1
ATOM 5014 C CA . GLY A 1 646 ? 13.934 2.747 35.320 1.00 82.06 646 GLY A CA 1
ATOM 5015 C C . GLY A 1 646 ? 14.888 2.247 34.240 1.00 82.06 646 GLY A C 1
ATOM 5016 O O . GLY A 1 646 ? 15.931 2.852 34.004 1.00 82.06 646 GLY A O 1
ATOM 5017 N N . LYS A 1 647 ? 14.533 1.126 33.603 1.00 78.75 647 LYS A N 1
ATOM 5018 C CA . LYS A 1 647 ? 15.312 0.509 32.511 1.00 78.75 647 LYS A CA 1
ATOM 5019 C C . LYS A 1 647 ? 14.638 0.602 31.141 1.00 78.75 647 LYS A C 1
ATOM 5021 O O . LYS A 1 647 ? 15.275 0.295 30.147 1.00 78.75 647 LYS A O 1
ATOM 5026 N N . GLU A 1 648 ? 13.369 1.002 31.103 1.00 79.94 648 GLU A N 1
ATOM 5027 C CA . GLU A 1 648 ? 12.570 1.011 29.877 1.00 79.94 648 GLU A CA 1
ATOM 5028 C C . GLU A 1 648 ? 12.792 2.294 29.075 1.00 79.94 648 GLU A C 1
ATOM 5030 O O . GLU A 1 648 ? 12.583 3.396 29.597 1.00 79.94 648 GLU A O 1
ATOM 5035 N N . ASP A 1 649 ? 13.156 2.131 27.808 1.00 87.94 649 ASP A N 1
ATOM 5036 C CA . ASP A 1 649 ? 13.168 3.192 26.804 1.00 87.94 649 ASP A CA 1
ATOM 5037 C C . ASP A 1 649 ? 11.750 3.390 26.259 1.00 87.94 649 ASP A C 1
ATOM 5039 O O . ASP A 1 649 ? 11.035 2.423 25.982 1.00 87.94 649 ASP A O 1
ATOM 5043 N N . CYS A 1 650 ? 11.312 4.640 26.127 1.00 86.75 650 CYS A N 1
ATOM 5044 C CA . CYS A 1 650 ? 9.924 4.964 25.789 1.00 86.75 650 CYS A CA 1
ATOM 5045 C C . CYS A 1 650 ? 9.843 6.033 24.696 1.00 86.75 650 CYS A C 1
ATOM 5047 O O . CYS A 1 650 ? 10.726 6.890 24.607 1.00 86.75 650 CYS A O 1
ATOM 5049 N N . PRO A 1 651 ? 8.769 6.031 23.890 1.00 87.56 651 PRO A N 1
ATOM 5050 C CA . PRO A 1 651 ? 8.509 7.119 22.967 1.00 87.56 651 PRO A CA 1
ATOM 5051 C C . PRO A 1 651 ? 8.093 8.402 23.694 1.00 87.56 651 PRO A C 1
ATOM 5053 O O . PRO A 1 651 ? 7.499 8.376 24.777 1.00 87.56 651 PRO A O 1
ATOM 5056 N N . ALA A 1 652 ? 8.377 9.528 23.054 1.00 90.06 652 ALA A N 1
ATOM 5057 C CA . ALA A 1 652 ? 7.938 10.856 23.449 1.00 90.06 652 ALA A CA 1
ATOM 5058 C C . ALA A 1 652 ? 7.696 11.724 22.203 1.00 90.06 652 ALA A C 1
ATOM 5060 O O . ALA A 1 652 ? 8.086 11.366 21.095 1.00 90.06 652 ALA A O 1
ATOM 5061 N N . LEU A 1 653 ? 7.044 12.866 22.383 1.00 92.00 653 LEU A N 1
ATOM 5062 C CA . LEU A 1 653 ? 6.736 13.858 21.364 1.00 92.00 653 LEU A CA 1
ATOM 5063 C C . LEU A 1 653 ? 7.444 15.170 21.702 1.00 92.00 653 LEU A C 1
ATOM 5065 O O . LEU A 1 653 ? 7.338 15.671 22.825 1.00 92.00 653 LEU A O 1
ATOM 5069 N N . LEU A 1 654 ? 8.135 15.748 20.724 1.00 95.38 654 LEU A N 1
ATOM 5070 C CA . LEU A 1 654 ? 8.819 17.034 20.855 1.00 95.38 654 LEU A CA 1
ATOM 5071 C C . LEU A 1 654 ? 8.511 17.962 19.677 1.00 95.38 654 LEU A C 1
ATOM 5073 O O . LEU A 1 654 ? 8.013 17.520 18.640 1.00 95.38 654 LEU A O 1
ATOM 5077 N N . VAL A 1 655 ? 8.854 19.239 19.837 1.00 96.50 655 VAL A N 1
ATOM 5078 C CA . VAL A 1 655 ? 9.027 20.195 18.739 1.00 96.50 655 VAL A CA 1
ATOM 5079 C C . VAL A 1 655 ? 10.451 20.729 18.705 1.00 96.50 655 VAL A C 1
ATOM 5081 O O . VAL A 1 655 ? 11.108 20.857 19.736 1.00 96.50 655 VAL A O 1
ATOM 5084 N N . TYR A 1 656 ? 10.936 21.053 17.517 1.00 97.12 656 TYR A N 1
ATOM 5085 C CA . TYR A 1 656 ? 12.277 21.578 17.284 1.00 97.12 656 TYR A CA 1
ATOM 5086 C C . TYR A 1 656 ? 12.287 22.498 16.063 1.00 97.12 656 TYR A C 1
ATOM 5088 O O . TYR A 1 656 ? 11.317 22.571 15.307 1.00 97.12 656 TYR A O 1
ATOM 5096 N N . SER A 1 657 ? 13.393 23.207 15.854 1.00 95.19 657 SER A N 1
ATOM 5097 C CA . SER A 1 657 ? 13.569 24.046 14.671 1.00 95.19 657 SER A CA 1
ATOM 5098 C C . SER A 1 657 ? 15.020 24.072 14.201 1.00 95.19 657 SER A C 1
ATOM 5100 O O . SER A 1 657 ? 15.953 23.984 15.000 1.00 95.19 657 SER A O 1
ATOM 5102 N N . LEU A 1 658 ? 15.199 24.202 12.884 1.00 91.81 658 LEU A N 1
ATOM 5103 C CA . LEU A 1 658 ? 16.488 24.466 12.243 1.00 91.81 658 LEU A CA 1
ATOM 5104 C C . LEU A 1 658 ? 16.752 25.970 12.035 1.00 91.81 658 LEU A C 1
ATOM 5106 O O . LEU A 1 658 ? 17.867 26.325 11.635 1.00 91.81 658 LEU A O 1
ATOM 5110 N N . ASP A 1 659 ? 15.753 26.829 12.286 1.00 92.56 659 ASP A N 1
ATOM 5111 C CA . ASP A 1 659 ? 15.858 28.287 12.181 1.00 92.56 659 ASP A CA 1
ATOM 5112 C C . ASP A 1 659 ? 16.824 28.805 13.268 1.00 92.56 659 ASP A C 1
ATOM 5114 O O . ASP A 1 659 ? 16.564 28.607 14.463 1.00 92.56 659 ASP A O 1
ATOM 5118 N N . PRO A 1 660 ? 17.928 29.488 12.889 1.00 90.44 660 PRO A N 1
ATOM 5119 C CA . PRO A 1 660 ? 18.869 30.089 13.834 1.00 90.44 660 PRO A CA 1
ATOM 5120 C C . PRO A 1 660 ? 18.216 30.993 14.888 1.00 90.44 660 PRO A C 1
ATOM 5122 O O . PRO A 1 660 ? 18.782 31.181 15.964 1.00 90.44 660 PRO A O 1
ATOM 5125 N N . TRP A 1 661 ? 17.018 31.525 14.616 1.00 92.31 661 TRP A N 1
ATOM 5126 C CA . TRP A 1 661 ? 16.210 32.287 15.570 1.00 92.31 661 TRP A CA 1
ATOM 5127 C C . TRP A 1 661 ? 16.056 31.596 16.931 1.00 92.31 661 TRP A C 1
ATOM 5129 O O . TRP A 1 661 ? 16.156 32.257 17.972 1.00 92.31 661 TRP A O 1
ATOM 5139 N N . PHE A 1 662 ? 15.841 30.277 16.924 1.00 94.88 662 PHE A N 1
ATOM 5140 C CA . PHE A 1 662 ? 15.594 29.493 18.133 1.00 94.88 662 PHE A CA 1
ATOM 5141 C C . PHE A 1 662 ? 16.872 29.080 18.867 1.00 94.88 662 PHE A C 1
ATOM 5143 O O . PHE A 1 662 ? 16.783 28.630 20.008 1.00 94.88 662 PHE A O 1
ATOM 5150 N N . GLU A 1 663 ? 18.064 29.289 18.293 1.00 93.44 663 GLU A N 1
ATOM 5151 C CA . GLU A 1 663 ? 19.329 28.984 18.980 1.00 93.44 663 GLU A CA 1
ATOM 5152 C C . GLU A 1 663 ? 19.498 29.818 20.258 1.00 93.44 663 GLU A C 1
ATOM 5154 O O . GLU A 1 663 ? 20.018 29.315 21.252 1.00 93.44 663 GLU A O 1
ATOM 5159 N N . SER A 1 664 ? 18.990 31.056 20.262 1.00 93.88 664 SER A N 1
ATOM 5160 C CA . SER A 1 664 ? 18.931 31.928 21.441 1.00 93.88 664 SER A CA 1
ATOM 5161 C C . SER A 1 664 ? 17.533 32.034 22.063 1.00 93.88 664 SER A C 1
ATOM 5163 O O . SER A 1 664 ? 17.343 32.816 22.989 1.00 93.88 664 SER A O 1
ATOM 5165 N N . ARG A 1 665 ? 16.527 31.302 21.561 1.00 94.94 665 ARG A N 1
ATOM 5166 C CA . ARG A 1 665 ? 15.122 31.383 22.026 1.00 94.94 665 ARG A CA 1
ATOM 5167 C C . ARG A 1 665 ? 14.443 30.017 22.205 1.00 94.94 665 ARG A C 1
ATOM 5169 O O . ARG A 1 665 ? 13.313 29.835 21.750 1.00 94.94 665 ARG A O 1
ATOM 5176 N N . PRO A 1 666 ? 15.063 29.041 22.886 1.00 92.38 666 PRO A N 1
ATOM 5177 C CA . PRO A 1 666 ? 14.418 27.747 23.120 1.00 92.38 666 PRO A CA 1
ATOM 5178 C C . PRO A 1 666 ? 13.138 27.850 23.970 1.00 92.38 666 PRO A C 1
ATOM 5180 O O . PRO A 1 666 ? 12.289 26.966 23.904 1.00 92.38 666 PRO A O 1
ATOM 5183 N N . ASP A 1 667 ? 12.946 28.943 24.713 1.00 91.56 667 ASP A N 1
ATOM 5184 C CA . ASP A 1 667 ? 11.706 29.210 25.456 1.00 91.56 667 ASP A CA 1
ATOM 5185 C C . ASP A 1 667 ? 10.503 29.447 24.547 1.00 91.56 667 ASP A C 1
ATOM 5187 O O . ASP A 1 667 ? 9.374 29.131 24.916 1.00 91.56 667 ASP A O 1
ATOM 5191 N N . GLU A 1 668 ? 10.733 29.951 23.335 1.00 93.25 668 GLU A N 1
ATOM 5192 C CA . GLU A 1 668 ? 9.681 30.088 22.331 1.00 93.25 668 GLU A CA 1
ATOM 5193 C C . GLU A 1 668 ? 9.256 28.713 21.799 1.00 93.25 668 GLU A C 1
ATOM 5195 O O . GLU A 1 668 ? 8.059 28.445 21.709 1.00 93.25 668 GLU A O 1
ATOM 5200 N N . LEU A 1 669 ? 10.210 27.795 21.562 1.00 93.44 669 LEU A N 1
ATOM 5201 C CA . LEU A 1 669 ? 9.895 26.390 21.254 1.00 93.44 669 LEU A CA 1
ATOM 5202 C C . LEU A 1 669 ? 9.117 25.738 22.396 1.00 93.44 669 LEU A C 1
ATOM 5204 O O . LEU A 1 669 ? 8.154 25.017 22.150 1.00 93.44 669 LEU A O 1
ATOM 5208 N N . HIS A 1 670 ? 9.502 26.011 23.641 1.00 93.88 670 HIS A N 1
ATOM 5209 C CA . HIS A 1 670 ? 8.815 25.483 24.812 1.00 93.88 670 HIS A CA 1
ATOM 5210 C C . HIS A 1 670 ? 7.391 26.037 24.962 1.00 93.88 670 HIS A C 1
ATOM 5212 O O . HIS A 1 670 ? 6.465 25.274 25.231 1.00 93.88 670 HIS A O 1
ATOM 5218 N N . ALA A 1 671 ? 7.175 27.328 24.707 1.00 91.81 671 ALA A N 1
ATOM 5219 C CA . ALA A 1 671 ? 5.839 27.920 24.686 1.00 91.81 671 ALA A CA 1
ATOM 5220 C C . ALA A 1 671 ? 4.952 27.305 23.588 1.00 91.81 671 ALA A C 1
ATOM 5222 O O . ALA A 1 671 ? 3.779 27.018 23.835 1.00 91.81 671 ALA A O 1
ATOM 5223 N N . ILE A 1 672 ? 5.515 27.041 22.402 1.00 92.88 672 ILE A N 1
ATOM 5224 C CA . ILE A 1 672 ? 4.827 26.318 21.323 1.00 92.88 672 ILE A CA 1
ATOM 5225 C C . ILE A 1 672 ? 4.493 24.890 21.768 1.00 92.88 672 ILE A C 1
ATOM 5227 O O . ILE A 1 672 ? 3.349 24.466 21.627 1.00 92.88 672 ILE A O 1
ATOM 5231 N N . ALA A 1 673 ? 5.451 24.168 22.355 1.00 92.69 673 ALA A N 1
ATOM 5232 C CA . ALA A 1 673 ? 5.253 22.803 22.835 1.00 92.69 673 ALA A CA 1
ATOM 5233 C C . ALA A 1 673 ? 4.120 22.718 23.866 1.00 92.69 673 ALA A C 1
ATOM 5235 O O . ALA A 1 673 ? 3.217 21.891 23.739 1.00 92.69 673 ALA A O 1
ATOM 5236 N N . ARG A 1 674 ? 4.118 23.640 24.837 1.00 90.75 674 ARG A N 1
ATOM 5237 C CA . ARG A 1 674 ? 3.057 23.768 25.839 1.00 90.75 674 ARG A CA 1
ATOM 5238 C C . ARG A 1 674 ? 1.705 24.054 25.212 1.00 90.75 674 ARG A C 1
ATOM 5240 O O . ARG A 1 674 ? 0.727 23.415 25.580 1.00 90.75 674 ARG A O 1
ATOM 5247 N N . ARG A 1 675 ? 1.644 24.965 24.241 1.00 88.69 675 ARG A N 1
ATOM 5248 C CA . ARG A 1 675 ? 0.388 25.279 23.558 1.00 88.69 675 ARG A CA 1
ATOM 5249 C C . ARG A 1 675 ? -0.147 24.091 22.764 1.00 88.69 675 ARG A C 1
ATOM 5251 O O . ARG A 1 675 ? -1.351 23.876 22.751 1.00 88.69 675 ARG A O 1
ATOM 5258 N N . ILE A 1 676 ? 0.728 23.314 22.127 1.00 89.19 676 ILE A N 1
ATOM 5259 C CA . ILE A 1 676 ? 0.344 22.076 21.436 1.00 89.19 676 ILE A CA 1
ATOM 5260 C C . ILE A 1 676 ? -0.198 21.057 22.444 1.00 89.19 676 ILE A C 1
ATOM 5262 O O . ILE A 1 676 ? -1.240 20.458 22.198 1.00 89.19 676 ILE A O 1
ATOM 5266 N N . PHE A 1 677 ? 0.455 20.905 23.597 1.00 82.62 677 PHE A N 1
ATOM 5267 C CA . PHE A 1 677 ? -0.026 20.037 24.671 1.00 82.62 677 PHE A CA 1
ATOM 5268 C C . PHE A 1 677 ? -1.383 20.492 25.239 1.00 82.62 677 PHE A C 1
ATOM 5270 O O . PHE A 1 677 ? -2.253 19.663 25.479 1.00 82.62 677 PHE A O 1
ATOM 5277 N N . GLU A 1 678 ? -1.614 21.800 25.383 1.00 86.56 678 GLU A N 1
ATOM 5278 C CA . GLU A 1 678 ? -2.894 22.375 25.834 1.00 86.56 678 GLU A CA 1
ATOM 5279 C C . GLU A 1 678 ? -4.070 22.074 24.888 1.00 86.56 678 GLU A C 1
ATOM 5281 O O . GLU A 1 678 ? -5.223 22.131 25.314 1.00 86.56 678 GLU A O 1
ATOM 5286 N N . LEU A 1 679 ? -3.810 21.723 23.621 1.00 79.75 679 LEU A N 1
ATOM 5287 C CA . LEU A 1 679 ? -4.851 21.288 22.682 1.00 79.75 679 LEU A CA 1
ATOM 5288 C C . LEU A 1 679 ? -5.351 19.862 22.960 1.00 79.75 679 LEU A C 1
ATOM 5290 O O . LEU A 1 679 ? -6.359 19.446 22.380 1.00 79.75 679 LEU A O 1
ATOM 5294 N N . LYS A 1 680 ? -4.680 19.105 23.829 1.00 70.31 680 LYS A N 1
ATOM 5295 C CA . LYS A 1 680 ? -5.064 17.738 24.181 1.00 70.31 680 LYS A CA 1
ATOM 5296 C C . LYS A 1 680 ? -6.473 17.699 24.773 1.00 70.31 68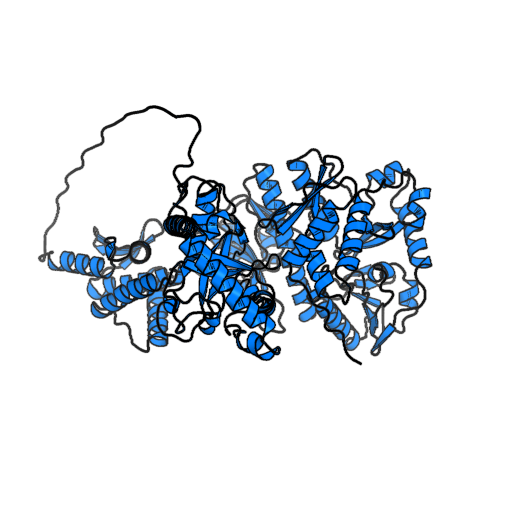0 LYS A C 1
ATOM 5298 O O . LYS A 1 680 ? -6.807 18.468 25.668 1.00 70.31 680 LYS A O 1
ATOM 5303 N N . ASN A 1 681 ? -7.300 16.787 24.266 1.00 66.31 681 ASN A N 1
ATOM 5304 C CA . ASN A 1 681 ? -8.725 16.633 24.571 1.00 66.31 681 ASN A CA 1
ATOM 5305 C C . ASN A 1 681 ? -9.605 17.851 24.224 1.00 66.31 681 ASN A C 1
ATOM 5307 O O . ASN A 1 681 ? -10.732 17.957 24.708 1.00 66.31 681 ASN A O 1
ATOM 5311 N N . THR A 1 682 ? -9.130 18.763 23.371 1.00 71.50 682 THR A N 1
ATOM 5312 C CA . THR A 1 682 ? -9.919 19.910 22.896 1.00 71.50 682 THR A CA 1
ATOM 5313 C C . THR A 1 682 ? -10.424 19.699 21.465 1.00 71.50 682 THR A C 1
ATOM 5315 O O . THR A 1 682 ? -9.919 18.858 20.722 1.00 71.50 682 THR A O 1
ATOM 5318 N N . GLN A 1 683 ? -11.438 20.468 21.053 1.00 76.31 683 GLN A N 1
ATOM 5319 C CA . GLN A 1 683 ? -11.968 20.458 19.683 1.00 76.31 683 GLN A CA 1
ATOM 5320 C C . GLN A 1 683 ? -11.895 21.863 19.067 1.00 76.31 683 GLN A C 1
ATOM 5322 O O . GLN A 1 683 ? -12.917 22.546 18.956 1.00 76.31 683 GLN A O 1
ATOM 5327 N N . PRO A 1 684 ? -10.695 22.340 18.691 1.00 74.00 684 PRO A N 1
ATOM 5328 C CA . PRO A 1 684 ? -10.550 23.662 18.103 1.00 74.00 684 PRO A CA 1
ATOM 5329 C C . PRO A 1 684 ? -11.234 23.724 16.730 1.00 74.00 684 PRO A C 1
ATOM 5331 O O . PRO A 1 684 ? -11.234 22.774 15.935 1.00 74.00 684 PRO A O 1
ATOM 5334 N N . THR A 1 685 ? -11.838 24.876 16.446 1.00 67.81 685 THR A N 1
ATOM 5335 C CA . THR A 1 685 ? -12.558 25.133 15.193 1.00 67.81 685 THR A CA 1
ATOM 5336 C C . THR A 1 685 ? -11.604 25.248 14.010 1.00 67.81 685 THR A C 1
ATOM 5338 O O . THR A 1 685 ? -11.948 24.823 12.906 1.00 67.81 685 THR A O 1
ATOM 5341 N N . GLU A 1 686 ? -10.389 25.740 14.244 1.00 74.94 686 GLU A N 1
ATOM 5342 C CA . GLU A 1 686 ? -9.363 25.893 13.223 1.00 74.94 686 GLU A CA 1
ATOM 5343 C C . GLU A 1 686 ? -8.792 24.531 12.766 1.00 74.94 686 GLU A C 1
ATOM 5345 O O . GLU A 1 686 ? -8.364 23.735 13.608 1.00 74.94 686 GLU A O 1
ATOM 5350 N N . PRO A 1 687 ? -8.748 24.235 11.451 1.00 72.12 687 PRO A N 1
ATOM 5351 C CA . PRO A 1 687 ? -8.322 22.928 10.948 1.00 72.12 687 PRO A CA 1
ATOM 5352 C C . PRO A 1 687 ? -6.910 22.497 11.374 1.00 72.12 687 PRO A C 1
ATOM 5354 O O . PRO A 1 687 ? -6.723 21.335 11.737 1.00 72.12 687 PRO A O 1
ATOM 5357 N N . GLY A 1 688 ? -5.930 23.413 11.363 1.00 72.06 688 GLY A N 1
ATOM 5358 C CA . GLY A 1 688 ? -4.540 23.109 11.727 1.00 72.06 688 GLY A CA 1
ATOM 5359 C C . GLY A 1 688 ? -4.398 22.714 13.197 1.00 72.06 688 GLY A C 1
ATOM 5360 O O . GLY A 1 688 ? -3.777 21.702 13.521 1.00 72.06 688 GLY A O 1
ATOM 5361 N N . LEU A 1 689 ? -5.061 23.453 14.087 1.00 79.50 689 LEU A N 1
ATOM 5362 C CA . LEU A 1 689 ? -5.105 23.133 15.514 1.00 79.50 689 LEU A CA 1
ATOM 5363 C C . LEU A 1 689 ? -5.916 21.871 15.800 1.00 79.50 689 LEU A C 1
ATOM 5365 O O . LEU A 1 689 ? -5.604 21.162 16.748 1.00 79.50 689 LEU A O 1
ATOM 5369 N N . ARG A 1 690 ? -6.925 21.549 14.982 1.00 81.62 690 ARG A N 1
ATOM 5370 C CA . ARG A 1 690 ? -7.712 20.314 15.132 1.00 81.62 690 ARG A CA 1
ATOM 5371 C C . ARG A 1 690 ? -6.885 19.076 14.814 1.00 81.62 690 ARG A C 1
ATOM 5373 O O . ARG A 1 690 ? -7.022 18.069 15.503 1.00 81.62 690 ARG A O 1
ATOM 5380 N N . ALA A 1 691 ? -6.013 19.160 13.810 1.00 74.62 691 ALA A N 1
ATOM 5381 C CA . ALA A 1 691 ? -5.061 18.099 13.502 1.00 74.62 691 ALA A CA 1
ATOM 5382 C C . ALA A 1 691 ? -4.060 17.895 14.651 1.00 74.62 691 ALA A C 1
ATOM 5384 O O . ALA A 1 691 ? -3.845 16.760 15.066 1.00 74.62 691 ALA A O 1
ATOM 5385 N N . LEU A 1 692 ? -3.525 18.981 15.226 1.00 80.12 692 LEU A N 1
ATOM 5386 C CA . LEU A 1 692 ? -2.652 18.900 16.402 1.00 80.12 692 LEU A CA 1
ATOM 5387 C C . LEU A 1 692 ? -3.376 18.366 17.639 1.00 80.12 692 LEU A C 1
ATOM 5389 O O . LEU A 1 692 ? -2.844 17.487 18.305 1.00 80.12 692 LEU A O 1
ATOM 5393 N N . ALA A 1 693 ? -4.592 18.846 17.918 1.00 78.06 693 ALA A N 1
ATOM 5394 C CA . ALA A 1 693 ? -5.426 18.370 19.018 1.00 78.06 693 ALA A CA 1
ATOM 5395 C C . ALA A 1 693 ? -5.667 16.863 18.898 1.00 78.06 693 ALA A C 1
ATOM 5397 O O . ALA A 1 693 ? -5.493 16.140 19.871 1.00 78.06 693 ALA A O 1
ATOM 5398 N N . LYS A 1 694 ? -5.984 16.374 17.693 1.00 77.56 694 LYS A N 1
ATOM 5399 C CA . LYS A 1 694 ? -6.127 14.943 17.408 1.00 77.56 694 LYS A CA 1
ATOM 5400 C C . LYS A 1 694 ? -4.819 14.183 17.656 1.00 77.56 694 LYS A C 1
ATOM 5402 O O . LYS A 1 694 ? -4.837 13.195 18.382 1.00 77.56 694 LYS A O 1
ATOM 5407 N N . LEU A 1 695 ? -3.693 14.686 17.140 1.00 77.31 695 LEU A N 1
ATOM 5408 C CA . LEU A 1 695 ? -2.361 14.091 17.306 1.00 77.31 695 LEU A CA 1
ATOM 5409 C C . LEU A 1 695 ? -1.986 13.910 18.788 1.00 77.31 695 LEU A C 1
ATOM 5411 O O . LEU A 1 695 ? -1.597 12.817 19.194 1.00 77.31 695 LEU A O 1
ATOM 5415 N N . VAL A 1 696 ? -2.134 14.958 19.610 1.00 70.69 696 VAL A N 1
ATOM 5416 C CA . VAL A 1 696 ? -1.785 14.893 21.042 1.00 70.69 696 VAL A CA 1
ATOM 5417 C C . VAL A 1 696 ? -2.832 14.190 21.912 1.00 70.69 696 VAL A C 1
ATOM 5419 O O . VAL A 1 696 ? -2.531 13.862 23.056 1.00 70.69 696 VAL A O 1
ATOM 5422 N N . THR A 1 697 ? -4.048 13.967 21.399 1.00 70.12 697 THR A N 1
ATOM 5423 C CA . THR A 1 697 ? -5.145 13.288 22.118 1.00 70.12 697 THR A CA 1
ATOM 5424 C C . THR A 1 697 ? -5.173 11.790 21.855 1.00 70.12 697 THR A C 1
ATOM 5426 O O . THR A 1 697 ? -5.381 11.010 22.777 1.00 70.12 697 THR A O 1
ATOM 5429 N N . GLU A 1 698 ? -4.988 11.381 20.601 1.00 66.38 698 GLU A N 1
ATOM 5430 C CA . GLU A 1 698 ? -5.088 9.975 20.205 1.00 66.38 698 GLU A CA 1
ATOM 5431 C C . GLU A 1 698 ? -3.800 9.191 20.478 1.00 66.38 698 GLU A C 1
ATOM 5433 O O . GLU A 1 698 ? -3.855 7.963 20.507 1.00 66.38 698 GLU A O 1
ATOM 5438 N N . GLU A 1 699 ? -2.659 9.881 20.643 1.00 57.50 699 GLU A N 1
ATOM 5439 C CA . GLU A 1 699 ? -1.339 9.358 21.064 1.00 57.50 699 GLU A CA 1
ATOM 5440 C C . GLU A 1 699 ? -0.825 8.108 20.313 1.00 57.50 699 GLU A C 1
ATOM 5442 O O . GLU A 1 699 ? 0.143 7.467 20.717 1.00 57.50 699 GLU A O 1
ATOM 5447 N N . SER A 1 700 ? -1.458 7.760 19.194 1.00 51.53 700 SER A N 1
ATOM 5448 C CA . SER A 1 700 ? -1.205 6.559 18.390 1.00 51.53 700 SER A CA 1
ATOM 5449 C C . SER A 1 700 ? -0.623 6.885 17.016 1.00 51.53 700 SER A C 1
ATOM 5451 O O . SER A 1 700 ? -0.109 5.994 16.335 1.00 51.53 700 SER A O 1
ATOM 5453 N N . ASP A 1 701 ? -0.654 8.162 16.627 1.00 57.84 701 ASP A N 1
ATOM 5454 C CA . ASP A 1 701 ? 0.002 8.667 15.430 1.00 57.84 701 ASP A CA 1
ATOM 5455 C C . ASP A 1 701 ? 1.511 8.793 15.682 1.00 57.84 701 ASP A C 1
ATOM 5457 O O . ASP A 1 701 ? 1.966 9.532 16.557 1.00 57.84 701 ASP A O 1
ATOM 5461 N N . ARG A 1 702 ? 2.292 8.034 14.909 1.00 68.50 702 ARG A N 1
ATOM 5462 C CA . ARG A 1 702 ? 3.756 7.976 15.010 1.00 68.50 702 ARG A CA 1
ATOM 5463 C C . ARG A 1 702 ? 4.448 8.866 13.973 1.00 68.50 702 ARG A C 1
ATOM 5465 O O . ARG A 1 702 ? 5.539 8.544 13.506 1.00 68.50 702 ARG A O 1
ATOM 5472 N N . GLY A 1 703 ? 3.795 9.959 13.583 1.00 68.00 703 GLY A N 1
ATOM 5473 C CA . GLY A 1 703 ? 4.320 10.941 12.642 1.00 68.00 703 GLY A CA 1
ATOM 5474 C C . GLY A 1 703 ? 5.598 11.635 13.130 1.00 68.00 703 GLY A C 1
ATOM 5475 O O . GLY A 1 703 ? 5.682 12.134 14.255 1.00 68.00 703 GLY A O 1
ATOM 5476 N N . MET A 1 704 ? 6.585 11.714 12.241 1.00 80.81 704 MET A N 1
ATOM 5477 C CA . MET A 1 704 ? 7.829 12.467 12.411 1.00 80.81 704 MET A CA 1
ATOM 5478 C C . MET A 1 704 ? 7.895 13.588 11.366 1.00 80.81 704 MET A C 1
ATOM 5480 O O . MET A 1 704 ? 7.395 13.410 10.254 1.00 80.81 704 MET A O 1
ATOM 5484 N N . GLY A 1 705 ? 8.488 14.732 11.711 1.00 76.94 705 GLY A N 1
ATOM 5485 C CA . GLY A 1 705 ? 8.785 15.799 10.746 1.00 76.94 705 GLY A CA 1
ATOM 5486 C C . GLY A 1 705 ? 7.605 16.675 10.315 1.00 76.94 705 GLY A C 1
ATOM 5487 O O . GLY A 1 705 ? 7.697 17.379 9.309 1.00 76.94 705 GLY A O 1
ATOM 5488 N N . TRP A 1 706 ? 6.480 16.655 11.033 1.00 85.88 706 TRP A N 1
ATOM 5489 C CA . TRP A 1 706 ? 5.308 17.460 10.675 1.00 85.88 706 TRP A CA 1
ATOM 5490 C C . TRP A 1 706 ? 5.512 18.936 11.036 1.00 85.88 706 TRP A C 1
ATOM 5492 O O . TRP A 1 706 ? 6.118 19.261 12.053 1.00 85.88 706 TRP A O 1
ATOM 5502 N N . ARG A 1 707 ? 5.003 19.858 10.211 1.00 88.81 707 ARG A N 1
ATOM 5503 C CA . ARG A 1 707 ? 5.131 21.304 10.454 1.00 88.81 707 ARG A CA 1
ATOM 5504 C C . ARG A 1 707 ? 4.069 21.786 11.441 1.00 88.81 707 ARG A C 1
ATOM 5506 O O . ARG A 1 707 ? 2.890 21.466 11.289 1.00 88.81 707 ARG A O 1
ATOM 5513 N N . VAL A 1 708 ? 4.476 22.588 12.422 1.00 88.81 708 VAL A N 1
ATOM 5514 C CA . VAL A 1 708 ? 3.552 23.281 13.325 1.00 88.81 708 VAL A CA 1
ATOM 5515 C C . VAL A 1 708 ? 2.728 24.303 12.511 1.00 88.81 708 VAL A C 1
ATOM 5517 O O . VAL A 1 708 ? 3.316 25.059 11.737 1.00 88.81 708 VAL A O 1
ATOM 5520 N N . PRO A 1 709 ? 1.386 24.345 12.639 1.00 87.19 709 PRO A N 1
ATOM 5521 C CA . PRO A 1 709 ? 0.530 25.252 11.873 1.00 87.19 709 PRO A CA 1
ATOM 5522 C C . PRO A 1 709 ? 0.846 26.738 12.088 1.00 87.19 709 PRO A C 1
ATOM 5524 O O . PRO A 1 709 ? 1.184 27.156 13.199 1.00 87.19 709 PRO A O 1
ATOM 5527 N N . GLU A 1 710 ? 0.596 27.547 11.050 1.00 82.25 710 GLU A N 1
ATOM 5528 C CA . GLU A 1 710 ? 0.790 29.012 11.058 1.00 82.25 710 GLU A CA 1
ATOM 5529 C C . GLU A 1 710 ? -0.001 29.744 12.150 1.00 82.25 710 GLU A C 1
ATOM 5531 O O . GLU A 1 710 ? 0.329 30.871 12.536 1.00 82.25 710 GLU A O 1
ATOM 5536 N N . ALA A 1 711 ? -1.030 29.088 12.681 1.00 82.88 711 ALA A N 1
ATOM 5537 C CA . ALA A 1 711 ? -1.799 29.574 13.807 1.00 82.88 711 ALA A CA 1
ATOM 5538 C C . ALA A 1 711 ? -1.027 29.669 15.115 1.00 82.88 711 ALA A C 1
ATOM 5540 O O . ALA A 1 711 ? -1.377 30.497 15.950 1.00 82.88 711 ALA A O 1
ATOM 5541 N N . LEU A 1 712 ? 0.013 28.850 15.296 1.00 83.81 712 LEU A N 1
ATOM 5542 C CA . LEU A 1 712 ? 0.866 28.887 16.484 1.00 83.81 712 LEU A CA 1
ATOM 5543 C C . LEU A 1 712 ? 2.153 29.674 16.234 1.00 83.81 712 LEU A C 1
ATOM 5545 O O . LEU A 1 712 ? 2.600 30.395 17.122 1.00 83.81 712 LEU A O 1
ATOM 5549 N N . THR A 1 713 ? 2.738 29.567 15.039 1.00 87.69 713 THR A N 1
ATOM 5550 C CA . THR A 1 713 ? 3.973 30.271 14.664 1.00 87.69 713 THR A CA 1
ATOM 5551 C C . THR A 1 713 ? 4.084 30.407 13.146 1.00 87.69 713 THR A C 1
ATOM 5553 O O . THR A 1 713 ? 3.713 29.496 12.419 1.00 87.69 713 THR A O 1
ATOM 5556 N N . ASP A 1 714 ? 4.605 31.527 12.647 1.00 84.94 714 ASP A N 1
ATOM 5557 C CA . ASP A 1 714 ? 4.969 31.696 11.230 1.00 84.94 714 ASP A CA 1
ATOM 5558 C C . ASP A 1 714 ? 6.376 31.178 10.893 1.00 84.94 714 ASP A C 1
ATOM 5560 O O . ASP A 1 714 ? 6.752 31.130 9.718 1.00 84.94 714 ASP A O 1
ATOM 5564 N N . ARG A 1 715 ? 7.153 30.765 11.900 1.00 88.62 715 ARG A N 1
ATOM 5565 C CA . ARG A 1 715 ? 8.503 30.219 11.728 1.00 88.62 715 ARG A CA 1
ATOM 5566 C C . ARG A 1 715 ? 8.472 28.719 11.451 1.00 88.62 715 ARG A C 1
ATOM 5568 O O . ARG A 1 715 ? 7.486 28.032 11.709 1.00 88.62 715 ARG A O 1
ATOM 5575 N N . ASP A 1 716 ? 9.567 28.194 10.907 1.00 89.56 716 ASP A N 1
ATOM 5576 C CA . ASP A 1 716 ? 9.694 26.758 10.641 1.00 89.56 716 ASP A CA 1
ATOM 5577 C C . ASP A 1 716 ? 9.941 25.991 11.946 1.00 89.56 716 ASP A C 1
ATOM 5579 O O . ASP A 1 716 ? 11.081 25.806 12.371 1.00 89.56 716 ASP A O 1
ATOM 5583 N N . VAL A 1 717 ? 8.862 25.573 12.606 1.00 94.44 717 VAL A N 1
ATOM 5584 C CA . VAL A 1 717 ? 8.902 24.663 13.755 1.00 94.44 717 VAL A CA 1
ATOM 5585 C C . VAL A 1 717 ? 8.299 23.332 13.336 1.00 94.44 717 VAL A C 1
ATOM 5587 O O . VAL A 1 717 ? 7.221 23.281 12.741 1.00 94.44 717 VAL A O 1
ATOM 5590 N N . ARG A 1 718 ? 9.002 22.248 13.652 1.00 93.94 718 ARG A N 1
ATOM 5591 C CA . ARG A 1 718 ? 8.610 20.878 13.323 1.00 93.94 718 ARG A CA 1
ATOM 5592 C C . ARG A 1 718 ? 8.333 20.092 14.588 1.00 93.94 718 ARG A C 1
ATOM 5594 O O . ARG A 1 718 ? 8.965 20.342 15.610 1.00 93.94 718 ARG A O 1
ATOM 5601 N N . GLY A 1 719 ? 7.420 19.136 14.515 1.00 92.44 719 GLY A N 1
ATOM 5602 C CA . GLY A 1 719 ? 7.169 18.164 15.565 1.00 92.44 719 GLY A CA 1
ATOM 5603 C C . GLY A 1 719 ? 7.519 16.750 15.123 1.00 92.44 719 GLY A C 1
ATOM 5604 O O . GLY A 1 719 ? 7.417 16.404 13.945 1.00 92.44 719 GLY A O 1
ATOM 5605 N N . ALA A 1 720 ? 7.962 15.930 16.071 1.00 91.69 720 ALA A N 1
ATOM 5606 C CA . ALA A 1 720 ? 8.294 14.538 15.812 1.00 91.69 720 ALA A CA 1
ATOM 5607 C C . ALA A 1 720 ? 8.057 13.675 17.048 1.00 91.69 720 ALA A C 1
ATOM 5609 O O . ALA A 1 720 ? 8.407 14.068 18.167 1.00 91.69 720 ALA A O 1
ATOM 5610 N N . ILE A 1 721 ? 7.488 12.488 16.832 1.00 89.25 721 ILE A N 1
ATOM 5611 C CA . ILE A 1 721 ? 7.610 11.406 17.804 1.00 89.25 721 ILE A CA 1
ATOM 5612 C C . ILE A 1 721 ? 9.040 10.857 17.751 1.00 89.25 721 ILE A C 1
ATOM 5614 O O . ILE A 1 721 ? 9.635 10.752 16.679 1.00 89.25 721 ILE A O 1
ATOM 5618 N N . PHE A 1 722 ? 9.612 10.506 18.893 1.00 90.69 722 PHE A N 1
ATOM 5619 C CA . PHE A 1 722 ? 10.978 10.007 18.963 1.00 90.69 722 PHE A CA 1
ATOM 5620 C C . PHE A 1 722 ? 11.156 9.016 20.105 1.00 90.69 722 PHE A C 1
ATOM 5622 O O . PHE A 1 722 ? 10.360 8.988 21.044 1.00 90.69 722 PHE A O 1
ATOM 5629 N N . MET A 1 723 ? 12.206 8.200 20.022 1.00 91.12 723 MET A N 1
ATOM 5630 C CA . MET A 1 723 ? 12.576 7.278 21.093 1.00 91.12 723 MET A CA 1
ATOM 5631 C C . MET A 1 723 ? 13.507 7.962 22.086 1.00 91.12 723 MET A C 1
ATOM 5633 O O . MET A 1 723 ? 14.556 8.486 21.713 1.00 91.12 723 MET A O 1
ATOM 5637 N N . VAL A 1 724 ? 13.139 7.913 23.364 1.00 92.12 724 VAL A N 1
ATOM 5638 C CA . VAL A 1 724 ? 14.015 8.315 24.462 1.00 92.12 724 VAL A CA 1
ATOM 5639 C C . VAL A 1 724 ? 14.746 7.077 24.954 1.00 92.12 724 VAL A C 1
ATOM 5641 O O . VAL A 1 724 ? 14.176 6.262 25.681 1.00 92.12 724 VAL A O 1
ATOM 5644 N N . PHE A 1 725 ? 16.014 6.959 24.565 1.00 92.31 725 PHE A N 1
ATOM 5645 C CA . PHE A 1 725 ? 16.918 5.966 25.127 1.00 92.31 725 PHE A CA 1
ATOM 5646 C C . PHE A 1 725 ? 17.504 6.500 26.431 1.00 92.31 725 PHE A C 1
ATOM 5648 O O . PHE A 1 725 ? 18.139 7.557 26.456 1.00 92.31 725 PHE A O 1
ATOM 5655 N N . ARG A 1 726 ? 17.316 5.773 27.531 1.00 89.88 726 ARG A N 1
ATOM 5656 C CA . ARG A 1 726 ? 17.772 6.194 28.861 1.00 89.88 726 ARG A CA 1
ATOM 5657 C C . ARG A 1 726 ? 19.276 6.397 28.924 1.00 89.88 726 ARG A C 1
ATOM 5659 O O . ARG A 1 726 ? 19.738 7.270 29.646 1.00 89.88 726 ARG A O 1
ATOM 5666 N N . GLN A 1 727 ? 20.040 5.643 28.141 1.00 90.25 727 GLN A N 1
ATOM 5667 C CA . GLN A 1 727 ? 21.488 5.819 28.068 1.00 90.25 727 GLN A CA 1
ATOM 5668 C C . GLN A 1 727 ? 21.920 7.185 27.508 1.00 90.25 727 GLN A C 1
ATOM 5670 O O . GLN A 1 727 ? 23.044 7.602 27.749 1.00 90.25 727 GLN A O 1
ATOM 5675 N N . HIS A 1 728 ? 21.050 7.895 26.780 1.00 91.69 728 HIS A N 1
ATOM 5676 C CA . HIS A 1 728 ? 21.372 9.200 26.190 1.00 91.69 728 HIS A CA 1
ATOM 5677 C C . HIS A 1 728 ? 21.017 10.384 27.087 1.00 91.69 728 HIS A C 1
ATOM 5679 O O . HIS A 1 728 ? 21.381 11.508 26.758 1.00 91.69 728 HIS A O 1
ATOM 5685 N N . ILE A 1 729 ? 20.335 10.160 28.211 1.00 88.88 729 ILE A N 1
ATOM 5686 C CA . ILE A 1 729 ? 19.923 11.217 29.141 1.00 88.88 729 ILE A CA 1
ATOM 5687 C C . ILE A 1 729 ? 20.675 11.097 30.474 1.00 88.88 729 ILE A C 1
ATOM 5689 O O . ILE A 1 729 ? 20.929 9.981 30.940 1.00 88.88 729 ILE A O 1
ATOM 5693 N N . PRO A 1 730 ? 21.029 12.222 31.127 1.00 84.19 730 PRO A N 1
ATOM 5694 C CA . PRO A 1 730 ? 21.744 12.190 32.397 1.00 84.19 730 PRO A CA 1
ATOM 5695 C C . PRO A 1 730 ? 21.023 11.325 33.437 1.00 84.19 730 PRO A C 1
ATOM 5697 O O . PRO A 1 730 ? 19.819 11.455 33.642 1.00 84.19 730 PRO A O 1
ATOM 5700 N N . GLN A 1 731 ? 21.762 10.442 34.115 1.00 82.88 731 GLN A N 1
ATOM 5701 C CA . GLN A 1 731 ? 21.232 9.576 35.185 1.00 82.88 731 GLN A CA 1
ATOM 5702 C C . GLN A 1 731 ? 20.078 8.648 34.743 1.00 82.88 731 GLN A C 1
ATOM 5704 O O . GLN A 1 731 ? 19.354 8.109 35.587 1.00 82.88 731 GLN A O 1
ATOM 5709 N N . GLY A 1 732 ? 19.894 8.456 33.431 1.00 83.38 732 GLY A N 1
ATOM 5710 C CA . GLY A 1 732 ? 18.815 7.645 32.876 1.00 83.38 732 GLY A CA 1
ATOM 5711 C C . GLY A 1 732 ? 17.418 8.222 33.096 1.00 83.38 732 GLY A C 1
ATOM 5712 O O . GLY A 1 732 ? 16.452 7.461 33.024 1.00 83.38 732 GLY A O 1
ATOM 5713 N N . GLN A 1 733 ? 17.300 9.516 33.415 1.00 86.06 733 GLN A N 1
ATOM 5714 C CA . GLN A 1 733 ? 16.047 10.180 33.784 1.00 86.06 733 GLN A CA 1
ATOM 5715 C C . GLN A 1 733 ? 15.900 11.524 33.073 1.00 86.06 733 GLN A C 1
ATOM 5717 O O . GLN A 1 733 ? 16.838 12.312 32.979 1.00 86.06 733 GLN A O 1
ATOM 5722 N N . MET A 1 734 ? 14.702 11.791 32.563 1.00 82.88 734 MET A N 1
ATOM 5723 C CA . MET A 1 734 ? 14.377 13.058 31.925 1.00 82.88 734 MET A CA 1
ATOM 5724 C C . MET A 1 734 ? 14.062 14.084 33.017 1.00 82.88 734 MET A C 1
ATOM 5726 O O . MET A 1 734 ? 13.080 13.938 33.736 1.00 82.88 734 MET A O 1
ATOM 5730 N N . CYS A 1 735 ? 14.905 15.108 33.152 1.00 74.31 735 CYS A N 1
ATOM 5731 C CA . CYS A 1 735 ? 14.794 16.125 34.210 1.00 74.31 735 CYS A CA 1
ATOM 5732 C C . CYS A 1 735 ? 14.507 17.538 33.672 1.00 74.31 735 CYS A C 1
ATOM 5734 O O . CYS A 1 735 ? 14.431 18.489 34.447 1.00 74.31 735 CYS A O 1
ATOM 5736 N N . GLY A 1 736 ? 14.365 17.691 32.353 1.00 75.50 736 GLY A N 1
ATOM 5737 C CA . GLY A 1 736 ? 14.138 18.976 31.702 1.00 75.50 736 GLY A CA 1
ATOM 5738 C C . GLY A 1 736 ? 13.293 18.843 30.439 1.00 75.50 736 GLY A C 1
ATOM 5739 O O . GLY A 1 736 ? 13.285 17.806 29.782 1.00 75.50 736 GLY A O 1
ATOM 5740 N N . GLU A 1 737 ? 12.588 19.920 30.104 1.00 84.38 737 GLU A N 1
ATOM 5741 C CA . GLU A 1 737 ? 11.666 19.990 28.960 1.00 84.38 737 GLU A CA 1
ATOM 5742 C C . GLU A 1 737 ? 12.303 20.652 27.731 1.00 84.38 737 GLU A C 1
ATOM 5744 O O . GLU A 1 737 ? 11.657 20.790 26.698 1.00 84.38 737 GLU A O 1
ATOM 5749 N N . ARG A 1 738 ? 13.566 21.080 27.846 1.00 90.81 738 ARG A N 1
ATOM 5750 C CA . ARG A 1 738 ? 14.387 21.656 26.777 1.00 90.81 738 ARG A CA 1
ATOM 5751 C C . ARG A 1 738 ? 15.720 20.932 26.774 1.00 90.81 738 ARG A C 1
ATOM 5753 O O . ARG A 1 738 ? 16.365 20.843 27.816 1.00 90.81 738 ARG A O 1
ATOM 5760 N N . PHE A 1 739 ? 16.124 20.411 25.628 1.00 92.75 739 PHE A N 1
ATOM 5761 C CA . PHE A 1 739 ? 17.358 19.639 25.523 1.00 92.75 739 PHE A CA 1
ATOM 5762 C C . PHE A 1 739 ? 17.902 19.671 24.095 1.00 92.75 739 PHE A C 1
ATOM 5764 O O . PHE A 1 739 ? 17.145 19.919 23.147 1.00 92.75 739 PHE A O 1
ATOM 5771 N N . PRO A 1 740 ? 19.217 19.458 23.924 1.00 94.94 740 PRO A N 1
ATOM 5772 C CA . PRO A 1 740 ? 19.799 19.348 22.604 1.00 94.94 740 PRO A CA 1
ATOM 5773 C C . PRO A 1 740 ? 19.425 18.000 21.981 1.00 94.94 740 PRO A C 1
ATOM 5775 O O . PRO A 1 740 ? 19.538 16.942 22.606 1.00 94.94 740 PRO A O 1
ATOM 5778 N N . ILE A 1 741 ? 19.013 18.039 20.722 1.00 96.88 741 ILE A N 1
ATOM 5779 C CA . ILE A 1 741 ? 18.771 16.848 19.910 1.00 96.88 741 ILE A CA 1
ATOM 5780 C C . ILE A 1 741 ? 19.692 16.846 18.697 1.00 96.88 741 ILE A C 1
ATOM 5782 O O . ILE A 1 741 ? 20.142 17.893 18.229 1.00 96.88 741 ILE A O 1
ATOM 5786 N N . LEU A 1 742 ? 19.946 15.651 18.189 1.00 96.31 742 LEU A N 1
ATOM 5787 C CA . LEU A 1 742 ? 20.535 15.391 16.894 1.00 96.31 742 LEU A CA 1
ATOM 5788 C C . LEU A 1 742 ? 19.408 15.264 15.876 1.00 96.31 742 LEU A C 1
ATOM 5790 O O . LEU A 1 742 ? 18.487 14.461 16.036 1.00 96.31 742 LEU A O 1
ATOM 5794 N N . VAL A 1 743 ? 19.508 16.062 14.823 1.00 94.62 743 VAL A N 1
ATOM 5795 C CA . VAL A 1 743 ? 18.636 15.995 13.653 1.00 94.62 743 VAL A CA 1
ATOM 5796 C C . VAL A 1 743 ? 19.499 15.885 12.417 1.00 94.62 743 VAL A C 1
ATOM 5798 O O . VAL A 1 743 ? 20.564 16.498 12.341 1.00 94.62 743 VAL A O 1
ATOM 5801 N N . HIS A 1 744 ? 19.053 15.122 11.435 1.00 89.56 744 HIS A N 1
ATOM 5802 C CA . HIS A 1 744 ? 19.735 15.044 10.157 1.00 89.56 744 HIS A CA 1
ATOM 5803 C C . HIS A 1 744 ? 18.738 15.364 9.051 1.00 89.56 744 HIS A C 1
ATOM 5805 O O . HIS A 1 744 ? 17.606 14.902 9.139 1.00 89.56 744 HIS A O 1
ATOM 5811 N N . PRO A 1 745 ? 19.114 16.100 7.988 1.00 76.94 745 PRO A N 1
ATOM 5812 C CA . PRO A 1 745 ? 18.228 16.287 6.841 1.00 76.94 745 PRO A CA 1
ATOM 5813 C C . PRO A 1 745 ? 17.807 14.964 6.189 1.00 76.94 745 PRO A C 1
ATOM 5815 O O . PRO A 1 745 ? 16.931 14.993 5.337 1.00 76.94 745 PRO A O 1
ATOM 5818 N N . SER A 1 746 ? 18.408 13.824 6.571 1.00 73.12 746 SER A N 1
ATOM 5819 C CA . SER A 1 746 ? 18.167 12.513 5.974 1.00 73.12 746 SER A CA 1
ATOM 5820 C C . SER A 1 746 ? 17.281 11.519 6.636 1.00 73.12 746 SER A C 1
ATOM 5822 O O . SER A 1 746 ? 17.022 10.447 6.088 1.00 73.12 746 SER A O 1
ATOM 5824 N N . THR A 1 747 ? 16.755 11.890 7.768 1.00 81.75 747 THR A N 1
ATOM 5825 C CA . THR A 1 747 ? 15.786 11.070 8.440 1.00 81.75 747 THR A CA 1
ATOM 5826 C C . THR A 1 747 ? 14.872 12.009 9.180 1.00 81.75 747 THR A C 1
ATOM 5828 O O . THR A 1 747 ? 15.301 13.048 9.679 1.00 81.75 747 THR A O 1
ATOM 5831 N N . GLU A 1 748 ? 13.600 11.644 9.235 1.00 82.81 748 GLU A N 1
ATOM 5832 C CA . GLU A 1 748 ? 12.681 12.352 10.117 1.00 82.81 748 GLU A CA 1
ATOM 5833 C C . GLU A 1 748 ? 12.866 11.883 11.572 1.00 82.81 748 GLU A C 1
ATOM 5835 O O . GLU A 1 748 ? 12.336 12.499 12.497 1.00 82.81 748 GLU A O 1
ATOM 5840 N N . ALA A 1 749 ? 13.671 10.834 11.801 1.00 88.06 749 ALA A N 1
ATOM 5841 C CA . ALA A 1 749 ? 14.091 10.435 13.128 1.00 88.06 749 ALA A CA 1
ATOM 5842 C C . ALA A 1 749 ? 14.934 11.531 13.777 1.00 88.06 749 ALA A C 1
ATOM 5844 O O . ALA A 1 749 ? 15.974 11.965 13.277 1.00 88.06 749 ALA A O 1
ATOM 5845 N N . VAL A 1 750 ? 14.498 11.914 14.966 1.00 93.69 750 VAL A N 1
ATOM 5846 C CA . VAL A 1 750 ? 15.264 12.757 15.868 1.00 93.69 750 VAL A CA 1
ATOM 5847 C C . VAL A 1 750 ? 15.732 11.911 17.040 1.00 93.69 750 VAL A C 1
ATOM 5849 O O . VAL A 1 750 ? 15.071 10.953 17.444 1.00 93.69 750 VAL A O 1
ATOM 5852 N N . MET A 1 751 ? 16.887 12.253 17.590 1.00 95.00 751 MET A N 1
ATOM 5853 C CA . MET A 1 751 ? 17.459 11.537 18.724 1.00 95.00 751 MET A CA 1
ATOM 5854 C C . MET A 1 751 ? 18.005 12.550 19.713 1.00 95.00 751 MET A C 1
ATOM 5856 O O . MET A 1 751 ? 18.577 13.561 19.315 1.00 95.00 751 MET A O 1
ATOM 5860 N N . ILE A 1 752 ? 17.836 12.300 21.007 1.00 95.19 752 ILE A N 1
ATOM 5861 C CA . ILE A 1 752 ? 18.492 13.123 22.024 1.00 95.19 752 ILE A CA 1
ATOM 5862 C C . ILE A 1 752 ? 20.004 13.063 21.802 1.00 95.19 752 ILE A C 1
ATOM 5864 O O . ILE A 1 752 ? 20.562 11.997 21.549 1.00 95.19 752 ILE A O 1
ATOM 5868 N N . LEU A 1 753 ? 20.673 14.216 21.866 1.00 94.56 753 LEU A N 1
ATOM 5869 C CA . LEU A 1 753 ? 22.132 14.238 21.900 1.00 94.56 753 LEU A CA 1
ATOM 5870 C C . LEU A 1 753 ? 22.577 13.397 23.105 1.00 94.56 753 LEU A C 1
ATOM 5872 O O . LEU A 1 753 ? 22.104 13.701 24.194 1.00 94.56 753 LEU A O 1
ATOM 5876 N N . PRO A 1 754 ? 23.452 12.385 22.983 1.00 93.88 754 PRO A N 1
ATOM 5877 C CA . PRO A 1 754 ? 23.935 11.666 24.159 1.00 93.88 754 PRO A CA 1
ATOM 5878 C C . PRO A 1 754 ? 24.491 12.627 25.214 1.00 93.88 754 PRO A C 1
ATOM 5880 O O . PRO A 1 754 ? 25.143 13.620 24.868 1.00 93.88 754 PRO A O 1
ATOM 5883 N N . PHE A 1 755 ? 24.206 12.373 26.493 1.00 90.19 755 PHE A N 1
ATOM 5884 C CA . PHE A 1 755 ? 24.483 13.316 27.581 1.00 90.19 755 PHE A CA 1
ATOM 5885 C C . PHE A 1 755 ? 25.970 13.668 27.736 1.00 90.19 755 PHE A C 1
ATOM 5887 O O . PHE A 1 755 ? 26.315 14.732 28.251 1.00 90.19 755 PHE A O 1
ATOM 5894 N N . GLU A 1 756 ? 26.874 12.841 27.214 1.00 89.00 756 GLU A N 1
ATOM 5895 C CA . GLU A 1 756 ? 28.299 13.140 27.089 1.00 89.00 756 GLU A CA 1
ATOM 5896 C C . GLU A 1 756 ? 28.548 14.422 26.278 1.00 89.00 756 GLU A C 1
ATOM 5898 O O . GLU A 1 756 ? 29.510 15.145 26.545 1.00 89.00 756 GLU A O 1
ATOM 5903 N N . GLY A 1 757 ? 27.665 14.744 25.330 1.00 86.44 757 GLY A N 1
ATOM 5904 C CA . GLY A 1 757 ? 27.668 15.962 24.523 1.00 86.44 757 GLY A CA 1
ATOM 5905 C C . GLY A 1 757 ? 26.934 17.154 25.138 1.00 86.44 757 GLY A C 1
ATOM 5906 O O . GLY A 1 757 ? 27.021 18.248 24.583 1.00 86.44 757 GLY A O 1
ATOM 5907 N N . TRP A 1 758 ? 26.228 16.987 26.261 1.00 88.38 758 TRP A N 1
ATOM 5908 C CA . TRP A 1 758 ? 25.444 18.075 26.854 1.00 88.38 758 TRP A CA 1
ATOM 5909 C C . TRP A 1 758 ? 26.346 19.179 27.431 1.00 88.38 758 TRP A C 1
ATOM 5911 O O . TRP A 1 758 ? 27.481 18.897 27.863 1.00 88.38 758 TRP A O 1
ATOM 5921 N N . PRO A 1 759 ? 25.859 20.438 27.441 1.00 79.56 759 PRO A N 1
ATOM 5922 C CA . PRO A 1 759 ? 26.472 21.492 28.240 1.00 79.56 759 PRO A CA 1
ATOM 5923 C C . PRO A 1 759 ? 26.432 21.106 29.731 1.00 79.56 759 PRO A C 1
ATOM 5925 O O . PRO A 1 759 ? 25.684 20.222 30.137 1.00 79.56 759 PRO A O 1
ATOM 5928 N N . ALA A 1 760 ? 27.307 21.704 30.542 1.00 71.94 760 ALA A N 1
ATOM 5929 C CA . ALA A 1 760 ? 27.438 21.348 31.963 1.00 71.94 760 ALA A CA 1
ATOM 5930 C C . ALA A 1 760 ? 26.257 21.819 32.835 1.00 71.94 760 ALA A C 1
ATOM 5932 O O . ALA A 1 760 ? 26.120 21.373 33.974 1.00 71.94 760 ALA A O 1
ATOM 5933 N N . GLU A 1 761 ? 25.459 22.737 32.298 1.00 58.25 761 GLU A N 1
ATOM 5934 C CA . GLU A 1 761 ? 24.265 23.354 32.879 1.00 58.25 761 GLU A CA 1
ATOM 5935 C C . GLU A 1 761 ? 23.031 22.768 32.196 1.00 58.25 761 GLU A C 1
ATOM 5937 O O . GLU A 1 761 ? 22.028 22.539 32.907 1.00 58.25 761 GLU A O 1
#

Solvent-accessible surface area (backbone atoms only — not comparable to full-atom values): 41890 Å² total; per-residue (Å²): 134,85,80,80,86,71,87,82,74,42,64,32,41,49,46,54,52,44,37,53,52,44,46,70,36,89,70,32,38,76,55,42,77,38,76,93,77,53,28,39,30,30,33,44,92,92,41,83,47,73,46,57,55,63,64,55,45,56,49,52,75,71,51,96,66,59,66,69,63,51,43,51,49,53,46,45,23,55,53,52,75,70,47,86,73,68,72,33,52,83,70,35,52,87,32,29,28,55,37,62,41,36,46,42,60,57,42,47,52,39,47,52,33,49,40,49,35,69,78,41,100,50,83,66,74,48,68,59,66,43,83,52,39,81,60,35,26,39,31,44,24,42,49,52,103,50,38,74,44,77,48,37,48,70,54,36,57,63,35,74,50,49,73,68,62,53,46,52,54,7,48,51,46,49,53,73,72,58,78,88,80,67,42,73,81,48,90,45,27,32,34,43,78,79,68,77,60,47,28,30,32,48,72,79,41,61,72,62,63,70,72,53,82,51,44,68,46,51,29,37,37,33,20,26,45,50,31,26,35,38,18,12,68,69,30,68,73,24,39,52,50,48,33,51,50,37,22,51,46,40,74,69,44,91,70,48,46,40,69,63,37,35,25,52,50,101,92,43,61,32,64,42,61,61,83,52,54,59,33,38,62,26,36,35,38,38,53,53,52,48,38,53,52,50,50,57,49,41,53,49,49,51,54,38,29,59,72,66,74,50,88,62,47,72,44,62,65,41,72,45,92,52,62,92,83,49,49,58,53,39,35,22,70,48,47,54,89,45,54,43,33,39,36,44,76,47,62,25,40,32,40,36,43,87,76,61,31,43,36,35,19,43,29,74,60,48,49,68,65,47,42,85,54,52,37,77,47,101,47,47,78,49,34,28,44,33,70,49,58,77,51,75,70,47,43,52,54,45,57,78,58,30,82,41,78,48,76,55,61,56,67,52,59,39,32,54,49,35,18,50,53,39,41,51,51,44,24,70,75,68,75,44,82,71,52,74,46,72,69,27,38,51,51,48,42,46,47,48,49,48,39,41,74,48,64,54,77,84,44,72,68,55,35,46,16,53,12,24,35,53,39,53,25,47,34,74,74,68,42,59,48,64,46,74,59,91,93,36,64,26,39,37,56,53,102,86,45,69,46,44,35,38,65,38,43,47,42,18,55,74,50,30,63,91,63,72,29,39,58,43,61,48,49,54,48,50,50,47,56,61,66,70,48,63,95,77,86,84,90,87,89,86,88,85,84,87,88,87,80,89,89,87,87,83,90,82,86,91,82,77,56,95,63,49,62,75,86,57,76,78,35,69,64,53,32,51,42,53,50,48,20,48,55,52,36,50,48,55,63,71,71,41,65,74,64,59,63,59,67,69,56,71,81,71,57,90,85,65,44,94,87,41,69,68,41,50,34,59,75,39,42,69,55,34,70,73,67,28,47,77,36,53,31,6,50,42,46,65,50,56,65,44,63,35,88,70,89,76,62,46,59,32,33,33,28,34,42,87,52,72,74,41,48,26,22,53,65,40,44,33,52,50,15,49,54,49,45,67,29,39,84,50,83,55,88,52,69,61,56,32,54,46,10,47,48,61,52,65,71,72,73,65,60,45,58,44,72,55,45,68,46,43,37,88,60,74,36,32,32,28,42,30,59,46,52,38,87,29,36,63,92,34,31,57,87,68,57,62,48,55,25,20,39,38,78,18,43,58,43,39,38,65,42,44,44,90,30,52,53,100,123

Secondary structure (DSSP, 8-state):
----------HHHHHHHHHHHHHTSTTEEEEEEETTTTEEEEEETTEEEEE-HHHHHHHHTTS---HHHHHHHHHHHHHHHHSPPPSSHHHHGGGEEEEEEEHHHHHHHHHHHHHHHTTS--PPP----EEEETTEEEEEEEE-SS-EEEPPHHHHHHTT--HHHHHHHHHHHHHHT--S-PEEEETTEEE----SS-TGGGGG-HHHHTTS--SSSEEEEEEETTEEEEEETT-HHHHHHHHHHHHHHHHH-SS-----EEEEETTEEEEPPHHHHT-HHHHHHHHHHHHHHHHHHHHHHHHHHHHTT---EE---EEE---TTSPPEEEEEEETT--EEEEEP-SEEEEE-TT--EEEEEHHHHHHHHGGGEEE-SSSS-EEEEES---HHHHHHHHHH-SEEEPPP-HHHHHHHHHHHHHHHHHHHHSS---SSHHHHHHHHHHHHHHHHTT----HHHHHHHHHHHHHHHHHHH--EEEEETTEEEEE-SSS-EE-HHHHHHHHHHHTGGGT--HHHHHHHHHHHHHS--S-------------------PPPS---TTPPPPPPP-HHHHHHHHHHHHHHHHHHHH--THHHHHTPPPPPTT--TTSTTHHHHHHHHHHHHHPEEEEEEEEEE-GGGGSS-S--EEEEEEE--SGGGGG-HHHHHHHHHHHHHTTT---SSHHHHHHHHHHHH------SEEPPTTT-SS--EEEEEEE-GGGSGGGS---SEEEEEEETTEEEEEEPPGGGS---

Radius of gyration: 31.78 Å; Cα contacts (8 Å, |Δi|>4): 1293; chains: 1; bounding box: 82×74×94 Å

Sequence (761 aa):
MEHSSLNRIGFGEFVEAFKRHIEGLPGHSDAVFDAATRTLRYRHGGQDYSVNPNNYFLDFAKGDVDLEAFLRACCAGLLSMQAPRPQSLEQAAPSLLPVVRDRRYLDMAILMAKVSAAKAKVDIPNFPFRALAGELVVTLGLDTPTATSVVTAIELESWGTSFEAAYTVALANLRARTQGSMHEVRPGLYVSRWGDGYDASRLLLPELLKQLTLRGEPVVAVPSRNLLVVAGSDDPPALAALAQLAAKVLGEETRPLSADVLHFHAQGWREAAASVSQQPRLLRARQLLLQRDYNQQAELLNQLNQAQGKDLFVASYKLAESSDDKPYRNITQVTEGVGLTLLPKADELAFLTRTQEFLLVPWTEAEAVLGAALKRLAIHPVRYRHQGFPDAAQLELLRSKASIRQAAPDPKQRMAAAAEDFRRAYQGQFQRDLSYDAGGIQLLDQLIEDQRSQGVPATDAFVEGIGAFFGEVLLRQFGGEWIVHKERFCVLLDDKNGVFPLDKVARQWANGRAGGDSVLGTYDSVQRLRSAQPAGVTTGASERPSADQGRSSPLPEATDYPYRIPAQRSDSRMQQMLVQARDKFARLRTAAAAGTLDAMHADSPKWLTHRDPLIEVSHNQALLLREGRIVWAALVMANNLLFKPGKEDCPALLVYSLDPWFESRPDELHAIARRIFELKNTQPTEPGLRALAKLVTEESDRGMGWRVPEALTDRDVRGAIFMVFRQHIPQGQMCGERFPILVHPSTEAVMILPFEGWPAE